Protein AF-0000000067175599 (afdb_homodimer)

Structure (mmCIF, N/CA/C/O backbone):
data_AF-0000000067175599-model_v1
#
loop_
_entity.id
_entity.type
_entity.pdbx_description
1 polymer 'Chloride channel'
#
loop_
_atom_site.group_PDB
_atom_site.id
_atom_site.type_symbol
_atom_site.label_atom_id
_atom_site.label_alt_id
_atom_site.label_comp_id
_atom_site.label_asym_id
_atom_site.label_entity_id
_atom_site.label_seq_id
_atom_site.pdbx_PDB_ins_code
_atom_site.Cartn_x
_atom_site.Cartn_y
_atom_site.Cartn_z
_atom_site.occupancy
_atom_site.B_iso_or_equiv
_atom_site.auth_seq_id
_atom_site.auth_comp_id
_atom_site.auth_asym_id
_atom_site.auth_atom_id
_atom_site.pdbx_PDB_model_num
ATOM 1 N N . MET A 1 1 ? -32.094 18.703 28.156 1 24.56 1 MET A N 1
ATOM 2 C CA . MET A 1 1 ? -31.125 18.047 27.281 1 24.56 1 MET A CA 1
ATOM 3 C C . MET A 1 1 ? -31.828 17.094 26.312 1 24.56 1 MET A C 1
ATOM 5 O O . MET A 1 1 ? -32.188 15.977 26.688 1 24.56 1 MET A O 1
ATOM 9 N N . ARG A 1 2 ? -32.656 17.578 25.391 1 31.31 2 ARG A N 1
ATOM 10 C CA . ARG A 1 2 ? -33.656 16.891 24.578 1 31.31 2 ARG A CA 1
ATOM 11 C C . ARG A 1 2 ? -33.031 15.742 23.781 1 31.31 2 ARG A C 1
ATOM 13 O O . ARG A 1 2 ? -31.969 15.906 23.188 1 31.31 2 ARG A O 1
ATOM 20 N N . THR A 1 3 ? -33.219 14.562 24.156 1 33.94 3 THR A N 1
ATOM 21 C CA . THR A 1 3 ? -32.906 13.273 23.531 1 33.94 3 THR A CA 1
ATOM 22 C C . THR A 1 3 ? -33.031 13.359 22.016 1 33.94 3 THR A C 1
ATOM 24 O O . THR A 1 3 ? -34.125 13.672 21.5 1 33.94 3 THR A O 1
ATOM 27 N N . ARG A 1 4 ? -32.062 13.969 21.328 1 41.19 4 ARG A N 1
ATOM 28 C CA . ARG A 1 4 ? -32.125 14.094 19.875 1 41.19 4 ARG A CA 1
ATOM 29 C C . ARG A 1 4 ? -32.719 12.844 19.25 1 41.19 4 ARG A C 1
ATOM 31 O O . ARG A 1 4 ? -32.5 11.734 19.719 1 41.19 4 ARG A O 1
ATOM 38 N N . PRO A 1 5 ? -33.656 12.914 18.375 1 41.53 5 PRO A N 1
ATOM 39 C CA . PRO A 1 5 ? -34.5 11.875 17.766 1 41.53 5 PRO A CA 1
ATOM 40 C C . PRO A 1 5 ? -33.656 10.742 17.156 1 41.53 5 PRO A C 1
ATOM 42 O O . PRO A 1 5 ? -32.688 11 16.422 1 41.53 5 PRO A O 1
ATOM 45 N N . ARG A 1 6 ? -33.188 9.617 17.781 1 49.16 6 ARG A N 1
ATOM 46 C CA . ARG A 1 6 ? -32.875 8.297 17.266 1 49.16 6 ARG A CA 1
ATOM 47 C C . ARG A 1 6 ? -33.688 7.969 16.031 1 49.16 6 ARG A C 1
ATOM 49 O O . ARG A 1 6 ? -34.938 8.109 16.047 1 49.16 6 ARG A O 1
ATOM 56 N N . ILE A 1 7 ? -33.281 8.367 14.914 1 49.88 7 ILE A N 1
ATOM 57 C CA . ILE A 1 7 ? -34.031 7.797 13.812 1 49.88 7 ILE A CA 1
ATOM 58 C C . ILE A 1 7 ? -34.281 6.309 14.078 1 49.88 7 ILE A C 1
ATOM 60 O O . ILE A 1 7 ? -33.406 5.48 13.836 1 49.88 7 ILE A O 1
ATOM 64 N N . ASP A 1 8 ? -34.625 5.934 15.133 1 53.72 8 ASP A N 1
ATOM 65 C CA . ASP A 1 8 ? -35.156 4.59 15.352 1 53.72 8 ASP A CA 1
ATOM 66 C C . ASP A 1 8 ? -36 4.137 14.164 1 53.72 8 ASP A C 1
ATOM 68 O O . ASP A 1 8 ? -36.719 3.145 14.266 1 53.72 8 ASP A O 1
ATOM 72 N N . GLY A 1 9 ? -35.875 4.945 13.039 1 58.31 9 GLY A N 1
ATOM 73 C CA . GLY A 1 9 ? -36.812 4.695 11.945 1 58.31 9 GLY A CA 1
ATOM 74 C C . GLY A 1 9 ? -36.375 3.537 11.062 1 58.31 9 GLY A C 1
ATOM 75 O O . GLY A 1 9 ? -35.469 2.771 11.422 1 58.31 9 GLY A O 1
ATOM 76 N N . GLY A 1 10 ? -37.062 3.354 9.875 1 68.94 10 GLY A N 1
ATOM 77 C CA . GLY A 1 10 ? -37 2.289 8.891 1 68.94 10 GLY A CA 1
ATOM 78 C C . GLY A 1 10 ? -35.625 2.111 8.281 1 68.94 10 GLY A C 1
ATOM 79 O O . GLY A 1 10 ? -35.125 0.987 8.164 1 68.94 10 GLY A O 1
ATOM 80 N N . LEU A 1 11 ? -34.875 3.236 8.219 1 72.31 11 LEU A N 1
ATOM 81 C CA . LEU A 1 11 ? -33.562 3.148 7.582 1 72.31 11 LEU A CA 1
ATOM 82 C C . LEU A 1 11 ? -32.5 2.594 8.547 1 72.31 11 LEU A C 1
ATOM 84 O O . LEU A 1 11 ? -31.688 1.77 8.164 1 72.31 11 LEU A O 1
ATOM 88 N N . GLY A 1 12 ? -32.5 3.123 9.797 1 77.62 12 GLY A N 1
ATOM 89 C CA . GLY A 1 12 ? -31.594 2.609 10.805 1 77.62 12 GLY A CA 1
ATOM 90 C C . GLY A 1 12 ? -31.766 1.122 11.055 1 77.62 12 GLY A C 1
ATOM 91 O O . GLY A 1 12 ? -30.766 0.387 11.117 1 77.62 12 GLY A O 1
ATOM 92 N N . ASN A 1 13 ? -32.969 0.786 11.086 1 79.25 13 ASN A N 1
ATOM 93 C CA . ASN A 1 13 ? -33.25 -0.631 11.266 1 79.25 13 ASN A CA 1
ATOM 94 C C . ASN A 1 13 ? -32.812 -1.458 10.062 1 79.25 13 ASN A C 1
ATOM 96 O O . ASN A 1 13 ? -32.281 -2.561 10.227 1 79.25 13 ASN A O 1
ATOM 100 N N . PHE A 1 14 ? -33 -0.867 9 1 76.62 14 PHE A N 1
ATOM 101 C CA . PHE A 1 14 ? -32.625 -1.545 7.766 1 76.62 14 PHE A CA 1
ATOM 102 C C . PHE A 1 14 ? -31.109 -1.74 7.715 1 76.62 14 PHE A C 1
ATOM 104 O O . PHE A 1 14 ? -30.625 -2.844 7.445 1 76.62 14 PHE A O 1
ATOM 111 N N . VAL A 1 15 ? -30.359 -0.857 8.047 1 80 15 VAL A N 1
ATOM 112 C CA . VAL A 1 15 ? -28.891 -0.915 7.977 1 80 15 VAL A CA 1
ATOM 113 C C . VAL A 1 15 ? -28.359 -1.815 9.086 1 80 15 VAL A C 1
ATOM 115 O O . VAL A 1 15 ? -27.469 -2.639 8.852 1 80 15 VAL A O 1
ATOM 118 N N . ARG A 1 16 ? -29 -1.699 10.203 1 78.38 16 ARG A N 1
ATOM 119 C CA . ARG A 1 16 ? -28.531 -2.482 11.344 1 78.38 16 ARG A CA 1
ATOM 120 C C . ARG A 1 16 ? -28.766 -3.971 11.117 1 78.38 16 ARG A C 1
ATOM 122 O O . ARG A 1 16 ? -27.984 -4.809 11.578 1 78.38 16 ARG A O 1
ATOM 129 N N . ASN A 1 17 ? -29.781 -4.207 10.391 1 77.31 17 ASN A N 1
ATOM 130 C CA . ASN A 1 17 ? -30.172 -5.602 10.195 1 77.31 17 ASN A CA 1
ATOM 131 C C . ASN A 1 17 ? -29.641 -6.145 8.867 1 77.31 17 ASN A C 1
ATOM 133 O O . ASN A 1 17 ? -29.844 -7.316 8.547 1 77.31 17 ASN A O 1
ATOM 137 N N . SER A 1 18 ? -29.031 -5.281 8.273 1 80.38 18 SER A N 1
ATOM 138 C CA . SER A 1 18 ? -28.453 -5.727 7.008 1 80.38 18 SER A CA 1
ATOM 139 C C . SER A 1 18 ? -27.219 -6.582 7.238 1 80.38 18 SER A C 1
ATOM 141 O O . SER A 1 18 ? -26.531 -6.434 8.258 1 80.38 18 SER A O 1
ATOM 143 N N . GLY A 1 19 ? -27.031 -7.512 6.391 1 81.25 19 GLY A N 1
ATOM 144 C CA . GLY A 1 19 ? -25.812 -8.305 6.438 1 81.25 19 GLY A CA 1
ATOM 145 C C . GLY A 1 19 ? -24.562 -7.469 6.273 1 81.25 19 GLY A C 1
ATOM 146 O O . GLY A 1 19 ? -24.625 -6.293 5.918 1 81.25 19 GLY A O 1
ATOM 147 N N . TYR A 1 20 ? -23.484 -8.008 6.672 1 83.94 20 TYR A N 1
ATOM 148 C CA . TYR A 1 20 ? -22.188 -7.344 6.676 1 83.94 20 TYR A CA 1
ATOM 149 C C . TYR A 1 20 ? -21.938 -6.629 5.352 1 83.94 20 TYR A C 1
ATOM 151 O O . TYR A 1 20 ? -21.578 -5.453 5.336 1 83.94 20 TYR A O 1
ATOM 159 N N . VAL A 1 21 ? -22.25 -7.312 4.348 1 85.62 21 VAL A N 1
ATOM 160 C CA . VAL A 1 21 ? -21.953 -6.809 3.014 1 85.62 21 VAL A CA 1
ATOM 161 C C . VAL A 1 21 ? -22.781 -5.566 2.723 1 85.62 21 VAL A C 1
ATOM 163 O O . VAL A 1 21 ? -22.25 -4.508 2.387 1 85.62 21 VAL A O 1
ATOM 166 N N . ARG A 1 22 ? -24.031 -5.684 2.83 1 87.12 22 ARG A N 1
ATOM 167 C CA . ARG A 1 22 ? -24.938 -4.582 2.537 1 87.12 22 ARG A CA 1
ATOM 168 C C . ARG A 1 22 ? -24.703 -3.41 3.484 1 87.12 22 ARG A C 1
ATOM 170 O O . ARG A 1 22 ? -24.734 -2.252 3.066 1 87.12 22 ARG A O 1
ATOM 177 N N . LYS A 1 23 ? -24.438 -3.672 4.637 1 90.12 23 LYS A N 1
ATOM 178 C CA . LYS A 1 23 ? -24.234 -2.648 5.656 1 90.12 23 LYS A CA 1
ATOM 179 C C . LYS A 1 23 ? -23.047 -1.763 5.316 1 90.12 23 LYS A C 1
ATOM 181 O O . LYS A 1 23 ? -23.172 -0.537 5.273 1 90.12 23 LYS A O 1
ATOM 186 N N . TRP A 1 24 ? -21.969 -2.355 4.953 1 89.88 24 TRP A N 1
ATOM 187 C CA . TRP A 1 24 ? -20.734 -1.573 4.812 1 89.88 24 TRP A CA 1
ATOM 188 C C . TRP A 1 24 ? -20.609 -1.022 3.396 1 89.88 24 TRP A C 1
ATOM 190 O O . TRP A 1 24 ? -19.828 -0.091 3.158 1 89.88 24 TRP A O 1
ATOM 200 N N . LEU A 1 25 ? -21.391 -1.589 2.529 1 89.75 25 LEU A N 1
ATOM 201 C CA . LEU A 1 25 ? -21.5 -0.916 1.239 1 89.75 25 LEU A CA 1
ATOM 202 C C . LEU A 1 25 ? -22.266 0.398 1.369 1 89.75 25 LEU A C 1
ATOM 204 O O . LEU A 1 25 ? -21.828 1.429 0.851 1 89.75 25 LEU A O 1
ATOM 208 N N . ILE A 1 26 ? -23.312 0.362 2.094 1 91.5 26 ILE A N 1
ATOM 209 C CA . ILE A 1 26 ? -24.172 1.537 2.24 1 91.5 26 ILE A CA 1
ATOM 210 C C . ILE A 1 26 ? -23.484 2.557 3.154 1 91.5 26 ILE A C 1
ATOM 212 O O . ILE A 1 26 ? -23.359 3.729 2.795 1 91.5 26 ILE A O 1
ATOM 216 N N . LEU A 1 27 ? -23.047 2.076 4.27 1 93.06 27 LEU A N 1
ATOM 217 C CA . LEU A 1 27 ? -22.406 2.971 5.23 1 93.06 27 LEU A CA 1
ATOM 218 C C . LEU A 1 27 ? -21.094 3.521 4.676 1 93.06 27 LEU A C 1
ATOM 220 O O . LEU A 1 27 ? -20.781 4.691 4.891 1 93.06 27 LEU A O 1
ATOM 224 N N . GLY A 1 28 ? -20.359 2.625 4.012 1 94.25 28 GLY A N 1
ATOM 225 C CA . GLY A 1 28 ? -19.094 3.061 3.439 1 94.25 28 GLY A CA 1
ATOM 226 C C . GLY A 1 28 ? -19.25 4.164 2.412 1 94.25 28 GLY A C 1
ATOM 227 O O . GLY A 1 28 ? -18.516 5.156 2.439 1 94.25 28 GLY A O 1
ATOM 228 N N . ILE A 1 29 ? -20.203 4.004 1.566 1 94.44 29 ILE A N 1
ATOM 229 C CA . ILE A 1 29 ? -20.453 5.004 0.54 1 94.44 29 ILE A CA 1
ATOM 230 C C . ILE A 1 29 ? -20.953 6.293 1.19 1 94.44 29 ILE A C 1
ATOM 232 O O . ILE A 1 29 ? -20.516 7.387 0.833 1 94.44 29 ILE A O 1
ATOM 236 N N . ALA A 1 30 ? -21.812 6.172 2.121 1 95.44 30 ALA A N 1
ATOM 237 C CA . ALA A 1 30 ? -22.375 7.34 2.787 1 95.44 30 ALA A CA 1
ATOM 238 C C . ALA A 1 30 ? -21.297 8.133 3.518 1 95.44 30 ALA A C 1
ATOM 240 O O . ALA A 1 30 ? -21.203 9.352 3.367 1 95.44 30 ALA A O 1
ATOM 241 N N . ILE A 1 31 ? -20.516 7.43 4.277 1 96.31 31 ILE A N 1
ATOM 242 C CA . ILE A 1 31 ? -19.438 8.078 5.016 1 96.31 31 ILE A CA 1
ATOM 243 C C . ILE A 1 31 ? -18.453 8.719 4.035 1 96.31 31 ILE A C 1
ATOM 245 O O . ILE A 1 31 ? -17.984 9.836 4.262 1 96.31 31 ILE A O 1
ATOM 249 N N . GLY A 1 32 ? -18.141 8 2.975 1 97.06 32 GLY A N 1
ATOM 250 C CA . GLY A 1 32 ? -17.234 8.523 1.967 1 97.06 32 GLY A CA 1
ATOM 251 C C . GLY A 1 32 ? -17.734 9.789 1.308 1 97.06 32 GLY A C 1
ATOM 252 O O . GLY A 1 32 ? -17 10.758 1.151 1 97.06 32 GLY A O 1
ATOM 253 N N . VAL A 1 33 ? -18.953 9.805 0.951 1 96.88 33 VAL A N 1
ATOM 254 C CA . VAL A 1 33 ? -19.547 10.961 0.29 1 96.88 33 VAL A CA 1
ATOM 255 C C . VAL A 1 33 ? -19.547 12.164 1.236 1 96.88 33 VAL A C 1
ATOM 257 O O . VAL A 1 33 ? -19.156 13.266 0.845 1 96.88 33 VAL A O 1
ATOM 260 N N . ILE A 1 34 ? -19.859 11.961 2.41 1 96.56 34 ILE A N 1
ATOM 261 C CA . ILE A 1 34 ? -19.906 13.031 3.395 1 96.56 34 ILE A CA 1
ATOM 262 C C . ILE A 1 34 ? -18.5 13.531 3.695 1 96.56 34 ILE A C 1
ATOM 264 O O . ILE A 1 34 ? -18.281 14.742 3.801 1 96.56 34 ILE A O 1
ATOM 268 N N . ALA A 1 35 ? -17.641 12.578 3.82 1 96.62 35 ALA A N 1
ATOM 269 C CA . ALA A 1 35 ? -16.25 12.953 4.062 1 96.62 35 ALA A CA 1
ATOM 270 C C . ALA A 1 35 ? -15.695 13.758 2.896 1 96.62 35 ALA A C 1
ATOM 272 O O . ALA A 1 35 ? -14.969 14.734 3.102 1 96.62 35 ALA A O 1
ATOM 273 N N . GLY A 1 36 ? -15.984 13.336 1.678 1 97.31 36 GLY A N 1
ATOM 274 C CA . GLY A 1 36 ? -15.547 14.07 0.501 1 97.31 36 GLY A CA 1
ATOM 275 C C . GLY A 1 36 ? -16.094 15.484 0.437 1 97.31 36 GLY A C 1
ATOM 276 O O . GLY A 1 36 ? -15.359 16.422 0.155 1 97.31 36 GLY A O 1
ATOM 277 N N . LEU A 1 37 ? -17.312 15.641 0.738 1 97.44 37 LEU A N 1
ATOM 278 C CA . LEU A 1 37 ? -17.953 16.953 0.742 1 97.44 37 LEU A CA 1
ATOM 279 C C . LEU A 1 37 ? -17.375 17.828 1.853 1 97.44 37 LEU A C 1
ATOM 281 O O . LEU A 1 37 ? -17.156 19.031 1.655 1 97.44 37 LEU A O 1
ATOM 285 N N . GLY A 1 38 ? -17.219 17.188 3.008 1 96.75 38 GLY A N 1
ATOM 286 C CA . GLY A 1 38 ? -16.578 17.906 4.094 1 96.75 38 GLY A CA 1
ATOM 287 C C . GLY A 1 38 ? -15.188 18.406 3.74 1 96.75 38 GLY A C 1
ATOM 288 O O . GLY A 1 38 ? -14.82 19.531 4.09 1 96.75 38 GLY A O 1
ATOM 289 N N . ALA A 1 39 ? -14.477 17.594 3.078 1 97.06 39 ALA A N 1
ATOM 290 C CA . ALA A 1 39 ? -13.133 17.984 2.654 1 97.06 39 ALA A CA 1
ATOM 291 C C . ALA A 1 39 ? -13.18 19.141 1.672 1 97.06 39 ALA A C 1
ATOM 293 O O . ALA A 1 39 ? -12.328 20.031 1.717 1 97.06 39 ALA A O 1
ATOM 294 N N . VAL A 1 40 ? -14.141 19.141 0.796 1 97.5 40 VAL A N 1
ATOM 295 C CA . VAL A 1 40 ? -14.297 20.219 -0.179 1 97.5 40 VAL A CA 1
ATOM 296 C C . VAL A 1 40 ? -14.586 21.531 0.542 1 97.5 40 VAL A C 1
ATOM 298 O O . VAL A 1 40 ? -13.938 22.547 0.275 1 97.5 40 VAL A O 1
ATOM 301 N N . VAL A 1 41 ? -15.469 21.516 1.414 1 97.88 41 VAL A N 1
ATOM 302 C CA . VAL A 1 41 ? -15.859 22.703 2.152 1 97.88 41 VAL A CA 1
ATOM 303 C C . VAL A 1 41 ? -14.672 23.234 2.949 1 97.88 41 VAL A C 1
ATOM 305 O O . VAL A 1 41 ? -14.406 24.438 2.965 1 97.88 41 VAL A O 1
ATOM 308 N N . PHE A 1 42 ? -14.039 22.375 3.572 1 97.69 42 PHE A N 1
ATOM 309 C CA . PHE A 1 42 ? -12.898 22.766 4.379 1 97.69 42 PHE A CA 1
ATOM 310 C C . PHE A 1 42 ? -11.797 23.359 3.504 1 97.69 42 PHE A C 1
ATOM 312 O O . PHE A 1 42 ? -11.203 24.391 3.85 1 97.69 42 PHE A O 1
ATOM 319 N N . TYR A 1 43 ? -11.492 22.719 2.422 1 97.62 43 TYR A N 1
ATOM 320 C CA . TYR A 1 43 ? -10.469 23.219 1.515 1 97.62 43 TYR A CA 1
ATOM 321 C C . TYR A 1 43 ? -10.805 24.641 1.041 1 97.62 43 TYR A C 1
ATOM 323 O O . TYR A 1 43 ? -9.938 25.516 1.019 1 97.62 43 TYR A O 1
ATOM 331 N N . LEU A 1 44 ? -12.023 24.844 0.677 1 97.56 44 LEU A N 1
ATOM 332 C CA . LEU A 1 44 ? -12.445 26.156 0.167 1 97.56 44 LEU A CA 1
ATOM 333 C C . LEU A 1 44 ? -12.375 27.203 1.26 1 97.56 44 LEU A C 1
ATOM 335 O O . LEU A 1 44 ? -11.992 28.359 0.995 1 97.56 44 LEU A O 1
ATOM 339 N N . ALA A 1 45 ? -12.75 26.812 2.453 1 98 45 ALA A N 1
ATOM 340 C CA . ALA A 1 45 ? -12.641 27.734 3.586 1 98 45 ALA A CA 1
ATOM 341 C C . ALA A 1 45 ? -11.188 28.109 3.844 1 98 45 ALA A C 1
ATOM 343 O O . ALA A 1 45 ? -10.875 29.281 4.086 1 98 45 ALA A O 1
ATOM 344 N N . LEU A 1 46 ? -10.375 27.156 3.822 1 97.62 46 LEU A N 1
ATOM 345 C CA . LEU A 1 46 ? -8.945 27.344 4.062 1 97.62 46 LEU A CA 1
ATOM 346 C C . LEU A 1 46 ? -8.328 28.234 2.979 1 97.62 46 LEU A C 1
ATOM 348 O O . LEU A 1 46 ? -7.598 29.172 3.281 1 97.62 46 LEU A O 1
ATOM 352 N N . ASP A 1 47 ? -8.609 27.859 1.761 1 97.12 47 ASP A N 1
ATOM 353 C CA . ASP A 1 47 ? -8.086 28.609 0.625 1 97.12 47 ASP A CA 1
ATOM 354 C C . ASP A 1 47 ? -8.594 30.062 0.644 1 97.12 47 ASP A C 1
ATOM 356 O O . ASP A 1 47 ? -7.828 30.984 0.383 1 97.12 47 ASP A O 1
ATOM 360 N N . GLY A 1 48 ? -9.844 30.219 0.915 1 97.56 48 GLY A N 1
ATOM 361 C CA . GLY A 1 48 ? -10.422 31.562 1.011 1 97.56 48 GLY A CA 1
ATOM 362 C C . GLY A 1 48 ? -9.812 32.406 2.117 1 97.56 48 GLY A C 1
ATOM 363 O O . GLY A 1 48 ? -9.508 33.562 1.917 1 97.56 48 GLY A O 1
ATOM 364 N N . ALA A 1 49 ? -9.648 31.797 3.277 1 98.25 49 ALA A N 1
ATOM 365 C CA . ALA A 1 49 ? -9.031 32.5 4.398 1 98.25 49 ALA A CA 1
ATOM 366 C C . ALA A 1 49 ? -7.609 32.938 4.051 1 98.25 49 ALA A C 1
ATOM 368 O O . ALA A 1 49 ? -7.199 34.062 4.383 1 98.25 49 ALA A O 1
ATOM 369 N N . GLY A 1 50 ? -6.887 32.062 3.418 1 97.19 50 GLY A N 1
ATOM 370 C CA . GLY A 1 50 ? -5.527 32.375 3.018 1 97.19 50 GLY A CA 1
ATOM 371 C C . GLY A 1 50 ? -5.461 33.531 2.012 1 97.19 50 GLY A C 1
ATOM 372 O O . GLY A 1 50 ? -4.602 34.406 2.115 1 97.19 50 GLY A O 1
ATOM 373 N N . ARG A 1 51 ? -6.348 33.562 1.078 1 96.5 51 ARG A N 1
ATOM 374 C CA . ARG A 1 51 ? -6.375 34.594 0.037 1 96.5 51 ARG A CA 1
ATOM 375 C C . ARG A 1 51 ? -6.719 35.938 0.62 1 96.5 51 ARG A C 1
ATOM 377 O O . ARG A 1 51 ? -6.148 36.969 0.22 1 96.5 51 ARG A O 1
ATOM 384 N N . VAL A 1 52 ? -7.578 35.938 1.525 1 97.62 52 VAL A N 1
ATOM 385 C CA . VAL A 1 52 ? -8.047 37.188 2.072 1 97.62 52 VAL A CA 1
ATOM 386 C C . VAL A 1 52 ? -7.062 37.719 3.115 1 97.62 52 VAL A C 1
ATOM 388 O O . VAL A 1 52 ? -6.621 38.844 3.049 1 97.62 52 VAL A O 1
ATOM 391 N N . LEU A 1 53 ? -6.648 36.875 4.027 1 98 53 LEU A N 1
ATOM 392 C CA . LEU A 1 53 ? -5.859 37.344 5.164 1 98 53 LEU A CA 1
ATOM 393 C C . LEU A 1 53 ? -4.402 37.531 4.762 1 98 53 LEU A C 1
ATOM 395 O O . LEU A 1 53 ? -3.891 38.656 4.832 1 98 53 LEU A O 1
ATOM 399 N N . LEU A 1 54 ? -3.773 36.531 4.266 1 96.69 54 LEU A N 1
ATOM 400 C CA . LEU A 1 54 ? -2.369 36.656 3.889 1 96.69 54 LEU A CA 1
ATOM 401 C C . LEU A 1 54 ? -2.229 37.375 2.537 1 96.69 54 LEU A C 1
ATOM 403 O O . LEU A 1 54 ? -1.307 38.156 2.336 1 96.69 54 LEU A O 1
ATOM 407 N N . GLY A 1 55 ? -3.105 37 1.643 1 95.75 55 GLY A N 1
ATOM 408 C CA . GLY A 1 55 ? -3.023 37.562 0.305 1 95.75 55 GLY A CA 1
ATOM 409 C C . GLY A 1 55 ? -3.445 39.031 0.247 1 95.75 55 GLY A C 1
ATOM 410 O O . GLY A 1 55 ? -2.602 39.906 0.161 1 95.75 55 GLY A O 1
ATOM 411 N N . TYR A 1 56 ? -4.672 39.281 0.445 1 95.69 56 TYR A N 1
ATOM 412 C CA . TYR A 1 56 ? -5.219 40.625 0.279 1 95.69 56 TYR A CA 1
ATOM 413 C C . TYR A 1 56 ? -4.758 41.562 1.403 1 95.69 56 TYR A C 1
ATOM 415 O O . TYR A 1 56 ? -4.219 42.625 1.149 1 95.69 56 TYR A O 1
ATOM 423 N N . LEU A 1 57 ? -4.891 41.156 2.621 1 96.12 57 LEU A N 1
ATOM 424 C CA . LEU A 1 57 ? -4.562 42 3.754 1 96.12 57 LEU A CA 1
ATOM 425 C C . LEU A 1 57 ? -3.053 42.062 3.971 1 96.12 57 LEU A C 1
ATOM 427 O O . LEU A 1 57 ? -2.512 43.125 4.293 1 96.12 57 LEU A O 1
ATOM 431 N N . GLY A 1 58 ? -2.375 41 3.812 1 95.81 58 GLY A N 1
ATOM 432 C CA . GLY A 1 58 ? -0.95 40.938 4.09 1 95.81 58 GLY A CA 1
ATOM 433 C C . GLY A 1 58 ? -0.089 41.281 2.891 1 95.81 58 GLY A C 1
ATOM 434 O O . GLY A 1 58 ? 1.061 41.688 3.045 1 95.81 58 GLY A O 1
ATOM 435 N N . GLY A 1 59 ? -0.664 41.062 1.675 1 95.88 59 GLY A N 1
ATOM 436 C CA . GLY A 1 59 ? 0.107 41.281 0.462 1 95.88 59 GLY A CA 1
ATOM 437 C C . GLY A 1 59 ? 1.144 40.219 0.207 1 95.88 59 GLY A C 1
ATOM 438 O O . GLY A 1 59 ? 2.248 40.5 -0.259 1 95.88 59 GLY A O 1
ATOM 439 N N . TYR A 1 60 ? 0.832 39.031 0.641 1 96.88 60 TYR A N 1
ATOM 440 C CA . TYR A 1 60 ? 1.761 37.938 0.492 1 96.88 60 TYR A CA 1
ATOM 441 C C . TYR A 1 60 ? 1.03 36.656 0.053 1 96.88 60 TYR A C 1
ATOM 443 O O . TYR A 1 60 ? 0.254 36.094 0.819 1 96.88 60 TYR A O 1
ATOM 451 N N . ASP A 1 61 ? 1.346 36.25 -1.14 1 96.25 61 ASP A N 1
ATOM 452 C CA . ASP A 1 61 ? 0.809 34.969 -1.631 1 96.25 61 ASP A CA 1
ATOM 453 C C . ASP A 1 61 ? 1.774 33.812 -1.354 1 96.25 61 ASP A C 1
ATOM 455 O O . ASP A 1 61 ? 2.902 33.812 -1.854 1 96.25 61 ASP A O 1
ATOM 459 N N . ILE A 1 62 ? 1.319 32.938 -0.625 1 95.44 62 ILE A N 1
ATOM 460 C CA . ILE A 1 62 ? 2.139 31.75 -0.371 1 95.44 62 ILE A CA 1
ATOM 461 C C . ILE A 1 62 ? 2.162 30.859 -1.612 1 95.44 62 ILE A C 1
ATOM 463 O O . ILE A 1 62 ? 1.155 30.75 -2.314 1 95.44 62 ILE A O 1
ATOM 467 N N . PRO A 1 63 ? 3.287 30.297 -1.924 1 96.38 63 PRO A N 1
ATOM 468 C CA . PRO A 1 63 ? 3.281 29.344 -3.043 1 96.38 63 PRO A CA 1
ATOM 469 C C . PRO A 1 63 ? 2.33 28.172 -2.82 1 96.38 63 PRO A C 1
ATOM 471 O O . PRO A 1 63 ? 2.234 27.656 -1.705 1 96.38 63 PRO A O 1
ATOM 474 N N . LYS A 1 64 ? 1.607 27.812 -3.799 1 96.12 64 LYS A N 1
ATOM 475 C CA . LYS A 1 64 ? 0.68 26.688 -3.764 1 96.12 64 LYS A CA 1
ATOM 476 C C . LYS A 1 64 ? 1.165 25.547 -4.656 1 96.12 64 LYS A C 1
ATOM 478 O O . LYS A 1 64 ? 1.717 25.781 -5.73 1 96.12 64 LYS A O 1
ATOM 483 N N . PRO A 1 65 ? 0.992 24.359 -4.164 1 95.62 65 PRO A N 1
ATOM 484 C CA . PRO A 1 65 ? 1.382 23.234 -5.004 1 95.62 65 PRO A CA 1
ATOM 485 C C . PRO A 1 65 ? 0.486 23.078 -6.23 1 95.62 65 PRO A C 1
ATOM 487 O O . PRO A 1 65 ? -0.595 23.656 -6.293 1 95.62 65 PRO A O 1
ATOM 490 N N . SER A 1 66 ? 0.914 22.281 -7.172 1 93.44 66 SER A N 1
ATOM 491 C CA . SER A 1 66 ? 0.24 22.094 -8.453 1 93.44 66 SER A CA 1
ATOM 492 C C . SER A 1 66 ? -1.203 21.641 -8.25 1 93.44 66 SER A C 1
ATOM 494 O O . SER A 1 66 ? -2.109 22.109 -8.938 1 93.44 66 SER A O 1
ATOM 496 N N . GLY A 1 67 ? -1.434 20.781 -7.293 1 92.5 67 GLY A N 1
ATOM 497 C CA . GLY A 1 67 ? -2.764 20.234 -7.07 1 92.5 67 GLY A CA 1
ATOM 498 C C . GLY A 1 67 ? -3.727 21.234 -6.469 1 92.5 67 GLY A C 1
ATOM 499 O O . GLY A 1 67 ? -4.941 21.031 -6.5 1 92.5 67 GLY A O 1
ATOM 500 N N . ASP A 1 68 ? -3.154 22.297 -5.883 1 93.06 68 ASP A N 1
ATOM 501 C CA . ASP A 1 68 ? -3.975 23.359 -5.305 1 93.06 68 ASP A CA 1
ATOM 502 C C . ASP A 1 68 ? -4.055 24.562 -6.238 1 93.06 68 ASP A C 1
ATOM 504 O O . ASP A 1 68 ? -4.27 25.688 -5.793 1 93.06 68 ASP A O 1
ATOM 508 N N . GLY A 1 69 ? -3.734 24.344 -7.512 1 90.44 69 GLY A N 1
ATOM 509 C CA . GLY A 1 69 ? -3.842 25.406 -8.492 1 90.44 69 GLY A CA 1
ATOM 510 C C . GLY A 1 69 ? -2.494 25.906 -8.977 1 90.44 69 GLY A C 1
ATOM 511 O O . GLY A 1 69 ? -2.414 26.625 -9.977 1 90.44 69 GLY A O 1
ATOM 512 N N . GLY A 1 70 ? -1.479 25.625 -8.406 1 90.06 70 GLY A N 1
ATOM 513 C CA . GLY A 1 70 ? -0.14 25.969 -8.859 1 90.06 70 GLY A CA 1
ATOM 514 C C . GLY A 1 70 ? 0.137 27.469 -8.82 1 90.06 70 GLY A C 1
ATOM 515 O O . GLY A 1 70 ? -0.159 28.172 -9.781 1 90.06 70 GLY A O 1
ATOM 516 N N . ASN A 1 71 ? 0.425 28.125 -7.738 1 90.75 71 ASN A N 1
ATOM 517 C CA . ASN A 1 71 ? 0.807 29.531 -7.582 1 90.75 71 ASN A CA 1
ATOM 518 C C . ASN A 1 71 ? 2.258 29.672 -7.133 1 90.75 71 ASN A C 1
ATOM 520 O O . ASN A 1 71 ? 2.645 29.125 -6.094 1 90.75 71 ASN A O 1
ATOM 524 N N . PRO A 1 72 ? 3.029 30.359 -7.941 1 93.38 72 PRO A N 1
ATOM 525 C CA . PRO A 1 72 ? 4.438 30.484 -7.566 1 93.38 72 PRO A CA 1
ATOM 526 C C . PRO A 1 72 ? 4.633 31.25 -6.258 1 93.38 72 PRO A C 1
ATOM 528 O O . PRO A 1 72 ? 5.676 31.125 -5.609 1 93.38 72 PRO A O 1
ATOM 531 N N . GLY A 1 73 ? 3.65 31.969 -5.852 1 94.06 73 GLY A N 1
ATOM 532 C CA . GLY A 1 73 ? 3.748 32.75 -4.637 1 94.06 73 GLY A CA 1
ATOM 533 C C . GLY A 1 73 ? 4.469 34.062 -4.84 1 94.06 73 GLY A C 1
ATOM 534 O O . GLY A 1 73 ? 4.945 34.375 -5.938 1 94.06 73 GLY A O 1
ATOM 535 N N . SER A 1 74 ? 4.562 34.906 -3.777 1 94.5 74 SER A N 1
ATOM 536 C CA . SER A 1 74 ? 5.227 36.188 -3.801 1 94.5 74 SER A CA 1
ATOM 537 C C . SER A 1 74 ? 6.727 36.062 -3.559 1 94.5 74 SER A C 1
ATOM 539 O O . SER A 1 74 ? 7.156 35.219 -2.777 1 94.5 74 SER A O 1
ATOM 541 N N . PRO A 1 75 ? 7.465 36.844 -4.219 1 90.81 75 PRO A N 1
ATOM 542 C CA . PRO A 1 75 ? 8.914 36.781 -3.988 1 90.81 75 PRO A CA 1
ATOM 543 C C . PRO A 1 75 ? 9.305 37.281 -2.604 1 90.81 75 PRO A C 1
ATOM 545 O O . PRO A 1 75 ? 10.398 36.969 -2.117 1 90.81 75 PRO A O 1
ATOM 548 N N . GLY A 1 76 ? 8.445 38.125 -2.02 1 91.88 76 GLY A N 1
ATOM 549 C CA . GLY A 1 76 ? 8.656 38.688 -0.7 1 91.88 76 GLY A CA 1
ATOM 550 C C . GLY A 1 76 ? 7.41 39.312 -0.117 1 91.88 76 GLY A C 1
ATOM 551 O O . GLY A 1 76 ? 6.324 39.219 -0.682 1 91.88 76 GLY A O 1
ATOM 552 N N . PHE A 1 77 ? 7.656 40 1.012 1 95.19 77 PHE A N 1
ATOM 553 C CA . PHE A 1 77 ? 6.527 40.625 1.681 1 95.19 77 PHE A CA 1
ATOM 554 C C . PHE A 1 77 ? 6.34 42.062 1.184 1 95.19 77 PHE A C 1
ATOM 556 O O . PHE A 1 77 ? 7.254 42.875 1.276 1 95.19 77 PHE A O 1
ATOM 563 N N . ASP A 1 78 ? 5.176 42.375 0.747 1 95.69 78 ASP A N 1
ATOM 564 C CA . ASP A 1 78 ? 4.844 43.75 0.411 1 95.69 78 ASP A CA 1
ATOM 565 C C . ASP A 1 78 ? 4.66 44.594 1.671 1 95.69 78 ASP A C 1
ATOM 567 O O . ASP A 1 78 ? 5.012 45.781 1.693 1 95.69 78 ASP A O 1
ATOM 571 N N . ARG A 1 79 ? 4.082 43.906 2.732 1 96.88 79 ARG A N 1
ATOM 572 C CA . ARG A 1 79 ? 3.818 44.531 4.023 1 96.88 79 ARG A CA 1
ATOM 573 C C . ARG A 1 79 ? 4.32 43.656 5.168 1 96.88 79 ARG A C 1
ATOM 575 O O . ARG A 1 79 ? 3.521 43.125 5.926 1 96.88 79 ARG A O 1
ATOM 582 N N . PRO A 1 80 ? 5.551 43.75 5.355 1 96.75 80 PRO A N 1
ATOM 583 C CA . PRO A 1 80 ? 6.137 42.844 6.355 1 96.75 80 PRO A CA 1
ATOM 584 C C . PRO A 1 80 ? 5.555 43.062 7.75 1 96.75 80 PRO A C 1
ATOM 586 O O . PRO A 1 80 ? 5.422 42.125 8.523 1 96.75 80 PRO A O 1
ATOM 589 N N . TRP A 1 81 ? 5.191 44.312 8.055 1 96.75 81 TRP A N 1
ATOM 590 C CA . TRP A 1 81 ? 4.684 44.625 9.383 1 96.75 81 TRP A CA 1
ATOM 591 C C . TRP A 1 81 ? 3.316 44 9.609 1 96.75 81 TRP A C 1
ATOM 593 O O . TRP A 1 81 ? 2.906 43.75 10.75 1 96.75 81 TRP A O 1
ATOM 603 N N . ALA A 1 82 ? 2.6 43.656 8.578 1 97.94 82 ALA A N 1
ATOM 604 C CA . ALA A 1 82 ? 1.234 43.156 8.672 1 97.94 82 ALA A CA 1
ATOM 605 C C . ALA A 1 82 ? 1.228 41.656 8.992 1 97.94 82 ALA A C 1
ATOM 607 O O . ALA A 1 82 ? 0.254 41.156 9.547 1 97.94 82 ALA A O 1
ATOM 608 N N . ILE A 1 83 ? 2.328 40.969 8.648 1 98.06 83 ILE A N 1
ATOM 609 C CA . ILE A 1 83 ? 2.35 39.531 8.695 1 98.06 83 ILE A CA 1
ATOM 610 C C . ILE A 1 83 ? 2.207 39.062 10.141 1 98.06 83 ILE A C 1
ATOM 612 O O . ILE A 1 83 ? 1.336 38.25 10.453 1 98.06 83 ILE A O 1
ATOM 616 N N . PRO A 1 84 ? 3.018 39.594 11.117 1 98.56 84 PRO A N 1
ATOM 617 C CA . PRO A 1 84 ? 2.838 39.156 12.508 1 98.56 84 PRO A CA 1
ATOM 618 C C . PRO A 1 84 ? 1.467 39.531 13.07 1 98.56 84 PRO A C 1
ATOM 620 O O . PRO A 1 84 ? 0.895 38.781 13.867 1 98.56 84 PRO A O 1
ATOM 623 N N . LEU A 1 85 ? 0.909 40.625 12.594 1 98.5 85 LEU A N 1
ATOM 624 C CA . LEU A 1 85 ? -0.391 41.062 13.086 1 98.5 85 LEU A CA 1
ATOM 625 C C . LEU A 1 85 ? -1.508 40.156 12.555 1 98.5 85 LEU A C 1
ATOM 627 O O . LEU A 1 85 ? -2.457 39.875 13.281 1 98.5 85 LEU A O 1
ATOM 631 N N . ILE A 1 86 ? -1.378 39.812 11.328 1 98.56 86 ILE A N 1
ATOM 632 C CA . ILE A 1 86 ? -2.385 38.969 10.703 1 98.56 86 ILE A CA 1
ATOM 633 C C . ILE A 1 86 ? -2.35 37.562 11.328 1 98.56 86 ILE A C 1
ATOM 635 O O . ILE A 1 86 ? -3.396 37 11.641 1 98.56 86 ILE A O 1
ATOM 639 N N . SER A 1 87 ? -1.111 37.031 11.469 1 98.62 87 SER A N 1
ATOM 640 C CA . SER A 1 87 ? -0.988 35.719 12.094 1 98.62 87 SER A CA 1
ATOM 641 C C . SER A 1 87 ? -1.476 35.75 1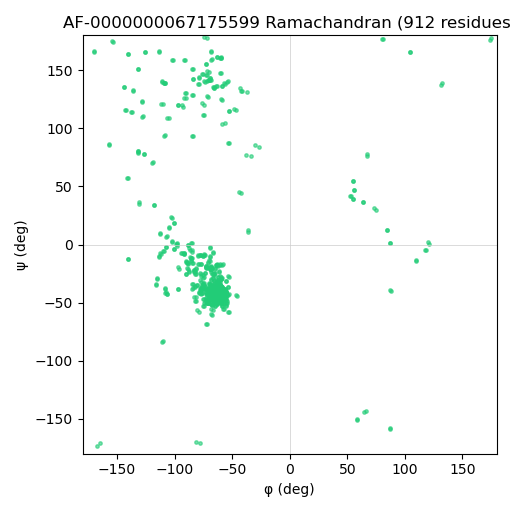3.539 1 98.62 87 SER A C 1
ATOM 643 O O . SER A 1 87 ? -2.145 34.812 13.992 1 98.62 87 SER A O 1
ATOM 645 N N . CYS A 1 88 ? -1.194 36.781 14.234 1 98.56 88 CYS A N 1
ATOM 646 C CA . CYS A 1 88 ? -1.673 36.969 15.602 1 98.56 88 CYS A CA 1
ATOM 647 C C . CYS A 1 88 ? -3.188 37.125 15.633 1 98.56 88 CYS A C 1
ATOM 649 O O . CYS A 1 88 ? -3.871 36.469 16.422 1 98.56 88 CYS A O 1
ATOM 651 N N . GLY A 1 89 ? -3.686 38.031 14.789 1 98.38 89 GLY A N 1
ATOM 652 C CA . GLY A 1 89 ? -5.113 38.281 14.734 1 98.38 89 GLY A CA 1
ATOM 653 C C . GLY A 1 89 ? -5.93 37.094 14.352 1 98.38 89 GLY A C 1
ATOM 654 O O . GLY A 1 89 ? -6.988 36.812 14.93 1 98.38 89 GLY A O 1
ATOM 655 N N . GLY A 1 90 ? -5.477 36.406 13.289 1 98.25 90 GLY A N 1
ATOM 656 C CA . GLY A 1 90 ? -6.152 35.156 12.898 1 98.25 90 GLY A CA 1
ATOM 657 C C . GLY A 1 90 ? -6.203 34.125 14.016 1 98.25 90 GLY A C 1
ATOM 658 O O . GLY A 1 90 ? -7.234 33.5 14.227 1 98.25 90 GLY A O 1
ATOM 659 N N . ALA A 1 91 ? -5.098 33.938 14.68 1 98.38 91 ALA A N 1
ATOM 660 C CA . ALA A 1 91 ? -5.035 33 15.805 1 98.38 91 ALA A CA 1
ATOM 661 C C . ALA A 1 91 ? -5.949 33.469 16.938 1 98.38 91 ALA A C 1
ATOM 663 O O . ALA A 1 91 ? -6.57 32.625 17.609 1 98.38 91 ALA A O 1
ATOM 664 N N . LEU A 1 92 ? -6.008 34.75 17.156 1 98.12 92 LEU A N 1
ATOM 665 C CA . LEU A 1 92 ? -6.836 35.312 18.203 1 98.12 92 LEU A CA 1
ATOM 666 C C . LEU A 1 92 ? -8.312 35.031 17.953 1 98.12 92 LEU A C 1
ATOM 668 O O . LEU A 1 92 ? -9.023 34.562 18.844 1 98.12 92 LEU A O 1
ATOM 672 N N . VAL A 1 93 ? -8.766 35.312 16.766 1 98 93 VAL A N 1
ATOM 673 C CA . VAL A 1 93 ? -10.164 35.094 16.422 1 98 93 VAL A CA 1
ATOM 674 C C . VAL A 1 93 ? -10.477 33.594 16.453 1 98 93 VAL A C 1
ATOM 676 O O . VAL A 1 93 ? -11.547 33.188 16.922 1 98 93 VAL A O 1
ATOM 679 N N . SER A 1 94 ? -9.555 32.844 15.906 1 97.56 94 SER A N 1
ATOM 680 C CA . SER A 1 94 ? -9.711 31.406 15.938 1 97.56 94 SER A CA 1
ATOM 681 C C . SER A 1 94 ? -9.852 30.891 17.375 1 97.56 94 SER A C 1
ATOM 683 O O . SER A 1 94 ? -10.758 30.125 17.672 1 97.56 94 SER A O 1
ATOM 685 N N . ALA A 1 95 ? -8.953 31.297 18.219 1 96.81 95 ALA A N 1
ATOM 686 C CA . ALA A 1 95 ? -8.961 30.844 19.609 1 96.81 95 ALA A CA 1
ATOM 687 C C . ALA A 1 95 ? -10.234 31.297 20.328 1 96.81 95 ALA A C 1
ATOM 689 O O . ALA A 1 95 ? -10.766 30.562 21.156 1 96.81 95 ALA A O 1
ATOM 690 N N . TRP A 1 96 ? -10.617 32.469 20.016 1 96.31 96 TRP A N 1
ATOM 691 C CA . TRP A 1 96 ? -11.859 32.969 20.594 1 96.31 96 TRP A CA 1
ATOM 692 C C . TRP A 1 96 ? -13.047 32.125 20.172 1 96.31 96 TRP A C 1
ATOM 694 O O . TRP A 1 96 ? -13.898 31.766 20.984 1 96.31 96 TRP A O 1
ATOM 704 N N . PHE A 1 97 ? -13.078 31.828 18.922 1 95.31 97 PHE A N 1
ATOM 705 C CA . PHE A 1 97 ? -14.156 31.016 18.359 1 95.31 97 PHE A CA 1
ATOM 706 C C . PHE A 1 97 ? -14.188 29.641 19.016 1 95.31 97 PHE A C 1
ATOM 708 O O . PHE A 1 97 ? -15.266 29.125 19.359 1 95.31 97 PHE A O 1
ATOM 715 N N . VAL A 1 98 ? -13.062 29.031 19.188 1 94.81 98 VAL A N 1
ATOM 716 C CA . VAL A 1 98 ? -12.938 27.703 19.781 1 94.81 98 VAL A CA 1
ATOM 717 C C . VAL A 1 98 ? -13.352 27.766 21.25 1 94.81 98 VAL A C 1
ATOM 719 O O . VAL A 1 98 ? -14.133 26.922 21.719 1 94.81 98 VAL A O 1
ATOM 722 N N . ALA A 1 99 ? -12.844 28.719 21.969 1 93.94 99 ALA A N 1
ATOM 723 C CA . ALA A 1 99 ? -13.125 28.844 23.391 1 93.94 99 ALA A CA 1
ATOM 724 C C . ALA A 1 99 ? -14.617 29.047 23.656 1 93.94 99 ALA A C 1
ATOM 726 O O . ALA A 1 99 ? -15.164 28.547 24.625 1 93.94 99 ALA A O 1
ATOM 727 N N . LYS A 1 100 ? -15.195 29.719 22.797 1 94.19 100 LYS A N 1
ATOM 728 C CA . LYS A 1 100 ? -16.594 30.109 23.016 1 94.19 100 LYS A CA 1
ATOM 729 C C . LYS A 1 100 ? -17.547 29 22.578 1 94.19 100 LYS A C 1
ATOM 731 O O . LYS A 1 100 ? -18.562 28.766 23.234 1 94.19 100 LYS A O 1
ATOM 736 N N . PHE A 1 101 ? -17.188 28.281 21.547 1 93.56 101 PHE A N 1
ATOM 737 C CA . PHE A 1 101 ? -18.234 27.469 20.938 1 93.56 101 PHE A CA 1
ATOM 738 C C . PHE A 1 101 ? -17.922 25.984 21.062 1 93.56 101 PHE A C 1
ATOM 740 O O . PHE A 1 101 ? -18.812 25.141 21.109 1 93.56 101 PHE A O 1
ATOM 747 N N . ALA A 1 102 ? -16.641 25.641 21 1 91.75 102 ALA A N 1
ATOM 748 C CA . ALA A 1 102 ? -16.266 24.219 21.047 1 91.75 102 ALA A CA 1
ATOM 749 C C . ALA A 1 102 ? -14.828 24.031 21.516 1 91.75 102 ALA A C 1
ATOM 751 O O . ALA A 1 102 ? -13.938 23.781 20.703 1 91.75 102 ALA A O 1
ATOM 752 N N . PRO A 1 103 ? -14.656 23.984 22.734 1 84.12 103 PRO A N 1
ATOM 753 C CA . PRO A 1 103 ? -13.297 23.844 23.281 1 84.12 103 PRO A CA 1
ATOM 754 C C . PRO A 1 103 ? -12.617 22.547 22.859 1 84.12 103 PRO A C 1
ATOM 756 O O . PRO A 1 103 ? -11.383 22.484 22.812 1 84.12 103 PRO A O 1
ATOM 759 N N . GLU A 1 104 ? -13.375 21.594 22.422 1 81.25 104 GLU A N 1
ATOM 760 C CA . GLU A 1 104 ? -12.812 20.312 21.984 1 81.25 104 GLU A CA 1
ATOM 761 C C . GLU A 1 104 ? -12.141 20.453 20.609 1 81.25 104 GLU A C 1
ATOM 763 O O . GLU A 1 104 ? -11.414 19.547 20.188 1 81.25 104 GLU A O 1
ATOM 768 N N . ALA A 1 105 ? -12.344 21.531 20.016 1 79.25 105 ALA A N 1
ATOM 769 C CA . ALA A 1 105 ? -11.734 21.797 18.719 1 79.25 105 ALA A CA 1
ATOM 770 C C . ALA A 1 105 ? -10.32 22.344 18.875 1 79.25 105 ALA A C 1
ATOM 772 O O . ALA A 1 105 ? -9.625 22.562 17.875 1 79.25 105 ALA A O 1
ATOM 773 N N . GLU A 1 106 ? -9.93 22.438 20.062 1 81.88 106 GLU A N 1
ATOM 774 C CA . GLU A 1 106 ? -8.555 22.859 20.328 1 81.88 106 GLU A CA 1
ATOM 775 C C . GLU A 1 106 ? -7.559 21.781 19.906 1 81.88 106 GLU A C 1
ATOM 777 O O . GLU A 1 106 ? -7.852 20.594 19.984 1 81.88 106 GLU A O 1
ATOM 782 N N . GLY A 1 107 ? -6.379 22.25 19.328 1 79.88 107 GLY A N 1
ATOM 783 C CA . GLY A 1 107 ? -5.32 21.312 19 1 79.88 107 GLY A CA 1
ATOM 784 C C . GLY A 1 107 ? -5.469 20.703 17.625 1 79.88 107 GLY A C 1
ATOM 785 O O . GLY A 1 107 ? -6.039 21.312 16.719 1 79.88 107 GLY A O 1
ATOM 786 N N . HIS A 1 108 ? -4.848 19.562 17.422 1 80.38 108 HIS A N 1
ATOM 787 C CA . HIS A 1 108 ? -4.684 19.078 16.062 1 80.38 108 HIS A CA 1
ATOM 788 C C . HIS A 1 108 ? -5.836 18.172 15.648 1 80.38 108 HIS A C 1
ATOM 790 O O . HIS A 1 108 ? -6.016 17.891 14.469 1 80.38 108 HIS A O 1
ATOM 796 N N . GLY A 1 109 ? -6.707 17.766 16.422 1 81 109 GLY A N 1
ATOM 797 C CA . GLY A 1 109 ? -7.969 17.141 16.047 1 81 109 GLY A CA 1
ATOM 798 C C . GLY A 1 109 ? -7.859 15.641 15.883 1 81 109 GLY A C 1
ATOM 799 O O . GLY A 1 109 ? -8.789 14.906 16.219 1 81 109 GLY A O 1
ATOM 800 N N . THR A 1 110 ? -6.754 15.133 15.281 1 86.5 110 THR A N 1
ATOM 801 C CA . THR A 1 110 ? -6.602 13.711 15.008 1 86.5 110 THR A CA 1
ATOM 802 C C . THR A 1 110 ? -6.617 12.906 16.312 1 86.5 110 THR A C 1
ATOM 804 O O . THR A 1 110 ? -7.215 11.828 16.375 1 86.5 110 THR A O 1
ATOM 807 N N . ASP A 1 111 ? -6.043 13.422 17.266 1 89.94 111 ASP A N 1
ATOM 808 C CA . ASP A 1 111 ? -6.004 12.727 18.547 1 89.94 111 ASP A CA 1
ATOM 809 C C . ASP A 1 111 ? -7.406 12.578 19.141 1 89.94 111 ASP A C 1
ATOM 811 O O . ASP A 1 111 ? -7.73 11.547 19.734 1 89.94 111 ASP A O 1
ATOM 815 N N . ASP A 1 112 ? -8.156 13.625 18.984 1 89.38 112 ASP A N 1
ATOM 816 C CA . ASP A 1 112 ? -9.531 13.57 19.453 1 89.38 112 ASP A CA 1
ATOM 817 C C . ASP A 1 112 ? -10.336 12.516 18.703 1 89.38 112 ASP A C 1
ATOM 819 O O . ASP A 1 112 ? -11.164 11.812 19.297 1 89.38 112 ASP A O 1
ATOM 823 N N . ALA A 1 113 ? -10.094 12.461 17.5 1 92.62 113 ALA A N 1
ATOM 824 C CA . ALA A 1 113 ? -10.781 11.469 16.672 1 92.62 113 ALA A CA 1
ATOM 825 C C . ALA A 1 113 ? -10.367 10.055 17.062 1 92.62 113 ALA A C 1
ATOM 827 O O . ALA A 1 113 ? -11.219 9.164 17.172 1 92.62 113 ALA A O 1
ATOM 828 N N . ILE A 1 114 ? -9.102 9.852 17.281 1 94.81 114 ILE A N 1
ATOM 829 C CA . ILE A 1 114 ? -8.594 8.547 17.688 1 94.81 114 ILE A CA 1
ATOM 830 C C . ILE A 1 114 ? -9.172 8.172 19.047 1 94.81 114 ILE A C 1
ATOM 832 O O . ILE A 1 114 ? -9.562 7.02 19.266 1 94.81 114 ILE A O 1
ATOM 836 N N . GLU A 1 115 ? -9.242 9.109 19.906 1 93.62 115 GLU A N 1
ATOM 837 C CA . GLU A 1 115 ? -9.812 8.867 21.234 1 93.62 115 GLU A CA 1
ATOM 838 C C . GLU A 1 115 ? -11.273 8.438 21.141 1 93.62 115 GLU A C 1
ATOM 840 O O . GLU A 1 115 ? -11.727 7.586 21.906 1 93.62 115 GLU A O 1
ATOM 845 N N . ALA A 1 116 ? -11.969 9.07 20.266 1 94 116 ALA A N 1
ATOM 846 C CA . ALA A 1 116 ? -13.367 8.711 20.078 1 94 116 ALA A CA 1
ATOM 847 C C . ALA A 1 116 ? -13.508 7.254 19.625 1 94 116 ALA A C 1
ATOM 849 O O . ALA A 1 116 ? -14.453 6.566 20.016 1 94 116 ALA A O 1
ATOM 850 N N . VAL A 1 117 ? -12.641 6.773 18.828 1 95.25 117 VAL A N 1
ATOM 851 C CA . VAL A 1 117 ? -12.664 5.387 18.375 1 95.25 117 VAL A CA 1
ATOM 852 C C . VAL A 1 117 ? -12.5 4.449 19.562 1 95.25 117 VAL A C 1
ATOM 854 O O . VAL A 1 117 ? -13.188 3.428 19.656 1 95.25 117 VAL A O 1
ATOM 857 N N . HIS A 1 118 ? -11.672 4.801 20.5 1 94.69 118 HIS A N 1
ATOM 858 C CA . HIS A 1 118 ? -11.312 3.895 21.594 1 94.69 118 HIS A CA 1
ATOM 859 C C . HIS A 1 118 ? -12.289 4.012 22.75 1 94.69 118 HIS A C 1
ATOM 861 O O . HIS A 1 118 ? -12.406 3.094 23.562 1 94.69 118 HIS A O 1
ATOM 867 N N . THR A 1 119 ? -12.961 5.094 22.859 1 94.19 119 THR A N 1
ATOM 868 C CA . THR A 1 119 ? -13.836 5.297 24.016 1 94.19 119 THR A CA 1
ATOM 869 C C . THR A 1 119 ? -15.305 5.266 23.578 1 94.19 119 THR A C 1
ATOM 871 O O . THR A 1 119 ? -15.898 4.191 23.469 1 94.19 119 THR A O 1
ATOM 874 N N . ASP A 1 120 ? -15.812 6.488 23.078 1 95.31 120 ASP A N 1
ATOM 875 C CA . ASP A 1 120 ? -17.203 6.59 22.656 1 95.31 120 ASP A CA 1
ATOM 876 C C . ASP A 1 120 ? -17.297 7.152 21.234 1 95.31 120 ASP A C 1
ATOM 878 O O . ASP A 1 120 ? -17.094 8.352 21.031 1 95.31 120 ASP A O 1
ATOM 882 N N . PRO A 1 121 ? -17.688 6.293 20.359 1 95.69 121 PRO A N 1
ATOM 883 C CA . PRO A 1 121 ? -17.75 6.723 18.953 1 95.69 121 PRO A CA 1
ATOM 884 C C . PRO A 1 121 ? -18.859 7.734 18.703 1 95.69 121 PRO A C 1
ATOM 886 O O . PRO A 1 121 ? -18.953 8.289 17.594 1 95.69 121 PRO A O 1
ATOM 889 N N . ARG A 1 122 ? -19.656 8.07 19.688 1 95.44 122 ARG A N 1
ATOM 890 C CA . ARG A 1 122 ? -20.766 9.008 19.547 1 95.44 122 ARG A CA 1
ATOM 891 C C . ARG A 1 122 ? -20.391 10.375 20.109 1 95.44 122 ARG A C 1
ATOM 893 O O . ARG A 1 122 ? -21.172 11.32 20.031 1 95.44 122 ARG A O 1
ATOM 900 N N . LYS A 1 123 ? -19.234 10.539 20.547 1 92.44 123 LYS A N 1
ATOM 901 C CA . LYS A 1 123 ? -18.906 11.648 21.438 1 92.44 123 LYS A CA 1
ATOM 902 C C . LYS A 1 123 ? -18.641 12.93 20.641 1 92.44 123 LYS A C 1
ATOM 904 O O . LYS A 1 123 ? -18.734 14.031 21.188 1 92.44 123 LYS A O 1
ATOM 909 N N . ILE A 1 124 ? -18.281 12.875 19.406 1 92.62 124 ILE A N 1
ATOM 910 C CA . ILE A 1 124 ? -17.922 14.07 18.641 1 92.62 124 ILE A CA 1
ATOM 911 C C . ILE A 1 124 ? -19.172 14.859 18.281 1 92.62 124 ILE A C 1
ATOM 913 O O . ILE A 1 124 ? -20.016 14.383 17.516 1 92.62 124 ILE A O 1
ATOM 917 N N . ARG A 1 125 ? -19.25 16.062 18.703 1 92.12 125 ARG A N 1
ATOM 918 C CA . ARG A 1 125 ? -20.438 16.906 18.5 1 92.12 125 ARG A CA 1
ATOM 919 C C . ARG A 1 125 ? -20.406 17.578 17.125 1 92.12 125 ARG A C 1
ATOM 921 O O . ARG A 1 125 ? -19.344 17.938 16.625 1 92.12 125 ARG A O 1
ATOM 928 N N . VAL A 1 126 ? -21.516 17.828 16.625 1 91.56 126 VAL A N 1
ATOM 929 C CA . VAL A 1 126 ? -21.641 18.484 15.32 1 91.56 126 VAL A CA 1
ATOM 930 C C . VAL A 1 126 ? -21.062 19.891 15.391 1 91.56 126 VAL A C 1
ATOM 932 O O . VAL A 1 126 ? -20.422 20.359 14.43 1 91.56 126 VAL A O 1
ATOM 935 N N . ARG A 1 127 ? -21.234 20.562 16.422 1 93.62 127 ARG A N 1
ATOM 936 C CA . ARG A 1 127 ? -20.703 21.906 16.625 1 93.62 127 ARG A CA 1
ATOM 937 C C . ARG A 1 127 ? -19.188 21.906 16.516 1 93.62 127 ARG A C 1
ATOM 939 O O . ARG A 1 127 ? -18.594 22.875 16.016 1 93.62 127 ARG A O 1
ATOM 946 N N . ALA A 1 128 ? -18.594 20.891 16.984 1 92.56 128 ALA A N 1
ATOM 947 C CA . ALA A 1 128 ? -17.141 20.797 16.938 1 92.56 128 ALA A CA 1
ATOM 948 C C . ALA A 1 128 ? -16.656 20.703 15.492 1 92.56 128 ALA A C 1
ATOM 950 O O . ALA A 1 128 ? -15.57 21.203 15.164 1 92.56 128 ALA A O 1
ATOM 951 N N . ILE A 1 129 ? -17.469 20.125 14.664 1 92.69 129 ILE A N 1
ATOM 952 C CA . ILE A 1 129 ? -17.125 20 13.25 1 92.69 129 ILE A CA 1
ATOM 953 C C . ILE A 1 129 ? -17.078 21.375 12.602 1 92.69 129 ILE A C 1
ATOM 955 O O . ILE A 1 129 ? -16.125 21.719 11.906 1 92.69 129 ILE A O 1
ATOM 959 N N . VAL A 1 130 ? -18.016 22.156 12.852 1 95.12 130 VAL A N 1
ATOM 960 C CA . VAL A 1 130 ? -18.141 23.484 12.266 1 95.12 130 VAL A CA 1
ATOM 961 C C . VAL A 1 130 ? -17.047 24.406 12.812 1 95.12 130 VAL A C 1
ATOM 963 O O . VAL A 1 130 ? -16.391 25.109 12.047 1 95.12 130 VAL A O 1
ATOM 966 N N . VAL A 1 131 ? -16.844 24.375 14.078 1 96.25 131 VAL A N 1
ATOM 967 C CA . VAL A 1 131 ? -15.867 25.234 14.727 1 96.25 131 VAL A CA 1
ATOM 968 C C . VAL A 1 131 ? -14.461 24.844 14.258 1 96.25 131 VAL A C 1
ATOM 970 O O . VAL A 1 131 ? -13.633 25.719 13.992 1 96.25 131 VAL A O 1
ATOM 973 N N . LYS A 1 132 ? -14.211 23.531 14.203 1 95.5 132 LYS A N 1
ATOM 974 C CA . LYS A 1 132 ? -12.914 23.078 13.719 1 95.5 132 LYS A CA 1
ATOM 975 C C . LYS A 1 132 ? -12.656 23.578 12.297 1 95.5 132 LYS A C 1
ATOM 977 O O . LYS A 1 132 ? -11.531 23.969 11.969 1 95.5 132 LYS A O 1
ATOM 982 N N . THR A 1 133 ? -13.633 23.547 11.445 1 96.44 133 THR A N 1
ATOM 983 C CA . THR A 1 133 ? -13.523 24 10.062 1 96.44 133 THR A CA 1
ATOM 984 C C . THR A 1 133 ? -13.141 25.484 10.008 1 96.44 133 THR A C 1
ATOM 986 O O . THR A 1 133 ? -12.164 25.859 9.352 1 96.44 133 THR A O 1
ATOM 989 N N . ILE A 1 134 ? -13.797 26.266 10.727 1 97.31 134 ILE A N 1
ATOM 990 C CA . ILE A 1 134 ? -13.609 27.719 10.68 1 97.31 134 ILE A CA 1
ATOM 991 C C . ILE A 1 134 ? -12.312 28.094 11.398 1 97.31 134 ILE A C 1
ATOM 993 O O . ILE A 1 134 ? -11.516 28.875 10.875 1 97.31 134 ILE A O 1
ATOM 997 N N . ALA A 1 135 ? -12.133 27.531 12.57 1 97.69 135 ALA A N 1
ATOM 998 C CA . ALA A 1 135 ? -10.977 27.875 13.398 1 97.69 135 ALA A CA 1
ATOM 999 C C . ALA A 1 135 ? -9.672 27.484 12.703 1 97.69 135 ALA A C 1
ATOM 1001 O O . ALA A 1 135 ? -8.703 28.234 12.719 1 97.69 135 ALA A O 1
ATOM 1002 N N . SER A 1 136 ? -9.656 26.297 12.148 1 97.81 136 SER A N 1
ATOM 1003 C CA . SER A 1 136 ? -8.453 25.844 11.461 1 97.81 136 SER A CA 1
ATOM 1004 C C . SER A 1 136 ? -8.188 26.688 10.219 1 97.81 136 SER A C 1
ATOM 1006 O O . SER A 1 136 ? -7.031 26.984 9.898 1 97.81 136 SER A O 1
ATOM 1008 N N . ALA A 1 137 ? -9.25 27.047 9.492 1 98.12 137 ALA A N 1
ATOM 1009 C CA . ALA A 1 137 ? -9.102 27.906 8.32 1 98.12 137 ALA A CA 1
ATOM 1010 C C . ALA A 1 137 ? -8.5 29.25 8.703 1 98.12 137 ALA A C 1
ATOM 1012 O O . ALA A 1 137 ? -7.648 29.781 7.988 1 98.12 137 ALA A O 1
ATOM 1013 N N . LEU A 1 138 ? -8.93 29.781 9.812 1 98.19 138 LEU A N 1
ATOM 1014 C CA . LEU A 1 138 ? -8.438 31.062 10.273 1 98.19 138 LEU A CA 1
ATOM 1015 C C . LEU A 1 138 ? -6.98 30.969 10.719 1 98.19 138 LEU A C 1
ATOM 1017 O O . LEU A 1 138 ? -6.156 31.812 10.367 1 98.19 138 LEU A O 1
ATOM 1021 N N . THR A 1 139 ? -6.66 29.953 11.477 1 98.12 139 THR A N 1
ATOM 1022 C CA . THR A 1 139 ? -5.309 29.766 11.992 1 98.12 139 THR A CA 1
ATOM 1023 C C . THR A 1 139 ? -4.316 29.562 10.852 1 98.12 139 THR A C 1
ATOM 1025 O O . THR A 1 139 ? -3.309 30.281 10.766 1 98.12 139 THR A O 1
ATOM 1028 N N . ILE A 1 140 ? -4.617 28.672 9.977 1 98.25 140 ILE A N 1
ATOM 1029 C CA . ILE A 1 140 ? -3.699 28.328 8.891 1 98.25 140 ILE A CA 1
ATOM 1030 C C . ILE A 1 140 ? -3.744 29.406 7.816 1 98.25 140 ILE A C 1
ATOM 1032 O O . ILE A 1 140 ? -2.705 29.797 7.277 1 98.25 140 ILE A O 1
ATOM 1036 N N . GLY A 1 141 ? -4.914 29.922 7.555 1 98.12 141 GLY A N 1
ATOM 1037 C CA . GLY A 1 141 ? -5.098 30.922 6.527 1 98.12 141 GLY A CA 1
ATOM 1038 C C . GLY A 1 141 ? -4.418 32.25 6.855 1 98.12 141 GLY A C 1
ATOM 1039 O O . GLY A 1 141 ? -4.043 33 5.957 1 98.12 141 GLY A O 1
ATOM 1040 N N . SER A 1 142 ? -4.289 32.531 8.133 1 98.44 142 SER A N 1
ATOM 1041 C CA . SER A 1 142 ? -3.639 33.781 8.547 1 98.44 142 SER A CA 1
ATOM 1042 C C . SER A 1 142 ? -2.123 33.594 8.602 1 98.44 142 SER A C 1
ATOM 1044 O O . SER A 1 142 ? -1.398 34.562 8.859 1 98.44 142 SER A O 1
ATOM 1046 N N . GLY A 1 143 ? -1.709 32.406 8.391 1 98.06 143 GLY A N 1
ATOM 1047 C CA . GLY A 1 143 ? -0.271 32.188 8.32 1 98.06 143 GLY A CA 1
ATOM 1048 C C . GLY A 1 143 ? 0.25 31.266 9.406 1 98.06 143 GLY A C 1
ATOM 1049 O O . GLY A 1 143 ? 1.434 30.922 9.422 1 98.06 143 GLY A O 1
ATOM 1050 N N . GLY A 1 144 ? -0.607 30.859 10.312 1 98.44 144 GLY A N 1
ATOM 1051 C CA . GLY A 1 144 ? -0.185 29.859 11.281 1 98.44 144 GLY A CA 1
ATOM 1052 C C . GLY A 1 144 ? 0.337 28.594 10.648 1 98.44 144 GLY A C 1
ATOM 1053 O O . GLY A 1 144 ? -0.202 28.125 9.641 1 98.44 144 GLY A O 1
ATOM 1054 N N . SER A 1 145 ? 1.408 28.062 11.195 1 98.62 145 SER A N 1
ATOM 1055 C CA . SER A 1 145 ? 1.986 26.828 10.688 1 98.62 145 SER A CA 1
ATOM 1056 C C . SER A 1 145 ? 1.145 25.625 11.086 1 98.62 145 SER A C 1
ATOM 1058 O O . SER A 1 145 ? 1.039 25.297 12.266 1 98.62 145 SER A O 1
ATOM 1060 N N . GLY A 1 146 ? 0.534 25.047 10.117 1 97.5 146 GLY A N 1
ATOM 1061 C CA . GLY A 1 146 ? -0.341 23.906 10.359 1 97.5 146 GLY A CA 1
ATOM 1062 C C . GLY A 1 146 ? -0.78 23.219 9.086 1 97.5 146 GLY A C 1
ATOM 1063 O O . GLY A 1 146 ? -0.596 23.734 7.988 1 97.5 146 GLY A O 1
ATOM 1064 N N . GLY A 1 147 ? -1.302 22.078 9.266 1 96.44 147 GLY A N 1
ATOM 1065 C CA . GLY A 1 147 ? -1.78 21.297 8.125 1 96.44 147 GLY A CA 1
ATOM 1066 C C . GLY A 1 147 ? -3.287 21.125 8.117 1 96.44 147 GLY A C 1
ATOM 1067 O O . GLY A 1 147 ? -3.955 21.391 9.117 1 96.44 147 GLY A O 1
ATOM 1068 N N . ARG A 1 148 ? -3.791 20.703 7.035 1 96.44 148 ARG A N 1
ATOM 1069 C CA . ARG A 1 148 ? -5.234 20.562 6.867 1 96.44 148 ARG A CA 1
ATOM 1070 C C . ARG A 1 148 ? -5.684 19.141 7.191 1 96.44 148 ARG A C 1
ATOM 1072 O O . ARG A 1 148 ? -6.879 18.891 7.367 1 96.44 148 ARG A O 1
ATOM 1079 N N . GLU A 1 149 ? -4.789 18.203 7.426 1 94.44 149 GLU A N 1
ATOM 1080 C CA . GLU A 1 149 ? -5.102 16.781 7.605 1 94.44 149 GLU A CA 1
ATOM 1081 C C . GLU A 1 149 ? -5.824 16.531 8.922 1 94.44 149 GLU A C 1
ATOM 1083 O O . GLU A 1 149 ? -6.809 15.797 8.969 1 94.44 149 GLU A O 1
ATOM 1088 N N . GLY A 1 150 ? -5.258 17.125 9.961 1 93.75 150 GLY A N 1
ATOM 1089 C CA . GLY A 1 150 ? -5.863 16.953 11.273 1 93.75 150 GLY A CA 1
ATOM 1090 C C . GLY A 1 150 ? -7.312 17.406 11.32 1 93.75 150 GLY A C 1
ATOM 1091 O O . GLY A 1 150 ? -8.195 16.625 11.703 1 93.75 150 GLY A O 1
ATOM 1092 N N . PRO A 1 151 ? -7.516 18.609 10.945 1 95.38 151 PRO A N 1
ATOM 1093 C CA . PRO A 1 151 ? -8.898 19.078 10.898 1 95.38 151 PRO A CA 1
ATOM 1094 C C . PRO A 1 151 ? -9.789 18.234 10 1 95.38 151 PRO A C 1
ATOM 1096 O O . PRO A 1 151 ? -10.93 17.938 10.352 1 95.38 151 PRO A O 1
ATOM 1099 N N . ALA A 1 152 ? -9.25 17.828 8.82 1 95.94 152 ALA A N 1
ATOM 1100 C CA . ALA A 1 152 ? -10.031 16.984 7.922 1 95.94 152 ALA A CA 1
ATOM 1101 C C . ALA A 1 152 ? -10.398 15.664 8.594 1 95.94 152 ALA A C 1
ATOM 1103 O O . ALA A 1 152 ? -11.508 15.156 8.422 1 95.94 152 ALA A O 1
ATOM 1104 N N . ALA A 1 153 ? -9.469 15.125 9.289 1 95.44 153 ALA A N 1
ATOM 1105 C CA . ALA A 1 153 ? -9.711 13.898 10.039 1 95.44 153 ALA A CA 1
ATOM 1106 C C . ALA A 1 153 ? -10.812 14.094 11.078 1 95.44 153 ALA A C 1
ATOM 1108 O O . ALA A 1 153 ? -11.719 13.266 11.195 1 95.44 153 ALA A O 1
ATOM 1109 N N . HIS A 1 154 ? -10.695 15.164 11.805 1 94.94 154 HIS A N 1
ATOM 1110 C CA . HIS A 1 154 ? -11.656 15.438 12.867 1 94.94 154 HIS A CA 1
ATOM 1111 C C . HIS A 1 154 ? -13.047 15.688 12.297 1 94.94 154 HIS A C 1
ATOM 1113 O O . HIS A 1 154 ? -14.047 15.18 12.82 1 94.94 154 HIS A O 1
ATOM 1119 N N . ILE A 1 155 ? -13.086 16.438 11.289 1 94.31 155 ILE A N 1
ATOM 1120 C CA . ILE A 1 155 ? -14.352 16.766 10.633 1 94.31 155 ILE A CA 1
ATOM 1121 C C . ILE A 1 155 ? -15.016 15.484 10.133 1 94.31 155 ILE A C 1
ATOM 1123 O O . ILE A 1 155 ? -16.188 15.227 10.43 1 94.31 155 ILE A O 1
ATOM 1127 N N . SER A 1 156 ? -14.289 14.695 9.453 1 96.31 156 SER A N 1
ATOM 1128 C CA . SER A 1 156 ? -14.844 13.484 8.859 1 96.31 156 SER A CA 1
ATOM 1129 C C . SER A 1 156 ? -15.172 12.445 9.93 1 96.31 156 SER A C 1
ATOM 1131 O O . SER A 1 156 ? -16.156 11.711 9.812 1 96.31 156 SER A O 1
ATOM 1133 N N . ALA A 1 157 ? -14.297 12.328 10.906 1 96.25 157 ALA A N 1
ATOM 1134 C CA . ALA A 1 157 ? -14.625 11.484 12.047 1 96.25 157 ALA A CA 1
ATOM 1135 C C . ALA A 1 157 ? -15.93 11.922 12.703 1 96.25 157 ALA A C 1
ATOM 1137 O O . ALA A 1 157 ? -16.703 11.086 13.172 1 96.25 157 ALA A O 1
ATOM 1138 N N . GLY A 1 158 ? -16.094 13.211 12.812 1 94.31 158 GLY A N 1
ATOM 1139 C CA . GLY A 1 158 ? -17.328 13.75 13.367 1 94.31 158 GLY A CA 1
ATOM 1140 C C . GLY A 1 158 ? -18.562 13.281 12.633 1 94.31 158 GLY A C 1
ATOM 1141 O O . GLY A 1 158 ? -19.594 13.008 13.25 1 94.31 158 GLY A O 1
ATOM 1142 N N . PHE A 1 159 ? -18.438 13.188 11.398 1 92.81 159 PHE A N 1
ATOM 1143 C CA . PHE A 1 159 ? -19.578 12.703 10.625 1 92.81 159 PHE A CA 1
ATOM 1144 C C . PHE A 1 159 ? -19.797 11.219 10.875 1 92.81 159 PHE A C 1
ATOM 1146 O O . PHE A 1 159 ? -20.938 10.75 10.867 1 92.81 159 PHE A O 1
ATOM 1153 N N . GLY A 1 160 ? -18.734 10.453 10.984 1 93.88 160 GLY A N 1
ATOM 1154 C CA . GLY A 1 160 ? -18.891 9.078 11.438 1 93.88 160 GLY A CA 1
ATOM 1155 C C . GLY A 1 160 ? -19.625 8.969 12.758 1 93.88 160 GLY A C 1
ATOM 1156 O O . GLY A 1 160 ? -20.5 8.109 12.922 1 93.88 160 GLY A O 1
ATOM 1157 N N . SER A 1 161 ? -19.25 9.844 13.641 1 95.31 161 SER A N 1
ATOM 1158 C CA . SER A 1 161 ? -19.906 9.891 14.953 1 95.31 161 SER A CA 1
ATOM 1159 C C . SER A 1 161 ? -21.375 10.25 14.828 1 95.31 161 SER A C 1
ATOM 1161 O O . SER A 1 161 ? -22.219 9.672 15.516 1 95.31 161 SER A O 1
ATOM 1163 N N . LEU A 1 162 ? -21.656 11.18 14.039 1 92.88 162 LEU A N 1
ATOM 1164 C CA . LEU A 1 162 ? -23.031 11.609 13.805 1 92.88 162 LEU A CA 1
ATOM 1165 C C . LEU A 1 162 ? -23.875 10.469 13.242 1 92.88 162 LEU A C 1
ATOM 1167 O O . LEU A 1 162 ? -25.016 10.25 13.688 1 92.88 162 LEU A O 1
ATOM 1171 N N . LEU A 1 163 ? -23.344 9.75 12.258 1 93.62 163 LEU A N 1
ATOM 1172 C CA . LEU A 1 163 ? -24.062 8.633 11.656 1 93.62 163 LEU A CA 1
ATOM 1173 C C . LEU A 1 163 ? -24.297 7.523 12.68 1 93.62 163 LEU A C 1
ATOM 1175 O O . LEU A 1 163 ? -25.312 6.836 12.633 1 93.62 163 LEU A O 1
ATOM 1179 N N . THR A 1 164 ? -23.281 7.348 13.484 1 94.81 164 THR A N 1
ATOM 1180 C CA . THR A 1 164 ? -23.438 6.355 14.547 1 94.81 164 THR A CA 1
ATOM 1181 C C . THR A 1 164 ? -24.609 6.691 15.445 1 94.81 164 THR A C 1
ATOM 1183 O O . THR A 1 164 ? -25.391 5.809 15.82 1 94.81 164 THR A O 1
ATOM 1186 N N . ARG A 1 165 ? -24.766 7.918 15.789 1 94.31 165 ARG A N 1
ATOM 1187 C CA . ARG A 1 165 ? -25.875 8.367 16.625 1 94.31 165 ARG A CA 1
ATOM 1188 C C . ARG A 1 165 ? -27.203 8.281 15.867 1 94.31 165 ARG A C 1
ATOM 1190 O O . ARG A 1 165 ? -28.188 7.746 16.375 1 94.31 165 ARG A O 1
ATOM 1197 N N . TRP A 1 166 ? -27.188 8.758 14.688 1 92.88 166 TRP A N 1
ATOM 1198 C CA . TRP A 1 166 ? -28.422 8.859 13.906 1 92.88 166 TRP A CA 1
ATOM 1199 C C . TRP A 1 166 ? -28.969 7.473 13.578 1 92.88 166 TRP A C 1
ATOM 1201 O O . TRP A 1 166 ? -30.188 7.281 13.523 1 92.88 166 TRP A O 1
ATOM 1211 N N . LEU A 1 167 ? -28.109 6.547 13.328 1 93.12 167 LEU A N 1
ATOM 1212 C CA . LEU A 1 167 ? -28.547 5.215 12.914 1 93.12 167 LEU A CA 1
ATOM 1213 C C . LEU A 1 167 ? -28.5 4.242 14.094 1 93.12 167 LEU A C 1
ATOM 1215 O O . LEU A 1 167 ? -28.859 3.072 13.945 1 93.12 167 LEU A O 1
ATOM 1219 N N . ASN A 1 168 ? -28.031 4.699 15.18 1 93 168 ASN A N 1
ATOM 1220 C CA . ASN A 1 168 ? -27.922 3.891 16.391 1 93 168 ASN A CA 1
ATOM 1221 C C . ASN A 1 168 ? -27.125 2.611 16.141 1 93 168 ASN A C 1
ATOM 1223 O O . ASN A 1 168 ? -27.609 1.512 16.422 1 93 168 ASN A O 1
ATOM 1227 N N . LEU A 1 169 ? -26.016 2.84 15.656 1 93.88 169 LEU A N 1
ATOM 1228 C CA . LEU A 1 169 ? -25.141 1.703 15.359 1 93.88 169 LEU A CA 1
ATOM 1229 C C . LEU A 1 169 ? -24.594 1.099 16.641 1 93.88 169 LEU A C 1
ATOM 1231 O O . LEU A 1 169 ? -24.547 1.766 17.688 1 93.88 169 LEU A O 1
ATOM 1235 N N . SER A 1 170 ? -24.219 -0.19 16.578 1 94.06 170 SER A N 1
ATOM 1236 C CA . SER A 1 170 ? -23.484 -0.78 17.703 1 94.06 170 SER A CA 1
ATOM 1237 C C . SER A 1 170 ? -22.172 -0.059 17.938 1 94.06 170 SER A C 1
ATOM 1239 O O . SER A 1 170 ? -21.656 0.622 17.047 1 94.06 170 SER A O 1
ATOM 1241 N N . ASP A 1 171 ? -21.578 -0.179 19.094 1 94.75 171 ASP A N 1
ATOM 1242 C CA . ASP A 1 171 ? -20.312 0.463 19.406 1 94.75 171 ASP A CA 1
ATOM 1243 C C . ASP A 1 171 ? -19.219 -0.004 18.453 1 94.75 171 ASP A C 1
ATOM 1245 O O . ASP A 1 171 ? -18.359 0.789 18.047 1 94.75 171 ASP A O 1
ATOM 1249 N N . GLU A 1 172 ? -19.297 -1.247 18.172 1 93.5 172 GLU A N 1
ATOM 1250 C CA . GLU A 1 172 ? -18.297 -1.799 17.266 1 93.5 172 GLU A CA 1
ATOM 1251 C C . GLU A 1 172 ? -18.406 -1.173 15.875 1 93.5 172 GLU A C 1
ATOM 1253 O O . GLU A 1 172 ? -17.391 -0.767 15.297 1 93.5 172 GLU A O 1
ATOM 1258 N N . ASP A 1 173 ? -19.578 -1.105 15.422 1 94.88 173 ASP A N 1
ATOM 1259 C CA . ASP A 1 173 ? -19.812 -0.498 14.117 1 94.88 173 ASP A CA 1
ATOM 1260 C C . ASP A 1 173 ? -19.516 1 14.148 1 94.88 173 ASP A C 1
ATOM 1262 O O . ASP A 1 173 ? -19.016 1.562 13.172 1 94.88 173 ASP A O 1
ATOM 1266 N N . GLY A 1 174 ? -19.844 1.6 15.25 1 96.31 174 GLY A N 1
ATOM 1267 C CA . GLY A 1 174 ? -19.562 3.018 15.406 1 96.31 174 GLY A CA 1
ATOM 1268 C C . GLY A 1 174 ? -18.094 3.336 15.406 1 96.31 174 GLY A C 1
ATOM 1269 O O . GLY A 1 174 ? -17.656 4.309 14.789 1 96.31 174 GLY A O 1
ATOM 1270 N N . ARG A 1 175 ? -17.312 2.525 16.125 1 96.88 175 ARG A N 1
ATOM 1271 C CA . ARG A 1 175 ? -15.867 2.699 16.141 1 96.88 175 ARG A CA 1
ATOM 1272 C C . ARG A 1 175 ? -15.281 2.572 14.742 1 96.88 175 ARG A C 1
ATOM 1274 O O . ARG A 1 175 ? -14.406 3.346 14.359 1 96.88 175 ARG A O 1
ATOM 1281 N N . LEU A 1 176 ? -15.805 1.639 14.055 1 96.56 176 LEU A N 1
ATOM 1282 C CA . LEU A 1 176 ? -15.367 1.439 12.68 1 96.56 176 LEU A CA 1
ATOM 1283 C C . LEU A 1 176 ? -15.758 2.627 11.805 1 96.56 176 LEU A C 1
ATOM 1285 O O . LEU A 1 176 ? -14.953 3.088 10.984 1 96.56 176 LEU A O 1
ATOM 1289 N N . ALA A 1 177 ? -16.922 3.102 11.984 1 97.12 177 ALA A N 1
ATOM 1290 C CA . ALA A 1 177 ? -17.406 4.242 11.211 1 97.12 177 ALA A CA 1
ATOM 1291 C C . ALA A 1 177 ? -16.531 5.473 11.445 1 97.12 177 ALA A C 1
ATOM 1293 O O . ALA A 1 177 ? -16.203 6.195 10.5 1 97.12 177 ALA A O 1
ATOM 1294 N N . VAL A 1 178 ? -16.172 5.707 12.648 1 97.81 178 VAL A N 1
ATOM 1295 C CA . VAL A 1 178 ? -15.359 6.863 13 1 97.81 178 VAL A CA 1
ATOM 1296 C C . VAL A 1 178 ? -13.953 6.691 12.414 1 97.81 178 VAL A C 1
ATOM 1298 O O . VAL A 1 178 ? -13.391 7.637 11.852 1 97.81 178 VAL A O 1
ATOM 1301 N N . SER A 1 179 ? -13.438 5.504 12.508 1 97.75 179 SER A N 1
ATOM 1302 C CA . SER A 1 179 ? -12.117 5.227 11.953 1 97.75 179 SER A CA 1
ATOM 1303 C C . SER A 1 179 ? -12.109 5.398 10.438 1 97.75 179 SER A C 1
ATOM 1305 O O . SER A 1 179 ? -11.172 5.969 9.875 1 97.75 179 SER A O 1
ATOM 1307 N N . LEU A 1 180 ? -13.141 4.902 9.812 1 97.94 180 LEU A N 1
ATOM 1308 C CA . LEU A 1 180 ? -13.281 5.074 8.375 1 97.94 180 LEU A CA 1
ATOM 1309 C C . LEU A 1 180 ? -13.383 6.551 8.008 1 97.94 180 LEU A C 1
ATOM 1311 O O . LEU A 1 180 ? -12.836 6.977 6.984 1 97.94 180 LEU A O 1
ATOM 1315 N N . GLY A 1 181 ? -14.008 7.262 8.82 1 97.69 181 GLY A N 1
ATOM 1316 C CA . GLY A 1 181 ? -14.078 8.703 8.625 1 97.69 181 GLY A CA 1
ATOM 1317 C C . GLY A 1 181 ? -12.719 9.367 8.664 1 97.69 181 GLY A C 1
ATOM 1318 O O . GLY A 1 181 ? -12.398 10.195 7.801 1 97.69 181 GLY A O 1
ATOM 1319 N N . ILE A 1 182 ? -11.914 9.016 9.641 1 97.5 182 ILE A N 1
ATOM 1320 C CA . ILE A 1 182 ? -10.57 9.578 9.773 1 97.5 182 ILE A CA 1
ATOM 1321 C C . ILE A 1 182 ? -9.789 9.352 8.484 1 97.5 182 ILE A C 1
ATOM 1323 O O . ILE A 1 182 ? -9.273 10.305 7.891 1 97.5 182 ILE A O 1
ATOM 1327 N N . GLY A 1 183 ? -9.805 8.141 8.039 1 97.88 183 GLY A N 1
ATOM 1328 C CA . GLY A 1 183 ? -9.047 7.777 6.855 1 97.88 183 GLY A CA 1
ATOM 1329 C C . GLY A 1 183 ? -9.57 8.422 5.586 1 97.88 183 GLY A C 1
ATOM 1330 O O . GLY A 1 183 ? -8.797 8.922 4.77 1 97.88 183 GLY A O 1
ATOM 1331 N N . ALA A 1 184 ? -10.852 8.398 5.422 1 97.88 184 ALA A N 1
ATOM 1332 C CA . ALA A 1 184 ? -11.469 8.945 4.219 1 97.88 184 ALA A CA 1
ATOM 1333 C C . ALA A 1 184 ? -11.266 10.453 4.137 1 97.88 184 ALA A C 1
ATOM 1335 O O . ALA A 1 184 ? -11.031 11 3.055 1 97.88 184 ALA A O 1
ATOM 1336 N N . GLY A 1 185 ? -11.375 11.078 5.219 1 97.25 185 GLY A N 1
ATOM 1337 C CA . GLY A 1 185 ? -11.164 12.516 5.254 1 97.25 185 GLY A CA 1
ATOM 1338 C C . GLY A 1 185 ? -9.75 12.914 4.879 1 97.25 185 GLY A C 1
ATOM 1339 O O . GLY A 1 185 ? -9.555 13.789 4.027 1 97.25 185 GLY A O 1
ATOM 1340 N N . ILE A 1 186 ? -8.82 12.273 5.539 1 96.69 186 ILE A N 1
ATOM 1341 C CA . ILE A 1 186 ? -7.426 12.578 5.25 1 96.69 186 ILE A CA 1
ATOM 1342 C C . ILE A 1 186 ? -7.094 12.18 3.814 1 96.69 186 ILE A C 1
ATOM 1344 O O . ILE A 1 186 ? -6.414 12.922 3.102 1 96.69 186 ILE A O 1
ATOM 1348 N N . GLY A 1 187 ? -7.574 11.031 3.383 1 97.06 187 GLY A N 1
ATOM 1349 C CA . GLY A 1 187 ? -7.355 10.594 2.014 1 97.06 187 GLY A CA 1
ATOM 1350 C C . GLY A 1 187 ? -7.93 11.555 0.984 1 97.06 187 GLY A C 1
ATOM 1351 O O . GLY A 1 187 ? -7.305 11.812 -0.047 1 97.06 187 GLY A O 1
ATOM 1352 N N . ALA A 1 188 ? -9.047 12.062 1.282 1 96.12 188 ALA A N 1
ATOM 1353 C CA . ALA A 1 188 ? -9.703 12.961 0.34 1 96.12 188 ALA A CA 1
ATOM 1354 C C . ALA A 1 188 ? -8.961 14.289 0.235 1 96.12 188 ALA A C 1
ATOM 1356 O O . ALA A 1 188 ? -8.648 14.75 -0.866 1 96.12 188 ALA A O 1
ATOM 1357 N N . ILE A 1 189 ? -8.617 14.852 1.353 1 95.56 189 ILE A N 1
ATOM 1358 C CA . ILE A 1 189 ? -8.07 16.203 1.354 1 95.56 189 ILE A CA 1
ATOM 1359 C C . ILE A 1 189 ? -6.695 16.203 0.687 1 95.56 189 ILE A C 1
ATOM 1361 O O . ILE A 1 189 ? -6.238 17.234 0.191 1 95.56 189 ILE A O 1
ATOM 1365 N N . PHE A 1 190 ? -6.051 15.031 0.603 1 95 190 PHE A N 1
ATOM 1366 C CA . PHE A 1 190 ? -4.73 14.922 -0.002 1 95 190 PHE A CA 1
ATOM 1367 C C . PHE A 1 190 ? -4.809 14.242 -1.362 1 95 190 PHE A C 1
ATOM 1369 O O . PHE A 1 190 ? -3.797 14.102 -2.053 1 95 190 PHE A O 1
ATOM 1376 N N . GLY A 1 191 ? -5.969 13.836 -1.734 1 94.25 191 GLY A N 1
ATOM 1377 C CA . GLY A 1 191 ? -6.086 13.07 -2.969 1 94.25 191 GLY A CA 1
ATOM 1378 C C . GLY A 1 191 ? -5.355 11.742 -2.92 1 94.25 191 GLY A C 1
ATOM 1379 O O . GLY A 1 191 ? -4.719 11.344 -3.898 1 94.25 191 GLY A O 1
ATOM 1380 N N . ALA A 1 192 ? -5.367 11.141 -1.864 1 96.69 192 ALA A N 1
ATOM 1381 C CA . ALA A 1 192 ? -4.684 9.867 -1.638 1 96.69 192 ALA A CA 1
ATOM 1382 C C . ALA A 1 192 ? -5.645 8.82 -1.091 1 96.69 192 ALA A C 1
ATOM 1384 O O . ALA A 1 192 ? -5.578 8.461 0.088 1 96.69 192 ALA A O 1
ATOM 1385 N N . PRO A 1 193 ? -6.465 8.219 -1.894 1 96.75 193 PRO A N 1
ATOM 1386 C CA . PRO A 1 193 ? -7.543 7.355 -1.411 1 96.75 193 PRO A CA 1
ATOM 1387 C C . PRO A 1 193 ? -7.023 6.059 -0.792 1 96.75 193 PRO A C 1
ATOM 1389 O O . PRO A 1 193 ? -7.508 5.637 0.263 1 96.75 193 PRO A O 1
ATOM 1392 N N . LEU A 1 194 ? -6.082 5.367 -1.419 1 97.94 194 LEU A N 1
ATOM 1393 C CA . LEU A 1 194 ? -5.586 4.121 -0.841 1 97.94 194 LEU A CA 1
ATOM 1394 C C . LEU A 1 194 ? -4.863 4.383 0.476 1 97.94 194 LEU A C 1
ATOM 1396 O O . LEU A 1 194 ? -5.023 3.631 1.438 1 97.94 194 LEU A O 1
ATOM 1400 N N . GLY A 1 195 ? -4.047 5.438 0.436 1 97.88 195 GLY A N 1
ATOM 1401 C CA . GLY A 1 195 ? -3.414 5.832 1.684 1 97.88 195 GLY A CA 1
ATOM 1402 C C . GLY A 1 195 ? -4.406 6.094 2.801 1 97.88 195 GLY A C 1
ATOM 1403 O O . GLY A 1 195 ? -4.164 5.73 3.953 1 97.88 195 GLY A O 1
ATOM 1404 N N . GLY A 1 196 ? -5.477 6.734 2.453 1 97.94 196 GLY A N 1
ATOM 1405 C CA . GLY A 1 196 ? -6.52 6.988 3.434 1 97.94 196 GLY A CA 1
ATOM 1406 C C . GLY A 1 196 ? -7.133 5.715 3.992 1 97.94 196 GLY A C 1
ATOM 1407 O O . GLY A 1 196 ? -7.383 5.621 5.195 1 97.94 196 GLY A O 1
ATOM 1408 N N . ALA A 1 197 ? -7.414 4.785 3.133 1 98.25 197 ALA A N 1
ATOM 1409 C CA . ALA A 1 197 ? -7.984 3.512 3.57 1 98.25 197 ALA A CA 1
ATOM 1410 C C . ALA A 1 197 ? -7.039 2.785 4.52 1 98.25 197 ALA A C 1
ATOM 1412 O O . ALA A 1 197 ? -7.469 2.252 5.547 1 98.25 197 ALA A O 1
ATOM 1413 N N . VAL A 1 198 ? -5.777 2.777 4.18 1 98.12 198 VAL A N 1
ATOM 1414 C CA . VAL A 1 198 ? -4.781 2.098 5.004 1 98.12 198 VAL A CA 1
ATOM 1415 C C . VAL A 1 198 ? -4.59 2.855 6.316 1 98.12 198 VAL A C 1
ATOM 1417 O O . VAL A 1 198 ? -4.371 2.246 7.363 1 98.12 198 VAL A O 1
ATOM 1420 N N . LEU A 1 199 ? -4.711 4.117 6.223 1 97.69 199 LEU A N 1
ATOM 1421 C CA . LEU A 1 199 ? -4.574 4.938 7.418 1 97.69 199 LEU A CA 1
ATOM 1422 C C . LEU A 1 199 ? -5.707 4.66 8.398 1 97.69 199 LEU A C 1
ATOM 1424 O O . LEU A 1 199 ? -5.496 4.656 9.617 1 97.69 199 LEU A O 1
ATOM 1428 N N . ALA A 1 200 ? -6.918 4.477 7.941 1 97.38 200 ALA A N 1
ATOM 1429 C CA . ALA A 1 200 ? -8.055 4.156 8.805 1 97.38 200 ALA A CA 1
ATOM 1430 C C . ALA A 1 200 ? -7.773 2.91 9.633 1 97.38 200 ALA A C 1
ATOM 1432 O O . ALA A 1 200 ? -8.219 2.807 10.781 1 97.38 200 ALA A O 1
ATOM 1433 N N . ALA A 1 201 ? -7.012 2.016 9.078 1 96.19 201 ALA A N 1
ATOM 1434 C CA . ALA A 1 201 ? -6.738 0.737 9.727 1 96.19 201 ALA A CA 1
ATOM 1435 C C . ALA A 1 201 ? -5.52 0.838 10.648 1 96.19 201 ALA A C 1
ATOM 1437 O O . ALA A 1 201 ? -5.34 0.008 11.539 1 96.19 201 ALA A O 1
ATOM 1438 N N . SER A 1 202 ? -4.73 1.883 10.477 1 95.31 202 SER A N 1
ATOM 1439 C CA . SER A 1 202 ? -3.428 1.871 11.141 1 95.31 202 SER A CA 1
ATOM 1440 C C . SER A 1 202 ? -3.33 2.973 12.188 1 95.31 202 SER A C 1
ATOM 1442 O O . SER A 1 202 ? -2.633 2.82 13.195 1 95.31 202 SER A O 1
ATOM 1444 N N . ILE A 1 203 ? -3.977 4.016 12.055 1 93.25 203 ILE A N 1
ATOM 1445 C CA . ILE A 1 203 ? -3.67 5.234 12.797 1 93.25 203 ILE A CA 1
ATOM 1446 C C . ILE A 1 203 ? -4.18 5.105 14.227 1 93.25 203 ILE A C 1
ATOM 1448 O O . ILE A 1 203 ? -3.748 5.848 15.117 1 93.25 203 ILE A O 1
ATOM 1452 N N . VAL A 1 204 ? -5.059 4.18 14.539 1 94.69 204 VAL A N 1
ATOM 1453 C CA . VAL A 1 204 ? -5.656 4.098 15.867 1 94.69 204 VAL A CA 1
ATOM 1454 C C . VAL A 1 204 ? -4.742 3.305 16.797 1 94.69 204 VAL A C 1
ATOM 1456 O O . VAL A 1 204 ? -4.879 3.379 18.031 1 94.69 204 VAL A O 1
ATOM 1459 N N . TYR A 1 205 ? -3.738 2.643 16.203 1 93.88 205 TYR A N 1
ATOM 1460 C CA . TYR A 1 205 ? -2.809 1.851 17 1 93.88 205 TYR A CA 1
ATOM 1461 C C . TYR A 1 205 ? -1.364 2.17 16.625 1 93.88 205 TYR A C 1
ATOM 1463 O O . TYR A 1 205 ? -1.067 2.477 15.469 1 93.88 205 TYR A O 1
ATOM 1471 N N . ARG A 1 206 ? -0.467 2.023 17.547 1 92.69 206 ARG A N 1
ATOM 1472 C CA . ARG A 1 206 ? 0.948 2.283 17.312 1 92.69 206 ARG A CA 1
ATOM 1473 C C . ARG A 1 206 ? 1.633 1.063 16.703 1 92.69 206 ARG A C 1
ATOM 1475 O O . ARG A 1 206 ? 2.541 1.199 15.883 1 92.69 206 ARG A O 1
ATOM 1482 N N . ASP A 1 207 ? 1.223 -0.102 17.188 1 91.56 207 ASP A N 1
ATOM 1483 C CA . ASP A 1 207 ? 1.934 -1.322 16.812 1 91.56 207 ASP A CA 1
ATOM 1484 C C . ASP A 1 207 ? 0.964 -2.4 16.344 1 91.56 207 ASP A C 1
ATOM 1486 O O . ASP A 1 207 ? 1.106 -3.572 16.688 1 91.56 207 ASP A O 1
ATOM 1490 N N . ASP A 1 208 ? -0.045 -1.93 15.672 1 92.56 208 ASP A N 1
ATOM 1491 C CA . ASP A 1 208 ? -1.039 -2.883 15.188 1 92.56 208 ASP A CA 1
ATOM 1492 C C . ASP A 1 208 ? -1.757 -2.352 13.953 1 92.56 208 ASP A C 1
ATOM 1494 O O . ASP A 1 208 ? -1.439 -1.265 13.461 1 92.56 208 ASP A O 1
ATOM 1498 N N . PHE A 1 209 ? -2.607 -3.211 13.398 1 93.25 209 PHE A N 1
ATOM 1499 C CA . PHE A 1 209 ? -3.365 -2.953 12.172 1 93.25 209 PHE A CA 1
ATOM 1500 C C . PHE A 1 209 ? -4.762 -3.557 12.266 1 93.25 209 PHE A C 1
ATOM 1502 O O . PHE A 1 209 ? -4.91 -4.773 12.422 1 93.25 209 PHE A O 1
ATOM 1509 N N . ASP A 1 210 ? -5.789 -2.699 12.242 1 93.19 210 ASP A N 1
ATOM 1510 C CA . ASP A 1 210 ? -7.16 -3.189 12.32 1 93.19 210 ASP A CA 1
ATOM 1511 C C . ASP A 1 210 ? -7.676 -3.602 10.938 1 93.19 210 ASP A C 1
ATOM 1513 O O . ASP A 1 210 ? -8.305 -2.805 10.242 1 93.19 210 ASP A O 1
ATOM 1517 N N . TYR A 1 211 ? -7.531 -4.816 10.641 1 91.62 211 TYR A N 1
ATOM 1518 C CA . TYR A 1 211 ? -7.852 -5.359 9.328 1 91.62 211 TYR A CA 1
ATOM 1519 C C . TYR A 1 211 ? -9.336 -5.184 9.016 1 91.62 211 TYR A C 1
ATOM 1521 O O . TYR A 1 211 ? -9.719 -5.109 7.844 1 91.62 211 TYR A O 1
ATOM 1529 N N . ARG A 1 212 ? -10.258 -5.031 10 1 91.69 212 ARG A N 1
ATOM 1530 C CA . ARG A 1 212 ? -11.695 -4.891 9.805 1 91.69 212 ARG A CA 1
ATOM 1531 C C . ARG A 1 212 ? -12.023 -3.592 9.07 1 91.69 212 ARG A C 1
ATOM 1533 O O . ARG A 1 212 ? -13.07 -3.48 8.438 1 91.69 212 ARG A O 1
ATOM 1540 N N . ALA A 1 213 ? -11.094 -2.695 9.133 1 94.69 213 ALA A N 1
ATOM 1541 C CA . ALA A 1 213 ? -11.336 -1.377 8.547 1 94.69 213 ALA A CA 1
ATOM 1542 C C . ALA A 1 213 ? -10.859 -1.321 7.102 1 94.69 213 ALA A C 1
ATOM 1544 O O . ALA A 1 213 ? -11.188 -0.384 6.367 1 94.69 213 ALA A O 1
ATOM 1545 N N . LEU A 1 214 ? -10.219 -2.311 6.668 1 95.12 214 LEU A N 1
ATOM 1546 C CA . LEU A 1 214 ? -9.531 -2.232 5.387 1 95.12 214 LEU A CA 1
ATOM 1547 C C . LEU A 1 214 ? -10.523 -2.309 4.23 1 95.12 214 LEU A C 1
ATOM 1549 O O . LEU A 1 214 ? -10.57 -1.407 3.391 1 95.12 214 LEU A O 1
ATOM 1553 N N . ILE A 1 215 ? -11.352 -3.305 4.23 1 94.69 215 ILE A N 1
ATOM 1554 C CA . ILE A 1 215 ? -12.234 -3.547 3.096 1 94.69 215 ILE A CA 1
ATOM 1555 C C . ILE A 1 215 ? -13.281 -2.439 3.012 1 94.69 215 ILE A C 1
ATOM 1557 O O . ILE A 1 215 ? -13.445 -1.812 1.962 1 94.69 215 ILE A O 1
ATOM 1561 N N . PRO A 1 216 ? -13.992 -2.135 4.148 1 95.75 216 PRO A N 1
ATOM 1562 C CA . PRO A 1 216 ? -14.867 -0.967 4.078 1 95.75 216 PRO A CA 1
ATOM 1563 C C . PRO A 1 216 ? -14.117 0.323 3.76 1 95.75 216 PRO A C 1
ATOM 1565 O O . PRO A 1 216 ? -14.672 1.224 3.123 1 95.75 216 PRO A O 1
ATOM 1568 N N . GLY A 1 217 ? -12.875 0.363 4.172 1 97.56 217 GLY A N 1
ATOM 1569 C CA . GLY A 1 217 ? -12.039 1.521 3.904 1 97.56 217 GLY A CA 1
ATOM 1570 C C . GLY A 1 217 ? -11.797 1.754 2.424 1 97.56 217 GLY A C 1
ATOM 1571 O O . GLY A 1 217 ? -11.734 2.898 1.972 1 97.56 217 GLY A O 1
ATOM 1572 N N . PHE A 1 218 ? -11.688 0.669 1.688 1 97.69 218 PHE A N 1
ATOM 1573 C CA . PHE A 1 218 ? -11.547 0.793 0.242 1 97.69 218 PHE A CA 1
ATOM 1574 C C . PHE A 1 218 ? -12.734 1.538 -0.356 1 97.69 218 PHE A C 1
ATOM 1576 O O . PHE A 1 218 ? -12.555 2.492 -1.116 1 97.69 218 PHE A O 1
ATOM 1583 N N . ILE A 1 219 ? -13.867 1.177 0.084 1 95.12 219 ILE A N 1
ATOM 1584 C CA . ILE A 1 219 ? -15.102 1.74 -0.461 1 95.12 219 ILE A CA 1
ATOM 1585 C C . ILE A 1 219 ? -15.258 3.182 0.015 1 95.12 219 ILE A C 1
ATOM 1587 O O . ILE A 1 219 ? -15.555 4.074 -0.782 1 95.12 219 ILE A O 1
ATOM 1591 N N . THR A 1 220 ? -15.047 3.357 1.292 1 97.31 220 THR A N 1
ATOM 1592 C CA . THR A 1 220 ? -15.25 4.664 1.905 1 97.31 220 THR A CA 1
ATOM 1593 C C . THR A 1 220 ? -14.273 5.691 1.341 1 97.31 220 THR A C 1
ATOM 1595 O O . THR A 1 220 ? -14.672 6.785 0.944 1 97.31 220 THR A O 1
ATOM 1598 N N . SER A 1 221 ? -13.031 5.371 1.273 1 97.81 221 SER A N 1
ATOM 1599 C CA . SER A 1 221 ? -12.008 6.305 0.825 1 97.81 221 SER A CA 1
ATOM 1600 C C . SER A 1 221 ? -12.117 6.566 -0.673 1 97.81 221 SER A C 1
ATOM 1602 O O . SER A 1 221 ? -11.859 7.684 -1.133 1 97.81 221 SER A O 1
ATOM 1604 N N . ALA A 1 222 ? -12.43 5.555 -1.436 1 96 222 ALA A N 1
ATOM 1605 C CA . ALA A 1 222 ? -12.633 5.75 -2.869 1 96 222 ALA A CA 1
ATOM 1606 C C . ALA A 1 222 ? -13.805 6.691 -3.133 1 96 222 ALA A C 1
ATOM 1608 O O . ALA A 1 222 ? -13.742 7.527 -4.039 1 96 222 ALA A O 1
ATOM 1609 N N . SER A 1 223 ? -14.852 6.531 -2.383 1 95.5 223 SER A N 1
ATOM 1610 C CA . SER A 1 223 ? -16.016 7.395 -2.525 1 95.5 223 SER A CA 1
ATOM 1611 C C . SER A 1 223 ? -15.68 8.844 -2.172 1 95.5 223 SER A C 1
ATOM 1613 O O . SER A 1 223 ? -16.094 9.766 -2.875 1 95.5 223 SER A O 1
ATOM 1615 N N . ALA A 1 224 ? -14.984 8.984 -1.1 1 97.5 224 ALA A N 1
ATOM 1616 C CA . ALA A 1 224 ? -14.586 10.32 -0.684 1 97.5 224 ALA A CA 1
ATOM 1617 C C . ALA A 1 224 ? -13.711 10.984 -1.741 1 97.5 224 ALA A C 1
ATOM 1619 O O . ALA A 1 224 ? -13.883 12.172 -2.051 1 97.5 224 ALA A O 1
ATOM 1620 N N . TYR A 1 225 ? -12.836 10.273 -2.271 1 95.94 225 TYR A N 1
ATOM 1621 C CA . TYR A 1 225 ? -11.938 10.758 -3.314 1 95.94 225 TYR A CA 1
ATOM 1622 C C . TYR A 1 225 ? -12.711 11.148 -4.566 1 95.94 225 TYR A C 1
ATOM 1624 O O . TYR A 1 225 ? -12.422 12.172 -5.188 1 95.94 225 TYR A O 1
ATOM 1632 N N . ALA A 1 226 ? -13.625 10.336 -4.922 1 94.38 226 ALA A N 1
ATOM 1633 C CA . ALA A 1 226 ? -14.453 10.602 -6.102 1 94.38 226 ALA A CA 1
ATOM 1634 C C . ALA A 1 226 ? -15.227 11.906 -5.941 1 94.38 226 ALA A C 1
ATOM 1636 O O . ALA A 1 226 ? -15.344 12.68 -6.891 1 94.38 226 ALA A O 1
ATOM 1637 N N . VAL A 1 227 ? -15.688 12.117 -4.77 1 95.06 227 VAL A N 1
ATOM 1638 C CA . VAL A 1 227 ? -16.469 13.328 -4.516 1 95.06 227 VAL A CA 1
ATOM 1639 C C . VAL A 1 227 ? -15.547 14.555 -4.566 1 95.06 227 VAL A C 1
ATOM 1641 O O . VAL A 1 227 ? -15.836 15.523 -5.27 1 95.06 227 VAL A O 1
ATOM 1644 N N . LEU A 1 228 ? -14.516 14.5 -3.889 1 95.06 228 LEU A N 1
ATOM 1645 C CA . LEU A 1 228 ? -13.578 15.625 -3.883 1 95.06 228 LEU A CA 1
ATOM 1646 C C . LEU A 1 228 ? -13.055 15.898 -5.285 1 95.06 228 LEU A C 1
ATOM 1648 O O . LEU A 1 228 ? -13.031 17.047 -5.734 1 95.06 228 LEU A O 1
ATOM 1652 N N . GLY A 1 229 ? -12.594 14.875 -5.918 1 93.12 229 GLY A N 1
ATOM 1653 C CA . GLY A 1 229 ? -12.016 15.016 -7.246 1 93.12 229 GLY A CA 1
ATOM 1654 C C . GLY A 1 229 ? -12.992 15.562 -8.266 1 93.12 229 GLY A C 1
ATOM 1655 O O . GLY A 1 229 ? -12.602 16.297 -9.18 1 93.12 229 GLY A O 1
ATOM 1656 N N . SER A 1 230 ? -14.258 15.242 -8.164 1 93.38 230 SER A N 1
ATOM 1657 C CA . SER A 1 230 ? -15.266 15.711 -9.109 1 93.38 230 SER A CA 1
ATOM 1658 C C . SER A 1 230 ? -15.484 17.219 -8.977 1 93.38 230 SER A C 1
ATOM 1660 O O . SER A 1 230 ? -15.945 17.875 -9.922 1 93.38 230 SER A O 1
ATOM 1662 N N . ILE A 1 231 ? -15.078 17.75 -7.859 1 94.69 231 ILE A N 1
ATOM 1663 C CA . ILE A 1 231 ? -15.336 19.172 -7.621 1 94.69 231 ILE A CA 1
ATOM 1664 C C . ILE A 1 231 ? -14.031 19.969 -7.742 1 94.69 231 ILE A C 1
ATOM 1666 O O . ILE A 1 231 ? -14 21.016 -8.383 1 94.69 231 ILE A O 1
ATOM 1670 N N . LEU A 1 232 ? -12.992 19.391 -7.199 1 94.31 232 LEU A N 1
ATOM 1671 C CA . LEU A 1 232 ? -11.758 20.156 -7.133 1 94.31 232 LEU A CA 1
ATOM 1672 C C . LEU A 1 232 ? -10.711 19.594 -8.078 1 94.31 232 LEU A C 1
ATOM 1674 O O . LEU A 1 232 ? -9.633 20.172 -8.25 1 94.31 232 LEU A O 1
ATOM 1678 N N . GLY A 1 233 ? -11.016 18.531 -8.664 1 91.06 233 GLY A N 1
ATOM 1679 C CA . GLY A 1 233 ? -10.078 17.906 -9.578 1 91.06 233 GLY A CA 1
ATOM 1680 C C . GLY A 1 233 ? -9.398 16.688 -9 1 91.06 233 GLY A C 1
ATOM 1681 O O . GLY A 1 233 ? -9.414 16.484 -7.781 1 91.06 233 GLY A O 1
ATOM 1682 N N . PHE A 1 234 ? -8.742 15.883 -9.852 1 89.75 234 PHE A N 1
ATOM 1683 C CA . PHE A 1 234 ? -8.172 14.602 -9.445 1 89.75 234 PHE A CA 1
ATOM 1684 C C . PHE A 1 234 ? -6.652 14.641 -9.508 1 89.75 234 PHE A C 1
ATOM 1686 O O . PHE A 1 234 ? -5.992 13.625 -9.297 1 89.75 234 PHE A O 1
ATOM 1693 N N . ASP A 1 235 ? -6.043 15.797 -9.711 1 89.25 235 ASP A N 1
ATOM 1694 C CA . ASP A 1 235 ? -4.59 15.891 -9.82 1 89.25 235 ASP A CA 1
ATOM 1695 C C . ASP A 1 235 ? -3.926 15.641 -8.469 1 89.25 235 ASP A C 1
ATOM 1697 O O . ASP A 1 235 ? -4.441 16.047 -7.426 1 89.25 235 ASP A O 1
ATOM 1701 N N . PRO A 1 236 ? -2.801 14.938 -8.539 1 90.81 236 PRO A N 1
ATOM 1702 C CA . PRO A 1 236 ? -2.055 14.781 -7.289 1 90.81 236 PRO A CA 1
ATOM 1703 C C . PRO A 1 236 ? -1.627 16.125 -6.688 1 90.81 236 PRO A C 1
ATOM 1705 O O . PRO A 1 236 ? -1.271 17.047 -7.418 1 90.81 236 PRO A O 1
ATOM 1708 N N . LEU A 1 237 ? -1.575 16.156 -5.426 1 93.5 237 LEU A N 1
ATOM 1709 C CA . LEU A 1 237 ? -1.318 17.391 -4.695 1 93.5 237 LEU A CA 1
ATOM 1710 C C . LEU A 1 237 ? -0.019 18.031 -5.16 1 93.5 237 LEU A C 1
ATOM 1712 O O . LEU A 1 237 ? 0.022 19.25 -5.414 1 93.5 237 LEU A O 1
ATOM 1716 N N . PHE A 1 238 ? 1.012 17.219 -5.305 1 93.94 238 PHE A N 1
ATOM 1717 C CA . PHE A 1 238 ? 2.324 17.766 -5.648 1 93.94 238 PHE A CA 1
ATOM 1718 C C . PHE A 1 238 ? 2.648 17.5 -7.113 1 93.94 238 PHE A C 1
ATOM 1720 O O . PHE A 1 238 ? 3.812 17.547 -7.516 1 93.94 238 PHE A O 1
ATOM 1727 N N . GLY A 1 239 ? 1.657 17.125 -7.914 1 86.88 239 GLY A N 1
ATOM 1728 C CA . GLY A 1 239 ? 1.923 16.781 -9.305 1 86.88 239 GLY A CA 1
ATOM 1729 C C . GLY A 1 239 ? 2.793 15.555 -9.461 1 86.88 239 GLY A C 1
ATOM 1730 O O . GLY A 1 239 ? 2.633 14.578 -8.734 1 86.88 239 GLY A O 1
ATOM 1731 N N . PHE A 1 240 ? 3.689 15.57 -10.508 1 82.06 240 PHE A N 1
ATOM 1732 C CA . PHE A 1 240 ? 4.598 14.461 -10.781 1 82.06 240 PHE A CA 1
ATOM 1733 C C . PHE A 1 240 ? 6.031 14.836 -10.43 1 82.06 240 PHE A C 1
ATOM 1735 O O . PHE A 1 240 ? 6.758 15.383 -11.266 1 82.06 240 PHE A O 1
ATOM 1742 N N . LEU A 1 241 ? 6.391 14.492 -9.258 1 79.81 241 LEU A N 1
ATOM 1743 C CA . LEU A 1 241 ? 7.656 15.016 -8.75 1 79.81 241 LEU A CA 1
ATOM 1744 C C . LEU A 1 241 ? 8.828 14.203 -9.297 1 79.81 241 LEU A C 1
ATOM 1746 O O . LEU A 1 241 ? 9.93 14.734 -9.469 1 79.81 241 LEU A O 1
ATOM 1750 N N . VAL A 1 242 ? 8.562 12.828 -9.469 1 75 242 VAL A N 1
ATOM 1751 C CA . VAL A 1 242 ? 9.688 11.977 -9.836 1 75 242 VAL A CA 1
ATOM 1752 C C . VAL A 1 242 ? 9.422 11.344 -11.203 1 75 242 VAL A C 1
ATOM 1754 O O . VAL A 1 242 ? 9.781 10.188 -11.438 1 75 242 VAL A O 1
ATOM 1757 N N . GLY A 1 243 ? 8.828 11.961 -11.992 1 64.88 243 GLY A N 1
ATOM 1758 C CA . GLY A 1 243 ? 8.398 11.383 -13.25 1 64.88 243 GLY A CA 1
ATOM 1759 C C . GLY A 1 243 ? 9.523 10.727 -14.023 1 64.88 243 GLY A C 1
ATOM 1760 O O . GLY A 1 243 ? 9.328 9.703 -14.68 1 64.88 243 GLY A O 1
ATOM 1761 N N . ASP A 1 244 ? 10.695 11.172 -13.859 1 64.69 244 ASP A N 1
ATOM 1762 C CA . ASP A 1 244 ? 11.773 10.672 -14.703 1 64.69 244 ASP A CA 1
ATOM 1763 C C . ASP A 1 244 ? 12.703 9.742 -13.93 1 64.69 244 ASP A C 1
ATOM 1765 O O . ASP A 1 244 ? 13.688 9.242 -14.469 1 64.69 244 ASP A O 1
ATOM 1769 N N . TYR A 1 245 ? 12.328 9.469 -12.812 1 69.5 245 TYR A N 1
ATOM 1770 C CA . TYR A 1 245 ? 13.234 8.648 -12.016 1 69.5 245 TYR A CA 1
ATOM 1771 C C . TYR A 1 245 ? 12.938 7.164 -12.203 1 69.5 245 TYR A C 1
ATOM 1773 O O . TYR A 1 245 ? 11.781 6.762 -12.289 1 69.5 245 TYR A O 1
ATOM 1781 N N . ARG A 1 246 ? 14.047 6.469 -12.484 1 67.56 246 ARG A N 1
ATOM 1782 C CA . ARG A 1 246 ? 13.977 5.012 -12.508 1 67.56 246 ARG A CA 1
ATOM 1783 C C . ARG A 1 246 ? 15.062 4.402 -11.633 1 67.56 246 ARG A C 1
ATOM 1785 O O . ARG A 1 246 ? 16.25 4.727 -11.781 1 67.56 246 ARG A O 1
ATOM 1792 N N . PHE A 1 247 ? 14.617 3.65 -10.734 1 70.94 247 PHE A N 1
ATOM 1793 C CA . PHE A 1 247 ? 15.578 2.963 -9.891 1 70.94 247 PHE A CA 1
ATOM 1794 C C . PHE A 1 247 ? 16.5 2.084 -10.719 1 70.94 247 PHE A C 1
ATOM 1796 O O . PHE A 1 247 ? 16.047 1.266 -11.516 1 70.94 247 PHE A O 1
ATOM 1803 N N . GLY A 1 248 ? 17.75 2.287 -10.586 1 69.44 248 GLY A N 1
ATOM 1804 C CA . GLY A 1 248 ? 18.609 1.534 -11.484 1 69.44 248 GLY A CA 1
ATOM 1805 C C . GLY A 1 248 ? 19.875 1.02 -10.805 1 69.44 248 GLY A C 1
ATOM 1806 O O . GLY A 1 248 ? 20.578 0.168 -11.352 1 69.44 248 GLY A O 1
ATOM 1807 N N . GLN A 1 249 ? 20.109 1.548 -9.617 1 74.19 249 GLN A N 1
ATOM 1808 C CA . GLN A 1 249 ? 21.328 1.101 -8.961 1 74.19 249 GLN A CA 1
ATOM 1809 C C . GLN A 1 249 ? 21.094 0.793 -7.488 1 74.19 249 GLN A C 1
ATOM 1811 O O . GLN A 1 249 ? 20.594 1.642 -6.746 1 74.19 249 GLN A O 1
ATOM 1816 N N . ALA A 1 250 ? 21.562 -0.317 -7.082 1 75.38 250 ALA A N 1
ATOM 1817 C CA . ALA A 1 250 ? 21.391 -0.789 -5.711 1 75.38 250 ALA A CA 1
ATOM 1818 C C . ALA A 1 250 ? 22.141 0.105 -4.727 1 75.38 250 ALA A C 1
ATOM 1820 O O . ALA A 1 250 ? 21.703 0.285 -3.586 1 75.38 250 ALA A O 1
ATOM 1821 N N . LEU A 1 251 ? 23.125 0.716 -5.215 1 74.69 251 LEU A N 1
ATOM 1822 C CA . LEU A 1 251 ? 23.969 1.526 -4.336 1 74.69 251 LEU A CA 1
ATOM 1823 C C . LEU A 1 251 ? 23.234 2.799 -3.916 1 74.69 251 LEU A C 1
ATOM 1825 O O . LEU A 1 251 ? 23.594 3.416 -2.908 1 74.69 251 LEU A O 1
ATOM 1829 N N . ASP A 1 252 ? 22.25 3.154 -4.652 1 78.75 252 ASP A N 1
ATOM 1830 C CA . ASP A 1 252 ? 21.453 4.32 -4.301 1 78.75 252 ASP A CA 1
ATOM 1831 C C . ASP A 1 252 ? 20.734 4.117 -2.965 1 78.75 252 ASP A C 1
ATOM 1833 O O . ASP A 1 252 ? 20.391 5.086 -2.281 1 78.75 252 ASP A O 1
ATOM 1837 N N . LEU A 1 253 ? 20.672 2.908 -2.59 1 83.38 253 LEU A N 1
ATOM 1838 C CA . LEU A 1 253 ? 19.938 2.586 -1.375 1 83.38 253 LEU A CA 1
ATOM 1839 C C . LEU A 1 253 ? 20.703 3.047 -0.136 1 83.38 253 LEU A C 1
ATOM 1841 O O . LEU A 1 253 ? 20.094 3.309 0.907 1 83.38 253 LEU A O 1
ATOM 1845 N N . ALA A 1 254 ? 21.969 3.27 -0.251 1 86.5 254 ALA A N 1
ATOM 1846 C CA . ALA A 1 254 ? 22.781 3.65 0.9 1 86.5 254 ALA A CA 1
ATOM 1847 C C . ALA A 1 254 ? 22.422 5.047 1.395 1 86.5 254 ALA A C 1
ATOM 1849 O O . ALA A 1 254 ? 22.422 5.305 2.6 1 86.5 254 ALA A O 1
ATOM 1850 N N . TRP A 1 255 ? 22.125 5.934 0.513 1 91.56 255 TRP A N 1
ATOM 1851 C CA . TRP A 1 255 ? 21.75 7.297 0.88 1 91.56 255 TRP A CA 1
ATOM 1852 C C . TRP A 1 255 ? 20.438 7.324 1.64 1 91.56 255 TRP A C 1
ATOM 1854 O O . TRP A 1 255 ? 20.188 8.227 2.441 1 91.56 255 TRP A O 1
ATOM 1864 N N . PHE A 1 256 ? 19.672 6.328 1.409 1 94.31 256 PHE A N 1
ATOM 1865 C CA . PHE A 1 256 ? 18.359 6.34 2.045 1 94.31 256 PHE A CA 1
ATOM 1866 C C . PHE A 1 256 ? 18.422 5.68 3.416 1 94.31 256 PHE A C 1
ATOM 1868 O O . PHE A 1 256 ? 17.5 5.828 4.223 1 94.31 256 PHE A O 1
ATOM 1875 N N . VAL A 1 257 ? 19.516 4.953 3.637 1 93.38 257 VAL A N 1
ATOM 1876 C CA . VAL A 1 257 ? 19.812 4.582 5.016 1 93.38 257 VAL A CA 1
ATOM 1877 C C . VAL A 1 257 ? 20.141 5.832 5.832 1 93.38 257 VAL A C 1
ATOM 1879 O O . VAL A 1 257 ? 19.594 6.031 6.918 1 93.38 257 VAL A O 1
ATOM 1882 N N . VAL A 1 258 ? 20.953 6.656 5.27 1 95.12 258 VAL A N 1
ATOM 1883 C CA . VAL A 1 258 ? 21.359 7.891 5.93 1 95.12 258 VAL A CA 1
ATOM 1884 C C . VAL A 1 258 ? 20.156 8.805 6.125 1 95.12 258 VAL A C 1
ATOM 1886 O O . VAL A 1 258 ? 19.938 9.336 7.215 1 95.12 258 VAL A O 1
ATOM 1889 N N . LEU A 1 259 ? 19.422 8.953 5.074 1 97.19 259 LEU A N 1
ATOM 1890 C CA . LEU A 1 259 ? 18.234 9.789 5.148 1 97.19 259 LEU A CA 1
ATOM 1891 C C . LEU A 1 259 ? 17.266 9.258 6.199 1 97.19 259 LEU A C 1
ATOM 1893 O O . LEU A 1 259 ? 16.641 10.039 6.926 1 97.19 259 LEU A O 1
ATOM 1897 N N . GLY A 1 260 ? 17.125 7.914 6.227 1 97.5 260 GLY A N 1
ATOM 1898 C CA . GLY A 1 260 ? 16.234 7.309 7.211 1 97.5 260 GLY A CA 1
ATOM 1899 C C . GLY A 1 260 ? 16.641 7.625 8.641 1 97.5 260 GLY A C 1
ATOM 1900 O O . GLY A 1 260 ? 15.781 7.938 9.477 1 97.5 260 GLY A O 1
ATOM 1901 N N . VAL A 1 261 ? 17.875 7.598 8.93 1 96.31 261 VAL A N 1
ATOM 1902 C CA . VAL A 1 261 ? 18.375 7.875 10.266 1 96.31 261 VAL A CA 1
ATOM 1903 C C . VAL A 1 261 ? 18.109 9.328 10.633 1 96.31 261 VAL A C 1
ATOM 1905 O O . VAL A 1 261 ? 17.578 9.617 11.711 1 96.31 261 VAL A O 1
ATOM 1908 N N . ILE A 1 262 ? 18.391 10.211 9.742 1 98.12 262 ILE A N 1
ATOM 1909 C CA . ILE A 1 262 ? 18.219 11.641 10 1 98.12 262 ILE A CA 1
ATOM 1910 C C . ILE A 1 262 ? 16.734 11.969 10.125 1 98.12 262 ILE A C 1
ATOM 1912 O O . ILE A 1 262 ? 16.328 12.688 11.039 1 98.12 262 ILE A O 1
ATOM 1916 N N . ALA A 1 263 ? 15.969 11.422 9.195 1 98.38 263 ALA A N 1
ATOM 1917 C CA . ALA A 1 263 ? 14.531 11.664 9.211 1 98.38 263 ALA A CA 1
ATOM 1918 C C . ALA A 1 263 ? 13.898 11.141 10.5 1 98.38 263 ALA A C 1
ATOM 1920 O O . ALA A 1 263 ? 13 11.766 11.055 1 98.38 263 ALA A O 1
ATOM 1921 N N . GLY A 1 264 ? 14.367 9.922 10.914 1 97.5 264 GLY A N 1
ATOM 1922 C CA . GLY A 1 264 ? 13.898 9.398 12.188 1 97.5 264 GLY A CA 1
ATOM 1923 C C . GLY A 1 264 ? 14.234 10.305 13.359 1 97.5 264 GLY A C 1
ATOM 1924 O O . GLY A 1 264 ? 13.391 10.531 14.234 1 97.5 264 GLY A O 1
ATOM 1925 N N . GLY A 1 265 ? 15.406 10.789 13.359 1 97.5 265 GLY A N 1
ATOM 1926 C CA . GLY A 1 265 ? 15.812 11.711 14.406 1 97.5 265 GLY A CA 1
ATOM 1927 C C . GLY A 1 265 ? 15.023 13.008 14.406 1 97.5 265 GLY A C 1
ATOM 1928 O O . GLY A 1 265 ? 14.625 13.5 15.461 1 97.5 265 GLY A O 1
ATOM 1929 N N . VAL A 1 266 ? 14.812 13.555 13.266 1 98.44 266 VAL A N 1
ATOM 1930 C CA . VAL A 1 266 ? 14.07 14.812 13.148 1 98.44 266 VAL A CA 1
ATOM 1931 C C . VAL A 1 266 ? 12.602 14.578 13.508 1 98.44 266 VAL A C 1
ATOM 1933 O O . VAL A 1 266 ? 11.961 15.438 14.117 1 98.44 266 VAL A O 1
ATOM 1936 N N . GLY A 1 267 ? 12.086 13.43 13.047 1 97.81 267 GLY A N 1
ATOM 1937 C CA . GLY A 1 267 ? 10.742 13.078 13.492 1 97.81 267 GLY A CA 1
ATOM 1938 C C . GLY A 1 267 ? 10.617 13.016 15.008 1 97.81 267 GLY A C 1
ATOM 1939 O O . GLY A 1 267 ? 9.648 13.523 15.578 1 97.81 267 GLY A O 1
ATOM 1940 N N . TRP A 1 268 ? 11.586 12.375 15.617 1 97.44 268 TRP A N 1
ATOM 1941 C CA . TRP A 1 268 ? 11.633 12.32 17.078 1 97.44 268 TRP A CA 1
ATOM 1942 C C . TRP A 1 268 ? 11.656 13.719 17.672 1 97.44 268 TRP A C 1
ATOM 1944 O O . TRP A 1 268 ? 10.938 14.008 18.641 1 97.44 268 TRP A O 1
ATOM 1954 N N . LEU A 1 269 ? 12.43 14.57 17.125 1 98.19 269 LEU A N 1
ATOM 1955 C CA . LEU A 1 269 ? 12.539 15.953 17.594 1 98.19 269 LEU A CA 1
ATOM 1956 C C . LEU A 1 269 ? 11.203 16.688 17.438 1 98.19 269 LEU A C 1
ATOM 1958 O O . LEU A 1 269 ? 10.82 17.469 18.297 1 98.19 269 LEU A O 1
ATOM 1962 N N . TYR A 1 270 ? 10.578 16.469 16.359 1 98.19 270 TYR A N 1
ATOM 1963 C CA . TYR A 1 270 ? 9.281 17.078 16.094 1 98.19 270 TYR A CA 1
ATOM 1964 C C . TYR A 1 270 ? 8.289 16.75 17.203 1 98.19 270 TYR A C 1
ATOM 1966 O O . TYR A 1 270 ? 7.684 17.656 17.797 1 98.19 270 TYR A O 1
ATOM 1974 N N . ALA A 1 271 ? 8.156 15.492 17.5 1 97.06 271 ALA A N 1
ATOM 1975 C CA . ALA A 1 271 ? 7.219 15.062 18.531 1 97.06 271 ALA A CA 1
ATOM 1976 C C . ALA A 1 271 ? 7.598 15.648 19.891 1 97.06 271 ALA A C 1
ATOM 1978 O O . ALA A 1 271 ? 6.73 16.109 20.641 1 97.06 271 ALA A O 1
ATOM 1979 N N . ARG A 1 272 ? 8.844 15.672 20.172 1 97.19 272 ARG A N 1
ATOM 1980 C CA . ARG A 1 272 ? 9.312 16.141 21.484 1 97.19 272 ARG A CA 1
ATOM 1981 C C . ARG A 1 272 ? 9.094 17.641 21.641 1 97.19 272 ARG A C 1
ATOM 1983 O O . ARG A 1 272 ? 8.664 18.109 22.688 1 97.19 272 ARG A O 1
ATOM 1990 N N . VAL A 1 273 ? 9.43 18.344 20.625 1 98.25 273 VAL A N 1
ATOM 1991 C CA . VAL A 1 273 ? 9.289 19.797 20.672 1 98.25 273 VAL A CA 1
ATOM 1992 C C . VAL A 1 273 ? 7.812 20.172 20.703 1 98.25 273 VAL A C 1
ATOM 1994 O O . VAL A 1 273 ? 7.414 21.094 21.422 1 98.25 273 VAL A O 1
ATOM 1997 N N . PHE A 1 274 ? 7.039 19.516 19.969 1 97.75 274 PHE A N 1
ATOM 1998 C CA . PHE A 1 274 ? 5.609 19.797 19.953 1 97.75 274 PHE A CA 1
ATOM 1999 C C . PHE A 1 274 ? 5.004 19.625 21.328 1 97.75 274 PHE A C 1
ATOM 2001 O O . PHE A 1 274 ? 4.375 20.547 21.859 1 97.75 274 PHE A O 1
ATOM 2008 N N . TYR A 1 275 ? 5.219 18.5 21.938 1 96.81 275 TYR A N 1
ATOM 2009 C CA . TYR A 1 275 ? 4.59 18.25 23.219 1 96.81 275 TYR A CA 1
ATOM 2010 C C . TYR A 1 275 ? 5.312 18.984 24.344 1 96.81 275 TYR A C 1
ATOM 2012 O O . TYR A 1 275 ? 4.727 19.266 25.391 1 96.81 275 TYR A O 1
ATOM 2020 N N . GLY A 1 276 ? 6.574 19.25 24.094 1 97.44 276 GLY A N 1
ATOM 2021 C CA . GLY A 1 276 ? 7.23 20.172 25.016 1 97.44 276 GLY A CA 1
ATOM 2022 C C . GLY A 1 276 ? 6.586 21.547 25.031 1 97.44 276 GLY A C 1
ATOM 2023 O O . GLY A 1 276 ? 6.418 22.141 26.094 1 97.44 276 GLY A O 1
ATOM 2024 N N . THR A 1 277 ? 6.254 22.016 23.875 1 97.75 277 THR A N 1
ATOM 2025 C CA . THR A 1 277 ? 5.578 23.297 23.766 1 97.75 277 THR A CA 1
ATOM 2026 C C . THR A 1 277 ? 4.203 23.25 24.422 1 97.75 277 THR A C 1
ATOM 2028 O O . THR A 1 277 ? 3.801 24.203 25.094 1 97.75 277 THR A O 1
ATOM 2031 N N . VAL A 1 278 ? 3.5 22.203 24.203 1 96.12 278 VAL A N 1
ATOM 2032 C CA . VAL A 1 278 ? 2.205 22.016 24.844 1 96.12 278 VAL A CA 1
ATOM 2033 C C . VAL A 1 278 ? 2.365 22.094 26.359 1 96.12 278 VAL A C 1
ATOM 2035 O O . VAL A 1 278 ? 1.597 22.781 27.047 1 96.12 278 VAL A O 1
ATOM 2038 N N . ALA A 1 279 ? 3.332 21.438 26.891 1 96.56 279 ALA A N 1
ATOM 2039 C CA . ALA A 1 279 ? 3.564 21.375 28.328 1 96.56 279 ALA A CA 1
ATOM 2040 C C . ALA A 1 279 ? 3.938 22.75 28.875 1 96.56 279 ALA A C 1
ATOM 2042 O O . ALA A 1 279 ? 3.439 23.156 29.922 1 96.56 279 ALA A O 1
ATOM 2043 N N . VAL A 1 280 ? 4.797 23.438 28.203 1 96.88 280 VAL A N 1
ATOM 2044 C CA . VAL A 1 280 ? 5.246 24.75 28.641 1 96.88 280 VAL A CA 1
ATOM 2045 C C . VAL A 1 280 ? 4.086 25.734 28.594 1 96.88 280 VAL A C 1
ATOM 2047 O O . VAL A 1 280 ? 3.936 26.578 29.484 1 96.88 280 VAL A O 1
ATOM 2050 N N . THR A 1 281 ? 3.34 25.672 27.531 1 96.25 281 THR A N 1
ATOM 2051 C CA . THR A 1 281 ? 2.205 26.578 27.359 1 96.25 281 THR A CA 1
ATOM 2052 C C . THR A 1 281 ? 1.199 26.391 28.5 1 96.25 281 THR A C 1
ATOM 2054 O O . THR A 1 281 ? 0.603 27.375 28.953 1 96.25 281 THR A O 1
ATOM 2057 N N . LYS A 1 282 ? 1.001 25.172 28.891 1 93.62 282 LYS A N 1
ATOM 2058 C CA . LYS A 1 282 ? 0.071 24.875 29.984 1 93.62 282 LYS A CA 1
ATOM 2059 C C . LYS A 1 282 ? 0.499 25.578 31.266 1 93.62 282 LYS A C 1
ATOM 2061 O O . LYS A 1 282 ? -0.343 25.953 32.094 1 93.62 282 LYS A O 1
ATOM 2066 N N . MET A 1 283 ? 1.739 25.812 31.391 1 94.94 283 MET A N 1
ATOM 2067 C CA . MET A 1 283 ? 2.275 26.391 32.625 1 94.94 283 MET A CA 1
ATOM 2068 C C . MET A 1 283 ? 2.27 27.922 32.562 1 94.94 283 MET A C 1
ATOM 2070 O O . MET A 1 283 ? 2.387 28.594 33.562 1 94.94 283 MET A O 1
ATOM 2074 N N . LEU A 1 284 ? 2.203 28.406 31.422 1 93.75 284 LEU A N 1
ATOM 2075 C CA . LEU A 1 284 ? 2.254 29.859 31.234 1 93.75 284 LEU A CA 1
ATOM 2076 C C . LEU A 1 284 ? 0.906 30.484 31.547 1 93.75 284 LEU A C 1
ATOM 2078 O O . LEU A 1 284 ? -0.142 29.875 31.328 1 93.75 284 LEU A O 1
ATOM 2082 N N . PRO A 1 285 ? 1.039 31.594 32.094 1 90.94 285 PRO A N 1
ATOM 2083 C CA . PRO A 1 285 ? -0.224 32.281 32.344 1 90.94 285 PRO A CA 1
ATOM 2084 C C . PRO A 1 285 ? -0.869 32.812 31.078 1 90.94 285 PRO A C 1
ATOM 2086 O O . PRO A 1 285 ? -0.182 33 30.062 1 90.94 285 PRO A O 1
ATOM 2089 N N . GLY A 1 286 ? -2.076 32.844 31.094 1 83.12 286 GLY A N 1
ATOM 2090 C CA . GLY A 1 286 ? -2.844 33.281 29.938 1 83.12 286 GLY A CA 1
ATOM 2091 C C . GLY A 1 286 ? -3.973 32.344 29.578 1 83.12 286 GLY A C 1
ATOM 2092 O O . GLY A 1 286 ? -3.908 31.141 29.859 1 83.12 286 GLY A O 1
ATOM 2093 N N . GLY A 1 287 ? -5.059 32.781 29.281 1 89.12 287 GLY A N 1
ATOM 2094 C CA . GLY A 1 287 ? -6.254 32.031 28.953 1 89.12 287 GLY A CA 1
ATOM 2095 C C . GLY A 1 287 ? -6.18 31.344 27.594 1 89.12 287 GLY A C 1
ATOM 2096 O O . GLY A 1 287 ? -5.137 31.359 26.953 1 89.12 287 GLY A O 1
ATOM 2097 N N . LYS A 1 288 ? -7.098 30.656 27.219 1 92.38 288 LYS A N 1
ATOM 2098 C CA . LYS A 1 288 ? -7.207 29.812 26.031 1 92.38 288 LYS A CA 1
ATOM 2099 C C . LYS A 1 288 ? -7.203 30.672 24.75 1 92.38 288 LYS A C 1
ATOM 2101 O O . LYS A 1 288 ? -7.016 30.141 23.656 1 92.38 288 LYS A O 1
ATOM 2106 N N . ILE A 1 289 ? -7.25 31.969 24.906 1 95.62 289 ILE A N 1
ATOM 2107 C CA . ILE A 1 289 ? -7.336 32.844 23.75 1 95.62 289 ILE A CA 1
ATOM 2108 C C . ILE A 1 289 ? -5.992 33.531 23.531 1 95.62 289 ILE A C 1
ATOM 2110 O O . ILE A 1 289 ? -5.48 33.562 22.406 1 95.62 289 ILE A O 1
ATOM 2114 N N . VAL A 1 290 ? -5.328 34 24.562 1 96.44 290 VAL A N 1
ATOM 2115 C CA . VAL A 1 290 ? -4.125 34.812 24.469 1 96.44 290 VAL A CA 1
ATOM 2116 C C . VAL A 1 290 ? -2.936 33.938 24.078 1 96.44 290 VAL A C 1
ATOM 2118 O O . VAL A 1 290 ? -2.074 34.375 23.297 1 96.44 290 VAL A O 1
ATOM 2121 N N . LYS A 1 291 ? -2.869 32.75 24.562 1 97.06 291 LYS A N 1
ATOM 2122 C CA . LYS A 1 291 ? -1.71 31.906 24.328 1 97.06 291 LYS A CA 1
ATOM 2123 C C . LYS A 1 291 ? -1.56 31.547 22.859 1 97.06 291 LYS A C 1
ATOM 2125 O O . LYS A 1 291 ? -0.495 31.75 22.266 1 97.06 291 LYS A O 1
ATOM 2130 N N . PRO A 1 292 ? -2.664 31.078 22.25 1 97 292 PRO A N 1
ATOM 2131 C CA . PRO A 1 292 ? -2.529 30.844 20.812 1 97 292 PRO A CA 1
ATOM 2132 C C . PRO A 1 292 ? -2.256 32.125 20.031 1 97 292 PRO A C 1
ATOM 2134 O O . PRO A 1 292 ? -1.549 32.094 19.016 1 97 292 PRO A O 1
ATOM 2137 N N . ALA A 1 293 ? -2.783 33.219 20.438 1 97.94 293 ALA A N 1
ATOM 2138 C CA . ALA A 1 293 ? -2.543 34.5 19.766 1 97.94 293 ALA A CA 1
ATOM 2139 C C . ALA A 1 293 ? -1.062 34.875 19.812 1 97.94 293 ALA A C 1
ATOM 2141 O O . ALA A 1 293 ? -0.505 35.312 18.812 1 97.94 293 ALA A O 1
ATOM 2142 N N . LEU A 1 294 ? -0.457 34.656 20.938 1 97.88 294 LEU A N 1
ATOM 2143 C CA . LEU A 1 294 ? 0.969 34.938 21.078 1 97.88 294 LEU A CA 1
ATOM 2144 C C . LEU A 1 294 ? 1.796 33.969 20.25 1 97.88 294 LEU A C 1
ATOM 2146 O O . LEU A 1 294 ? 2.85 34.312 19.719 1 97.88 294 LEU A O 1
ATOM 2150 N N . GLY A 1 295 ? 1.306 32.719 20.25 1 98.06 295 GLY A N 1
ATOM 2151 C CA . GLY A 1 295 ? 1.934 31.781 19.328 1 98.06 295 GLY A CA 1
ATOM 2152 C C . GLY A 1 295 ? 1.91 32.25 17.891 1 98.06 295 GLY A C 1
ATOM 2153 O O . GLY A 1 295 ? 2.916 32.156 17.188 1 98.06 295 GLY A O 1
ATOM 2154 N N . GLY A 1 296 ? 0.739 32.719 17.469 1 98.5 296 GLY A N 1
ATOM 2155 C CA . GLY A 1 296 ? 0.616 33.281 16.125 1 98.5 296 GLY A CA 1
ATOM 2156 C C . GLY A 1 296 ? 1.527 34.469 15.875 1 98.5 296 GLY A C 1
ATOM 2157 O O . GLY A 1 296 ? 2.104 34.594 14.797 1 98.5 296 GLY A O 1
ATOM 2158 N N . LEU A 1 297 ? 1.64 35.312 16.859 1 98.62 297 LEU A N 1
ATOM 2159 C CA . LEU A 1 297 ? 2.535 36.469 16.75 1 98.62 297 LEU A CA 1
ATOM 2160 C C . LEU A 1 297 ? 3.979 36 16.562 1 98.62 297 LEU A C 1
ATOM 2162 O O . LEU A 1 297 ? 4.699 36.562 15.727 1 98.62 297 LEU A O 1
ATOM 2166 N N . ALA A 1 298 ? 4.375 35.062 17.359 1 98.69 298 ALA A N 1
ATOM 2167 C CA . ALA A 1 298 ? 5.742 34.562 17.281 1 98.69 298 ALA A CA 1
ATOM 2168 C C . ALA A 1 298 ? 6.023 33.969 15.914 1 98.69 298 ALA A C 1
ATOM 2170 O O . ALA A 1 298 ? 7.113 34.156 15.359 1 98.69 298 ALA A O 1
ATOM 2171 N N . VAL A 1 299 ? 5.066 33.25 15.375 1 98.81 299 VAL A N 1
ATOM 2172 C CA . VAL A 1 299 ? 5.223 32.625 14.055 1 98.81 299 VAL A CA 1
ATOM 2173 C C . VAL A 1 299 ? 5.336 33.719 13 1 98.81 299 VAL A C 1
ATOM 2175 O O . VAL A 1 299 ? 6.168 33.625 12.094 1 98.81 299 VAL A O 1
ATOM 2178 N N . GLY A 1 300 ? 4.453 34.719 13.117 1 98.62 300 GLY A N 1
ATOM 2179 C CA . GLY A 1 300 ? 4.547 35.844 12.195 1 98.62 300 GLY A CA 1
ATOM 2180 C C . GLY A 1 300 ? 5.891 36.562 12.242 1 98.62 300 GLY A C 1
ATOM 2181 O O . GLY A 1 300 ? 6.422 36.938 11.203 1 98.62 300 GLY A O 1
ATOM 2182 N N . LEU A 1 301 ? 6.418 36.688 13.398 1 98.69 301 LEU A N 1
ATOM 2183 C CA . LEU A 1 301 ? 7.73 37.312 13.547 1 98.69 301 LEU A CA 1
ATOM 2184 C C . LEU A 1 301 ? 8.82 36.438 12.953 1 98.69 301 LEU A C 1
ATOM 2186 O O . LEU A 1 301 ? 9.734 36.906 12.289 1 98.69 301 LEU A O 1
ATOM 2190 N N . MET A 1 302 ? 8.742 35.156 13.18 1 98.56 302 MET A N 1
ATOM 2191 C CA . MET A 1 302 ? 9.672 34.219 12.594 1 98.56 302 MET A CA 1
ATOM 2192 C C . MET A 1 302 ? 9.625 34.25 11.07 1 98.56 302 MET A C 1
ATOM 2194 O O . MET A 1 302 ? 10.648 34.094 10.406 1 98.56 302 MET A O 1
ATOM 2198 N N . ALA A 1 303 ? 8.461 34.469 10.594 1 98.31 303 ALA A N 1
ATOM 2199 C CA . ALA A 1 303 ? 8.227 34.469 9.148 1 98.31 303 ALA A CA 1
ATOM 2200 C C . ALA A 1 303 ? 8.945 35.594 8.453 1 98.31 303 ALA A C 1
ATOM 2202 O O . ALA A 1 303 ? 9.234 35.531 7.258 1 98.31 303 ALA A O 1
ATOM 2203 N N . LEU A 1 304 ? 9.188 36.656 9.203 1 97.81 304 LEU A N 1
ATOM 2204 C CA . LEU A 1 304 ? 9.906 37.781 8.602 1 97.81 304 LEU A CA 1
ATOM 2205 C C . LEU A 1 304 ? 11.305 37.375 8.172 1 97.81 304 LEU A C 1
ATOM 2207 O O . LEU A 1 304 ? 11.836 37.906 7.188 1 97.81 304 LEU A O 1
ATOM 2211 N N . ALA A 1 305 ? 11.844 36.375 8.867 1 96.81 305 ALA A N 1
ATOM 2212 C CA . ALA A 1 305 ? 13.164 35.875 8.516 1 96.81 305 ALA A CA 1
ATOM 2213 C C . ALA A 1 305 ? 13.055 34.625 7.617 1 96.81 305 ALA A C 1
ATOM 2215 O O . ALA A 1 305 ? 13.883 34.438 6.723 1 96.81 305 ALA A O 1
ATOM 2216 N N . ILE A 1 306 ? 12.117 33.781 7.867 1 97.81 306 ILE A N 1
ATOM 2217 C CA . ILE A 1 306 ? 11.922 32.531 7.145 1 97.81 306 ILE A CA 1
ATOM 2218 C C . ILE A 1 306 ? 10.461 32.375 6.727 1 97.81 306 ILE A C 1
ATOM 2220 O O . ILE A 1 306 ? 9.711 31.625 7.324 1 97.81 306 ILE A O 1
ATOM 2224 N N . PRO A 1 307 ? 10.109 33.031 5.656 1 97.38 307 PRO A N 1
ATOM 2225 C CA . PRO A 1 307 ? 8.711 33.062 5.23 1 97.38 307 PRO A CA 1
ATOM 2226 C C . PRO A 1 307 ? 8.156 31.656 4.973 1 97.38 307 PRO A C 1
ATOM 2228 O O . PRO A 1 307 ? 6.941 31.453 5.02 1 97.38 307 PRO A O 1
ATOM 2231 N N . GLN A 1 308 ? 9.047 30.656 4.805 1 97.69 308 GLN A N 1
ATOM 2232 C CA . GLN A 1 308 ? 8.672 29.297 4.438 1 97.69 308 GLN A CA 1
ATOM 2233 C C . GLN A 1 308 ? 7.938 28.594 5.586 1 97.69 308 GLN A C 1
ATOM 2235 O O . GLN A 1 308 ? 7.328 27.547 5.391 1 97.69 308 GLN A O 1
ATOM 2240 N N . VAL A 1 309 ? 7.91 29.172 6.762 1 98.31 309 VAL A N 1
ATOM 2241 C CA . VAL A 1 309 ? 7.309 28.5 7.914 1 98.31 309 VAL A CA 1
ATOM 2242 C C . VAL A 1 309 ? 5.801 28.75 7.922 1 98.31 309 VAL A C 1
ATOM 2244 O O . VAL A 1 309 ? 5.059 28.062 8.633 1 98.31 309 VAL A O 1
ATOM 2247 N N . LEU A 1 310 ? 5.352 29.734 7.152 1 98.25 310 LEU A N 1
ATOM 2248 C CA . LEU A 1 310 ? 3.951 30.125 7.18 1 98.25 310 LEU A CA 1
ATOM 2249 C C . LEU A 1 310 ? 3.062 29.047 6.574 1 98.25 310 LEU A C 1
ATOM 2251 O O . LEU A 1 310 ? 3.467 28.359 5.633 1 98.25 310 LEU A O 1
ATOM 2255 N N . ALA A 1 311 ? 1.866 28.859 7.152 1 97.56 311 ALA A N 1
ATOM 2256 C CA . ALA A 1 311 ? 0.815 27.984 6.625 1 97.56 311 ALA A CA 1
ATOM 2257 C C . ALA A 1 311 ? 1.307 26.547 6.492 1 97.56 311 ALA A C 1
ATOM 2259 O O . ALA A 1 311 ? 2.088 26.078 7.316 1 97.56 311 ALA A O 1
ATOM 2260 N N . SER A 1 312 ? 0.822 25.797 5.59 1 96.19 312 SER A N 1
ATOM 2261 C CA . SER A 1 312 ? 1.121 24.359 5.508 1 96.19 312 SER A CA 1
ATOM 2262 C C . SER A 1 312 ? 2.527 24.125 4.965 1 96.19 312 SER A C 1
ATOM 2264 O O . SER A 1 312 ? 3.188 23.156 5.348 1 96.19 312 SER A O 1
ATOM 2266 N N . GLY A 1 313 ? 2.98 24.969 4.082 1 97.25 313 GLY A N 1
ATOM 2267 C CA . GLY A 1 313 ? 4.301 24.828 3.486 1 97.25 313 GLY A CA 1
ATOM 2268 C C . GLY A 1 313 ? 4.32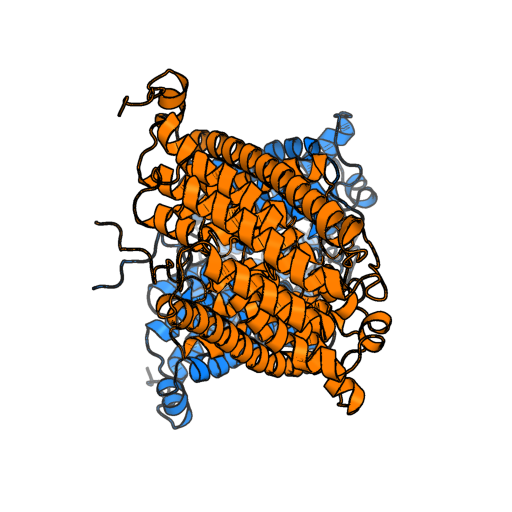4 23.891 2.293 1 97.25 313 GLY A C 1
ATOM 2269 O O . GLY A 1 313 ? 5.391 23.578 1.763 1 97.25 313 GLY A O 1
ATOM 2270 N N . TYR A 1 314 ? 3.186 23.484 1.723 1 97.5 314 TYR A N 1
ATOM 2271 C CA . TYR A 1 314 ? 3.121 22.5 0.648 1 97.5 314 TYR A CA 1
ATOM 2272 C C . TYR A 1 314 ? 3.773 23.031 -0.621 1 97.5 314 TYR A C 1
ATOM 2274 O O . TYR A 1 314 ? 4.488 22.312 -1.312 1 97.5 314 TYR A O 1
ATOM 2282 N N . GLY A 1 315 ? 3.492 24.266 -0.893 1 97.44 315 GLY A N 1
ATOM 2283 C CA . GLY A 1 315 ? 4.105 24.875 -2.066 1 97.44 315 GLY A CA 1
ATOM 2284 C C . GLY A 1 315 ? 5.621 24.891 -2.004 1 97.44 315 GLY A C 1
ATOM 2285 O O . GLY A 1 315 ? 6.293 24.656 -3.012 1 97.44 315 GLY A O 1
ATOM 2286 N N . TRP A 1 316 ? 6.117 25.172 -0.877 1 97.75 316 TRP A N 1
ATOM 2287 C CA . TRP A 1 316 ? 7.562 25.188 -0.693 1 97.75 316 TRP A CA 1
ATOM 2288 C C . TRP A 1 316 ? 8.141 23.781 -0.795 1 97.75 316 TRP A C 1
ATOM 2290 O O . TRP A 1 316 ? 9.25 23.594 -1.3 1 97.75 316 TRP A O 1
ATOM 2300 N N . ALA A 1 317 ? 7.41 22.828 -0.279 1 97.5 317 ALA A N 1
ATOM 2301 C CA . ALA A 1 317 ? 7.859 21.438 -0.396 1 97.5 317 ALA A CA 1
ATOM 2302 C C . ALA A 1 317 ? 7.961 21.016 -1.859 1 97.5 317 ALA A C 1
ATOM 2304 O O . ALA A 1 317 ? 8.914 20.344 -2.25 1 97.5 317 ALA A O 1
ATOM 2305 N N . GLU A 1 318 ? 6.957 21.391 -2.596 1 97.06 318 GLU A N 1
ATOM 2306 C CA . GLU A 1 318 ? 7.004 21.078 -4.023 1 97.06 318 GLU A CA 1
ATOM 2307 C C . GLU A 1 318 ? 8.188 21.766 -4.695 1 97.06 318 GLU A C 1
ATOM 2309 O O . GLU A 1 318 ? 8.875 21.172 -5.52 1 97.06 318 GLU A O 1
ATOM 2314 N N . LYS A 1 319 ? 8.414 23.016 -4.379 1 96.5 319 LYS A N 1
ATOM 2315 C CA . LYS A 1 319 ? 9.531 23.766 -4.949 1 96.5 319 LYS A CA 1
ATOM 2316 C C . LYS A 1 319 ? 10.867 23.141 -4.582 1 96.5 319 LYS A C 1
ATOM 2318 O O . LYS A 1 319 ? 11.82 23.188 -5.363 1 96.5 319 LYS A O 1
ATOM 2323 N N . ALA A 1 320 ? 10.914 22.531 -3.441 1 97.25 320 ALA A N 1
ATOM 2324 C CA . ALA A 1 320 ? 12.148 21.906 -2.971 1 97.25 320 ALA A CA 1
ATOM 2325 C C . ALA A 1 320 ? 12.469 20.656 -3.777 1 97.25 320 ALA A C 1
ATOM 2327 O O . ALA A 1 320 ? 13.602 20.156 -3.748 1 97.25 320 ALA A O 1
ATOM 2328 N N . ALA A 1 321 ? 11.531 20.141 -4.504 1 95.81 321 ALA A N 1
ATOM 2329 C CA . ALA A 1 321 ? 11.695 18.875 -5.219 1 95.81 321 ALA A CA 1
ATOM 2330 C C . ALA A 1 321 ? 12.336 19.094 -6.586 1 95.81 321 ALA A C 1
ATOM 2332 O O . ALA A 1 321 ? 12.789 18.156 -7.23 1 95.81 321 ALA A O 1
ATOM 2333 N N . ALA A 1 322 ? 12.406 20.297 -6.98 1 94.31 322 ALA A N 1
ATOM 2334 C CA . ALA A 1 322 ? 13.055 20.625 -8.25 1 94.31 322 ALA A CA 1
ATOM 2335 C C . ALA A 1 322 ? 14.391 21.328 -8.016 1 94.31 322 ALA A C 1
ATOM 2337 O O . ALA A 1 322 ? 14.492 22.219 -7.168 1 94.31 322 ALA A O 1
ATOM 2338 N N . THR A 1 323 ? 15.344 20.953 -8.797 1 94.44 323 THR A N 1
ATOM 2339 C CA . THR A 1 323 ? 16.688 21.484 -8.617 1 94.44 323 THR A CA 1
ATOM 2340 C C . THR A 1 323 ? 16.703 23 -8.758 1 94.44 323 THR A C 1
ATOM 2342 O O . THR A 1 323 ? 17.266 23.703 -7.918 1 94.44 323 THR A O 1
ATOM 2345 N N . GLU A 1 324 ? 16.094 23.5 -9.766 1 94.62 324 GLU A N 1
ATOM 2346 C CA . GLU A 1 324 ? 16.125 24.922 -10.062 1 94.62 324 GLU A CA 1
ATOM 2347 C C . GLU A 1 324 ? 15.523 25.734 -8.914 1 94.62 324 GLU A C 1
ATOM 2349 O O . GLU A 1 324 ? 16.125 26.719 -8.461 1 94.62 324 GLU A O 1
ATOM 2354 N N . THR A 1 325 ? 14.422 25.328 -8.445 1 95.19 325 THR A N 1
ATOM 2355 C CA . THR A 1 325 ? 13.742 26.094 -7.398 1 95.19 325 THR A CA 1
ATOM 2356 C C . THR A 1 325 ? 14.422 25.875 -6.047 1 95.19 325 THR A C 1
ATOM 2358 O O . THR A 1 325 ? 14.484 26.797 -5.227 1 95.19 325 THR A O 1
ATOM 2361 N N . LEU A 1 326 ? 14.898 24.719 -5.812 1 96.62 326 LEU A N 1
ATOM 2362 C CA . LEU A 1 326 ? 15.602 24.453 -4.562 1 96.62 326 LEU A CA 1
ATOM 2363 C C . LEU A 1 326 ? 16.859 25.312 -4.457 1 96.62 326 LEU A C 1
ATOM 2365 O O . LEU A 1 326 ? 17.172 25.844 -3.393 1 96.62 326 LEU A O 1
ATOM 2369 N N . MET A 1 327 ? 17.578 25.438 -5.578 1 95.75 327 MET A N 1
ATOM 2370 C CA . MET A 1 327 ? 18.844 26.172 -5.582 1 95.75 327 MET A CA 1
ATOM 2371 C C . MET A 1 327 ? 18.609 27.672 -5.383 1 95.75 327 MET A C 1
ATOM 2373 O O . MET A 1 327 ? 19.516 28.391 -4.98 1 95.75 327 MET A O 1
ATOM 2377 N N . ASN A 1 328 ? 17.375 28.078 -5.656 1 95.5 328 ASN A N 1
ATOM 2378 C CA . ASN A 1 328 ? 17.031 29.484 -5.469 1 95.5 328 ASN A CA 1
ATOM 2379 C C . ASN A 1 328 ? 16.766 29.797 -4.004 1 95.5 328 ASN A C 1
ATOM 2381 O O . ASN A 1 328 ? 16.734 30.969 -3.613 1 95.5 328 ASN A O 1
ATOM 2385 N N . ILE A 1 329 ? 16.547 28.828 -3.186 1 96.19 329 ILE A N 1
ATOM 2386 C CA . ILE A 1 329 ? 16.391 29.047 -1.75 1 96.19 329 ILE A CA 1
ATOM 2387 C C . ILE A 1 329 ? 17.766 29.078 -1.087 1 96.19 329 ILE A C 1
ATOM 2389 O O . ILE A 1 329 ? 18.594 28.172 -1.3 1 96.19 329 ILE A O 1
ATOM 2393 N N . PRO A 1 330 ? 18 30.125 -0.321 1 96.44 330 PRO A N 1
ATOM 2394 C CA . PRO A 1 330 ? 19.312 30.172 0.344 1 96.44 330 PRO A CA 1
ATOM 2395 C C . PRO A 1 330 ? 19.609 28.906 1.152 1 96.44 330 PRO A C 1
ATOM 2397 O O . PRO A 1 330 ? 18.719 28.375 1.815 1 96.44 330 PRO A O 1
ATOM 2400 N N . LEU A 1 331 ? 20.859 28.453 1.106 1 96.69 331 LEU A N 1
ATOM 2401 C CA . LEU A 1 331 ? 21.266 27.188 1.728 1 96.69 331 LEU A CA 1
ATOM 2402 C C . LEU A 1 331 ? 20.953 27.203 3.221 1 96.69 331 LEU A C 1
ATOM 2404 O O . LEU A 1 331 ? 20.5 26.188 3.766 1 96.69 331 LEU A O 1
ATOM 2408 N N . TRP A 1 332 ? 21.188 28.312 3.869 1 96.88 332 TRP A N 1
ATOM 2409 C CA . TRP A 1 332 ? 20.969 28.344 5.312 1 96.88 332 TRP A CA 1
ATOM 2410 C C . TRP A 1 332 ? 19.5 28.156 5.652 1 96.88 332 TRP A C 1
ATOM 2412 O O . TRP A 1 332 ? 19.156 27.562 6.672 1 96.88 332 TRP A O 1
ATOM 2422 N N . ILE A 1 333 ? 18.594 28.625 4.828 1 97.69 333 ILE A N 1
ATOM 2423 C CA . ILE A 1 333 ? 17.172 28.438 5.051 1 97.69 333 ILE A CA 1
ATOM 2424 C C . ILE A 1 333 ? 16.812 26.969 4.902 1 97.69 333 ILE A C 1
ATOM 2426 O O . ILE A 1 333 ? 16.062 26.406 5.727 1 97.69 333 ILE A O 1
ATOM 2430 N N . VAL A 1 334 ? 17.359 26.344 3.814 1 98.38 334 VAL A N 1
ATOM 2431 C CA . VAL A 1 334 ? 17.078 24.922 3.566 1 98.38 334 VAL A CA 1
ATOM 2432 C C . VAL A 1 334 ? 17.531 24.094 4.766 1 98.38 334 VAL A C 1
ATOM 2434 O O . VAL A 1 334 ? 16.844 23.156 5.172 1 98.38 334 VAL A O 1
ATOM 2437 N N . LEU A 1 335 ? 18.609 24.438 5.395 1 97.94 335 LEU A N 1
ATOM 2438 C CA . LEU A 1 335 ? 19.203 23.672 6.488 1 97.94 335 LEU A CA 1
ATOM 2439 C C . LEU A 1 335 ? 18.438 23.906 7.785 1 97.94 335 LEU A C 1
ATOM 2441 O O . LEU A 1 335 ? 18.281 22.984 8.594 1 97.94 335 LEU A O 1
ATOM 2445 N N . VAL A 1 336 ? 17.859 25.062 7.977 1 98.31 336 VAL A N 1
ATOM 2446 C CA . VAL A 1 336 ? 17.266 25.422 9.258 1 98.31 336 VAL A CA 1
ATOM 2447 C C . VAL A 1 336 ? 15.766 25.156 9.211 1 98.31 336 VAL A C 1
ATOM 2449 O O . VAL A 1 336 ? 15.117 25.016 10.258 1 98.31 336 VAL A O 1
ATOM 2452 N N . LEU A 1 337 ? 15.211 25.062 8.047 1 98.56 337 LEU A N 1
ATOM 2453 C CA . LEU A 1 337 ? 13.766 25.062 7.859 1 98.56 337 LEU A CA 1
ATOM 2454 C C . LEU A 1 337 ? 13.125 23.891 8.586 1 98.56 337 LEU A C 1
ATOM 2456 O O . LEU A 1 337 ? 12.031 24.016 9.141 1 98.56 337 LEU A O 1
ATOM 2460 N N . PRO A 1 338 ? 13.766 22.641 8.562 1 98.75 338 PRO A N 1
ATOM 2461 C CA . PRO A 1 338 ? 13.141 21.562 9.32 1 98.75 338 PRO A CA 1
ATOM 2462 C C . PRO A 1 338 ? 12.922 21.922 10.789 1 98.75 338 PRO A C 1
ATOM 2464 O O . PRO A 1 338 ? 11.828 21.703 11.328 1 98.75 338 PRO A O 1
ATOM 2467 N N . VAL A 1 339 ? 13.828 22.547 11.398 1 98.69 339 VAL A N 1
ATOM 2468 C CA . VAL A 1 339 ? 13.727 22.922 12.805 1 98.69 339 VAL A CA 1
ATOM 2469 C C . VAL A 1 339 ? 12.797 24.125 12.961 1 98.69 339 VAL A C 1
ATOM 2471 O O . VAL A 1 339 ? 11.984 24.172 13.891 1 98.69 339 VAL A O 1
ATOM 2474 N N . ALA A 1 340 ? 12.938 25.078 12.062 1 98.81 340 ALA A N 1
ATOM 2475 C CA . ALA A 1 340 ? 12.086 26.266 12.109 1 98.81 340 ALA A CA 1
ATOM 2476 C C . ALA A 1 340 ? 10.609 25.891 11.969 1 98.81 340 ALA A C 1
ATOM 2478 O O . ALA A 1 340 ? 9.75 26.453 12.641 1 98.81 340 ALA A O 1
ATOM 2479 N N . LYS A 1 341 ? 10.328 24.953 11.047 1 98.81 341 LYS A N 1
ATOM 2480 C CA . LYS A 1 341 ? 8.953 24.5 10.844 1 98.81 341 LYS A CA 1
ATOM 2481 C C . LYS A 1 341 ? 8.43 23.75 12.062 1 98.81 341 LYS A C 1
ATOM 2483 O O . LYS A 1 341 ? 7.25 23.844 12.398 1 98.81 341 LYS A O 1
ATOM 2488 N N . ILE A 1 342 ? 9.305 22.969 12.688 1 98.81 342 ILE A N 1
ATOM 2489 C CA . ILE A 1 342 ? 8.93 22.281 13.922 1 98.81 342 ILE A CA 1
ATOM 2490 C C . ILE A 1 342 ? 8.523 23.312 14.969 1 98.81 342 ILE A C 1
ATOM 2492 O O . ILE A 1 342 ? 7.465 23.172 15.594 1 98.81 342 ILE A O 1
ATOM 2496 N N . VAL A 1 343 ? 9.289 24.328 15.125 1 98.81 343 VAL A N 1
ATOM 2497 C CA . VAL A 1 343 ? 9.031 25.359 16.125 1 98.81 343 VAL A CA 1
ATOM 2498 C C . VAL A 1 343 ? 7.766 26.125 15.773 1 98.81 343 VAL A C 1
ATOM 2500 O O . VAL A 1 343 ? 6.906 26.344 16.625 1 98.81 343 VAL A O 1
ATOM 2503 N N . ALA A 1 344 ? 7.641 26.531 14.555 1 98.88 344 ALA A N 1
ATOM 2504 C CA . ALA A 1 344 ? 6.488 27.297 14.109 1 98.88 344 ALA A CA 1
ATOM 2505 C C . ALA A 1 344 ? 5.191 26.516 14.297 1 98.88 344 ALA A C 1
ATOM 2507 O O . ALA A 1 344 ? 4.184 27.078 14.742 1 98.88 344 ALA A O 1
ATOM 2508 N N . THR A 1 345 ? 5.227 25.234 13.93 1 98.62 345 THR A N 1
ATOM 2509 C CA . THR A 1 345 ? 4.043 24.406 14.078 1 98.62 345 THR A CA 1
ATOM 2510 C C . THR A 1 345 ? 3.693 24.219 15.555 1 98.62 345 THR A C 1
ATOM 2512 O O . THR A 1 345 ? 2.52 24.266 15.93 1 98.62 345 THR A O 1
ATOM 2515 N N . SER A 1 346 ? 4.715 24.031 16.359 1 98.56 346 SER A N 1
ATOM 2516 C CA . SER A 1 346 ? 4.504 23.891 17.781 1 98.56 346 SER A CA 1
ATOM 2517 C C . SER A 1 346 ? 3.916 25.156 18.391 1 98.56 346 SER A C 1
ATOM 2519 O O . SER A 1 346 ? 3.061 25.094 19.281 1 98.56 346 SER A O 1
ATOM 2521 N N . LEU A 1 347 ? 4.316 26.266 17.906 1 98.38 347 LEU A N 1
ATOM 2522 C CA . LEU A 1 347 ? 3.818 27.547 18.406 1 98.38 347 LEU A CA 1
ATOM 2523 C C . LEU A 1 347 ? 2.393 27.797 17.922 1 98.38 347 LEU A C 1
ATOM 2525 O O . LEU A 1 347 ? 1.589 28.391 18.641 1 98.38 347 LEU A O 1
ATOM 2529 N N . SER A 1 348 ? 2.064 27.375 16.75 1 98.38 348 SER A N 1
ATOM 2530 C CA . SER A 1 348 ? 0.744 27.609 16.188 1 98.38 348 SER A CA 1
ATOM 2531 C C . SER A 1 348 ? -0.301 26.688 16.797 1 98.38 348 SER A C 1
ATOM 2533 O O . SER A 1 348 ? -1.413 27.125 17.109 1 98.38 348 SER A O 1
ATOM 2535 N N . ILE A 1 349 ? 0.076 25.438 16.969 1 97 349 ILE A N 1
ATOM 2536 C CA . ILE A 1 349 ? -0.902 24.422 17.328 1 97 349 ILE A CA 1
ATOM 2537 C C . ILE A 1 349 ? -0.683 24 18.781 1 97 349 ILE A C 1
ATOM 2539 O O . ILE A 1 349 ? -1.644 23.781 19.516 1 97 349 ILE A O 1
ATOM 2543 N N . GLY A 1 350 ? 0.533 23.906 19.203 1 96.25 350 GLY A N 1
ATOM 2544 C CA . GLY A 1 350 ? 0.871 23.453 20.547 1 96.25 350 GLY A CA 1
ATOM 2545 C C . GLY A 1 350 ? 0.454 24.438 21.625 1 96.25 350 GLY A C 1
ATOM 2546 O O . GLY A 1 350 ? 0.312 24.062 22.797 1 96.25 350 GLY A O 1
ATOM 2547 N N . THR A 1 351 ? 0.255 25.672 21.266 1 96.69 351 THR A N 1
ATOM 2548 C CA . THR A 1 351 ? -0.171 26.688 22.234 1 96.69 351 THR A CA 1
ATOM 2549 C C . THR A 1 351 ? -1.692 26.703 22.359 1 96.69 351 THR A C 1
ATOM 2551 O O . THR A 1 351 ? -2.248 27.5 23.109 1 96.69 351 THR A O 1
ATOM 2554 N N . GLY A 1 352 ? -2.326 25.891 21.531 1 94.12 352 GLY A N 1
ATOM 2555 C CA . GLY A 1 352 ? -3.773 25.781 21.625 1 94.12 352 GLY A CA 1
ATOM 2556 C C . GLY A 1 352 ? -4.477 26.156 20.328 1 94.12 352 GLY A C 1
ATOM 2557 O O . GLY A 1 352 ? -5.707 26.156 20.266 1 94.12 352 GLY A O 1
ATOM 2558 N N . GLY A 1 353 ? -3.748 26.5 19.328 1 95.56 353 GLY A N 1
ATOM 2559 C CA . GLY A 1 353 ? -4.348 26.812 18.047 1 95.56 353 GLY A CA 1
ATOM 2560 C C . GLY A 1 353 ? -4.973 25.609 17.359 1 95.56 353 GLY A C 1
ATOM 2561 O O . GLY A 1 353 ? -4.66 24.469 17.703 1 95.56 353 GLY A O 1
ATOM 2562 N N . SER A 1 354 ? -5.859 25.891 16.438 1 95.44 354 SER A N 1
ATOM 2563 C CA . SER A 1 354 ? -6.559 24.828 15.719 1 95.44 354 SER A CA 1
ATOM 2564 C C . SER A 1 354 ? -5.902 24.547 14.375 1 95.44 354 SER A C 1
ATOM 2566 O O . SER A 1 354 ? -5.734 25.469 13.562 1 95.44 354 SER A O 1
ATOM 2568 N N . GLY A 1 355 ? -5.449 23.391 14.156 1 95.38 355 GLY A N 1
ATOM 2569 C CA . GLY A 1 355 ? -4.789 22.969 12.93 1 95.38 355 GLY A CA 1
ATOM 2570 C C . GLY A 1 355 ? -4.23 21.562 13 1 95.38 355 GLY A C 1
ATOM 2571 O O . GLY A 1 355 ? -4.34 20.906 14.031 1 95.38 355 GLY A O 1
ATOM 2572 N N . GLY A 1 356 ? -3.689 21.141 11.93 1 95.5 356 GLY A N 1
ATOM 2573 C CA . GLY A 1 356 ? -3.129 19.797 11.867 1 95.5 356 GLY A CA 1
ATOM 2574 C C . GLY A 1 356 ? -1.616 19.781 11.977 1 95.5 356 GLY A C 1
ATOM 2575 O O . GLY A 1 356 ? -0.956 20.781 11.68 1 95.5 356 GLY A O 1
ATOM 2576 N N . ILE A 1 357 ? -1.135 18.625 12.352 1 96.44 357 ILE A N 1
ATOM 2577 C CA . ILE A 1 357 ? 0.309 18.531 12.531 1 96.44 357 ILE A CA 1
ATOM 2578 C C . ILE A 1 357 ? 0.893 17.594 11.477 1 96.44 357 ILE A C 1
ATOM 2580 O O . ILE A 1 357 ? 2.111 17.531 11.297 1 96.44 357 ILE A O 1
ATOM 2584 N N . PHE A 1 358 ? 0.049 16.859 10.719 1 95.12 358 PHE A N 1
ATOM 2585 C CA . PHE A 1 358 ? 0.487 15.93 9.688 1 95.12 358 PHE A CA 1
ATOM 2586 C C . PHE A 1 358 ? 1.19 16.672 8.555 1 95.12 358 PHE A C 1
ATOM 2588 O O . PHE A 1 358 ? 2.307 16.312 8.172 1 95.12 358 PHE A O 1
ATOM 2595 N N . GLY A 1 359 ? 0.554 17.656 8.016 1 95.75 359 GLY A N 1
ATOM 2596 C CA . GLY A 1 359 ? 1.082 18.422 6.895 1 95.75 359 GLY A CA 1
ATOM 2597 C C . GLY A 1 359 ? 2.475 18.969 7.152 1 95.75 359 GLY A C 1
ATOM 2598 O O . GLY A 1 359 ? 3.41 18.672 6.41 1 95.75 359 GLY A O 1
ATOM 2599 N N . PRO A 1 360 ? 2.572 19.734 8.203 1 97.56 360 PRO A N 1
ATOM 2600 C CA . PRO A 1 360 ? 3.908 20.219 8.555 1 97.56 360 PRO A CA 1
ATOM 2601 C C . PRO A 1 360 ? 4.93 19.094 8.695 1 97.56 360 PRO A C 1
ATOM 2603 O O . PRO A 1 360 ? 6.098 19.266 8.344 1 97.56 360 PRO A O 1
ATOM 2606 N N . GLY A 1 361 ? 4.465 17.953 9.242 1 97.88 361 GLY A N 1
ATOM 2607 C CA . GLY A 1 361 ? 5.367 16.812 9.344 1 97.88 361 GLY A CA 1
ATOM 2608 C C . GLY A 1 361 ? 5.918 16.359 8.008 1 97.88 361 GLY A C 1
ATOM 2609 O O . GLY A 1 361 ? 7.105 16.062 7.891 1 97.88 361 GLY A O 1
ATOM 2610 N N . VAL A 1 362 ? 5.082 16.375 7.062 1 97.75 362 VAL A N 1
ATOM 2611 C CA . VAL A 1 362 ? 5.477 16 5.711 1 97.75 362 VAL A CA 1
ATOM 2612 C C . VAL A 1 362 ? 6.434 17.047 5.141 1 97.75 362 VAL A C 1
ATOM 2614 O O . VAL A 1 362 ? 7.434 16.703 4.504 1 97.75 362 VAL A O 1
ATOM 2617 N N . VAL A 1 363 ? 6.16 18.328 5.414 1 98.56 363 VAL A N 1
ATOM 2618 C CA . VAL A 1 363 ? 6.992 19.406 4.914 1 98.56 363 VAL A CA 1
ATOM 2619 C C . VAL A 1 363 ? 8.352 19.391 5.609 1 98.56 363 VAL A C 1
ATOM 2621 O O . VAL A 1 363 ? 9.383 19.609 4.977 1 98.56 363 VAL A O 1
ATOM 2624 N N . ILE A 1 364 ? 8.328 19.156 6.891 1 98.81 364 ILE A N 1
ATOM 2625 C CA . ILE A 1 364 ? 9.57 19 7.633 1 98.81 364 ILE A CA 1
ATOM 2626 C C . ILE A 1 364 ? 10.422 17.906 7 1 98.81 364 ILE A C 1
ATOM 2628 O O . ILE A 1 364 ? 11.609 18.109 6.734 1 98.81 364 ILE A O 1
ATOM 2632 N N . GLY A 1 365 ? 9.797 16.797 6.727 1 98.81 365 GLY A N 1
ATOM 2633 C CA . GLY A 1 365 ? 10.5 15.695 6.074 1 98.81 365 GLY A CA 1
ATOM 2634 C C . GLY A 1 365 ? 11.016 16.062 4.691 1 98.81 365 GLY A C 1
ATOM 2635 O O . GLY A 1 365 ? 12.125 15.672 4.32 1 98.81 365 GLY A O 1
ATOM 2636 N N . ALA A 1 366 ? 10.211 16.75 3.965 1 98.69 366 ALA A N 1
ATOM 2637 C CA . ALA A 1 366 ? 10.625 17.203 2.637 1 98.69 366 ALA A CA 1
ATOM 2638 C C . ALA A 1 366 ? 11.93 18 2.705 1 98.69 366 ALA A C 1
ATOM 2640 O O . ALA A 1 366 ? 12.836 17.766 1.905 1 98.69 366 ALA A O 1
ATOM 2641 N N . PHE A 1 367 ? 12 18.828 3.668 1 98.81 367 PHE A N 1
ATOM 2642 C CA . PHE A 1 367 ? 13.164 19.703 3.734 1 98.81 367 PHE A CA 1
ATOM 2643 C C . PHE A 1 367 ? 14.344 19 4.391 1 98.81 367 PHE A C 1
ATOM 2645 O O . PHE A 1 367 ? 15.492 19.391 4.215 1 98.81 367 PHE A O 1
ATOM 2652 N N . VAL A 1 368 ? 14.094 17.969 5.172 1 98.81 368 VAL A N 1
ATOM 2653 C CA . VAL A 1 368 ? 15.195 17.109 5.598 1 98.81 368 VAL A CA 1
ATOM 2654 C C . VAL A 1 368 ? 15.844 16.453 4.379 1 98.81 368 VAL A C 1
ATOM 2656 O O . VAL A 1 368 ? 17.078 16.438 4.258 1 98.81 368 VAL A O 1
ATOM 2659 N N . GLY A 1 369 ? 15.047 15.922 3.504 1 98.44 369 GLY A N 1
ATOM 2660 C CA . GLY A 1 369 ? 15.555 15.367 2.26 1 98.44 369 GLY A CA 1
ATOM 2661 C C . GLY A 1 369 ? 16.266 16.391 1.397 1 98.44 369 GLY A C 1
ATOM 2662 O O . GLY A 1 369 ? 17.359 16.125 0.878 1 98.44 369 GLY A O 1
ATOM 2663 N N . ALA A 1 370 ? 15.664 17.562 1.305 1 98.38 370 ALA A N 1
ATOM 2664 C CA . ALA A 1 370 ? 16.25 18.641 0.509 1 98.38 370 ALA A CA 1
ATOM 2665 C C . ALA A 1 370 ? 17.609 19.062 1.081 1 98.38 370 ALA A C 1
ATOM 2667 O O . ALA A 1 370 ? 18.547 19.328 0.333 1 98.38 370 ALA A O 1
ATOM 2668 N N . ALA A 1 371 ? 17.656 19.203 2.361 1 98.5 371 ALA A N 1
ATOM 2669 C CA . ALA A 1 371 ? 18.891 19.609 3.023 1 98.5 371 ALA A CA 1
ATOM 2670 C C . ALA A 1 371 ? 20.016 18.609 2.777 1 98.5 371 ALA A C 1
ATOM 2672 O O . ALA A 1 371 ? 21.141 19 2.484 1 98.5 371 ALA A O 1
ATOM 2673 N N . LEU A 1 372 ? 19.703 17.344 2.916 1 97.12 372 LEU A N 1
ATOM 2674 C CA . LEU A 1 372 ? 20.719 16.312 2.686 1 97.12 372 LEU A CA 1
ATOM 2675 C C . LEU A 1 372 ? 21.188 16.328 1.239 1 97.12 372 LEU A C 1
ATOM 2677 O O . LEU A 1 372 ? 22.391 16.203 0.977 1 97.12 372 LEU A O 1
ATOM 2681 N N . TRP A 1 373 ? 20.297 16.453 0.326 1 96.38 373 TRP A N 1
ATOM 2682 C CA . TRP A 1 373 ? 20.656 16.5 -1.085 1 96.38 373 TRP A CA 1
ATOM 2683 C C . TRP A 1 373 ? 21.547 17.719 -1.377 1 96.38 373 TRP A C 1
ATOM 2685 O O . TRP A 1 373 ? 22.547 17.609 -2.084 1 96.38 373 TRP A O 1
ATOM 2695 N N . ARG A 1 374 ? 21.078 18.891 -0.829 1 96.81 374 ARG A N 1
ATOM 2696 C CA . ARG A 1 374 ? 21.828 20.125 -1.055 1 96.81 374 ARG A CA 1
ATOM 2697 C C . ARG A 1 374 ? 23.25 20.016 -0.507 1 96.81 374 ARG A C 1
ATOM 2699 O O . ARG A 1 374 ? 24.203 20.484 -1.13 1 96.81 374 ARG A O 1
ATOM 2706 N N . LEU A 1 375 ? 23.391 19.484 0.624 1 95.81 375 LEU A N 1
ATOM 2707 C CA . LEU A 1 375 ? 24.719 19.281 1.223 1 95.81 375 LEU A CA 1
ATOM 2708 C C . LEU A 1 375 ? 25.547 18.312 0.401 1 95.81 375 LEU A C 1
ATOM 2710 O O . LEU A 1 375 ? 26.75 18.5 0.229 1 95.81 375 LEU A O 1
ATOM 2714 N N . GLY A 1 376 ? 24.953 17.25 -0.04 1 93.12 376 GLY A N 1
ATOM 2715 C CA . GLY A 1 376 ? 25.656 16.312 -0.896 1 93.12 376 GLY A CA 1
ATOM 2716 C C . GLY A 1 376 ? 26.125 16.922 -2.201 1 93.12 376 GLY A C 1
ATOM 2717 O O . GLY A 1 376 ? 27.234 16.641 -2.664 1 93.12 376 GLY A O 1
ATOM 2718 N N . ASP A 1 377 ? 25.219 17.656 -2.734 1 91.12 377 ASP A N 1
ATOM 2719 C CA . ASP A 1 377 ? 25.562 18.344 -3.975 1 91.12 377 ASP A CA 1
ATOM 2720 C C . ASP A 1 377 ? 26.703 19.344 -3.758 1 91.12 377 ASP A C 1
ATOM 2722 O O . ASP A 1 377 ? 27.641 19.406 -4.555 1 91.12 377 ASP A O 1
ATOM 2726 N N . ALA A 1 378 ? 26.609 20.109 -2.73 1 91.94 378 ALA A N 1
ATOM 2727 C CA . ALA A 1 378 ? 27.609 21.125 -2.428 1 91.94 378 ALA A CA 1
ATOM 2728 C C . ALA A 1 378 ? 28.969 20.5 -2.16 1 91.94 378 ALA A C 1
ATOM 2730 O O . ALA A 1 378 ? 30.016 21.078 -2.512 1 91.94 378 ALA A O 1
ATOM 2731 N N . LEU A 1 379 ? 28.969 19.328 -1.616 1 92.81 379 LEU A N 1
ATOM 2732 C CA . LEU A 1 379 ? 30.219 18.656 -1.252 1 92.81 379 LEU A CA 1
ATOM 2733 C C . LEU A 1 379 ? 30.625 17.672 -2.328 1 92.81 379 LEU A C 1
ATOM 2735 O O . LEU A 1 379 ? 31.625 16.953 -2.168 1 92.81 379 LEU A O 1
ATOM 2739 N N . ALA A 1 380 ? 29.922 17.531 -3.367 1 89.94 380 ALA A N 1
ATOM 2740 C CA . ALA A 1 380 ? 30.188 16.641 -4.496 1 89.94 380 ALA A CA 1
ATOM 2741 C C . ALA A 1 380 ? 30.344 15.203 -4.035 1 89.94 380 ALA A C 1
ATOM 2743 O O . ALA A 1 380 ? 31.312 14.531 -4.387 1 89.94 380 ALA A O 1
ATOM 2744 N N . LEU A 1 381 ? 29.438 14.836 -3.232 1 87.62 381 LEU A N 1
ATOM 2745 C CA . LEU A 1 381 ? 29.5 13.469 -2.729 1 87.62 381 LEU A CA 1
ATOM 2746 C C . LEU A 1 381 ? 29.125 12.469 -3.814 1 87.62 381 LEU A C 1
ATOM 2748 O O . LEU A 1 381 ? 28.25 12.742 -4.641 1 87.62 381 LEU A O 1
ATOM 2752 N N . PRO A 1 382 ? 29.734 11.344 -3.789 1 85.06 382 PRO A N 1
ATOM 2753 C CA . PRO A 1 382 ? 29.469 10.359 -4.84 1 85.06 382 PRO A CA 1
ATOM 2754 C C . PRO A 1 382 ? 28.078 9.719 -4.703 1 85.06 382 PRO A C 1
ATOM 2756 O O . PRO A 1 382 ? 27.625 9.469 -3.586 1 85.06 382 PRO A O 1
ATOM 2759 N N . GLY A 1 383 ? 27.406 9.492 -5.812 1 81.31 383 GLY A N 1
ATOM 2760 C CA . GLY A 1 383 ? 26.188 8.711 -5.848 1 81.31 383 GLY A CA 1
ATOM 2761 C C . GLY A 1 383 ? 24.938 9.531 -5.586 1 81.31 383 GLY A C 1
ATOM 2762 O O . GLY A 1 383 ? 23.844 8.992 -5.488 1 81.31 383 GLY A O 1
ATOM 2763 N N . ILE A 1 384 ? 25.125 10.805 -5.402 1 82.56 384 ILE A N 1
ATOM 2764 C CA . ILE A 1 384 ? 23.953 11.656 -5.207 1 82.56 384 ILE A CA 1
ATOM 2765 C C . ILE A 1 384 ? 23.203 11.797 -6.523 1 82.56 384 ILE A C 1
ATOM 2767 O O . ILE A 1 384 ? 23.781 12.125 -7.559 1 82.56 384 ILE A O 1
ATOM 2771 N N . PRO A 1 385 ? 21.969 11.516 -6.445 1 83.25 385 PRO A N 1
ATOM 2772 C CA . PRO A 1 385 ? 21.188 11.656 -7.672 1 83.25 385 PRO A CA 1
ATOM 2773 C C . PRO A 1 385 ? 21.141 13.094 -8.18 1 83.25 385 PRO A C 1
ATOM 2775 O O . PRO A 1 385 ? 21.359 14.031 -7.414 1 83.25 385 PRO A O 1
ATOM 2778 N N . ASP A 1 386 ? 20.797 13.242 -9.477 1 82.94 386 ASP A N 1
ATOM 2779 C CA . ASP A 1 386 ? 20.781 14.555 -10.117 1 82.94 386 ASP A CA 1
ATOM 2780 C C . ASP A 1 386 ? 19.641 15.414 -9.586 1 82.94 386 ASP A C 1
ATOM 2782 O O . ASP A 1 386 ? 19.781 16.625 -9.453 1 82.94 386 ASP A O 1
ATOM 2786 N N . SER A 1 387 ? 18.578 14.758 -9.258 1 89.81 387 SER A N 1
ATOM 2787 C CA . SER A 1 387 ? 17.406 15.492 -8.812 1 89.81 387 SER A CA 1
ATOM 2788 C C . SER A 1 387 ? 17.156 15.289 -7.32 1 89.81 387 SER A C 1
ATOM 2790 O O . SER A 1 387 ? 17.312 14.18 -6.805 1 89.81 387 SER A O 1
ATOM 2792 N N . PRO A 1 388 ? 16.781 16.406 -6.605 1 94.88 388 PRO A N 1
ATOM 2793 C CA . PRO A 1 388 ? 16.469 16.281 -5.18 1 94.88 388 PRO A CA 1
ATOM 2794 C C . PRO A 1 388 ? 15.133 15.609 -4.918 1 94.88 388 PRO A C 1
ATOM 2796 O O . PRO A 1 388 ? 14.828 15.258 -3.773 1 94.88 388 PRO A O 1
ATOM 2799 N N . ALA A 1 389 ? 14.383 15.406 -5.984 1 94.94 389 ALA A N 1
ATOM 2800 C CA . ALA A 1 389 ? 12.992 14.961 -5.863 1 94.94 389 ALA A CA 1
ATOM 2801 C C . ALA A 1 389 ? 12.898 13.672 -5.047 1 94.94 389 ALA A C 1
ATOM 2803 O O . ALA A 1 389 ? 12.039 13.547 -4.176 1 94.94 389 ALA A O 1
ATOM 2804 N N . ILE A 1 390 ? 13.781 12.758 -5.27 1 93.62 390 ILE A N 1
ATOM 2805 C CA . ILE A 1 390 ? 13.711 11.461 -4.602 1 93.62 390 ILE A CA 1
ATOM 2806 C C . ILE A 1 390 ? 14.031 11.625 -3.117 1 93.62 390 ILE A C 1
ATOM 2808 O O . ILE A 1 390 ? 13.422 10.969 -2.271 1 93.62 390 ILE A O 1
ATOM 2812 N N . PHE A 1 391 ? 14.953 12.484 -2.795 1 96 391 PHE A N 1
ATOM 2813 C CA . PHE A 1 391 ? 15.297 12.758 -1.403 1 96 391 PHE A CA 1
ATOM 2814 C C . PHE A 1 391 ? 14.141 13.445 -0.687 1 96 391 PHE A C 1
ATOM 2816 O O . PHE A 1 391 ? 13.82 13.102 0.454 1 96 391 PHE A O 1
ATOM 2823 N N . VAL A 1 392 ? 13.539 14.367 -1.374 1 97.69 392 VAL A N 1
ATOM 2824 C CA . VAL A 1 392 ? 12.438 15.141 -0.81 1 97.69 392 VAL A CA 1
ATOM 2825 C C . VAL A 1 392 ? 11.258 14.219 -0.526 1 97.69 392 VAL A C 1
ATOM 2827 O O . VAL A 1 392 ? 10.719 14.211 0.584 1 97.69 392 VAL A O 1
ATOM 2830 N N . VAL A 1 393 ? 10.914 13.375 -1.484 1 97.25 393 VAL A N 1
ATOM 2831 C CA . VAL A 1 393 ? 9.742 12.516 -1.376 1 97.25 393 VAL A CA 1
ATOM 2832 C C . VAL A 1 393 ? 9.977 11.453 -0.302 1 97.25 393 VAL A C 1
ATOM 2834 O O . VAL A 1 393 ? 9.117 11.219 0.547 1 97.25 393 VAL A O 1
ATOM 2837 N N . VAL A 1 394 ? 11.117 10.836 -0.294 1 97.12 394 VAL A N 1
ATOM 2838 C CA . VAL A 1 394 ? 11.422 9.82 0.704 1 97.12 394 VAL A CA 1
ATOM 2839 C C . VAL A 1 394 ? 11.516 10.461 2.086 1 97.12 394 VAL A C 1
ATOM 2841 O O . VAL A 1 394 ? 11.117 9.859 3.086 1 97.12 394 VAL A O 1
ATOM 2844 N N . GLY A 1 395 ? 12.023 11.648 2.133 1 98.38 395 GLY A N 1
ATOM 2845 C CA . GLY A 1 395 ? 12.047 12.375 3.391 1 98.38 395 GLY A CA 1
ATOM 2846 C C . GLY A 1 395 ? 10.664 12.633 3.953 1 98.38 395 GLY A C 1
ATOM 2847 O O . GLY A 1 395 ? 10.445 12.5 5.16 1 98.38 395 GLY A O 1
ATOM 2848 N N . MET A 1 396 ? 9.727 13.055 3.094 1 98.25 396 MET A N 1
ATOM 2849 C CA . MET A 1 396 ? 8.336 13.25 3.488 1 98.25 396 MET A CA 1
ATOM 2850 C C . MET A 1 396 ? 7.773 12 4.156 1 98.25 396 MET A C 1
ATOM 2852 O O . MET A 1 396 ? 7.102 12.086 5.188 1 98.25 396 MET A O 1
ATOM 2856 N N . MET A 1 397 ? 8.117 10.859 3.549 1 98.25 397 MET A N 1
ATOM 2857 C CA . MET A 1 397 ? 7.582 9.578 4 1 98.25 397 MET A CA 1
ATOM 2858 C C . MET A 1 397 ? 8.203 9.172 5.332 1 98.25 397 MET A C 1
ATOM 2860 O O . MET A 1 397 ? 7.492 8.781 6.258 1 98.25 397 MET A O 1
ATOM 2864 N N . ALA A 1 398 ? 9.492 9.273 5.398 1 98.25 398 ALA A N 1
ATOM 2865 C CA . ALA A 1 398 ? 10.258 8.703 6.508 1 98.25 398 ALA A CA 1
ATOM 2866 C C . ALA A 1 398 ? 10.055 9.516 7.785 1 98.25 398 ALA A C 1
ATOM 2868 O O . ALA A 1 398 ? 9.844 8.945 8.859 1 98.25 398 ALA A O 1
ATOM 2869 N N . CYS A 1 399 ? 10.07 10.781 7.672 1 97.56 399 CYS A N 1
ATOM 2870 C CA . CYS A 1 399 ? 10.031 11.641 8.852 1 97.56 399 CYS A CA 1
ATOM 2871 C C . CYS A 1 399 ? 8.695 11.539 9.562 1 97.56 399 CYS A C 1
ATOM 2873 O O . CYS A 1 399 ? 8.641 11.25 10.758 1 97.56 399 CYS A O 1
ATOM 2875 N N . PHE A 1 400 ? 7.664 11.719 8.836 1 96.75 400 PHE A N 1
ATOM 2876 C CA . PHE A 1 400 ? 6.359 11.703 9.484 1 96.75 400 PHE A CA 1
ATOM 2877 C C . PHE A 1 400 ? 5.867 10.273 9.68 1 96.75 400 PHE A C 1
ATOM 2879 O O . PHE A 1 400 ? 5.199 9.977 10.672 1 96.75 400 PHE A O 1
ATOM 2886 N N . GLY A 1 401 ? 6.152 9.398 8.75 1 96.38 401 GLY A N 1
ATOM 2887 C CA . GLY A 1 401 ? 5.68 8.023 8.828 1 96.38 401 GLY A CA 1
ATOM 2888 C C . GLY A 1 401 ? 6.121 7.312 10.086 1 96.38 401 GLY A C 1
ATOM 2889 O O . GLY A 1 401 ? 5.352 6.547 10.672 1 96.38 401 GLY A O 1
ATOM 2890 N N . CYS A 1 402 ? 7.309 7.562 10.508 1 95.06 4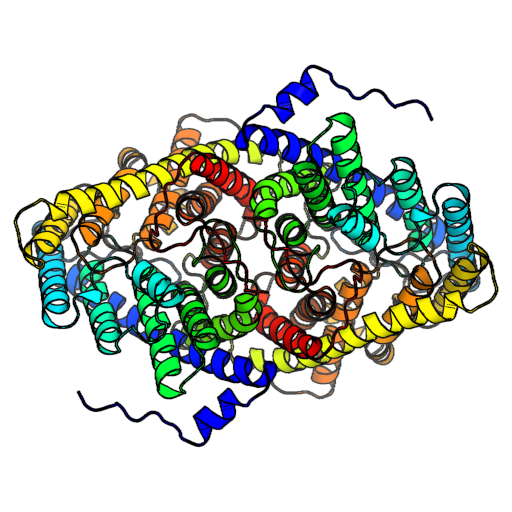02 CYS A N 1
ATOM 2891 C CA . CYS A 1 402 ? 7.84 6.828 11.648 1 95.06 402 CYS A CA 1
ATOM 2892 C C . CYS A 1 402 ? 7.27 7.367 12.961 1 95.06 402 CYS A C 1
ATOM 2894 O O . CYS A 1 402 ? 6.906 6.594 13.844 1 95.06 402 CYS A O 1
ATOM 2896 N N . VAL A 1 403 ? 7.086 8.68 13.07 1 95.5 403 VAL A N 1
ATOM 2897 C CA . VAL A 1 403 ? 6.652 9.25 14.344 1 95.5 403 VAL A CA 1
ATOM 2898 C C . VAL A 1 403 ? 5.137 9.125 14.477 1 95.5 403 VAL A C 1
ATOM 2900 O O . VAL A 1 403 ? 4.605 9.078 15.586 1 95.5 403 VAL A O 1
ATOM 2903 N N . ALA A 1 404 ? 4.457 9.047 13.375 1 96 404 ALA A N 1
ATOM 2904 C CA . ALA A 1 404 ? 3.014 8.82 13.383 1 96 404 ALA A CA 1
ATOM 2905 C C . ALA A 1 404 ? 2.689 7.344 13.594 1 96 404 ALA A C 1
ATOM 2907 O O . ALA A 1 404 ? 1.528 6.98 13.805 1 96 404 ALA A O 1
ATOM 2908 N N . HIS A 1 405 ? 3.666 6.496 13.555 1 96 405 HIS A N 1
ATOM 2909 C CA . HIS A 1 405 ? 3.512 5.051 13.672 1 96 405 HIS A CA 1
ATOM 2910 C C . HIS A 1 405 ? 2.52 4.516 12.641 1 96 405 HIS A C 1
ATOM 2912 O O . HIS A 1 405 ? 1.652 3.703 12.977 1 96 405 HIS A O 1
ATOM 2918 N N . ALA A 1 406 ? 2.543 4.988 11.531 1 96.31 406 ALA A N 1
ATOM 2919 C CA . ALA A 1 406 ? 1.756 4.562 10.375 1 96.31 406 ALA A CA 1
ATOM 2920 C C . ALA A 1 406 ? 2.586 4.617 9.094 1 96.31 406 ALA A C 1
ATOM 2922 O O . ALA A 1 406 ? 2.18 5.242 8.109 1 96.31 406 ALA A O 1
ATOM 2923 N N . PRO A 1 407 ? 3.697 3.92 9.078 1 97.06 407 PRO A N 1
ATOM 2924 C CA . PRO A 1 407 ? 4.664 4.055 7.988 1 97.06 407 PRO A CA 1
ATOM 2925 C C . PRO A 1 407 ? 4.098 3.611 6.641 1 97.06 407 PRO A C 1
ATOM 2927 O O . PRO A 1 407 ? 4.344 4.258 5.621 1 97.06 407 PRO A O 1
ATOM 2930 N N . LEU A 1 408 ? 3.324 2.518 6.605 1 97.75 408 LEU A N 1
ATOM 2931 C CA . LEU A 1 408 ? 2.771 2.021 5.348 1 97.75 408 LEU A CA 1
ATOM 2932 C C . LEU A 1 408 ? 1.77 3.014 4.77 1 97.75 408 LEU A C 1
ATOM 2934 O O . LEU A 1 408 ? 1.817 3.326 3.576 1 97.75 408 LEU A O 1
ATOM 2938 N N . ALA A 1 409 ? 0.902 3.494 5.617 1 97.69 409 ALA A N 1
ATOM 2939 C CA . ALA A 1 409 ? -0.121 4.445 5.18 1 97.69 409 ALA A CA 1
ATOM 2940 C C . ALA A 1 409 ? 0.512 5.723 4.645 1 97.69 409 ALA A C 1
ATOM 2942 O O . ALA A 1 409 ? 0.121 6.219 3.584 1 97.69 409 ALA A O 1
ATOM 2943 N N . VAL A 1 410 ? 1.472 6.238 5.32 1 97.69 410 VAL A N 1
ATOM 2944 C CA . VAL A 1 410 ? 2.102 7.496 4.934 1 97.69 410 VAL A CA 1
ATOM 2945 C C . VAL A 1 410 ? 2.898 7.301 3.646 1 97.69 410 VAL A C 1
ATOM 2947 O O . VAL A 1 410 ? 2.92 8.18 2.783 1 97.69 410 VAL A O 1
ATOM 2950 N N . MET A 1 411 ? 3.541 6.184 3.549 1 97.69 411 MET A N 1
ATOM 2951 C CA . MET A 1 411 ? 4.289 5.887 2.33 1 97.69 411 MET A CA 1
ATOM 2952 C C . MET A 1 411 ? 3.369 5.871 1.115 1 97.69 411 MET A C 1
ATOM 2954 O O . MET A 1 411 ? 3.658 6.512 0.103 1 97.69 411 MET A O 1
ATOM 2958 N N . ILE A 1 412 ? 2.256 5.195 1.247 1 97.19 412 ILE A N 1
ATOM 2959 C CA . ILE A 1 412 ? 1.31 5.094 0.141 1 97.19 412 ILE A CA 1
ATOM 2960 C C . ILE A 1 412 ? 0.698 6.465 -0.14 1 97.19 412 ILE A C 1
ATOM 2962 O O . ILE A 1 412 ? 0.573 6.871 -1.298 1 97.19 412 ILE A O 1
ATOM 2966 N N . MET A 1 413 ? 0.399 7.164 0.879 1 97 413 MET A N 1
ATOM 2967 C CA . MET A 1 413 ? -0.218 8.477 0.726 1 97 413 MET A CA 1
ATOM 2968 C C . MET A 1 413 ? 0.716 9.438 -0.006 1 97 413 MET A C 1
ATOM 2970 O O . MET A 1 413 ? 0.291 10.148 -0.916 1 97 413 MET A O 1
ATOM 2974 N N . VAL A 1 414 ? 1.934 9.477 0.391 1 97.44 414 VAL A N 1
ATOM 2975 C CA . VAL A 1 414 ? 2.887 10.398 -0.219 1 97.44 414 VAL A CA 1
ATOM 2976 C C . VAL A 1 414 ? 3.145 9.992 -1.668 1 97.44 414 VAL A C 1
ATOM 2978 O O . VAL A 1 414 ? 3.334 10.844 -2.535 1 97.44 414 VAL A O 1
ATOM 2981 N N . CYS A 1 415 ? 3.143 8.68 -1.934 1 95.38 415 CYS A N 1
ATOM 2982 C CA . CYS A 1 415 ? 3.252 8.227 -3.316 1 95.38 415 CYS A CA 1
ATOM 2983 C C . CYS A 1 415 ? 2.086 8.742 -4.152 1 95.38 415 CYS A C 1
ATOM 2985 O O . CYS A 1 415 ? 2.275 9.188 -5.285 1 95.38 415 CYS A O 1
ATOM 2987 N N . GLU A 1 416 ? 0.936 8.688 -3.592 1 94.88 416 GLU A N 1
ATOM 2988 C CA . GLU A 1 416 ? -0.255 9.141 -4.309 1 94.88 416 GLU A CA 1
ATOM 2989 C C . GLU A 1 416 ? -0.253 10.648 -4.492 1 94.88 416 GLU A C 1
ATOM 2991 O O . GLU A 1 416 ? -0.586 11.156 -5.566 1 94.88 416 GLU A O 1
ATOM 2996 N N . MET A 1 417 ? 0.241 11.359 -3.467 1 94.81 417 MET A N 1
ATOM 2997 C CA . MET A 1 417 ? 0.227 12.812 -3.506 1 94.81 417 MET A CA 1
ATOM 2998 C C . MET A 1 417 ? 1.277 13.344 -4.477 1 94.81 417 MET A C 1
ATOM 3000 O O . MET A 1 417 ? 1.157 14.461 -4.977 1 94.81 417 MET A O 1
ATOM 3004 N N . THR A 1 418 ? 2.264 12.555 -4.699 1 94.19 418 THR A N 1
ATOM 3005 C CA . THR A 1 418 ? 3.385 13.023 -5.508 1 94.19 418 THR A CA 1
ATOM 3006 C C . THR A 1 418 ? 3.445 12.273 -6.832 1 94.19 418 THR A C 1
ATOM 3008 O O . THR A 1 418 ? 4.297 12.555 -7.676 1 94.19 418 THR A O 1
ATOM 3011 N N . SER A 1 419 ? 2.598 11.234 -6.969 1 89.81 419 SER A N 1
ATOM 3012 C CA . SER A 1 419 ? 2.639 10.336 -8.117 1 89.81 419 SER A CA 1
ATOM 3013 C C . SER A 1 419 ? 4.039 9.773 -8.328 1 89.81 419 SER A C 1
ATOM 3015 O O . SER A 1 419 ? 4.566 9.805 -9.445 1 89.81 419 SER A O 1
ATOM 3017 N N . SER A 1 420 ? 4.672 9.414 -7.242 1 89.44 420 SER A N 1
ATOM 3018 C CA . SER A 1 420 ? 6.059 8.961 -7.281 1 89.44 420 SER A CA 1
ATOM 3019 C C . SER A 1 420 ? 6.188 7.531 -6.758 1 89.44 420 SER A C 1
ATOM 3021 O O . SER A 1 420 ? 6.93 7.273 -5.809 1 89.44 420 SER A O 1
ATOM 3023 N N . PHE A 1 421 ? 5.691 6.609 -7.535 1 87.31 421 PHE A N 1
ATOM 3024 C CA . PHE A 1 421 ? 5.699 5.234 -7.055 1 87.31 421 PHE A CA 1
ATOM 3025 C C . PHE A 1 421 ? 7.027 4.555 -7.375 1 87.31 421 PHE A C 1
ATOM 3027 O O . PHE A 1 421 ? 7.363 3.529 -6.781 1 87.31 421 PHE A O 1
ATOM 3034 N N . ALA A 1 422 ? 7.828 5.141 -8.211 1 86.31 422 ALA A N 1
ATOM 3035 C CA . ALA A 1 422 ? 9.133 4.594 -8.57 1 86.31 422 ALA A CA 1
ATOM 3036 C C . ALA A 1 422 ? 10.102 4.68 -7.395 1 86.31 422 ALA A C 1
ATOM 3038 O O . ALA A 1 422 ? 11.125 3.994 -7.375 1 86.31 422 ALA A O 1
ATOM 3039 N N . VAL A 1 423 ? 9.742 5.445 -6.383 1 90.19 423 VAL A N 1
ATOM 3040 C CA . VAL A 1 423 ? 10.656 5.688 -5.27 1 90.19 423 VAL A CA 1
ATOM 3041 C C . VAL A 1 423 ? 10.477 4.598 -4.215 1 90.19 423 VAL A C 1
ATOM 3043 O O . VAL A 1 423 ? 11.219 4.555 -3.227 1 90.19 423 VAL A O 1
ATOM 3046 N N . ILE A 1 424 ? 9.633 3.703 -4.414 1 93 424 ILE A N 1
ATOM 3047 C CA . ILE A 1 424 ? 9.164 2.756 -3.408 1 93 424 ILE A CA 1
ATOM 3048 C C . ILE A 1 424 ? 10.344 1.962 -2.857 1 93 424 ILE A C 1
ATOM 3050 O O . ILE A 1 424 ? 10.5 1.836 -1.64 1 93 424 ILE A O 1
ATOM 3054 N N . PRO A 1 425 ? 11.242 1.479 -3.707 1 91.81 425 PRO A N 1
ATOM 3055 C CA . PRO A 1 425 ? 12.359 0.72 -3.139 1 91.81 425 PRO A CA 1
ATOM 3056 C C . PRO A 1 425 ? 13.219 1.555 -2.195 1 91.81 425 PRO A C 1
ATOM 3058 O O . PRO A 1 425 ? 13.625 1.074 -1.131 1 91.81 425 PRO A O 1
ATOM 3061 N N . CYS A 1 426 ? 13.453 2.76 -2.531 1 93.38 426 CYS A N 1
ATOM 3062 C CA . CYS A 1 426 ? 14.227 3.666 -1.691 1 93.38 426 CYS A CA 1
ATOM 3063 C C . CYS A 1 426 ? 13.453 4.039 -0.433 1 93.38 426 CYS A C 1
ATOM 3065 O O . CYS A 1 426 ? 14.031 4.117 0.654 1 93.38 426 CYS A O 1
ATOM 3067 N N . ALA A 1 427 ? 12.211 4.246 -0.653 1 96 427 ALA A N 1
ATOM 3068 C CA . ALA A 1 427 ? 11.344 4.625 0.458 1 96 427 ALA A CA 1
ATOM 3069 C C . ALA A 1 427 ? 11.281 3.52 1.507 1 96 427 ALA A C 1
ATOM 3071 O O . ALA A 1 427 ? 11.234 3.795 2.709 1 96 427 ALA A O 1
ATOM 3072 N N . MET A 1 428 ? 11.219 2.307 1.044 1 96.94 428 MET A N 1
ATOM 3073 C CA . MET A 1 428 ? 11.148 1.172 1.96 1 96.94 428 MET A CA 1
ATOM 3074 C C . MET A 1 428 ? 12.352 1.143 2.891 1 96.94 428 MET A C 1
ATOM 3076 O O . MET A 1 428 ? 12.211 0.916 4.094 1 96.94 428 MET A O 1
ATOM 3080 N N . VAL A 1 429 ? 13.5 1.434 2.338 1 94.94 429 VAL A N 1
ATOM 3081 C CA . VAL A 1 429 ? 14.727 1.444 3.133 1 94.94 429 VAL A CA 1
ATOM 3082 C C . VAL A 1 429 ? 14.727 2.648 4.07 1 94.94 429 VAL A C 1
ATOM 3084 O O . VAL A 1 429 ? 14.969 2.51 5.273 1 94.94 429 VAL A O 1
ATOM 3087 N N . GLY A 1 430 ? 14.461 3.809 3.518 1 96.69 430 GLY A N 1
ATOM 3088 C CA . GLY A 1 430 ? 14.445 5.02 4.32 1 96.69 430 GLY A CA 1
ATOM 3089 C C . GLY A 1 430 ? 13.438 4.977 5.449 1 96.69 430 GLY A C 1
ATOM 3090 O O . GLY A 1 430 ? 13.766 5.27 6.602 1 96.69 430 GLY A O 1
ATOM 3091 N N . VAL A 1 431 ? 12.211 4.629 5.141 1 97.94 431 VAL A N 1
ATOM 3092 C CA . VAL A 1 431 ? 11.133 4.566 6.121 1 97.94 431 VAL A CA 1
ATOM 3093 C C . VAL A 1 431 ? 11.414 3.453 7.129 1 97.94 431 VAL A C 1
ATOM 3095 O O . VAL A 1 431 ? 11.195 3.623 8.328 1 97.94 431 VAL A O 1
ATOM 3098 N N . GLY A 1 432 ? 11.875 2.293 6.586 1 96.5 432 GLY A N 1
ATOM 3099 C CA . GLY A 1 432 ? 12.227 1.205 7.484 1 96.5 432 GLY A CA 1
ATOM 3100 C C . GLY A 1 432 ? 13.266 1.6 8.523 1 96.5 432 GLY A C 1
ATOM 3101 O O . GLY A 1 432 ? 13.078 1.351 9.711 1 96.5 432 GLY A O 1
ATOM 3102 N N . VAL A 1 433 ? 14.273 2.225 8.094 1 95.12 433 VAL A N 1
ATOM 3103 C CA . VAL A 1 433 ? 15.359 2.643 8.984 1 95.12 433 VAL A CA 1
ATOM 3104 C C . VAL A 1 433 ? 14.844 3.703 9.961 1 95.12 433 VAL A C 1
ATOM 3106 O O . VAL A 1 433 ? 15.195 3.688 11.141 1 95.12 433 VAL A O 1
ATOM 3109 N N . ALA A 1 434 ? 14.062 4.617 9.469 1 97.31 434 ALA A N 1
ATOM 3110 C CA . ALA A 1 434 ? 13.484 5.645 10.336 1 97.31 434 ALA A CA 1
ATOM 3111 C C . ALA A 1 434 ? 12.641 5.016 11.438 1 97.31 434 ALA A C 1
ATOM 3113 O O . ALA A 1 434 ? 12.703 5.434 12.594 1 97.31 434 ALA A O 1
ATOM 3114 N N . CYS A 1 435 ? 11.859 4.051 11.055 1 95.62 435 CYS A N 1
ATOM 3115 C CA . CYS A 1 435 ? 11 3.373 12.023 1 95.62 435 CYS A CA 1
ATOM 3116 C C . CYS A 1 435 ? 11.828 2.621 13.055 1 95.62 435 CYS A C 1
ATOM 3118 O O . CYS A 1 435 ? 11.477 2.584 14.234 1 95.62 435 CYS A O 1
ATOM 3120 N N . LEU A 1 436 ? 12.867 2.01 12.625 1 91.31 436 LEU A N 1
ATOM 3121 C CA . LEU A 1 436 ? 13.758 1.314 13.555 1 91.31 436 LEU A CA 1
ATOM 3122 C C . LEU A 1 436 ? 14.398 2.295 14.531 1 91.31 436 LEU A C 1
ATOM 3124 O O . LEU A 1 436 ? 14.594 1.972 15.703 1 91.31 436 LEU A O 1
ATOM 3128 N N . THR A 1 437 ? 14.703 3.473 14.055 1 88.5 437 THR A N 1
ATOM 3129 C CA . THR A 1 437 ? 15.289 4.508 14.898 1 88.5 437 THR A CA 1
ATOM 3130 C C . THR A 1 437 ? 14.297 4.953 15.977 1 88.5 437 THR A C 1
ATOM 3132 O O . THR A 1 437 ? 14.672 5.102 17.141 1 88.5 437 THR A O 1
ATOM 3135 N N . ILE A 1 438 ? 13.078 5.086 15.617 1 91.62 438 ILE A N 1
ATOM 3136 C CA . ILE A 1 438 ? 12.047 5.582 16.531 1 91.62 438 ILE A CA 1
ATOM 3137 C C . ILE A 1 438 ? 11.648 4.477 17.5 1 91.62 438 ILE A C 1
ATOM 3139 O O . ILE A 1 438 ? 11.188 4.762 18.609 1 91.62 438 ILE A O 1
ATOM 3143 N N . SER A 1 439 ? 11.789 3.211 17.078 1 87.25 439 SER A N 1
ATOM 3144 C CA . SER A 1 439 ? 11.383 2.086 17.922 1 87.25 439 SER A CA 1
ATOM 3145 C C . SER A 1 439 ? 12.156 2.064 19.234 1 87.25 439 SER A C 1
ATOM 3147 O O . SER A 1 439 ? 11.727 1.436 20.203 1 87.25 439 SER A O 1
ATOM 3149 N N . ARG A 1 440 ? 13.203 2.732 19.297 1 84.88 440 ARG A N 1
ATOM 3150 C CA . ARG A 1 440 ? 14.031 2.809 20.484 1 84.88 440 ARG A CA 1
ATOM 3151 C C . ARG A 1 440 ? 13.43 3.762 21.516 1 84.88 440 ARG A C 1
ATOM 3153 O O . ARG A 1 440 ? 13.852 3.787 22.672 1 84.88 440 ARG A O 1
ATOM 3160 N N . SER A 1 441 ? 12.391 4.449 21 1 86.94 441 SER A N 1
ATOM 3161 C CA . SER A 1 441 ? 11.742 5.426 21.875 1 86.94 441 SER A CA 1
ATOM 3162 C C . SER A 1 441 ? 10.242 5.172 21.969 1 86.94 441 SER A C 1
ATOM 3164 O O . SER A 1 441 ? 9.703 4.336 21.25 1 86.94 441 SER A O 1
ATOM 3166 N N . ASP A 1 442 ? 9.648 5.77 22.891 1 86.81 442 ASP A N 1
ATOM 3167 C CA . ASP A 1 442 ? 8.203 5.648 23.047 1 86.81 442 ASP A CA 1
ATOM 3168 C C . ASP A 1 442 ? 7.48 6.891 22.531 1 86.81 442 ASP A C 1
ATOM 3170 O O . ASP A 1 442 ? 6.344 7.16 22.922 1 86.81 442 ASP A O 1
ATOM 3174 N N . VAL A 1 443 ? 8.172 7.492 21.688 1 91.94 443 VAL A N 1
ATOM 3175 C CA . VAL A 1 443 ? 7.617 8.758 21.203 1 91.94 443 VAL A CA 1
ATOM 3176 C C . VAL A 1 443 ? 6.551 8.484 20.141 1 91.94 443 VAL A C 1
ATOM 3178 O O . VAL A 1 443 ? 6.691 7.574 19.328 1 91.94 443 VAL A O 1
ATOM 3181 N N . ALA A 1 444 ? 5.434 9.242 20.234 1 92.88 444 ALA A N 1
ATOM 3182 C CA . ALA A 1 444 ? 4.352 9.227 19.25 1 92.88 444 ALA A CA 1
ATOM 3183 C C . ALA A 1 444 ? 3.75 10.617 19.062 1 92.88 444 ALA A C 1
ATOM 3185 O O . ALA A 1 444 ? 3.523 11.328 20.047 1 92.88 444 ALA A O 1
ATOM 3186 N N . ILE A 1 445 ? 3.564 10.93 17.891 1 94.75 445 ILE A N 1
ATOM 3187 C CA . ILE A 1 445 ? 3.006 12.25 17.625 1 94.75 445 ILE A CA 1
ATOM 3188 C C . ILE A 1 445 ? 1.519 12.258 17.953 1 94.75 445 ILE A C 1
ATOM 3190 O O . ILE A 1 445 ? 0.959 13.305 18.297 1 94.75 445 ILE A O 1
ATOM 3194 N N . TYR A 1 446 ? 0.874 11.164 17.891 1 94.62 446 TYR A N 1
ATOM 3195 C CA . TYR A 1 446 ? -0.505 10.992 18.328 1 94.62 446 TYR A CA 1
ATOM 3196 C C . TYR A 1 446 ? -0.563 10.211 19.641 1 94.62 446 TYR A C 1
ATOM 3198 O O . TYR A 1 446 ? -0.486 8.977 19.625 1 94.62 446 TYR A O 1
ATOM 3206 N N . ARG A 1 447 ? -0.874 10.82 20.672 1 92.12 447 ARG A N 1
ATOM 3207 C CA . ARG A 1 447 ? -0.79 10.227 22 1 92.12 447 ARG A CA 1
ATOM 3208 C C . ARG A 1 447 ? -2.01 9.359 22.297 1 92.12 447 ARG A C 1
ATOM 3210 O O . ARG A 1 447 ? -1.958 8.469 23.141 1 92.12 447 ARG A O 1
ATOM 3217 N N . ALA A 1 448 ? -3.08 9.602 21.547 1 92.62 448 ALA A N 1
ATOM 3218 C CA . ALA A 1 448 ? -4.312 8.859 21.781 1 92.62 448 ALA A CA 1
ATOM 3219 C C . ALA A 1 448 ? -4.215 7.445 21.203 1 92.62 448 ALA A C 1
ATOM 3221 O O . ALA A 1 448 ? -5.055 6.59 21.5 1 92.62 448 ALA A O 1
ATOM 3222 N N . GLN A 1 449 ? -3.137 7.176 20.422 1 94 449 GLN A N 1
ATOM 3223 C CA . GLN A 1 449 ? -2.957 5.832 19.875 1 94 449 GLN A CA 1
ATOM 3224 C C . GLN A 1 449 ? -2.75 4.812 21 1 94 449 GLN A C 1
ATOM 3226 O O . GLN A 1 449 ? -2.068 5.094 21.984 1 94 449 GLN A O 1
ATOM 3231 N N . ARG A 1 450 ? -3.402 3.729 20.859 1 93.06 450 ARG A N 1
ATOM 3232 C CA . ARG A 1 450 ? -3.121 2.613 21.75 1 93.06 450 ARG A CA 1
ATOM 3233 C C . ARG A 1 450 ? -2.051 1.697 21.172 1 93.06 450 ARG A C 1
ATOM 3235 O O . ARG A 1 450 ? -1.818 1.696 19.953 1 93.06 450 ARG A O 1
ATOM 3242 N N . ALA A 1 451 ? -1.409 0.935 21.953 1 88.88 451 ALA A N 1
ATOM 3243 C CA . ALA A 1 451 ? -0.297 0.105 21.5 1 88.88 451 ALA A CA 1
ATOM 3244 C C . ALA A 1 451 ? -0.783 -1.001 20.578 1 88.88 451 ALA A C 1
ATOM 3246 O O . ALA A 1 451 ? -0.271 -1.153 19.453 1 88.88 451 ALA A O 1
ATOM 3247 N N . ARG A 1 452 ? -1.688 -1.878 21.094 1 89.06 452 ARG A N 1
ATOM 3248 C CA . ARG A 1 452 ? -2.234 -2.99 20.328 1 89.06 452 ARG A CA 1
ATOM 3249 C C . ARG A 1 452 ? -3.717 -3.189 20.625 1 89.06 452 ARG A C 1
ATOM 3251 O O . ARG A 1 452 ? -4.23 -2.656 21.609 1 89.06 452 ARG A O 1
ATOM 3258 N N . ARG A 1 453 ? -4.418 -3.961 19.734 1 87.19 453 ARG A N 1
ATOM 3259 C CA . ARG A 1 453 ? -5.816 -4.316 19.953 1 87.19 453 ARG A CA 1
ATOM 3260 C C . ARG A 1 453 ? -5.98 -5.223 21.156 1 87.19 453 ARG A C 1
ATOM 3262 O O . ARG A 1 453 ? -5.141 -6.086 21.422 1 87.19 453 ARG A O 1
ATOM 3269 N N . GLU A 1 454 ? -7.012 -4.891 22.016 1 72.19 454 GLU A N 1
ATOM 3270 C CA . GLU A 1 454 ? -7.309 -5.781 23.141 1 72.19 454 GLU A CA 1
ATOM 3271 C C . GLU A 1 454 ? -7.828 -7.129 22.641 1 72.19 454 GLU A C 1
ATOM 3273 O O . GLU A 1 454 ? -8.508 -7.199 21.625 1 72.19 454 GLU A O 1
ATOM 3278 N N . PRO A 1 455 ? -7.266 -8.164 23.281 1 60.03 455 PRO A N 1
ATOM 3279 C CA . PRO A 1 455 ? -7.777 -9.469 22.875 1 60.03 455 PRO A CA 1
ATOM 3280 C C . PRO A 1 455 ? -9.305 -9.562 22.953 1 60.03 455 PRO A C 1
ATOM 3282 O O . PRO A 1 455 ? -9.914 -8.953 23.844 1 60.03 455 PRO A O 1
ATOM 3285 N N . GLU A 1 456 ? -10.047 -9.727 21.922 1 50.09 456 GLU A N 1
ATOM 3286 C CA . GLU A 1 456 ? -11.484 -9.977 22.016 1 50.09 456 GLU A CA 1
ATOM 3287 C C . GLU A 1 456 ? -11.789 -11.07 23.031 1 50.09 456 GLU A C 1
ATOM 3289 O O . GLU A 1 456 ? -11.086 -12.078 23.109 1 50.09 456 GLU A O 1
ATOM 3294 N N . PRO A 1 457 ? -12.508 -10.766 24.125 1 42.16 457 PRO A N 1
ATOM 3295 C CA . PRO A 1 457 ? -12.859 -11.891 24.984 1 42.16 457 PRO A CA 1
ATOM 3296 C C . PRO A 1 457 ? -13.281 -13.125 24.203 1 42.16 457 PRO A C 1
ATOM 3298 O O . PRO A 1 457 ? -13.945 -13.008 23.172 1 42.16 457 PRO A O 1
ATOM 3301 N N . ALA A 1 458 ? -12.633 -14.117 24.703 1 31.45 458 ALA A N 1
ATOM 3302 C CA . ALA A 1 458 ? -13.07 -15.398 24.172 1 31.45 458 ALA A CA 1
ATOM 3303 C C . ALA A 1 458 ? -14.562 -15.617 24.406 1 31.45 458 ALA A C 1
ATOM 3305 O O . ALA A 1 458 ? -15.078 -15.312 25.469 1 31.45 458 ALA A O 1
ATOM 3306 N N . MET B 1 1 ? 20.672 -39.781 13.445 1 24.56 1 MET B N 1
ATOM 3307 C CA . MET B 1 1 ? 20.125 -38.469 13.07 1 24.56 1 MET B CA 1
ATOM 3308 C C . MET B 1 1 ? 21 -37.344 13.602 1 24.56 1 MET B C 1
ATOM 3310 O O . MET B 1 1 ? 20.938 -37 14.789 1 24.56 1 MET B O 1
ATOM 3314 N N . ARG B 1 2 ? 22.172 -37.156 13.141 1 32.44 2 ARG B N 1
ATOM 3315 C CA . ARG B 1 2 ? 23.297 -36.375 13.656 1 32.44 2 ARG B CA 1
ATOM 3316 C C . ARG B 1 2 ? 22.906 -34.906 13.82 1 32.44 2 ARG B C 1
ATOM 3318 O O . ARG B 1 2 ? 22.297 -34.312 12.93 1 32.44 2 ARG B O 1
ATOM 3325 N N . THR B 1 3 ? 22.688 -34.531 15 1 36.47 3 THR B N 1
ATOM 3326 C CA . THR B 1 3 ? 22.391 -33.188 15.508 1 36.47 3 THR B CA 1
ATOM 3327 C C . THR B 1 3 ? 23.203 -32.125 14.758 1 36.47 3 THR B C 1
ATOM 3329 O O . THR B 1 3 ? 24.422 -32.125 14.812 1 36.47 3 THR B O 1
ATOM 3332 N N . ARG B 1 4 ? 22.766 -31.797 13.508 1 42.41 4 ARG B N 1
ATOM 3333 C CA . ARG B 1 4 ? 23.531 -30.875 12.664 1 42.41 4 ARG B CA 1
ATOM 3334 C C . ARG B 1 4 ? 24.031 -29.672 13.477 1 42.41 4 ARG B C 1
ATOM 3336 O O . ARG B 1 4 ? 23.359 -29.25 14.422 1 42.41 4 ARG B O 1
ATOM 3343 N N . PRO B 1 5 ? 25.25 -29.203 13.391 1 42.72 5 PRO B N 1
ATOM 3344 C CA . PRO B 1 5 ? 26 -28.234 14.195 1 42.72 5 PRO B CA 1
ATOM 3345 C C . PRO B 1 5 ? 25.266 -26.906 14.375 1 42.72 5 PRO B C 1
ATOM 3347 O O . PRO B 1 5 ? 24.781 -26.344 13.398 1 42.72 5 PRO B O 1
ATOM 3350 N N . ARG B 1 6 ? 24.375 -26.656 15.367 1 49.03 6 ARG B N 1
ATOM 3351 C CA . ARG B 1 6 ? 24.016 -25.375 15.961 1 49.03 6 ARG B CA 1
ATOM 3352 C C . ARG B 1 6 ? 25.188 -24.406 15.922 1 49.03 6 ARG B C 1
ATOM 3354 O O . ARG B 1 6 ? 26.297 -24.734 16.344 1 49.03 6 ARG B O 1
ATOM 3361 N N . ILE B 1 7 ? 25.344 -23.719 14.867 1 49.62 7 ILE B N 1
ATOM 3362 C CA . ILE B 1 7 ? 26.359 -22.688 15.07 1 49.62 7 ILE B CA 1
ATOM 3363 C C . ILE B 1 7 ? 26.141 -22.016 16.422 1 49.62 7 ILE B C 1
ATOM 3365 O O . ILE B 1 7 ? 25.281 -21.141 16.562 1 49.62 7 ILE B O 1
ATOM 3369 N N . ASP B 1 8 ? 25.922 -22.656 17.391 1 53.97 8 ASP B N 1
ATOM 3370 C CA . ASP B 1 8 ? 26.016 -22.078 18.734 1 53.97 8 ASP B CA 1
ATOM 3371 C C . ASP B 1 8 ? 27.156 -21.062 18.812 1 53.97 8 ASP B C 1
ATOM 3373 O O . ASP B 1 8 ? 27.578 -20.688 19.906 1 53.97 8 ASP B O 1
ATOM 3377 N N . GLY B 1 9 ? 27.688 -20.734 17.578 1 58.66 9 GLY B N 1
ATOM 3378 C CA . GLY B 1 9 ? 28.891 -19.922 17.578 1 58.66 9 GLY B CA 1
ATOM 3379 C C . GLY B 1 9 ? 28.625 -18.453 17.844 1 58.66 9 GLY B C 1
ATOM 3380 O O . GLY B 1 9 ? 27.531 -18.078 18.25 1 58.66 9 GLY B O 1
ATOM 3381 N N . GLY B 1 10 ? 29.688 -17.578 17.672 1 69.25 10 GLY B N 1
ATOM 3382 C CA . GLY B 1 10 ? 29.812 -16.172 17.953 1 69.25 10 GLY B CA 1
ATOM 3383 C C . GLY B 1 10 ? 28.812 -15.312 17.219 1 69.25 10 GLY B C 1
ATOM 3384 O O . GLY B 1 10 ? 28.188 -14.422 17.812 1 69.25 10 GLY B O 1
ATOM 3385 N N . LEU B 1 11 ? 28.391 -15.805 16.031 1 72.31 11 LEU B N 1
ATOM 3386 C CA . LEU B 1 11 ? 27.484 -14.992 15.234 1 72.31 11 LEU B CA 1
ATOM 3387 C C . LEU B 1 11 ? 26.031 -15.172 15.703 1 72.31 11 LEU B C 1
ATOM 3389 O O . LEU B 1 11 ? 25.281 -14.203 15.797 1 72.31 11 LEU B O 1
ATOM 3393 N N . GLY B 1 12 ? 25.625 -16.438 15.93 1 78.12 12 GLY B N 1
ATOM 3394 C CA . GLY B 1 12 ? 24.297 -16.703 16.438 1 78.12 12 GLY B CA 1
ATOM 3395 C C . GLY B 1 12 ? 24.016 -16.016 17.766 1 78.12 12 GLY B C 1
ATOM 3396 O O . GLY B 1 12 ? 22.953 -15.398 17.938 1 78.12 12 GLY B O 1
ATOM 3397 N N . ASN B 1 13 ? 25 -16.094 18.531 1 79.56 13 ASN B N 1
ATOM 3398 C CA . ASN B 1 13 ? 24.891 -15.422 19.828 1 79.56 13 ASN B CA 1
ATOM 3399 C C . ASN B 1 13 ? 24.812 -13.906 19.672 1 79.56 13 ASN B C 1
ATOM 3401 O O . ASN B 1 13 ? 24.047 -13.242 20.375 1 79.56 13 ASN B O 1
ATOM 3405 N N . PHE B 1 14 ? 25.562 -13.5 18.781 1 76.75 14 PHE B N 1
ATOM 3406 C CA . PHE B 1 14 ? 25.578 -12.07 18.516 1 76.75 14 PHE B CA 1
ATOM 3407 C C . PHE B 1 14 ? 24.219 -11.594 18.016 1 76.75 14 PHE B C 1
ATOM 3409 O O . PHE B 1 14 ? 23.672 -10.609 18.516 1 76.75 14 PHE B O 1
ATOM 3416 N N . VAL B 1 15 ? 23.609 -12.242 17.188 1 80.12 15 VAL B N 1
ATOM 3417 C CA . VAL B 1 15 ? 22.328 -11.844 16.594 1 80.12 15 VAL B CA 1
ATOM 3418 C C . VAL B 1 15 ? 21.203 -12.031 17.609 1 80.12 15 VAL B C 1
ATOM 3420 O O . VAL B 1 15 ? 20.344 -11.156 17.75 1 80.12 15 VAL B O 1
ATOM 3423 N N . ARG B 1 16 ? 21.328 -13.078 18.344 1 78.94 16 ARG B N 1
ATOM 3424 C CA . ARG B 1 16 ? 20.281 -13.367 19.312 1 78.94 16 ARG B CA 1
ATOM 3425 C C . ARG B 1 16 ? 20.266 -12.336 20.438 1 78.94 16 ARG B C 1
ATOM 3427 O O . ARG B 1 16 ? 19.203 -12.008 20.969 1 78.94 16 ARG B O 1
ATOM 3434 N N . ASN B 1 17 ? 21.422 -11.836 20.672 1 77.69 17 ASN B N 1
ATOM 3435 C CA . ASN B 1 17 ? 21.547 -10.914 21.797 1 77.69 17 ASN B CA 1
ATOM 3436 C C . ASN B 1 17 ? 21.516 -9.461 21.328 1 77.69 17 ASN B C 1
ATOM 3438 O O . ASN B 1 17 ? 21.578 -8.539 22.141 1 77.69 17 ASN B O 1
ATOM 3442 N N . SER B 1 18 ? 21.391 -9.414 20.125 1 80.62 18 SER B N 1
ATOM 3443 C CA . SER B 1 18 ? 21.312 -8.055 19.594 1 80.62 18 SER B CA 1
ATOM 3444 C C . SER B 1 18 ? 19.938 -7.445 19.844 1 80.62 18 SER B C 1
ATOM 3446 O O . SER B 1 18 ? 18.953 -8.172 19.953 1 80.62 18 SER B O 1
ATOM 3448 N N . GLY B 1 19 ? 19.938 -6.184 20.047 1 81.19 19 GLY B N 1
ATOM 3449 C CA . GLY B 1 19 ? 18.672 -5.48 20.172 1 81.19 19 GLY B CA 1
ATOM 3450 C C . GLY B 1 19 ? 17.812 -5.605 18.938 1 81.19 19 GLY B C 1
ATOM 3451 O O . GLY B 1 19 ? 18.266 -6.062 17.891 1 81.19 19 GLY B O 1
ATOM 3452 N N . TYR B 1 20 ? 16.594 -5.344 19.094 1 83.81 20 TYR B N 1
ATOM 3453 C CA . TYR B 1 20 ? 15.578 -5.48 18.047 1 83.81 20 TYR B CA 1
ATOM 3454 C C . TYR B 1 20 ? 16.047 -4.859 16.75 1 83.81 20 TYR B C 1
ATOM 3456 O O . TYR B 1 20 ? 15.984 -5.496 15.688 1 83.81 20 TYR B O 1
ATOM 3464 N N . VAL B 1 21 ? 16.609 -3.746 16.906 1 85.69 21 VAL B N 1
ATOM 3465 C CA . VAL B 1 21 ? 16.984 -2.977 15.719 1 85.69 21 VAL B CA 1
ATOM 3466 C C . VAL B 1 21 ? 18.125 -3.695 14.984 1 85.69 21 VAL B C 1
ATOM 3468 O O . VAL B 1 21 ? 18 -3.98 13.789 1 85.69 21 VAL B O 1
ATOM 3471 N N . ARG B 1 22 ? 19.156 -3.961 15.633 1 87.19 22 ARG B N 1
ATOM 3472 C CA . ARG B 1 22 ? 20.312 -4.605 15.031 1 87.19 22 ARG B CA 1
ATOM 3473 C C . ARG B 1 22 ? 19.969 -6 14.523 1 87.19 22 ARG B C 1
ATOM 3475 O O . ARG B 1 22 ? 20.406 -6.402 13.445 1 87.19 22 ARG B O 1
ATOM 3482 N N . LYS B 1 23 ? 19.203 -6.664 15.18 1 90.19 23 LYS B N 1
ATOM 3483 C CA . LYS B 1 23 ? 18.812 -8.031 14.828 1 90.19 23 LYS B CA 1
ATOM 3484 C C . LYS B 1 23 ? 18.078 -8.062 13.492 1 90.19 23 LYS B C 1
ATOM 3486 O O . LYS B 1 23 ? 18.469 -8.812 12.594 1 90.19 23 LYS B O 1
ATOM 3491 N N . TRP B 1 24 ? 17.141 -7.191 13.312 1 89.94 24 TRP B N 1
ATOM 3492 C CA . TRP B 1 24 ? 16.281 -7.309 12.141 1 89.94 24 TRP B CA 1
ATOM 3493 C C . TRP B 1 24 ? 16.859 -6.539 10.961 1 89.94 24 TRP B C 1
ATOM 3495 O O . TRP B 1 24 ? 16.469 -6.762 9.812 1 89.94 24 TRP B O 1
ATOM 3505 N N . LEU B 1 25 ? 17.812 -5.703 11.281 1 89.75 25 LEU B N 1
ATOM 3506 C CA . LEU B 1 25 ? 18.562 -5.16 10.164 1 89.75 25 LEU B CA 1
ATOM 3507 C C . LEU B 1 25 ? 19.469 -6.227 9.547 1 89.75 25 LEU B C 1
ATOM 3509 O O . LEU B 1 25 ? 19.516 -6.375 8.328 1 89.75 25 LEU B O 1
ATOM 3513 N N . ILE B 1 26 ? 20.094 -6.973 10.375 1 91.5 26 ILE B N 1
ATOM 3514 C CA . ILE B 1 26 ? 21.031 -7.984 9.914 1 91.5 26 ILE B CA 1
ATOM 3515 C C . ILE B 1 26 ? 20.266 -9.164 9.312 1 91.5 26 ILE B C 1
ATOM 3517 O O . ILE B 1 26 ? 20.547 -9.578 8.18 1 91.5 26 ILE B O 1
ATOM 3521 N N . LEU B 1 27 ? 19.312 -9.617 10.047 1 93.19 27 LEU B N 1
ATOM 3522 C CA . LEU B 1 27 ? 18.547 -10.766 9.586 1 93.19 27 LEU B CA 1
ATOM 3523 C C . LEU B 1 27 ? 17.734 -10.406 8.344 1 93.19 27 LEU B C 1
ATOM 3525 O O . LEU B 1 27 ? 17.594 -11.219 7.426 1 93.19 27 LEU B O 1
ATOM 3529 N N . GLY B 1 28 ? 17.156 -9.195 8.383 1 94.31 28 GLY B N 1
ATOM 3530 C CA . GLY B 1 28 ? 16.359 -8.758 7.242 1 94.31 28 GLY B CA 1
ATOM 3531 C C . GLY B 1 28 ? 17.172 -8.688 5.957 1 94.31 28 GLY B C 1
ATOM 3532 O O . GLY B 1 28 ? 16.719 -9.164 4.91 1 94.31 28 GLY B O 1
ATOM 3533 N N . ILE B 1 29 ? 18.312 -8.148 6.047 1 94.44 29 ILE B N 1
ATOM 3534 C CA . ILE B 1 29 ? 19.172 -8.031 4.879 1 94.44 29 ILE B CA 1
ATOM 3535 C C . ILE B 1 29 ? 19.625 -9.422 4.434 1 94.44 29 ILE B C 1
ATOM 3537 O O . ILE B 1 29 ? 19.609 -9.734 3.238 1 94.44 29 ILE B O 1
ATOM 3541 N N . ALA B 1 30 ? 19.969 -10.234 5.348 1 95.44 30 ALA B N 1
ATOM 3542 C CA . ALA B 1 30 ? 20.438 -11.578 5.023 1 95.44 30 ALA B CA 1
ATOM 3543 C C . ALA B 1 30 ? 19.344 -12.391 4.336 1 95.44 30 ALA B C 1
ATOM 3545 O O . ALA B 1 30 ? 19.578 -13.008 3.295 1 95.44 30 ALA B O 1
ATOM 3546 N N . ILE B 1 31 ? 18.188 -12.375 4.922 1 96.31 31 ILE B N 1
ATOM 3547 C CA . ILE B 1 31 ? 17.062 -13.109 4.352 1 96.31 31 ILE B CA 1
ATOM 3548 C C . ILE B 1 31 ? 16.734 -12.547 2.965 1 96.31 31 ILE B C 1
ATOM 3550 O O . ILE B 1 31 ? 16.469 -13.305 2.033 1 96.31 31 ILE B O 1
ATOM 3554 N N . GLY B 1 32 ? 16.75 -11.234 2.857 1 97.06 32 GLY B N 1
ATOM 3555 C CA . GLY B 1 32 ? 16.469 -10.602 1.579 1 97.06 32 GLY B CA 1
ATOM 3556 C C . GLY B 1 32 ? 17.469 -10.984 0.495 1 97.06 32 GLY B C 1
ATOM 3557 O O . GLY B 1 32 ? 17.062 -11.305 -0.628 1 97.06 32 GLY B O 1
ATOM 3558 N N . VAL B 1 33 ? 18.688 -10.984 0.81 1 96.94 33 VAL B N 1
ATOM 3559 C CA . VAL B 1 33 ? 19.734 -11.312 -0.153 1 96.94 33 VAL B CA 1
ATOM 3560 C C . VAL B 1 33 ? 19.578 -12.766 -0.595 1 96.94 33 VAL B C 1
ATOM 3562 O O . VAL B 1 33 ? 19.641 -13.07 -1.79 1 96.94 33 VAL B O 1
ATOM 3565 N N . ILE B 1 34 ? 19.344 -13.602 0.27 1 96.56 34 ILE B N 1
ATOM 3566 C CA . ILE B 1 34 ? 19.203 -15.023 -0.033 1 96.56 34 ILE B CA 1
ATOM 3567 C C . ILE B 1 34 ? 17.938 -15.266 -0.845 1 96.56 34 ILE B C 1
ATOM 3569 O O . ILE B 1 34 ? 17.938 -16.031 -1.805 1 96.56 34 ILE B O 1
ATOM 3573 N N . ALA B 1 35 ? 16.922 -14.594 -0.416 1 96.62 35 ALA B N 1
ATOM 3574 C CA . ALA B 1 35 ? 15.672 -14.719 -1.152 1 96.62 35 ALA B CA 1
ATOM 3575 C C . ALA B 1 35 ? 15.82 -14.203 -2.582 1 96.62 35 ALA B C 1
ATOM 3577 O O . ALA B 1 35 ? 15.297 -14.805 -3.521 1 96.62 35 ALA B O 1
ATOM 3578 N N . GLY B 1 36 ? 16.5 -13.078 -2.744 1 97.31 36 GLY B N 1
ATOM 3579 C CA . GLY B 1 36 ? 16.75 -12.539 -4.07 1 97.31 36 GLY B CA 1
ATOM 3580 C C . GLY B 1 36 ? 17.562 -13.477 -4.949 1 97.31 36 GLY B C 1
ATOM 3581 O O . GLY B 1 36 ? 17.219 -13.688 -6.117 1 97.31 36 GLY B O 1
ATOM 3582 N N . LEU B 1 37 ? 18.547 -14.055 -4.414 1 97.5 37 LEU B N 1
ATOM 3583 C CA . LEU B 1 37 ? 19.375 -15 -5.152 1 97.5 37 LEU B CA 1
ATOM 3584 C C . LEU B 1 37 ? 18.594 -16.266 -5.496 1 97.5 37 LEU B C 1
ATOM 3586 O O . LEU B 1 37 ? 18.734 -16.797 -6.598 1 97.5 37 LEU B O 1
ATOM 3590 N N . GLY B 1 38 ? 17.844 -16.703 -4.5 1 96.75 38 GLY B N 1
ATOM 3591 C CA . GLY B 1 38 ? 16.984 -17.844 -4.77 1 96.75 38 GLY B CA 1
ATOM 3592 C C . GLY B 1 38 ? 16 -17.594 -5.898 1 96.75 38 GLY B C 1
ATOM 3593 O O . GLY B 1 38 ? 15.766 -18.469 -6.73 1 96.75 38 GLY B O 1
ATOM 3594 N N . ALA B 1 39 ? 15.469 -16.438 -5.906 1 97.12 39 ALA B N 1
ATOM 3595 C CA . ALA B 1 39 ? 14.539 -16.062 -6.965 1 97.12 39 ALA B CA 1
ATOM 3596 C C . ALA B 1 39 ? 15.227 -16.047 -8.328 1 97.12 39 ALA B C 1
ATOM 3598 O O . ALA B 1 39 ? 14.648 -16.453 -9.336 1 97.12 39 ALA B O 1
ATOM 3599 N N . VAL B 1 40 ? 16.438 -15.578 -8.367 1 97.56 40 VAL B N 1
ATOM 3600 C CA . VAL B 1 40 ? 17.203 -15.531 -9.609 1 97.56 40 VAL B CA 1
ATOM 3601 C C . VAL B 1 40 ? 17.438 -16.953 -10.133 1 97.56 40 VAL B C 1
ATOM 3603 O O . VAL B 1 40 ? 17.188 -17.234 -11.305 1 97.56 40 VAL B O 1
ATOM 3606 N N . VAL B 1 41 ? 17.859 -17.781 -9.312 1 97.88 41 VAL B N 1
ATOM 3607 C CA . VAL B 1 41 ? 18.156 -19.156 -9.688 1 97.88 41 VAL B CA 1
ATOM 3608 C C . VAL B 1 41 ? 16.875 -19.844 -10.188 1 97.88 41 VAL B C 1
ATOM 3610 O O . VAL B 1 41 ? 16.891 -20.531 -11.203 1 97.88 41 VAL B O 1
ATOM 3613 N N . PHE B 1 42 ? 15.883 -19.656 -9.484 1 97.62 42 PHE B N 1
ATOM 3614 C CA . PHE B 1 42 ? 14.617 -20.266 -9.859 1 97.62 42 PHE B CA 1
ATOM 3615 C C . PHE B 1 42 ? 14.133 -19.734 -11.203 1 97.62 42 PHE B C 1
ATOM 3617 O O . PHE B 1 42 ? 13.68 -20.5 -12.055 1 97.62 42 PHE B O 1
ATOM 3624 N N . TYR B 1 43 ? 14.172 -18.453 -11.375 1 97.62 43 TYR B N 1
ATOM 3625 C CA . TYR B 1 43 ? 13.75 -17.859 -12.633 1 97.62 43 TYR B CA 1
ATOM 3626 C C . TYR B 1 43 ? 14.539 -18.438 -13.805 1 97.62 43 TYR B C 1
ATOM 3628 O O . TYR B 1 43 ? 13.969 -18.781 -14.844 1 97.62 43 TYR B O 1
ATOM 3636 N N . LEU B 1 44 ? 15.82 -18.547 -13.641 1 97.56 44 LEU B N 1
ATOM 3637 C CA . LEU B 1 44 ? 16.688 -19.047 -14.711 1 97.56 44 LEU B CA 1
ATOM 3638 C C . LEU B 1 44 ? 16.391 -20.516 -15 1 97.56 44 LEU B C 1
ATOM 3640 O O . LEU B 1 44 ? 16.406 -20.938 -16.156 1 97.56 44 LEU B O 1
ATOM 3644 N N . ALA B 1 45 ? 16.141 -21.266 -13.953 1 98 45 ALA B N 1
ATOM 3645 C CA . ALA B 1 45 ? 15.766 -22.656 -14.133 1 98 45 ALA B CA 1
ATOM 3646 C C . ALA B 1 45 ? 14.453 -22.781 -14.898 1 98 45 ALA B C 1
ATOM 3648 O O . ALA B 1 45 ? 14.32 -23.625 -15.797 1 98 45 ALA B O 1
ATOM 3649 N N . LEU B 1 46 ? 13.531 -22 -14.516 1 97.69 46 LEU B N 1
ATOM 3650 C CA . LEU B 1 46 ? 12.211 -22.016 -15.141 1 97.69 46 LEU B CA 1
ATOM 3651 C C . LEU B 1 46 ? 12.305 -21.594 -16.609 1 97.69 46 LEU B C 1
ATOM 3653 O O . LEU B 1 46 ? 11.727 -22.25 -17.469 1 97.69 46 LEU B O 1
ATOM 3657 N N . ASP B 1 47 ? 12.977 -20.5 -16.812 1 97.12 47 ASP B N 1
ATOM 3658 C CA . ASP B 1 47 ? 13.141 -20 -18.172 1 97.12 47 ASP B CA 1
ATOM 3659 C C . ASP B 1 47 ? 13.883 -21 -19.047 1 97.12 47 ASP B C 1
ATOM 3661 O O . ASP B 1 47 ? 13.508 -21.219 -20.203 1 97.12 47 ASP B O 1
ATOM 3665 N N . GLY B 1 48 ? 14.922 -21.578 -18.516 1 97.56 48 GLY B N 1
ATOM 3666 C CA . GLY B 1 48 ? 15.68 -22.594 -19.25 1 97.56 48 GLY B CA 1
ATOM 3667 C C . GLY B 1 48 ? 14.852 -23.812 -19.578 1 97.56 48 GLY B C 1
ATOM 3668 O O . GLY B 1 48 ? 14.914 -24.328 -20.703 1 97.56 48 GLY B O 1
ATOM 3669 N N . ALA B 1 49 ? 14.102 -24.297 -18.625 1 98.25 49 ALA B N 1
ATOM 3670 C CA . ALA B 1 49 ? 13.234 -25.453 -18.844 1 98.25 49 ALA B CA 1
ATOM 3671 C C . ALA B 1 49 ? 12.211 -25.156 -19.938 1 98.25 49 ALA B C 1
ATOM 3673 O O . ALA B 1 49 ? 11.945 -26.016 -20.797 1 98.25 49 ALA B O 1
ATOM 3674 N N . GLY B 1 50 ? 11.641 -23.984 -19.891 1 97.19 50 GLY B N 1
ATOM 3675 C CA . GLY B 1 50 ? 10.672 -23.594 -20.906 1 97.19 50 GLY B CA 1
ATOM 3676 C C . GLY B 1 50 ? 11.266 -23.516 -22.297 1 97.19 50 GLY B C 1
ATOM 3677 O O . GLY B 1 50 ? 10.648 -23.953 -23.266 1 97.19 50 GLY B O 1
ATOM 3678 N N . ARG B 1 51 ? 12.453 -23.016 -22.438 1 96.5 51 ARG B N 1
ATOM 3679 C CA . ARG B 1 51 ? 13.117 -22.844 -23.719 1 96.5 51 ARG B CA 1
ATOM 3680 C C . ARG B 1 51 ? 13.477 -24.203 -24.328 1 96.5 51 ARG B C 1
ATOM 3682 O O . ARG B 1 51 ? 13.344 -24.406 -25.531 1 96.5 51 ARG B O 1
ATOM 3689 N N . VAL B 1 52 ? 13.852 -25.062 -23.5 1 97.62 52 VAL B N 1
ATOM 3690 C CA . VAL B 1 52 ? 14.312 -26.359 -23.984 1 97.62 52 VAL B CA 1
ATOM 3691 C C . VAL B 1 52 ? 13.109 -27.266 -24.266 1 97.62 52 VAL B C 1
ATOM 3693 O O . VAL B 1 52 ? 12.984 -27.812 -25.359 1 97.62 52 VAL B O 1
ATOM 3696 N N . LEU B 1 53 ? 12.188 -27.359 -23.344 1 98 53 LEU B N 1
ATOM 3697 C CA . LEU B 1 53 ? 11.117 -28.328 -23.453 1 98 53 LEU B CA 1
ATOM 3698 C C . LEU B 1 53 ? 10.031 -27.844 -24.422 1 98 53 LEU B C 1
ATOM 3700 O O . LEU B 1 53 ? 9.781 -28.484 -25.453 1 98 53 LEU B O 1
ATOM 3704 N N . LEU B 1 54 ? 9.469 -26.734 -24.172 1 96.69 54 LEU B N 1
ATOM 3705 C CA . LEU B 1 54 ? 8.406 -26.219 -25.031 1 96.69 54 LEU B CA 1
ATOM 3706 C C . LEU B 1 54 ? 8.984 -25.594 -26.297 1 96.69 54 LEU B C 1
ATOM 3708 O O . LEU B 1 54 ? 8.406 -25.734 -27.375 1 96.69 54 LEU B O 1
ATOM 3712 N N . GLY B 1 55 ? 10.062 -24.875 -26.109 1 95.69 55 GLY B N 1
ATOM 3713 C CA . GLY B 1 55 ? 10.656 -24.188 -27.234 1 95.69 55 GLY B CA 1
ATOM 3714 C C . GLY B 1 55 ? 11.367 -25.125 -28.203 1 95.69 55 GLY B C 1
ATOM 3715 O O . GLY B 1 55 ? 10.836 -25.438 -29.266 1 95.69 55 GLY B O 1
ATOM 3716 N N . TYR B 1 56 ? 12.438 -25.703 -27.797 1 95.62 56 TYR B N 1
ATOM 3717 C CA . TYR B 1 56 ? 13.273 -26.516 -28.672 1 95.62 56 TYR B CA 1
ATOM 3718 C C . TYR B 1 56 ? 12.594 -27.828 -29.016 1 95.62 56 TYR B C 1
ATOM 3720 O O . TYR B 1 56 ? 12.445 -28.188 -30.188 1 95.62 56 TYR B O 1
ATOM 3728 N N . LEU B 1 57 ? 12.117 -28.531 -28.031 1 96.12 57 LEU B N 1
ATOM 3729 C CA . LEU B 1 57 ? 11.539 -29.859 -28.266 1 96.12 57 LEU B CA 1
ATOM 3730 C C . LEU B 1 57 ? 10.125 -29.734 -28.828 1 96.12 57 LEU B C 1
ATOM 3732 O O . LEU B 1 57 ? 9.734 -30.516 -29.688 1 96.12 57 LEU B O 1
ATOM 3736 N N . GLY B 1 58 ? 9.367 -28.828 -28.375 1 95.81 58 GLY B N 1
ATOM 3737 C CA . GLY B 1 58 ? 7.973 -28.703 -28.766 1 95.81 58 GLY B CA 1
ATOM 3738 C C . GLY B 1 58 ? 7.773 -27.812 -29.984 1 95.81 58 GLY B C 1
ATOM 3739 O O . GLY B 1 58 ? 6.777 -27.953 -30.703 1 95.81 58 GLY B O 1
ATOM 3740 N N . GLY B 1 59 ? 8.734 -26.875 -30.188 1 95.94 59 GLY B N 1
ATOM 3741 C CA . GLY B 1 59 ? 8.602 -25.938 -31.297 1 95.94 59 GLY B CA 1
ATOM 3742 C C . GLY B 1 59 ? 7.562 -24.859 -31.031 1 95.94 59 GLY B C 1
ATOM 3743 O O . GLY B 1 59 ? 6.844 -24.453 -31.938 1 95.94 59 GLY B O 1
ATOM 3744 N N . TYR B 1 60 ? 7.406 -24.547 -29.781 1 96.88 60 TYR B N 1
ATOM 3745 C CA . TYR B 1 60 ? 6.41 -23.547 -29.391 1 96.88 60 TYR B CA 1
ATOM 3746 C C . TYR B 1 60 ? 6.973 -22.594 -28.344 1 96.88 60 TYR B C 1
ATOM 3748 O O . TYR B 1 60 ? 7.215 -22.984 -27.203 1 96.88 60 TYR B O 1
ATOM 3756 N N . ASP B 1 61 ? 7.105 -21.359 -28.75 1 96.19 61 ASP B N 1
ATOM 3757 C CA . ASP B 1 61 ? 7.52 -20.328 -27.812 1 96.19 61 ASP B CA 1
ATOM 3758 C C . ASP B 1 61 ? 6.309 -19.625 -27.203 1 96.19 61 ASP B C 1
ATOM 3760 O O . ASP B 1 61 ? 5.52 -19 -27.922 1 96.19 61 ASP B O 1
ATOM 3764 N N . ILE B 1 62 ? 6.227 -19.719 -25.969 1 95.38 62 ILE B N 1
ATOM 3765 C CA . ILE B 1 62 ? 5.148 -19.016 -25.297 1 95.38 62 ILE B CA 1
ATOM 3766 C C . ILE B 1 62 ? 5.461 -17.516 -25.25 1 95.38 62 ILE B C 1
ATOM 3768 O O . ILE B 1 62 ? 6.617 -17.125 -25.094 1 95.38 62 ILE B O 1
ATOM 3772 N N . PRO B 1 63 ? 4.469 -16.688 -25.438 1 96.38 63 PRO B N 1
ATOM 3773 C CA . PRO B 1 63 ? 4.742 -15.258 -25.266 1 96.38 63 PRO B CA 1
ATOM 3774 C C . PRO B 1 63 ? 5.25 -14.906 -23.875 1 96.38 63 PRO B C 1
ATOM 3776 O O . PRO B 1 63 ? 4.766 -15.453 -22.875 1 96.38 63 PRO B O 1
ATOM 3779 N N . LYS B 1 64 ? 6.219 -14.094 -23.781 1 96.19 64 LYS B N 1
ATOM 3780 C CA . LYS B 1 64 ? 6.789 -13.625 -22.516 1 96.19 64 LYS B CA 1
ATOM 3781 C C . LYS B 1 64 ? 6.484 -12.141 -22.297 1 96.19 64 LYS B C 1
ATOM 3783 O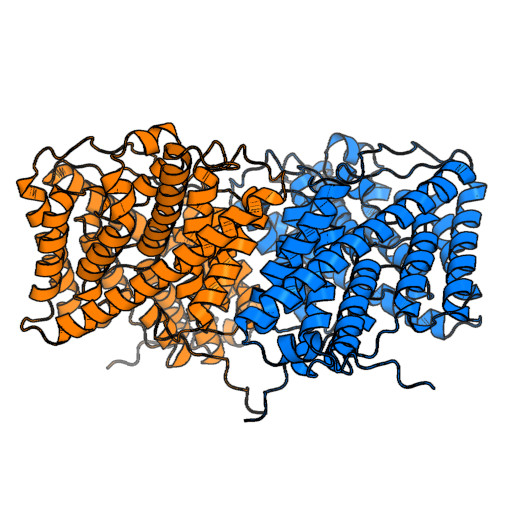 O . LYS B 1 64 ? 6.484 -11.352 -23.234 1 96.19 64 LYS B O 1
ATOM 3788 N N . PRO B 1 65 ? 6.191 -11.836 -21.078 1 95.75 65 PRO B N 1
ATOM 3789 C CA . PRO B 1 65 ? 5.957 -10.414 -20.797 1 95.75 65 PRO B CA 1
ATOM 3790 C C . PRO B 1 65 ? 7.223 -9.57 -20.922 1 95.75 65 PRO B C 1
ATOM 3792 O O . PRO B 1 65 ? 8.328 -10.109 -20.969 1 95.75 65 PRO B O 1
ATOM 3795 N N . SER B 1 66 ? 7.059 -8.281 -20.969 1 93.56 66 SER B N 1
ATOM 3796 C CA . SER B 1 66 ? 8.141 -7.328 -21.172 1 93.56 66 SER B CA 1
ATOM 3797 C C . SER B 1 66 ? 9.25 -7.508 -20.141 1 93.56 66 SER B C 1
ATOM 3799 O O . SER B 1 66 ? 10.43 -7.461 -20.469 1 93.56 66 SER B O 1
ATOM 3801 N N . GLY B 1 67 ? 8.883 -7.766 -18.906 1 92.62 67 GLY B N 1
ATOM 3802 C CA . GLY B 1 67 ? 9.859 -7.883 -17.844 1 92.62 67 GLY B CA 1
ATOM 3803 C C . GLY B 1 67 ? 10.672 -9.156 -17.906 1 92.62 67 GLY B C 1
ATOM 3804 O O . GLY B 1 67 ? 11.727 -9.273 -17.266 1 92.62 67 GLY B O 1
ATOM 3805 N N . ASP B 1 68 ? 10.148 -10.133 -18.656 1 93.25 68 ASP B N 1
ATOM 3806 C CA . ASP B 1 68 ? 10.859 -11.391 -18.844 1 93.25 68 ASP B CA 1
ATOM 3807 C C . ASP B 1 68 ? 11.562 -11.43 -20.203 1 93.25 68 ASP B C 1
ATOM 3809 O O . ASP B 1 68 ? 11.797 -12.508 -20.75 1 93.25 68 ASP B O 1
ATOM 3813 N N . GLY B 1 69 ? 11.758 -10.258 -20.797 1 90.44 69 GLY B N 1
ATOM 3814 C CA . GLY B 1 69 ? 12.477 -10.188 -22.062 1 90.44 69 GLY B CA 1
ATOM 3815 C C . GLY B 1 69 ? 11.586 -9.844 -23.234 1 90.44 69 GLY B C 1
ATOM 3816 O O . GLY B 1 69 ? 12.07 -9.492 -24.312 1 90.44 69 GLY B O 1
ATOM 3817 N N . GLY B 1 70 ? 10.391 -9.891 -23.156 1 89.94 70 GLY B N 1
ATOM 3818 C CA . GLY B 1 70 ? 9.461 -9.477 -24.203 1 89.94 70 GLY B CA 1
ATOM 3819 C C . GLY B 1 70 ? 9.508 -10.352 -25.438 1 89.94 70 GLY B C 1
ATOM 3820 O O . GLY B 1 70 ? 10.266 -10.086 -26.359 1 89.94 70 GLY B O 1
ATOM 3821 N N . ASN B 1 71 ? 8.969 -11.539 -25.516 1 90.69 71 ASN B N 1
ATOM 3822 C CA . ASN B 1 71 ? 8.859 -12.438 -26.656 1 90.69 71 ASN B CA 1
ATOM 3823 C C . ASN B 1 71 ? 7.418 -12.562 -27.141 1 90.69 71 ASN B C 1
ATOM 3825 O O . ASN B 1 71 ? 6.531 -12.93 -26.375 1 90.69 71 ASN B O 1
ATOM 3829 N N . PRO B 1 72 ? 7.215 -12.211 -28.391 1 93.31 72 PRO B N 1
ATOM 3830 C CA . PRO B 1 72 ? 5.836 -12.281 -28.891 1 93.31 72 PRO B CA 1
ATOM 3831 C C . PRO B 1 72 ? 5.289 -13.711 -28.891 1 93.31 72 PRO B C 1
ATOM 3833 O O . PRO B 1 72 ? 4.07 -13.906 -28.906 1 93.31 72 PRO B O 1
ATOM 3836 N N . GLY B 1 73 ? 6.133 -14.656 -28.812 1 94.06 73 GLY B N 1
ATOM 3837 C CA . GLY B 1 73 ? 5.707 -16.047 -28.844 1 94.06 73 GLY B CA 1
ATOM 3838 C C . GLY B 1 73 ? 5.434 -16.547 -30.25 1 94.06 73 GLY B C 1
ATOM 3839 O O . GLY B 1 73 ? 5.508 -15.789 -31.219 1 94.06 73 GLY B O 1
ATOM 3840 N N . SER B 1 74 ? 5.09 -17.859 -30.391 1 94.5 74 SER B N 1
ATOM 3841 C CA . SER B 1 74 ? 4.781 -18.5 -31.672 1 94.5 74 SER B CA 1
ATOM 3842 C C . SER B 1 74 ? 3.322 -18.281 -32.062 1 94.5 74 SER B C 1
ATOM 3844 O O . SER B 1 74 ? 2.441 -18.25 -31.203 1 94.5 74 SER B O 1
ATOM 3846 N N . PRO B 1 75 ? 3.107 -18.094 -33.281 1 90.81 75 PRO B N 1
ATOM 3847 C CA . PRO B 1 75 ? 1.721 -17.938 -33.719 1 90.81 75 PRO B CA 1
ATOM 3848 C C . PRO B 1 75 ? 0.904 -19.219 -33.594 1 90.81 75 PRO B C 1
ATOM 3850 O O . PRO B 1 75 ? -0.328 -19.172 -33.562 1 90.81 75 PRO B O 1
ATOM 3853 N N . GLY B 1 76 ? 1.599 -20.344 -33.562 1 91.88 76 GLY B N 1
ATOM 3854 C CA . GLY B 1 76 ? 0.983 -21.656 -33.438 1 91.88 76 GLY B CA 1
ATOM 3855 C C . GLY B 1 76 ? 1.979 -22.75 -33.125 1 91.88 76 GLY B C 1
ATOM 3856 O O . GLY B 1 76 ? 3.152 -22.484 -32.844 1 91.88 76 GLY B O 1
ATOM 3857 N N . PHE B 1 77 ? 1.43 -23.984 -33.156 1 95.19 77 PHE B N 1
ATOM 3858 C CA . PHE B 1 77 ? 2.285 -25.109 -32.844 1 95.19 77 PHE B CA 1
ATOM 3859 C C . PHE B 1 77 ? 2.961 -25.656 -34.094 1 95.19 77 PHE B C 1
ATOM 3861 O O . PHE B 1 77 ? 2.287 -26.031 -35.062 1 95.19 77 PHE B O 1
ATOM 3868 N N . ASP B 1 78 ? 4.234 -25.75 -34.062 1 95.75 78 ASP B N 1
ATOM 3869 C CA . ASP B 1 78 ? 4.961 -26.406 -35.125 1 95.75 78 ASP B CA 1
ATOM 3870 C C . ASP B 1 78 ? 4.781 -27.922 -35.062 1 95.75 78 ASP B C 1
ATOM 3872 O O . ASP B 1 78 ? 4.699 -28.578 -36.125 1 95.75 78 ASP B O 1
ATOM 3876 N N . ARG B 1 79 ? 4.715 -28.438 -33.812 1 96.94 79 ARG B N 1
ATOM 3877 C CA . ARG B 1 79 ? 4.547 -29.859 -33.531 1 96.94 79 ARG B CA 1
ATOM 3878 C C . ARG B 1 79 ? 3.443 -30.094 -32.5 1 96.94 79 ARG B C 1
ATOM 3880 O O . ARG B 1 79 ? 3.719 -30.5 -31.359 1 96.94 79 ARG B O 1
ATOM 3887 N N . PRO B 1 80 ? 2.289 -30.031 -32.969 1 96.81 80 PRO B N 1
ATOM 3888 C CA . PRO B 1 80 ? 1.167 -30.125 -32.031 1 96.81 80 PRO B CA 1
ATOM 3889 C C . PRO B 1 80 ? 1.152 -31.438 -31.266 1 96.81 80 PRO B C 1
ATOM 3891 O O . PRO B 1 80 ? 0.751 -31.469 -30.094 1 96.81 80 PRO B O 1
ATOM 3894 N N . TRP B 1 81 ? 1.613 -32.5 -31.906 1 96.75 81 TRP B N 1
ATOM 3895 C CA . TRP B 1 81 ? 1.574 -33.812 -31.266 1 96.75 81 TRP B CA 1
ATOM 3896 C C . TRP B 1 81 ? 2.561 -33.875 -30.109 1 96.75 81 TRP B C 1
ATOM 3898 O O . TRP B 1 81 ? 2.408 -34.688 -29.188 1 96.75 81 TRP B O 1
ATOM 3908 N N . ALA B 1 82 ? 3.553 -33.031 -30.078 1 97.94 82 ALA B N 1
ATOM 3909 C CA . ALA B 1 82 ? 4.617 -33.094 -29.078 1 97.94 82 ALA B CA 1
ATOM 3910 C C . ALA B 1 82 ? 4.176 -32.406 -27.781 1 97.94 82 ALA B C 1
ATOM 3912 O O . ALA B 1 82 ? 4.699 -32.719 -26.703 1 97.94 82 ALA B O 1
ATOM 3913 N N . ILE B 1 83 ? 3.197 -31.5 -27.891 1 98.06 83 ILE B N 1
ATOM 3914 C CA . ILE B 1 83 ? 2.85 -30.641 -26.766 1 98.06 83 ILE B CA 1
ATOM 3915 C C . ILE B 1 83 ? 2.279 -31.484 -25.625 1 98.06 83 ILE B C 1
ATOM 3917 O O . ILE B 1 83 ? 2.752 -31.406 -24.484 1 98.06 83 ILE B O 1
ATOM 3921 N N . PRO B 1 84 ? 1.275 -32.375 -25.875 1 98.56 84 PRO B N 1
ATOM 3922 C CA . PRO B 1 84 ? 0.771 -33.219 -24.781 1 98.56 84 PRO B CA 1
ATOM 3923 C C . PRO B 1 84 ? 1.833 -34.156 -24.219 1 98.56 84 PRO B C 1
ATOM 3925 O O . PRO B 1 84 ? 1.85 -34.438 -23.016 1 98.56 84 PRO B O 1
ATOM 3928 N N . LEU B 1 85 ? 2.752 -34.594 -25.047 1 98.5 85 LEU B N 1
ATOM 3929 C CA . LEU B 1 85 ? 3.797 -35.5 -24.609 1 98.5 85 LEU B CA 1
ATOM 3930 C C . LEU B 1 85 ? 4.816 -34.781 -23.734 1 98.5 85 LEU B C 1
ATOM 3932 O O . LEU B 1 85 ? 5.293 -35.344 -22.734 1 98.5 85 LEU B O 1
ATOM 3936 N N . ILE B 1 86 ? 5.129 -33.625 -24.125 1 98.56 86 ILE B N 1
ATOM 3937 C CA . ILE B 1 86 ? 6.102 -32.812 -23.375 1 98.56 86 ILE B CA 1
ATOM 3938 C C . ILE B 1 86 ? 5.516 -32.438 -22.016 1 98.56 86 ILE B C 1
ATOM 3940 O O . ILE B 1 86 ? 6.195 -32.531 -20.984 1 98.56 86 ILE B O 1
ATOM 3944 N N . SER B 1 87 ? 4.242 -31.938 -22.047 1 98.62 87 SER B N 1
ATOM 3945 C CA . SER B 1 87 ? 3.596 -31.594 -20.781 1 98.62 87 SER B CA 1
ATOM 3946 C C . SER B 1 87 ? 3.436 -32.812 -19.875 1 98.62 87 SER B C 1
ATOM 3948 O O . SER B 1 87 ? 3.643 -32.719 -18.672 1 98.62 87 SER B O 1
ATOM 3950 N N . CYS B 1 88 ? 3.123 -33.906 -20.422 1 98.56 88 CYS B N 1
ATOM 3951 C CA . CYS B 1 88 ? 3.021 -35.188 -19.688 1 98.56 88 CYS B CA 1
ATOM 3952 C C . CYS B 1 88 ? 4.387 -35.625 -19.172 1 98.56 88 CYS B C 1
ATOM 3954 O O . CYS B 1 88 ? 4.531 -35.969 -18 1 98.56 88 CYS B O 1
ATOM 3956 N N . GLY B 1 89 ? 5.363 -35.625 -20.078 1 98.38 89 GLY B N 1
ATOM 3957 C CA . GLY B 1 89 ? 6.711 -36.062 -19.719 1 98.38 89 GLY B CA 1
ATOM 3958 C C . GLY B 1 89 ? 7.336 -35.188 -18.641 1 98.38 89 GLY B C 1
ATOM 3959 O O . GLY B 1 89 ? 7.977 -35.688 -17.719 1 98.38 89 GLY B O 1
ATOM 3960 N N . GLY B 1 90 ? 7.23 -33.875 -18.859 1 98.25 90 GLY B N 1
ATOM 3961 C CA . GLY B 1 90 ? 7.73 -32.938 -17.828 1 98.25 90 GLY B CA 1
ATOM 3962 C C . GLY B 1 90 ? 7.102 -33.188 -16.469 1 98.25 90 GLY B C 1
ATOM 3963 O O . GLY B 1 90 ? 7.789 -33.156 -15.453 1 98.25 90 GLY B O 1
ATOM 3964 N N . ALA B 1 91 ? 5.789 -33.344 -16.453 1 98.38 91 ALA B N 1
ATOM 3965 C CA . ALA B 1 91 ? 5.078 -33.594 -15.203 1 98.38 91 ALA B CA 1
ATOM 3966 C C . ALA B 1 91 ? 5.508 -34.938 -14.602 1 98.38 91 ALA B C 1
ATOM 3968 O O . ALA B 1 91 ? 5.613 -35.062 -13.375 1 98.38 91 ALA B O 1
ATOM 3969 N N . LEU B 1 92 ? 5.754 -35.906 -15.438 1 98.12 92 LEU B N 1
ATOM 3970 C CA . LEU B 1 92 ? 6.168 -37.219 -15 1 98.12 92 LEU B CA 1
ATOM 3971 C C . LEU B 1 92 ? 7.523 -37.156 -14.305 1 98.12 92 LEU B C 1
ATOM 3973 O O . LEU B 1 92 ? 7.688 -37.719 -13.211 1 98.12 92 LEU B O 1
ATOM 3977 N N . VAL B 1 93 ? 8.484 -36.531 -14.93 1 98 93 VAL B N 1
ATOM 3978 C CA . VAL B 1 93 ? 9.82 -36.438 -14.359 1 98 93 VAL B CA 1
ATOM 3979 C C . VAL B 1 93 ? 9.773 -35.625 -13.078 1 98 93 VAL B C 1
ATOM 3981 O O . VAL B 1 93 ? 10.438 -35.938 -12.094 1 98 93 VAL B O 1
ATOM 3984 N N . SER B 1 94 ? 9.016 -34.531 -13.164 1 97.62 94 SER B N 1
ATOM 3985 C CA . SER B 1 94 ? 8.844 -33.719 -11.977 1 97.62 94 SER B CA 1
ATOM 3986 C C . SER B 1 94 ? 8.258 -34.5 -10.82 1 97.62 94 SER B C 1
ATOM 3988 O O . SER B 1 94 ? 8.781 -34.469 -9.703 1 97.62 94 SER B O 1
ATOM 3990 N N . ALA B 1 95 ? 7.191 -35.219 -11.07 1 96.88 95 ALA B N 1
ATOM 3991 C CA . ALA B 1 95 ? 6.527 -36 -10.031 1 96.88 95 ALA B CA 1
ATOM 3992 C C . ALA B 1 95 ? 7.457 -37.062 -9.484 1 96.88 95 ALA B C 1
ATOM 3994 O O . ALA B 1 95 ? 7.434 -37.375 -8.289 1 96.88 95 ALA B O 1
ATOM 3995 N N . TRP B 1 96 ? 8.172 -37.625 -10.375 1 96.38 96 TRP B N 1
ATOM 3996 C CA . TRP B 1 96 ? 9.133 -38.656 -9.953 1 96.38 96 TRP B CA 1
ATOM 3997 C C . TRP B 1 96 ? 10.188 -38.062 -9.031 1 96.38 96 TRP B C 1
ATOM 3999 O O . TRP B 1 96 ? 10.523 -38.656 -8 1 96.38 96 TRP B O 1
ATOM 4009 N N . PHE B 1 97 ? 10.68 -36.938 -9.414 1 95.38 97 PHE B N 1
ATOM 4010 C CA . PHE B 1 97 ? 11.695 -36.219 -8.633 1 95.38 97 PHE B CA 1
ATOM 4011 C C . PHE B 1 97 ? 11.164 -35.875 -7.242 1 95.38 97 PHE B C 1
ATOM 4013 O O . PHE B 1 97 ? 11.867 -36.062 -6.246 1 95.38 97 PHE B O 1
ATOM 4020 N N . VAL B 1 98 ? 9.961 -35.406 -7.16 1 94.81 98 VAL B N 1
ATOM 4021 C CA . VAL B 1 98 ? 9.328 -35.031 -5.902 1 94.81 98 VAL B CA 1
ATOM 4022 C C . VAL B 1 98 ? 9.102 -36.25 -5.039 1 94.81 98 VAL B C 1
ATOM 4024 O O . VAL B 1 98 ? 9.422 -36.25 -3.85 1 94.81 98 VAL B O 1
ATOM 4027 N N . ALA B 1 99 ? 8.555 -37.281 -5.617 1 93.88 99 ALA B N 1
ATOM 4028 C CA . ALA B 1 99 ? 8.242 -38.5 -4.879 1 93.88 99 ALA B CA 1
ATOM 4029 C C . ALA B 1 99 ? 9.5 -39.125 -4.301 1 93.88 99 ALA B C 1
ATOM 4031 O O . ALA B 1 99 ? 9.477 -39.688 -3.197 1 93.88 99 ALA B O 1
ATOM 4032 N N . LYS B 1 100 ? 10.508 -39.031 -4.988 1 94.12 100 LYS B N 1
ATOM 4033 C CA . LYS B 1 100 ? 11.727 -39.719 -4.609 1 94.12 100 LYS B CA 1
ATOM 4034 C C . LYS B 1 100 ? 12.531 -38.906 -3.592 1 94.12 100 LYS B C 1
ATOM 4036 O O . LYS B 1 100 ? 13.109 -39.469 -2.66 1 94.12 100 LYS B O 1
ATOM 4041 N N . PHE B 1 101 ? 12.484 -37.625 -3.699 1 93.56 101 PHE B N 1
ATOM 4042 C CA . PHE B 1 101 ? 13.492 -36.875 -2.953 1 93.56 101 PHE B CA 1
ATOM 4043 C C . PHE B 1 101 ? 12.844 -36 -1.896 1 93.56 101 PHE B C 1
ATOM 4045 O O . PHE B 1 101 ? 13.445 -35.719 -0.859 1 93.56 101 PHE B O 1
ATOM 4052 N N . ALA B 1 102 ? 11.664 -35.469 -2.182 1 91.81 102 ALA B N 1
ATOM 4053 C CA . ALA B 1 102 ? 11.031 -34.531 -1.242 1 91.81 102 ALA B CA 1
ATOM 4054 C C . ALA B 1 102 ? 9.523 -34.5 -1.462 1 91.81 102 ALA B C 1
ATOM 4056 O O . ALA B 1 102 ? 9.008 -33.531 -2.039 1 91.81 102 ALA B O 1
ATOM 4057 N N . PRO B 1 103 ? 8.844 -35.344 -0.875 1 84.12 103 PRO B N 1
ATOM 4058 C CA . PRO B 1 103 ? 7.391 -35.375 -1.068 1 84.12 103 PRO B CA 1
ATOM 4059 C C . PRO B 1 103 ? 6.691 -34.125 -0.574 1 84.12 103 PRO B C 1
ATOM 4061 O O . PRO B 1 103 ? 5.602 -33.781 -1.048 1 84.12 103 PRO B O 1
ATOM 4064 N N . GLU B 1 104 ? 7.34 -33.344 0.257 1 81.38 104 GLU B N 1
ATOM 4065 C CA . GLU B 1 104 ? 6.758 -32.094 0.771 1 81.38 104 GLU B CA 1
ATOM 4066 C C . GLU B 1 104 ? 6.762 -31.016 -0.292 1 81.38 104 GLU B C 1
ATOM 4068 O O . GLU B 1 104 ? 6.105 -29.984 -0.13 1 81.38 104 GLU B O 1
ATOM 4073 N N . ALA B 1 105 ? 7.406 -31.281 -1.341 1 79.56 105 ALA B N 1
ATOM 4074 C CA . ALA B 1 105 ? 7.465 -30.312 -2.439 1 79.56 105 ALA B CA 1
ATOM 4075 C C . ALA B 1 105 ? 6.262 -30.469 -3.365 1 79.56 105 ALA B C 1
ATOM 4077 O O . ALA B 1 105 ? 6.109 -29.719 -4.324 1 79.56 105 ALA B O 1
ATOM 4078 N N . GLU B 1 106 ? 5.438 -31.359 -3.006 1 82.06 106 GLU B N 1
ATOM 4079 C CA . GLU B 1 106 ? 4.195 -31.531 -3.754 1 82.06 106 GLU B CA 1
ATOM 4080 C C . GLU B 1 106 ? 3.268 -30.344 -3.568 1 82.06 106 GLU B C 1
ATOM 4082 O O . GLU B 1 106 ? 3.25 -29.719 -2.502 1 82.06 106 GLU B O 1
ATOM 4087 N N . GLY B 1 107 ? 2.559 -29.953 -4.695 1 80 107 GLY B N 1
ATOM 4088 C CA . GLY B 1 107 ? 1.555 -28.906 -4.582 1 80 107 GLY B CA 1
ATOM 4089 C C . GLY B 1 107 ? 2.127 -27.516 -4.734 1 80 107 GLY B C 1
ATOM 4090 O O . GLY B 1 107 ? 3.139 -27.312 -5.414 1 80 107 GLY B O 1
ATOM 4091 N N . HIS B 1 108 ? 1.427 -26.531 -4.242 1 80.31 108 HIS B N 1
ATOM 4092 C CA . HIS B 1 108 ? 1.748 -25.156 -4.617 1 80.31 108 HIS B CA 1
ATOM 4093 C C . HIS B 1 108 ? 2.736 -24.531 -3.635 1 80.31 108 HIS B C 1
ATOM 4095 O O . HIS B 1 108 ? 3.334 -23.5 -3.924 1 80.31 108 HIS B O 1
ATOM 4101 N N . GLY B 1 109 ? 3.104 -25.062 -2.576 1 80.75 109 GLY B N 1
ATOM 4102 C CA . GLY B 1 109 ? 4.238 -24.672 -1.755 1 80.75 109 GLY B CA 1
ATOM 4103 C C . GLY B 1 109 ? 3.896 -23.594 -0.744 1 80.75 109 GLY B C 1
ATOM 4104 O O . GLY B 1 109 ? 4.438 -23.578 0.364 1 80.75 109 GLY B O 1
ATOM 4105 N N . THR B 1 110 ? 3.057 -22.594 -1.129 1 86.62 110 THR B N 1
ATOM 4106 C CA . THR B 1 110 ? 2.732 -21.469 -0.248 1 86.62 110 THR B CA 1
ATOM 4107 C C . THR B 1 110 ? 2.045 -21.969 1.021 1 86.62 110 THR B C 1
ATOM 4109 O O . THR B 1 110 ? 2.324 -21.484 2.115 1 86.62 110 THR B O 1
ATOM 4112 N N . ASP B 1 111 ? 1.252 -22.891 0.882 1 89.94 111 ASP B N 1
ATOM 4113 C CA . ASP B 1 111 ? 0.542 -23.438 2.037 1 89.94 111 ASP B CA 1
ATOM 4114 C C . ASP B 1 111 ? 1.511 -24.094 3.021 1 89.94 111 ASP B C 1
ATOM 4116 O O . ASP B 1 111 ? 1.34 -23.969 4.238 1 89.94 111 ASP B O 1
ATOM 4120 N N . ASP B 1 112 ? 2.463 -24.766 2.451 1 89.5 112 ASP B N 1
ATOM 4121 C CA . ASP B 1 112 ? 3.475 -25.391 3.299 1 89.5 112 ASP B CA 1
ATOM 4122 C C . ASP B 1 112 ? 4.277 -24.344 4.059 1 89.5 112 ASP B C 1
ATOM 4124 O O . ASP B 1 112 ? 4.621 -24.531 5.227 1 89.5 112 ASP B O 1
ATOM 4128 N N . ALA B 1 113 ? 4.547 -23.344 3.389 1 92.75 113 ALA B N 1
ATOM 4129 C CA . ALA B 1 113 ? 5.289 -22.25 4.016 1 92.75 113 ALA B CA 1
ATOM 4130 C C . ALA B 1 113 ? 4.469 -21.594 5.121 1 92.75 113 ALA B C 1
ATOM 4132 O O . ALA B 1 113 ? 4.988 -21.297 6.199 1 92.75 113 ALA B O 1
ATOM 4133 N N . ILE B 1 114 ? 3.213 -21.359 4.859 1 94.81 114 ILE B N 1
ATOM 4134 C CA . ILE B 1 114 ? 2.322 -20.766 5.848 1 94.81 114 ILE B CA 1
ATOM 4135 C C . ILE B 1 114 ? 2.193 -21.688 7.055 1 94.81 114 ILE B C 1
ATOM 4137 O O . ILE B 1 114 ? 2.207 -21.234 8.203 1 94.81 114 ILE B O 1
ATOM 4141 N N . GLU B 1 115 ? 2.105 -22.938 6.797 1 93.69 115 GLU B N 1
ATOM 4142 C CA . GLU B 1 115 ? 2.008 -23.906 7.879 1 93.69 115 GLU B CA 1
ATOM 4143 C C . GLU B 1 115 ? 3.252 -23.891 8.758 1 93.69 115 GLU B C 1
ATOM 4145 O O . GLU B 1 115 ? 3.158 -24.047 9.977 1 93.69 115 GLU B O 1
ATOM 4150 N N . ALA B 1 116 ? 4.352 -23.75 8.141 1 94 116 ALA B N 1
ATOM 4151 C CA . ALA B 1 116 ? 5.598 -23.688 8.898 1 94 116 ALA B CA 1
ATOM 4152 C C . ALA B 1 116 ? 5.602 -22.484 9.836 1 94 116 ALA B C 1
ATOM 4154 O O . ALA B 1 116 ? 6.133 -22.562 10.945 1 94 116 ALA B O 1
ATOM 4155 N N . VAL B 1 117 ? 5.074 -21.391 9.438 1 95.31 117 VAL B N 1
ATOM 4156 C CA . VAL B 1 117 ? 4.988 -20.203 10.273 1 95.31 117 VAL B CA 1
ATOM 4157 C C . VAL B 1 117 ? 4.152 -20.5 11.516 1 95.31 117 VAL B C 1
ATOM 4159 O O . VAL B 1 117 ? 4.508 -20.094 12.625 1 95.31 117 VAL B O 1
ATOM 4162 N N . HIS B 1 118 ? 3.109 -21.25 11.375 1 94.75 118 HIS B N 1
ATOM 4163 C CA . HIS B 1 118 ? 2.15 -21.453 12.453 1 94.75 118 HIS B CA 1
ATOM 4164 C C . HIS B 1 118 ? 2.557 -22.609 13.352 1 94.75 118 HIS B C 1
ATOM 4166 O O . HIS B 1 118 ? 2.139 -22.688 14.508 1 94.75 118 HIS B O 1
ATOM 4172 N N . THR B 1 119 ? 3.328 -23.516 12.859 1 94.25 119 THR B N 1
ATOM 4173 C CA . THR B 1 119 ? 3.666 -24.703 13.641 1 94.25 119 THR B CA 1
ATOM 4174 C C . THR B 1 119 ? 5.133 -24.672 14.07 1 94.25 119 THR B C 1
ATOM 4176 O O . THR B 1 119 ? 5.477 -24.062 15.086 1 94.25 119 THR B O 1
ATOM 4179 N N . ASP B 1 120 ? 6.051 -25.125 13.094 1 95.38 120 ASP B N 1
ATOM 4180 C CA . ASP B 1 120 ? 7.48 -25.156 13.383 1 95.38 120 ASP B CA 1
ATOM 4181 C C . ASP B 1 120 ? 8.273 -24.438 12.281 1 95.38 120 ASP B C 1
ATOM 4183 O O . ASP B 1 120 ? 8.438 -24.984 11.188 1 95.38 120 ASP B O 1
ATOM 4187 N N . PRO B 1 121 ? 8.789 -23.328 12.656 1 95.75 121 PRO B N 1
ATOM 4188 C CA . PRO B 1 121 ? 9.516 -22.531 11.648 1 95.75 121 PRO B CA 1
ATOM 4189 C C . PRO B 1 121 ? 10.82 -23.188 11.219 1 95.75 121 PRO B C 1
ATOM 4191 O O . PRO B 1 121 ? 11.484 -22.703 10.289 1 95.75 121 PRO B O 1
ATOM 4194 N N . ARG B 1 122 ? 11.188 -24.312 11.781 1 95.5 122 ARG B N 1
ATOM 4195 C CA . ARG B 1 122 ? 12.422 -25.016 11.453 1 95.5 122 ARG B CA 1
ATOM 4196 C C . ARG B 1 122 ? 12.148 -26.203 10.539 1 95.5 122 ARG B C 1
ATOM 4198 O O . ARG B 1 122 ? 13.078 -26.891 10.109 1 95.5 122 ARG B O 1
ATOM 4205 N N . LYS B 1 123 ? 10.977 -26.406 10.164 1 92.56 123 LYS B N 1
ATOM 4206 C CA . LYS B 1 123 ? 10.547 -27.688 9.625 1 92.56 123 LYS B CA 1
ATOM 4207 C C . LYS B 1 123 ? 10.906 -27.812 8.148 1 92.56 123 LYS B C 1
ATOM 4209 O O . LYS B 1 123 ? 11 -28.922 7.617 1 92.56 123 LYS B O 1
ATOM 4214 N N . ILE B 1 124 ? 11.109 -26.766 7.418 1 92.69 124 ILE B N 1
ATOM 4215 C CA . ILE B 1 124 ? 11.344 -26.844 5.98 1 92.69 124 ILE B CA 1
ATOM 4216 C C . ILE B 1 124 ? 12.773 -27.328 5.723 1 92.69 124 ILE B C 1
ATOM 4218 O O . ILE B 1 124 ? 13.734 -26.625 6.051 1 92.69 124 ILE B O 1
ATOM 4222 N N . ARG B 1 125 ? 12.938 -28.391 5.043 1 92.31 125 ARG B N 1
ATOM 4223 C CA . ARG B 1 125 ? 14.242 -29 4.793 1 92.31 125 ARG B CA 1
ATOM 4224 C C . ARG B 1 125 ? 14.922 -28.359 3.588 1 92.31 125 ARG B C 1
ATOM 4226 O O . ARG B 1 125 ? 14.258 -27.984 2.625 1 92.31 125 ARG B O 1
ATOM 4233 N N . VAL B 1 126 ? 16.156 -28.359 3.592 1 91.75 126 VAL B N 1
ATOM 4234 C CA . VAL B 1 126 ? 16.938 -27.797 2.502 1 91.75 126 VAL B CA 1
ATOM 4235 C C . VAL B 1 126 ? 16.688 -28.594 1.221 1 91.75 126 VAL B C 1
ATOM 4237 O O . VAL B 1 126 ? 16.625 -28.016 0.132 1 91.75 126 VAL B O 1
ATOM 4240 N N . ARG B 1 127 ? 16.562 -29.828 1.298 1 93.75 127 ARG B N 1
ATOM 4241 C CA . ARG B 1 127 ? 16.297 -30.688 0.15 1 93.75 127 ARG B CA 1
ATOM 4242 C C . ARG B 1 127 ? 14.992 -30.297 -0.535 1 93.75 127 ARG B C 1
ATOM 4244 O O . ARG B 1 127 ? 14.875 -30.375 -1.759 1 93.75 127 ARG B O 1
ATOM 4251 N N . ALA B 1 128 ? 14.07 -29.906 0.234 1 92.56 128 ALA B N 1
ATOM 4252 C CA . ALA B 1 128 ? 12.781 -29.5 -0.315 1 92.56 128 ALA B CA 1
ATOM 4253 C C . ALA B 1 128 ? 12.922 -28.25 -1.172 1 92.56 128 ALA B C 1
ATOM 4255 O O . ALA B 1 128 ? 12.211 -28.078 -2.162 1 92.56 128 ALA B O 1
ATOM 4256 N N . ILE B 1 129 ? 13.852 -27.438 -0.806 1 92.88 129 ILE B N 1
ATOM 4257 C CA . ILE B 1 129 ? 14.117 -26.203 -1.552 1 92.88 129 ILE B CA 1
ATOM 4258 C C . ILE B 1 129 ? 14.633 -26.562 -2.947 1 92.88 129 ILE B C 1
ATOM 4260 O O . ILE B 1 129 ? 14.141 -26.031 -3.947 1 92.88 129 ILE B O 1
ATOM 4264 N N . VAL B 1 130 ? 15.531 -27.422 -3.031 1 95.19 130 VAL B N 1
ATOM 4265 C CA . VAL B 1 130 ? 16.156 -27.812 -4.285 1 95.19 130 VAL B CA 1
ATOM 4266 C C . VAL B 1 130 ? 15.156 -28.562 -5.16 1 95.19 130 VAL B C 1
ATOM 4268 O O . VAL B 1 130 ? 15.031 -28.281 -6.355 1 95.19 130 VAL B O 1
ATOM 4271 N N . VAL B 1 131 ? 14.445 -29.453 -4.59 1 96.25 131 VAL B N 1
ATOM 4272 C CA . VAL B 1 131 ? 13.484 -30.281 -5.324 1 96.25 131 VAL B CA 1
ATOM 4273 C C . VAL B 1 131 ? 12.359 -29.391 -5.852 1 96.25 131 VAL B C 1
ATOM 4275 O O . VAL B 1 131 ? 11.914 -29.547 -6.992 1 96.25 131 VAL B O 1
ATOM 4278 N N . LYS B 1 132 ? 11.883 -28.484 -4.977 1 95.56 132 LYS B N 1
ATOM 4279 C CA . LYS B 1 132 ? 10.844 -27.562 -5.414 1 95.56 132 LYS B CA 1
ATOM 4280 C C . LYS B 1 132 ? 11.305 -26.734 -6.617 1 95.56 132 LYS B C 1
ATOM 4282 O O . LYS B 1 132 ? 10.531 -26.484 -7.543 1 95.56 132 LYS B O 1
ATOM 4287 N N . THR B 1 133 ? 12.516 -26.281 -6.613 1 96.44 133 THR B N 1
ATOM 4288 C CA . THR B 1 133 ? 13.086 -25.484 -7.695 1 96.44 133 THR B CA 1
ATOM 4289 C C . THR B 1 133 ? 13.086 -26.266 -9.008 1 96.44 133 THR B C 1
ATOM 4291 O O . THR B 1 133 ? 12.57 -25.781 -10.016 1 96.44 133 THR B O 1
ATOM 4294 N N . ILE B 1 134 ? 13.531 -27.422 -8.977 1 97.31 134 ILE B N 1
ATOM 4295 C CA . ILE B 1 134 ? 13.688 -28.25 -10.172 1 97.31 134 ILE B CA 1
ATOM 4296 C C . ILE B 1 134 ? 12.328 -28.75 -10.641 1 97.31 134 ILE B C 1
ATOM 4298 O O . ILE B 1 134 ? 11.992 -28.656 -11.82 1 97.31 134 ILE B O 1
ATOM 4302 N N . ALA B 1 135 ? 11.555 -29.25 -9.703 1 97.75 135 ALA B N 1
ATOM 4303 C CA . ALA B 1 135 ? 10.258 -29.859 -10.031 1 97.75 135 ALA B CA 1
ATOM 4304 C C . ALA B 1 135 ? 9.305 -28.812 -10.609 1 97.75 135 ALA B C 1
ATOM 4306 O O . ALA B 1 135 ? 8.602 -29.078 -11.586 1 97.75 135 ALA B O 1
ATOM 4307 N N . SER B 1 136 ? 9.273 -27.656 -9.992 1 97.81 136 SER B N 1
ATOM 4308 C CA . SER B 1 136 ? 8.398 -26.609 -10.492 1 97.81 136 SER B CA 1
ATOM 4309 C C . SER B 1 136 ? 8.844 -26.125 -11.867 1 97.81 136 SER B C 1
ATOM 4311 O O . SER B 1 136 ? 8.016 -25.828 -12.734 1 97.81 136 SER B O 1
ATOM 4313 N N . ALA B 1 137 ? 10.18 -26.016 -12.062 1 98.12 137 ALA B N 1
ATOM 4314 C CA . ALA B 1 137 ? 10.711 -25.625 -13.359 1 98.12 137 ALA B CA 1
ATOM 4315 C C . ALA B 1 137 ? 10.305 -26.609 -14.445 1 98.12 137 ALA B C 1
ATOM 4317 O O . ALA B 1 137 ? 9.961 -26.219 -15.562 1 98.12 137 ALA B O 1
ATOM 4318 N N . LEU B 1 138 ? 10.336 -27.875 -14.109 1 98.19 138 LEU B N 1
ATOM 4319 C CA . LEU B 1 138 ? 9.977 -28.906 -15.07 1 98.19 138 LEU B CA 1
ATOM 4320 C C . LEU B 1 138 ? 8.484 -28.875 -15.367 1 98.19 138 LEU B C 1
ATOM 4322 O O . LEU B 1 138 ? 8.078 -28.953 -16.531 1 98.19 138 LEU B O 1
ATOM 4326 N N . THR B 1 139 ? 7.668 -28.766 -14.359 1 98.12 139 THR B N 1
ATOM 4327 C CA . THR B 1 139 ? 6.219 -28.766 -14.523 1 98.12 139 THR B CA 1
ATOM 4328 C C . THR B 1 139 ? 5.77 -27.562 -15.352 1 98.12 139 THR B C 1
ATOM 4330 O O . THR B 1 139 ? 5.066 -27.719 -16.359 1 98.12 139 THR B O 1
ATOM 4333 N N . ILE B 1 140 ? 6.211 -26.406 -14.984 1 98.25 140 ILE B N 1
ATOM 4334 C CA . ILE B 1 140 ? 5.773 -25.188 -15.648 1 98.25 140 ILE B CA 1
ATOM 4335 C C . ILE B 1 140 ? 6.484 -25.031 -16.984 1 98.25 140 ILE B C 1
ATOM 4337 O O . ILE B 1 140 ? 5.871 -24.641 -17.984 1 98.25 140 ILE B O 1
ATOM 4341 N N . GLY B 1 141 ? 7.742 -25.406 -17.016 1 98.12 141 GLY B N 1
ATOM 4342 C CA . GLY B 1 141 ? 8.539 -25.281 -18.219 1 98.12 141 GLY B CA 1
ATOM 4343 C C . GLY B 1 141 ? 8.086 -26.188 -19.344 1 98.12 141 GLY B C 1
ATOM 4344 O O . GLY B 1 141 ? 8.281 -25.891 -20.516 1 98.12 141 GLY B O 1
ATOM 4345 N N . SER B 1 142 ? 7.5 -27.312 -18.969 1 98.38 142 SER B N 1
ATOM 4346 C CA . SER B 1 142 ? 7.016 -28.25 -19.984 1 98.38 142 SER B CA 1
ATOM 4347 C C . SER B 1 142 ? 5.621 -27.875 -20.469 1 98.38 142 SER B C 1
ATOM 4349 O O . SER B 1 142 ? 5.082 -28.5 -21.375 1 98.38 142 SER B O 1
ATOM 4351 N N . GLY B 1 143 ? 5.078 -26.891 -19.812 1 98.06 143 GLY B N 1
ATOM 4352 C CA . GLY B 1 143 ? 3.791 -26.406 -20.281 1 98.06 143 GLY B CA 1
ATOM 4353 C C . GLY B 1 143 ? 2.688 -26.562 -19.25 1 98.06 143 GLY B C 1
ATOM 4354 O O . GLY B 1 143 ? 1.562 -26.109 -19.469 1 98.06 143 GLY B O 1
ATOM 4355 N N . GLY B 1 144 ? 2.988 -27.172 -18.141 1 98.44 144 GLY B N 1
ATOM 4356 C CA . GLY B 1 144 ? 2.002 -27.219 -17.078 1 98.44 144 GLY B CA 1
ATOM 4357 C C . GLY B 1 144 ? 1.537 -25.844 -16.641 1 98.44 144 GLY B C 1
ATOM 4358 O O . GLY B 1 144 ? 2.334 -24.906 -16.562 1 98.44 144 GLY B O 1
ATOM 4359 N N . SER B 1 145 ? 0.247 -25.719 -16.406 1 98.62 145 SER B N 1
ATOM 4360 C CA . SER B 1 145 ? -0.315 -24.453 -15.961 1 98.62 145 SER B CA 1
ATOM 4361 C C . SER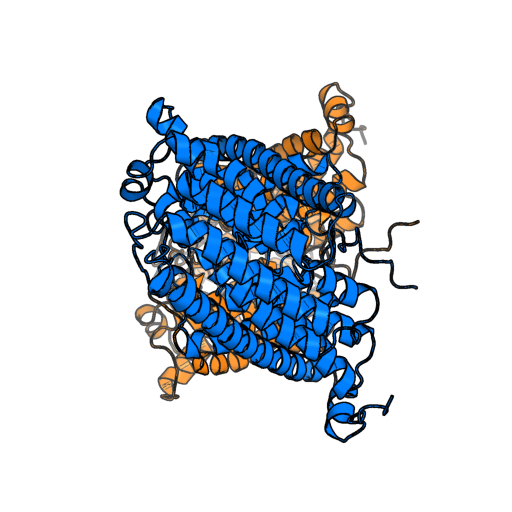 B 1 145 ? 0.01 -24.188 -14.492 1 98.62 145 SER B C 1
ATOM 4363 O O . SER B 1 145 ? -0.463 -24.891 -13.609 1 98.62 145 SER B O 1
ATOM 4365 N N . GLY B 1 146 ? 0.834 -23.219 -14.281 1 97.56 146 GLY B N 1
ATOM 4366 C CA . GLY B 1 146 ? 1.267 -22.891 -12.938 1 97.56 146 GLY B CA 1
ATOM 4367 C C . GLY B 1 146 ? 2.031 -21.578 -12.859 1 97.56 146 GLY B C 1
ATOM 4368 O O . GLY B 1 146 ? 2.418 -21.016 -13.883 1 97.56 146 GLY B O 1
ATOM 4369 N N . GLY B 1 147 ? 2.188 -21.125 -11.688 1 96.44 147 GLY B N 1
ATOM 4370 C CA . GLY B 1 147 ? 2.914 -19.891 -11.461 1 96.44 147 GLY B CA 1
ATOM 4371 C C . GLY B 1 147 ? 4.219 -20.094 -10.711 1 96.44 147 GLY B C 1
ATOM 4372 O O . GLY B 1 147 ? 4.457 -21.156 -10.148 1 96.44 147 GLY B O 1
ATOM 4373 N N . ARG B 1 148 ? 5.023 -19.109 -10.727 1 96.38 148 ARG B N 1
ATOM 4374 C CA . ARG B 1 148 ? 6.344 -19.188 -10.102 1 96.38 148 ARG B CA 1
ATOM 4375 C C . ARG B 1 148 ? 6.312 -18.656 -8.672 1 96.38 148 ARG B C 1
ATOM 4377 O O . ARG B 1 148 ? 7.242 -18.891 -7.902 1 96.38 148 ARG B O 1
ATOM 4384 N N . GLU B 1 149 ? 5.215 -18.078 -8.211 1 94.5 149 GLU B N 1
ATOM 4385 C CA . GLU B 1 149 ? 5.117 -17.406 -6.914 1 94.5 149 GLU B CA 1
ATOM 4386 C C . GLU B 1 149 ? 5.164 -18.406 -5.77 1 94.5 149 GLU B C 1
ATOM 4388 O O . GLU B 1 149 ? 5.863 -18.203 -4.773 1 94.5 149 GLU B O 1
ATOM 4393 N N . GLY B 1 150 ? 4.367 -19.453 -5.938 1 93.81 150 GLY B N 1
ATOM 4394 C CA . GLY B 1 150 ? 4.324 -20.469 -4.902 1 93.81 150 GLY B CA 1
ATOM 4395 C C . GLY B 1 150 ? 5.684 -21.078 -4.613 1 93.81 150 GLY B C 1
ATOM 4396 O O . GLY B 1 150 ? 6.141 -21.078 -3.469 1 93.81 150 GLY B O 1
ATOM 4397 N N . PRO B 1 151 ? 6.266 -21.578 -5.629 1 95.44 151 PRO B N 1
ATOM 4398 C CA . PRO B 1 151 ? 7.609 -22.125 -5.445 1 95.44 151 PRO B CA 1
ATOM 4399 C C . PRO B 1 151 ? 8.594 -21.094 -4.879 1 95.44 151 PRO B C 1
ATOM 4401 O O . PRO B 1 151 ? 9.398 -21.438 -4.004 1 95.44 151 PRO B O 1
ATOM 4404 N N . ALA B 1 152 ? 8.516 -19.844 -5.383 1 96 152 ALA B N 1
ATOM 4405 C CA . ALA B 1 152 ? 9.398 -18.812 -4.863 1 96 152 ALA B CA 1
ATOM 4406 C C . ALA B 1 152 ? 9.172 -18.594 -3.369 1 96 152 ALA B C 1
ATOM 4408 O O . ALA B 1 152 ? 10.117 -18.375 -2.613 1 96 152 ALA B O 1
ATOM 4409 N N . ALA B 1 153 ? 7.938 -18.594 -3.006 1 95.44 153 ALA B N 1
ATOM 4410 C CA . ALA B 1 153 ? 7.586 -18.469 -1.595 1 95.44 153 ALA B CA 1
ATOM 4411 C C . ALA B 1 153 ? 8.18 -19.594 -0.771 1 95.44 153 ALA B C 1
ATOM 4413 O O . ALA B 1 153 ? 8.758 -19.375 0.293 1 95.44 153 ALA B O 1
ATOM 4414 N N . HIS B 1 154 ? 8 -20.781 -1.271 1 94.94 154 HIS B N 1
ATOM 4415 C CA . HIS B 1 154 ? 8.469 -21.969 -0.548 1 94.94 154 HIS B CA 1
ATOM 4416 C C . HIS B 1 154 ? 9.992 -21.969 -0.45 1 94.94 154 HIS B C 1
ATOM 4418 O O . HIS B 1 154 ? 10.547 -22.281 0.609 1 94.94 154 HIS B O 1
ATOM 4424 N N . ILE B 1 155 ? 10.602 -21.688 -1.505 1 94.38 155 ILE B N 1
ATOM 4425 C CA . ILE B 1 155 ? 12.062 -21.656 -1.558 1 94.38 155 ILE B CA 1
ATOM 4426 C C . ILE B 1 155 ? 12.586 -20.625 -0.558 1 94.38 155 ILE B C 1
ATOM 4428 O O . ILE B 1 155 ? 13.445 -20.938 0.273 1 94.38 155 ILE B O 1
ATOM 4432 N N . SER B 1 156 ? 12.062 -19.469 -0.6 1 96.38 156 SER B N 1
ATOM 4433 C CA . SER B 1 156 ? 12.547 -18.391 0.256 1 96.38 156 SER B CA 1
ATOM 4434 C C . SER B 1 156 ? 12.172 -18.641 1.714 1 96.38 156 SER B C 1
ATOM 4436 O O . SER B 1 156 ? 12.93 -18.297 2.621 1 96.38 156 SER B O 1
ATOM 4438 N N . ALA B 1 157 ? 10.969 -19.125 1.928 1 96.38 157 ALA B N 1
ATOM 4439 C CA . ALA B 1 157 ? 10.602 -19.547 3.277 1 96.38 157 ALA B CA 1
ATOM 4440 C C . ALA B 1 157 ? 11.578 -20.578 3.812 1 96.38 157 ALA B C 1
ATOM 4442 O O . ALA B 1 157 ? 11.898 -20.594 5.004 1 96.38 157 ALA B O 1
ATOM 4443 N N . GLY B 1 158 ? 11.961 -21.484 2.965 1 94.44 158 GLY B N 1
ATOM 4444 C CA . GLY B 1 158 ? 12.938 -22.5 3.338 1 94.44 158 GLY B CA 1
ATOM 4445 C C . GLY B 1 158 ? 14.242 -21.906 3.84 1 94.44 158 GLY B C 1
ATOM 4446 O O . GLY B 1 158 ? 14.836 -22.438 4.781 1 94.44 158 GLY B O 1
ATOM 4447 N N . PHE B 1 159 ? 14.609 -20.891 3.236 1 93.06 159 PHE B N 1
ATOM 4448 C CA . PHE B 1 159 ? 15.836 -20.234 3.691 1 93.06 159 PHE B CA 1
ATOM 4449 C C . PHE B 1 159 ? 15.625 -19.578 5.047 1 93.06 159 PHE B C 1
ATOM 4451 O O . PHE B 1 159 ? 16.531 -19.516 5.867 1 93.06 159 PHE B O 1
ATOM 4458 N N . GLY B 1 160 ? 14.469 -18.969 5.238 1 94.06 160 GLY B N 1
ATOM 4459 C CA . GLY B 1 160 ? 14.141 -18.5 6.574 1 94.06 160 GLY B CA 1
ATOM 4460 C C . GLY B 1 160 ? 14.219 -19.594 7.625 1 94.06 160 GLY B C 1
ATOM 4461 O O . GLY B 1 160 ? 14.742 -19.375 8.719 1 94.06 160 GLY B O 1
ATOM 4462 N N . SER B 1 161 ? 13.711 -20.734 7.246 1 95.38 161 SER B N 1
ATOM 4463 C CA . SER B 1 161 ? 13.75 -21.891 8.133 1 95.38 161 SER B CA 1
ATOM 4464 C C . SER B 1 161 ? 15.188 -22.328 8.406 1 95.38 161 SER B C 1
ATOM 4466 O O . SER B 1 161 ? 15.531 -22.672 9.531 1 95.38 161 SER B O 1
ATOM 4468 N N . LEU B 1 162 ? 15.953 -22.344 7.422 1 93.06 162 LEU B N 1
ATOM 4469 C CA . LEU B 1 162 ? 17.359 -22.719 7.539 1 93.06 162 LEU B CA 1
ATOM 4470 C C . LEU B 1 162 ? 18.094 -21.766 8.477 1 93.06 162 LEU B C 1
ATOM 4472 O O . LEU B 1 162 ? 18.875 -22.203 9.328 1 93.06 162 LEU B O 1
ATOM 4476 N N . LEU B 1 163 ? 17.875 -20.484 8.312 1 93.62 163 LEU B N 1
ATOM 4477 C CA . LEU B 1 163 ? 18.531 -19.484 9.156 1 93.62 163 LEU B CA 1
ATOM 4478 C C . LEU B 1 163 ? 18.078 -19.625 10.609 1 93.62 163 LEU B C 1
ATOM 4480 O O . LEU B 1 163 ? 18.859 -19.391 11.531 1 93.62 163 LEU B O 1
ATOM 4484 N N . THR B 1 164 ? 16.828 -19.922 10.727 1 94.81 164 THR B N 1
ATOM 4485 C CA . THR B 1 164 ? 16.312 -20.141 12.07 1 94.81 164 THR B CA 1
ATOM 4486 C C . THR B 1 164 ? 17.062 -21.297 12.758 1 94.81 164 THR B C 1
ATOM 4488 O O . THR B 1 164 ? 17.406 -21.203 13.938 1 94.81 164 THR B O 1
ATOM 4491 N N . ARG B 1 165 ? 17.312 -22.328 12.062 1 94.31 165 ARG B N 1
ATOM 4492 C CA . ARG B 1 165 ? 18.047 -23.469 12.602 1 94.31 165 ARG B CA 1
ATOM 4493 C C . ARG B 1 165 ? 19.5 -23.125 12.828 1 94.31 165 ARG B C 1
ATOM 4495 O O . ARG B 1 165 ? 20.062 -23.391 13.898 1 94.31 165 ARG B O 1
ATOM 4502 N N . TRP B 1 166 ? 20.094 -22.516 11.867 1 92.88 166 TRP B N 1
ATOM 4503 C CA . TRP B 1 166 ? 21.516 -22.234 11.914 1 92.88 166 TRP B CA 1
ATOM 4504 C C . TRP B 1 166 ? 21.844 -21.25 13.031 1 92.88 166 TRP B C 1
ATOM 4506 O O . TRP B 1 166 ? 22.906 -21.359 13.656 1 92.88 166 TRP B O 1
ATOM 4516 N N . LEU B 1 167 ? 21 -20.312 13.258 1 93.19 167 LEU B N 1
ATOM 4517 C CA . LEU B 1 167 ? 21.281 -19.281 14.242 1 93.19 167 LEU B CA 1
ATOM 4518 C C . LEU B 1 167 ? 20.547 -19.562 15.547 1 93.19 167 LEU B C 1
ATOM 4520 O O . LEU B 1 167 ? 20.672 -18.797 16.516 1 93.19 167 LEU B O 1
ATOM 4524 N N . ASN B 1 168 ? 19.766 -20.578 15.555 1 93.12 168 ASN B N 1
ATOM 4525 C CA . ASN B 1 168 ? 19 -20.969 16.734 1 93.12 168 ASN B CA 1
ATOM 4526 C C . ASN B 1 168 ? 18.141 -19.828 17.25 1 93.12 168 ASN B C 1
ATOM 4528 O O . ASN B 1 168 ? 18.219 -19.469 18.422 1 93.12 168 ASN B O 1
ATOM 4532 N N . LEU B 1 169 ? 17.406 -19.375 16.375 1 93.94 169 LEU B N 1
ATOM 4533 C CA . LEU B 1 169 ? 16.516 -18.266 16.734 1 93.94 169 LEU B CA 1
ATOM 4534 C C . LEU B 1 169 ? 15.367 -18.766 17.609 1 93.94 169 LEU B C 1
ATOM 4536 O O . LEU B 1 169 ? 15.047 -19.953 17.609 1 93.94 169 LEU B O 1
ATOM 4540 N N . SER B 1 170 ? 14.805 -17.844 18.406 1 94.06 170 SER B N 1
ATOM 4541 C CA . SER B 1 170 ? 13.57 -18.172 19.109 1 94.06 170 SER B CA 1
ATOM 4542 C C . SER B 1 170 ? 12.453 -18.516 18.125 1 94.06 170 SER B C 1
ATOM 4544 O O . SER B 1 170 ? 12.508 -18.156 16.953 1 94.06 170 SER B O 1
ATOM 4546 N N . ASP B 1 171 ? 11.422 -19.203 18.562 1 94.75 171 ASP B N 1
ATOM 4547 C CA . ASP B 1 171 ? 10.297 -19.578 17.703 1 94.75 171 ASP B CA 1
ATOM 4548 C C . ASP B 1 171 ? 9.625 -18.328 17.125 1 94.75 171 ASP B C 1
ATOM 4550 O O . ASP B 1 171 ? 9.211 -18.328 15.961 1 94.75 171 ASP B O 1
ATOM 4554 N N . GLU B 1 172 ? 9.562 -17.359 17.969 1 93.5 172 GLU B N 1
ATOM 4555 C CA . GLU B 1 172 ? 8.93 -16.125 17.516 1 93.5 172 GLU B CA 1
ATOM 4556 C C . GLU B 1 172 ? 9.727 -15.477 16.391 1 93.5 172 GLU B C 1
ATOM 4558 O O . GLU B 1 172 ? 9.164 -15.07 15.367 1 93.5 172 GLU B O 1
ATOM 4563 N N . ASP B 1 173 ? 10.977 -15.422 16.594 1 94.88 173 ASP B N 1
ATOM 4564 C CA . ASP B 1 173 ? 11.844 -14.852 15.57 1 94.88 173 ASP B CA 1
ATOM 4565 C C . ASP B 1 173 ? 11.883 -15.734 14.328 1 94.88 173 ASP B C 1
ATOM 4567 O O . ASP B 1 173 ? 11.961 -15.227 13.203 1 94.88 173 ASP B O 1
ATOM 4571 N N . GLY B 1 174 ? 11.844 -17.016 14.57 1 96.38 174 GLY B N 1
ATOM 4572 C CA . GLY B 1 174 ? 11.828 -17.938 13.453 1 96.38 174 GLY B CA 1
ATOM 4573 C C . GLY B 1 174 ? 10.578 -17.828 12.594 1 96.38 174 GLY B C 1
ATOM 4574 O O . GLY B 1 174 ? 10.656 -17.859 11.367 1 96.38 174 GLY B O 1
ATOM 4575 N N . ARG B 1 175 ? 9.43 -17.719 13.258 1 96.94 175 ARG B N 1
ATOM 4576 C CA . ARG B 1 175 ? 8.18 -17.531 12.531 1 96.94 175 ARG B CA 1
ATOM 4577 C C . ARG B 1 175 ? 8.211 -16.266 11.688 1 96.94 175 ARG B C 1
ATOM 4579 O O . ARG B 1 175 ? 7.758 -16.266 10.539 1 96.94 175 ARG B O 1
ATOM 4586 N N . LEU B 1 176 ? 8.766 -15.266 12.273 1 96.62 176 LEU B N 1
ATOM 4587 C CA . LEU B 1 176 ? 8.898 -14.008 11.555 1 96.62 176 LEU B CA 1
ATOM 4588 C C . LEU B 1 176 ? 9.852 -14.156 10.375 1 96.62 176 LEU B C 1
ATOM 4590 O O . LEU B 1 176 ? 9.586 -13.648 9.281 1 96.62 176 LEU B O 1
ATOM 4594 N N . ALA B 1 177 ? 10.906 -14.836 10.586 1 97.19 177 ALA B N 1
ATOM 4595 C CA . ALA B 1 177 ? 11.898 -15.047 9.531 1 97.19 177 ALA B CA 1
ATOM 4596 C C . ALA B 1 177 ? 11.289 -15.797 8.352 1 97.19 177 ALA B C 1
ATOM 4598 O O . ALA B 1 177 ? 11.531 -15.453 7.191 1 97.19 177 ALA B O 1
ATOM 4599 N N . VAL B 1 178 ? 10.531 -16.781 8.625 1 97.81 178 VAL B N 1
ATOM 4600 C CA . VAL B 1 178 ? 9.898 -17.578 7.582 1 97.81 178 VAL B CA 1
ATOM 4601 C C . VAL B 1 178 ? 8.859 -16.734 6.84 1 97.81 178 VAL B C 1
ATOM 4603 O O . VAL B 1 178 ? 8.789 -16.781 5.609 1 97.81 178 VAL B O 1
ATOM 4606 N N . SER B 1 179 ? 8.109 -15.969 7.574 1 97.75 179 SER B N 1
ATOM 4607 C CA . SER B 1 179 ? 7.113 -15.094 6.961 1 97.75 179 SER B CA 1
ATOM 4608 C C . SER B 1 179 ? 7.773 -14.047 6.07 1 97.75 179 SER B C 1
ATOM 4610 O O . SER B 1 179 ? 7.293 -13.773 4.969 1 97.75 179 SER B O 1
ATOM 4612 N N . LEU B 1 180 ? 8.844 -13.484 6.574 1 98 180 LEU B N 1
ATOM 4613 C CA . LEU B 1 180 ? 9.602 -12.531 5.785 1 98 180 LEU B CA 1
ATOM 4614 C C . LEU B 1 180 ? 10.148 -13.18 4.516 1 98 180 LEU B C 1
ATOM 4616 O O . LEU B 1 180 ? 10.18 -12.547 3.455 1 98 180 LEU B O 1
ATOM 4620 N N . GLY B 1 181 ? 10.516 -14.359 4.637 1 97.69 181 GLY B N 1
ATOM 4621 C CA . GLY B 1 181 ? 10.953 -15.109 3.471 1 97.69 181 GLY B CA 1
ATOM 4622 C C . GLY B 1 181 ? 9.875 -15.266 2.418 1 97.69 181 GLY B C 1
ATOM 4623 O O . GLY B 1 181 ? 10.117 -15.055 1.23 1 97.69 181 GLY B O 1
ATOM 4624 N N . ILE B 1 182 ? 8.688 -15.633 2.838 1 97.56 182 ILE B N 1
ATOM 4625 C CA . ILE B 1 182 ? 7.559 -15.797 1.924 1 97.56 182 ILE B CA 1
ATOM 4626 C C . ILE B 1 182 ? 7.355 -14.516 1.124 1 97.56 182 ILE B C 1
ATOM 4628 O O . ILE B 1 182 ? 7.34 -14.539 -0.109 1 97.56 182 ILE B O 1
ATOM 4632 N N . GLY B 1 183 ? 7.297 -13.43 1.839 1 97.88 183 GLY B N 1
ATOM 4633 C CA . GLY B 1 183 ? 7.039 -12.141 1.208 1 97.88 183 GLY B CA 1
ATOM 4634 C C . GLY B 1 183 ? 8.164 -11.688 0.302 1 97.88 183 GLY B C 1
ATOM 4635 O O . GLY B 1 183 ? 7.922 -11.211 -0.81 1 97.88 183 GLY B O 1
ATOM 4636 N N . ALA B 1 184 ? 9.359 -11.812 0.765 1 97.94 184 ALA B N 1
ATOM 4637 C CA . ALA B 1 184 ? 10.523 -11.367 -0.001 1 97.94 184 ALA B CA 1
ATOM 4638 C C . ALA B 1 184 ? 10.688 -12.195 -1.275 1 97.94 184 ALA B C 1
ATOM 4640 O O . ALA B 1 184 ? 11.047 -11.656 -2.328 1 97.94 184 ALA B O 1
ATOM 4641 N N . GLY B 1 185 ? 10.469 -13.414 -1.16 1 97.31 185 GLY B N 1
ATOM 4642 C CA . GLY B 1 185 ? 10.57 -14.281 -2.324 1 97.31 185 GLY B CA 1
ATOM 4643 C C . GLY B 1 185 ? 9.562 -13.945 -3.404 1 97.31 185 GLY B C 1
ATOM 4644 O O . GLY B 1 185 ? 9.922 -13.789 -4.574 1 97.31 185 GLY B O 1
ATOM 4645 N N . ILE B 1 186 ? 8.328 -13.852 -2.969 1 96.69 186 ILE B N 1
ATOM 4646 C CA . ILE B 1 186 ? 7.273 -13.531 -3.92 1 96.69 186 ILE B CA 1
ATOM 4647 C C . ILE B 1 186 ? 7.492 -12.125 -4.477 1 96.69 186 ILE B C 1
ATOM 4649 O O . ILE B 1 186 ? 7.34 -11.898 -5.68 1 96.69 186 ILE B O 1
ATOM 4653 N N . GLY B 1 187 ? 7.855 -11.195 -3.617 1 97.06 187 GLY B N 1
ATOM 4654 C CA . GLY B 1 187 ? 8.141 -9.844 -4.062 1 97.06 187 GLY B CA 1
ATOM 4655 C C . GLY B 1 187 ? 9.266 -9.766 -5.07 1 97.06 187 GLY B C 1
ATOM 4656 O O . GLY B 1 187 ? 9.195 -9.016 -6.043 1 97.06 187 GLY B O 1
ATOM 4657 N N . ALA B 1 188 ? 10.242 -10.539 -4.844 1 96.19 188 ALA B N 1
ATOM 4658 C CA . ALA B 1 188 ? 11.406 -10.516 -5.73 1 96.19 188 ALA B CA 1
ATOM 4659 C C . ALA B 1 188 ? 11.062 -11.102 -7.098 1 96.19 188 ALA B C 1
ATOM 4661 O O . ALA B 1 188 ? 11.344 -10.484 -8.133 1 96.19 188 ALA B O 1
ATOM 4662 N N . ILE B 1 189 ? 10.414 -12.211 -7.105 1 95.62 189 ILE B N 1
ATOM 4663 C CA . ILE B 1 189 ? 10.211 -12.93 -8.359 1 95.62 189 ILE B CA 1
ATOM 4664 C C . ILE B 1 189 ? 9.266 -12.141 -9.258 1 95.62 189 ILE B C 1
ATOM 4666 O O . ILE B 1 189 ? 9.281 -12.305 -10.484 1 95.62 189 ILE B O 1
ATOM 4670 N N . PHE B 1 190 ? 8.484 -11.219 -8.68 1 95.06 190 PHE B N 1
ATOM 4671 C CA . PHE B 1 190 ? 7.543 -10.414 -9.445 1 95.06 190 PHE B CA 1
ATOM 4672 C C . PHE B 1 190 ? 8.031 -8.977 -9.578 1 95.06 190 PHE B C 1
ATOM 4674 O O . PHE B 1 190 ? 7.391 -8.156 -10.234 1 95.06 190 PHE B O 1
ATOM 4681 N N . GLY B 1 191 ? 9.133 -8.695 -8.977 1 94.31 191 GLY B N 1
ATOM 4682 C CA . GLY B 1 191 ? 9.586 -7.309 -8.969 1 94.31 191 GLY B CA 1
ATOM 4683 C C . GLY B 1 191 ? 8.641 -6.375 -8.234 1 94.31 191 GLY B C 1
ATOM 4684 O O . GLY B 1 191 ? 8.391 -5.254 -8.688 1 94.31 191 GLY B O 1
ATOM 4685 N N . ALA B 1 192 ? 8.094 -6.816 -7.242 1 96.75 192 ALA B N 1
ATOM 4686 C CA . ALA B 1 192 ? 7.129 -6.062 -6.445 1 96.75 192 ALA B CA 1
ATOM 4687 C C . ALA B 1 192 ? 7.531 -6.035 -4.977 1 96.75 192 ALA B C 1
ATOM 4689 O O . ALA B 1 192 ? 6.91 -6.695 -4.141 1 96.75 192 ALA B O 1
ATOM 4690 N N . PRO B 1 193 ? 8.469 -5.223 -4.582 1 96.69 193 PRO B N 1
ATOM 4691 C CA . PRO B 1 193 ? 9.039 -5.281 -3.234 1 96.69 193 PRO B CA 1
ATOM 4692 C C . PRO B 1 193 ? 8.055 -4.844 -2.154 1 96.69 193 PRO B C 1
ATOM 4694 O O . PRO B 1 193 ? 7.961 -5.488 -1.104 1 96.69 193 PRO B O 1
ATOM 4697 N N . LEU B 1 194 ? 7.332 -3.752 -2.338 1 97.94 194 LEU B N 1
ATOM 4698 C CA . LEU B 1 194 ? 6.391 -3.32 -1.309 1 97.94 194 LEU B CA 1
ATOM 4699 C C . LEU B 1 194 ? 5.262 -4.332 -1.145 1 97.94 194 LEU B C 1
ATOM 4701 O O . LEU B 1 194 ? 4.852 -4.637 -0.022 1 97.94 194 LEU B O 1
ATOM 4705 N N . GLY B 1 195 ? 4.777 -4.777 -2.299 1 97.88 195 GLY B N 1
ATOM 4706 C CA . GLY B 1 195 ? 3.783 -5.836 -2.234 1 97.88 195 GLY B CA 1
ATOM 4707 C C . GLY B 1 195 ? 4.254 -7.055 -1.464 1 97.88 195 GLY B C 1
ATOM 4708 O O . GLY B 1 195 ? 3.484 -7.656 -0.711 1 97.88 195 GLY B O 1
ATOM 4709 N N . GLY B 1 196 ? 5.48 -7.406 -1.682 1 97.94 196 GLY B N 1
ATOM 4710 C CA . GLY B 1 196 ? 6.055 -8.523 -0.951 1 97.94 196 GLY B CA 1
ATOM 4711 C C . GLY B 1 196 ? 6.098 -8.297 0.548 1 97.94 196 GLY B C 1
ATOM 4712 O O . GLY B 1 196 ? 5.805 -9.203 1.328 1 97.94 196 GLY B O 1
ATOM 4713 N N . ALA B 1 197 ? 6.512 -7.133 0.942 1 98.25 197 ALA B N 1
ATOM 4714 C CA . ALA B 1 197 ? 6.57 -6.805 2.365 1 98.25 197 ALA B CA 1
ATOM 4715 C C . ALA B 1 197 ? 5.184 -6.879 3.002 1 98.25 197 ALA B C 1
ATOM 4717 O O . ALA B 1 197 ? 5.027 -7.426 4.098 1 98.25 197 ALA B O 1
ATOM 4718 N N . VAL B 1 198 ? 4.207 -6.348 2.318 1 98.06 198 VAL B N 1
ATOM 4719 C CA . VAL B 1 198 ? 2.842 -6.348 2.834 1 98.06 198 VAL B CA 1
ATOM 4720 C C . VAL B 1 198 ? 2.291 -7.773 2.836 1 98.06 198 VAL B C 1
ATOM 4722 O O . VAL B 1 198 ? 1.538 -8.156 3.736 1 98.06 198 VAL B O 1
ATOM 4725 N N . LEU B 1 199 ? 2.697 -8.492 1.878 1 97.69 199 LEU B N 1
ATOM 4726 C CA . LEU B 1 199 ? 2.252 -9.883 1.797 1 97.69 199 LEU B CA 1
ATOM 4727 C C . LEU B 1 199 ? 2.791 -10.695 2.969 1 97.69 199 LEU B C 1
ATOM 4729 O O . LEU B 1 199 ? 2.1 -11.57 3.488 1 97.69 199 LEU B O 1
ATOM 4733 N N . ALA B 1 200 ? 4.023 -10.492 3.379 1 97.38 200 ALA B N 1
ATOM 4734 C CA . ALA B 1 200 ? 4.602 -11.188 4.523 1 97.38 200 ALA B CA 1
ATOM 4735 C C . ALA B 1 200 ? 3.744 -11 5.773 1 97.38 200 ALA B C 1
ATOM 4737 O O . ALA B 1 200 ? 3.648 -11.906 6.605 1 97.38 200 ALA B O 1
ATOM 4738 N N . ALA B 1 201 ? 3.109 -9.875 5.863 1 96.25 201 ALA B N 1
ATOM 4739 C CA . ALA B 1 201 ? 2.326 -9.523 7.047 1 96.25 201 ALA B CA 1
ATOM 4740 C C . ALA B 1 201 ? 0.892 -10.031 6.922 1 96.25 201 ALA B C 1
ATOM 4742 O O . ALA B 1 201 ? 0.187 -10.172 7.922 1 96.25 201 ALA B O 1
ATOM 4743 N N . SER B 1 202 ? 0.48 -10.375 5.715 1 95.31 202 SER B N 1
ATOM 4744 C CA . SER B 1 202 ? -0.948 -10.594 5.512 1 95.31 202 SER B CA 1
ATOM 4745 C C . SER B 1 202 ? -1.237 -12.047 5.152 1 95.31 202 SER B C 1
ATOM 4747 O O . SER B 1 202 ? -2.303 -12.578 5.484 1 95.31 202 SER B O 1
ATOM 4749 N N . ILE B 1 203 ? -0.394 -12.727 4.551 1 93.38 203 ILE B N 1
ATOM 4750 C CA . ILE B 1 203 ? -0.717 -13.969 3.867 1 93.38 203 ILE B CA 1
ATOM 4751 C C . ILE B 1 203 ? -0.888 -15.094 4.891 1 93.38 203 ILE B C 1
ATOM 4753 O O . ILE B 1 203 ? -1.479 -16.125 4.59 1 93.38 203 ILE B O 1
ATOM 4757 N N . VAL B 1 204 ? -0.427 -14.938 6.125 1 94.69 204 VAL B N 1
ATOM 4758 C CA . VAL B 1 204 ? -0.465 -16.031 7.098 1 94.69 204 VAL B CA 1
ATOM 4759 C C . VAL B 1 204 ? -1.827 -16.047 7.785 1 94.69 204 VAL B C 1
ATOM 4761 O O . VAL B 1 204 ? -2.197 -17.062 8.398 1 94.69 204 VAL B O 1
ATOM 4764 N N . TYR B 1 205 ? -2.604 -14.977 7.57 1 93.94 205 TYR B N 1
ATOM 4765 C CA . TYR B 1 205 ? -3.92 -14.898 8.188 1 93.94 205 TYR B CA 1
ATOM 4766 C C . TYR B 1 205 ? -4.98 -14.508 7.168 1 93.94 205 TYR B C 1
ATOM 4768 O O . TYR B 1 205 ? -4.707 -13.742 6.238 1 93.94 205 TYR B O 1
ATOM 4776 N N . ARG B 1 206 ? -6.191 -14.938 7.371 1 92.69 206 ARG B N 1
ATOM 4777 C CA . ARG B 1 206 ? -7.293 -14.617 6.469 1 92.69 206 ARG B CA 1
ATOM 4778 C C . ARG B 1 206 ? -7.906 -13.258 6.812 1 92.69 206 ARG B C 1
ATOM 4780 O O . ARG B 1 206 ? -8.344 -12.523 5.922 1 92.69 206 ARG B O 1
ATOM 4787 N N . ASP B 1 207 ? -7.977 -12.992 8.117 1 91.62 207 ASP B N 1
ATOM 4788 C CA . ASP B 1 207 ? -8.711 -11.82 8.57 1 91.62 207 ASP B CA 1
ATOM 4789 C C . ASP B 1 207 ? -7.879 -10.992 9.547 1 91.62 207 ASP B C 1
ATOM 4791 O O . ASP B 1 207 ? -8.398 -10.516 10.555 1 91.62 207 ASP B O 1
ATOM 4795 N N . ASP B 1 208 ? -6.605 -10.992 9.281 1 92.62 208 ASP B N 1
ATOM 4796 C CA . ASP B 1 208 ? -5.727 -10.25 10.172 1 92.62 208 ASP B CA 1
ATOM 4797 C C . ASP B 1 208 ? -4.465 -9.789 9.445 1 92.62 208 ASP B C 1
ATOM 4799 O O . ASP B 1 208 ? -4.312 -10.023 8.25 1 92.62 208 ASP B O 1
ATOM 4803 N N . PHE B 1 209 ? -3.672 -9.008 10.164 1 93.25 209 PHE B N 1
ATOM 4804 C CA . PHE B 1 209 ? -2.441 -8.398 9.672 1 93.25 209 PHE B CA 1
ATOM 4805 C C . PHE B 1 209 ? -1.37 -8.391 10.758 1 93.25 209 PHE B C 1
ATOM 4807 O O . PHE B 1 209 ? -1.557 -7.793 11.82 1 93.25 209 PHE B O 1
ATOM 4814 N N . ASP B 1 210 ? -0.274 -9.117 10.523 1 93.19 210 ASP B N 1
ATOM 4815 C CA . ASP B 1 210 ? 0.806 -9.156 11.508 1 93.19 210 ASP B CA 1
ATOM 4816 C C . ASP B 1 210 ? 1.747 -7.969 11.336 1 93.19 210 ASP B C 1
ATOM 4818 O O . ASP B 1 210 ? 2.764 -8.062 10.648 1 93.19 210 ASP B O 1
ATOM 4822 N N . TYR B 1 211 ? 1.484 -6.965 12.047 1 91.56 211 TYR B N 1
ATOM 4823 C CA . TYR B 1 211 ? 2.201 -5.703 11.938 1 91.56 211 TYR B CA 1
ATOM 4824 C C . TYR B 1 211 ? 3.68 -5.883 12.258 1 91.56 211 TYR B C 1
ATOM 4826 O O . TYR B 1 211 ? 4.523 -5.121 11.781 1 91.56 211 TYR B O 1
ATOM 4834 N N . ARG B 1 212 ? 4.121 -6.914 13.023 1 91.62 212 ARG B N 1
ATOM 4835 C CA . ARG B 1 212 ? 5.508 -7.152 13.414 1 91.62 212 ARG B CA 1
ATOM 4836 C C . ARG B 1 212 ? 6.371 -7.465 12.195 1 91.62 212 ARG B C 1
ATOM 4838 O O . ARG B 1 212 ? 7.59 -7.273 12.227 1 91.62 212 ARG B O 1
ATOM 4845 N N . ALA B 1 213 ? 5.711 -7.871 11.156 1 94.69 213 ALA B N 1
ATOM 4846 C CA . ALA B 1 213 ? 6.445 -8.289 9.961 1 94.69 213 ALA B CA 1
ATOM 4847 C C . ALA B 1 213 ? 6.637 -7.121 9 1 94.69 213 ALA B C 1
ATOM 4849 O O . ALA B 1 213 ? 7.426 -7.211 8.055 1 94.69 213 ALA B O 1
ATOM 4850 N N . LEU B 1 214 ? 6.035 -6.051 9.273 1 95.06 214 LEU B N 1
ATOM 4851 C CA . LEU B 1 214 ? 5.977 -4.977 8.289 1 95.06 214 LEU B CA 1
ATOM 4852 C C . LEU B 1 214 ? 7.316 -4.258 8.18 1 95.06 214 LEU B C 1
ATOM 4854 O O . LEU B 1 214 ? 7.902 -4.184 7.098 1 95.06 214 LEU B O 1
ATOM 4858 N N . ILE B 1 215 ? 7.84 -3.82 9.281 1 94.56 215 ILE B N 1
ATOM 4859 C CA . ILE B 1 215 ? 9.039 -2.994 9.266 1 94.56 215 ILE B CA 1
ATOM 4860 C C . ILE B 1 215 ? 10.234 -3.828 8.812 1 94.56 215 ILE B C 1
ATOM 4862 O O . ILE B 1 215 ? 10.945 -3.449 7.879 1 94.56 215 ILE B O 1
ATOM 4866 N N . PRO B 1 216 ? 10.469 -5.035 9.445 1 95.69 216 PRO B N 1
ATOM 4867 C CA . PRO B 1 216 ? 11.523 -5.879 8.883 1 95.69 216 PRO B CA 1
ATOM 4868 C C . PRO B 1 216 ? 11.258 -6.27 7.43 1 95.69 216 PRO B C 1
ATOM 4870 O O . PRO B 1 216 ? 12.195 -6.453 6.652 1 95.69 216 PRO B O 1
ATOM 4873 N N . GLY B 1 217 ? 9.984 -6.352 7.09 1 97.56 217 GLY B N 1
ATOM 4874 C CA . GLY B 1 217 ? 9.602 -6.684 5.73 1 97.56 217 GLY B CA 1
ATOM 4875 C C . GLY B 1 217 ? 10.047 -5.648 4.711 1 97.56 217 GLY B C 1
ATOM 4876 O O . GLY B 1 217 ? 10.422 -5.996 3.59 1 97.56 217 GLY B O 1
ATOM 4877 N N . PHE B 1 218 ? 10.023 -4.398 5.125 1 97.62 218 PHE B N 1
ATOM 4878 C CA . PHE B 1 218 ? 10.523 -3.346 4.25 1 97.62 218 PHE B CA 1
ATOM 4879 C C . PHE B 1 218 ? 11.984 -3.6 3.875 1 97.62 218 PHE B C 1
ATOM 4881 O O . PHE B 1 218 ? 12.336 -3.57 2.695 1 97.62 218 PHE B O 1
ATOM 4888 N N . ILE B 1 219 ? 12.734 -3.953 4.848 1 95.06 219 ILE B N 1
ATOM 4889 C CA . ILE B 1 219 ? 14.164 -4.145 4.652 1 95.06 219 ILE B CA 1
ATOM 4890 C C . ILE B 1 219 ? 14.414 -5.426 3.859 1 95.06 219 ILE B C 1
ATOM 4892 O O . ILE B 1 219 ? 15.188 -5.43 2.902 1 95.06 219 ILE B O 1
ATOM 4896 N N . THR B 1 220 ? 13.727 -6.453 4.27 1 97.38 220 THR B N 1
ATOM 4897 C CA . THR B 1 220 ? 13.93 -7.766 3.666 1 97.38 220 THR B CA 1
ATOM 4898 C C . THR B 1 220 ? 13.508 -7.762 2.197 1 97.38 220 THR B C 1
ATOM 4900 O O . THR B 1 220 ? 14.258 -8.219 1.332 1 97.38 220 THR B O 1
ATOM 4903 N N . SER B 1 221 ? 12.375 -7.254 1.894 1 97.81 221 SER B N 1
ATOM 4904 C CA . SER B 1 221 ? 11.844 -7.27 0.533 1 97.81 221 SER B CA 1
ATOM 4905 C C . SER B 1 221 ? 12.617 -6.312 -0.37 1 97.81 221 SER B C 1
ATOM 4907 O O . SER B 1 221 ? 12.82 -6.598 -1.553 1 97.81 221 SER B O 1
ATOM 4909 N N . ALA B 1 222 ? 13 -5.18 0.149 1 95.94 222 ALA B N 1
ATOM 4910 C CA . ALA B 1 222 ? 13.82 -4.25 -0.63 1 95.94 222 ALA B CA 1
ATOM 4911 C C . ALA B 1 222 ? 15.164 -4.879 -0.996 1 95.94 222 ALA B C 1
ATOM 4913 O O . ALA B 1 222 ? 15.656 -4.688 -2.107 1 95.94 222 ALA B O 1
ATOM 4914 N N . SER B 1 223 ? 15.742 -5.566 -0.061 1 95.44 223 SER B N 1
ATOM 4915 C CA . SER B 1 223 ? 17.016 -6.234 -0.307 1 95.44 223 SER B CA 1
ATOM 4916 C C . SER B 1 223 ? 16.875 -7.32 -1.368 1 95.44 223 SER B C 1
ATOM 4918 O O . SER B 1 223 ? 17.719 -7.441 -2.258 1 95.44 223 SER B O 1
ATOM 4920 N N . ALA B 1 224 ? 15.844 -8.078 -1.228 1 97.44 224 ALA B N 1
ATOM 4921 C CA . ALA B 1 224 ? 15.602 -9.141 -2.205 1 97.44 224 ALA B CA 1
ATOM 4922 C C . ALA B 1 224 ? 15.406 -8.555 -3.604 1 97.44 224 ALA B C 1
ATOM 4924 O O . ALA B 1 224 ? 15.938 -9.086 -4.582 1 97.44 224 ALA B O 1
ATOM 4925 N N . TYR B 1 225 ? 14.695 -7.523 -3.691 1 95.94 225 TYR B N 1
ATOM 4926 C CA . TYR B 1 225 ? 14.438 -6.84 -4.953 1 95.94 225 TYR B CA 1
ATOM 4927 C C . TYR B 1 225 ? 15.727 -6.293 -5.555 1 95.94 225 TYR B C 1
ATOM 4929 O O . TYR B 1 225 ? 15.945 -6.391 -6.766 1 95.94 225 TYR B O 1
ATOM 4937 N N . ALA B 1 226 ? 16.5 -5.707 -4.73 1 94.31 226 ALA B N 1
ATOM 4938 C CA . ALA B 1 226 ? 17.781 -5.148 -5.184 1 94.31 226 ALA B CA 1
ATOM 4939 C C . ALA B 1 226 ? 18.672 -6.234 -5.773 1 94.31 226 ALA B C 1
ATOM 4941 O O . ALA B 1 226 ? 19.328 -6.016 -6.793 1 94.31 226 ALA B O 1
ATOM 4942 N N . VAL B 1 227 ? 18.641 -7.355 -5.156 1 95.06 227 VAL B N 1
ATOM 4943 C CA . VAL B 1 227 ? 19.469 -8.453 -5.629 1 95.06 227 VAL B CA 1
ATOM 4944 C C . VAL B 1 227 ? 18.938 -8.977 -6.961 1 95.06 227 VAL B C 1
ATOM 4946 O O . VAL B 1 227 ? 19.703 -9.102 -7.93 1 95.06 227 VAL B O 1
ATOM 4949 N N . LEU B 1 228 ? 17.734 -9.242 -7.02 1 95 228 LEU B N 1
ATOM 4950 C CA . LEU B 1 228 ? 17.141 -9.734 -8.258 1 95 228 LEU B CA 1
ATOM 4951 C C . LEU B 1 228 ? 17.312 -8.727 -9.391 1 95 228 LEU B C 1
ATOM 4953 O O . LEU B 1 228 ? 17.719 -9.094 -10.492 1 95 228 LEU B O 1
ATOM 4957 N N . GLY B 1 229 ? 16.969 -7.523 -9.109 1 93.12 229 GLY B N 1
ATOM 4958 C CA . GLY B 1 229 ? 17.031 -6.477 -10.117 1 93.12 229 GLY B CA 1
ATOM 4959 C C . GLY B 1 229 ? 18.438 -6.25 -10.641 1 93.12 229 GLY B C 1
ATOM 4960 O O . GLY B 1 229 ? 18.625 -5.93 -11.82 1 93.12 229 GLY B O 1
ATOM 4961 N N . SER B 1 230 ? 19.453 -6.391 -9.828 1 93.31 230 SER B N 1
ATOM 4962 C CA . SER B 1 230 ? 20.828 -6.18 -10.234 1 93.31 230 SER B CA 1
ATOM 4963 C C . SER B 1 230 ? 21.297 -7.25 -11.219 1 93.31 230 SER B C 1
ATOM 4965 O O . SER B 1 230 ? 22.219 -7.027 -12 1 93.31 230 SER B O 1
ATOM 4967 N N . ILE B 1 231 ? 20.578 -8.344 -11.242 1 94.75 231 ILE B N 1
ATOM 4968 C CA . ILE B 1 231 ? 21 -9.445 -12.094 1 94.75 231 ILE B CA 1
ATOM 4969 C C . ILE B 1 231 ? 20.062 -9.57 -13.289 1 94.75 231 ILE B C 1
ATOM 4971 O O . ILE B 1 231 ? 20.531 -9.719 -14.43 1 94.75 231 ILE B O 1
ATOM 4975 N N . LEU B 1 232 ? 18.797 -9.422 -13.016 1 94.38 232 LEU B N 1
ATOM 4976 C CA . LEU B 1 232 ? 17.828 -9.68 -14.086 1 94.38 232 LEU B CA 1
ATOM 4977 C C . LEU B 1 232 ? 17.188 -8.391 -14.555 1 94.38 232 LEU B C 1
ATOM 4979 O O . LEU B 1 232 ? 16.422 -8.398 -15.531 1 94.38 232 LEU B O 1
ATOM 4983 N N . GLY B 1 233 ? 17.469 -7.359 -13.93 1 91.06 233 GLY B N 1
ATOM 4984 C CA . GLY B 1 233 ? 16.891 -6.082 -14.305 1 91.06 233 GLY B CA 1
ATOM 4985 C C . GLY B 1 233 ? 15.781 -5.629 -13.367 1 91.06 233 GLY B C 1
ATOM 4986 O O . GLY B 1 233 ? 15.25 -6.43 -12.602 1 91.06 233 GLY B O 1
ATOM 4987 N N . PHE B 1 234 ? 15.391 -4.352 -13.453 1 89.81 234 PHE B N 1
ATOM 4988 C CA . PHE B 1 234 ? 14.453 -3.754 -12.516 1 89.81 234 PHE B CA 1
ATOM 4989 C C . PHE B 1 234 ? 13.133 -3.416 -13.203 1 89.81 234 PHE B C 1
ATOM 4991 O O . PHE B 1 234 ? 12.25 -2.811 -12.602 1 89.81 234 PHE B O 1
ATOM 4998 N N . ASP B 1 235 ? 12.922 -3.838 -14.438 1 89.44 235 ASP B N 1
ATOM 4999 C CA . ASP B 1 235 ? 11.703 -3.512 -15.164 1 89.44 235 ASP B CA 1
ATOM 5000 C C . ASP B 1 235 ? 10.5 -4.242 -14.57 1 89.44 235 ASP B C 1
ATOM 5002 O O . ASP B 1 235 ? 10.609 -5.395 -14.148 1 89.44 235 ASP B O 1
ATOM 5006 N N . PRO B 1 236 ? 9.383 -3.518 -14.539 1 91 236 PRO B N 1
ATOM 5007 C CA . PRO B 1 236 ? 8.172 -4.215 -14.094 1 91 236 PRO B CA 1
ATOM 5008 C C . PRO B 1 236 ? 7.824 -5.402 -14.992 1 91 236 PRO B C 1
ATOM 5010 O O . PRO B 1 236 ? 8.008 -5.34 -16.203 1 91 236 PRO B O 1
ATOM 5013 N N . LEU B 1 237 ? 7.266 -6.375 -14.406 1 93.69 237 LEU B N 1
ATOM 5014 C CA . LEU B 1 237 ? 6.996 -7.637 -15.086 1 93.69 237 LEU B CA 1
ATOM 5015 C C . LEU B 1 237 ? 6.172 -7.406 -16.359 1 93.69 237 LEU B C 1
ATOM 5017 O O . LEU B 1 237 ? 6.492 -7.945 -17.422 1 93.69 237 LEU B O 1
ATOM 5021 N N . PHE B 1 238 ? 5.152 -6.57 -16.234 1 94.06 238 PHE B N 1
ATOM 5022 C CA . PHE B 1 238 ? 4.246 -6.359 -17.359 1 94.06 238 PHE B CA 1
ATOM 5023 C C . PHE B 1 238 ? 4.512 -5.012 -18.016 1 94.06 238 PHE B C 1
ATOM 5025 O O . PHE B 1 238 ? 3.658 -4.492 -18.734 1 94.06 238 PHE B O 1
ATOM 5032 N N . GLY B 1 239 ? 5.641 -4.375 -17.719 1 87.19 239 GLY B N 1
ATOM 5033 C CA . GLY B 1 239 ? 5.914 -3.053 -18.266 1 87.19 239 GLY B CA 1
ATOM 5034 C C . GLY B 1 239 ? 4.957 -1.991 -17.75 1 87.19 239 GLY B C 1
ATOM 5035 O O . GLY B 1 239 ? 4.617 -1.965 -16.578 1 87.19 239 GLY B O 1
ATOM 5036 N N . PHE B 1 240 ? 4.578 -1.031 -18.656 1 82.56 240 PHE B N 1
ATOM 5037 C CA . PHE B 1 240 ? 3.654 0.046 -18.328 1 82.56 240 PHE B CA 1
ATOM 5038 C C . PHE B 1 240 ? 2.316 -0.151 -19.031 1 82.56 240 PHE B C 1
ATOM 5040 O O . PHE B 1 240 ? 2.133 0.302 -20.156 1 82.56 240 PHE B O 1
ATOM 5047 N N . LEU B 1 241 ? 1.442 -0.764 -18.344 1 80.12 241 LEU B N 1
ATOM 5048 C CA . LEU B 1 241 ? 0.223 -1.195 -19.016 1 80.12 241 LEU B CA 1
ATOM 5049 C C . LEU B 1 241 ? -0.761 -0.038 -19.156 1 80.12 241 LEU B C 1
ATOM 5051 O O . LEU B 1 241 ? -1.546 0.006 -20.109 1 80.12 241 LEU B O 1
ATOM 5055 N N . VAL B 1 242 ? -0.749 0.874 -18.078 1 75.38 242 VAL B N 1
ATOM 5056 C CA . VAL B 1 242 ? -1.763 1.924 -18.078 1 75.38 242 VAL B CA 1
ATOM 5057 C C . VAL B 1 242 ? -1.09 3.291 -18.156 1 75.38 242 VAL B C 1
ATOM 5059 O O . VAL B 1 242 ? -1.545 4.254 -17.531 1 75.38 242 VAL B O 1
ATOM 5062 N N . GLY B 1 243 ? -0.099 3.375 -18.781 1 65.06 243 GLY B N 1
ATOM 5063 C CA . GLY B 1 243 ? 0.694 4.594 -18.781 1 65.06 243 GLY B CA 1
ATOM 5064 C C . GLY B 1 243 ? -0.112 5.828 -19.141 1 65.06 243 GLY B C 1
ATOM 5065 O O . GLY B 1 243 ? 0.122 6.91 -18.594 1 65.06 243 GLY B O 1
ATOM 5066 N N . ASP B 1 244 ? -1.121 5.68 -19.875 1 64.88 244 ASP B N 1
ATOM 5067 C CA . ASP B 1 244 ? -1.823 6.859 -20.375 1 64.88 244 ASP B CA 1
ATOM 5068 C C . ASP B 1 244 ? -3.164 7.035 -19.656 1 64.88 244 ASP B C 1
ATOM 5070 O O . ASP B 1 244 ? -3.916 7.965 -19.969 1 64.88 244 ASP B O 1
ATOM 5074 N N . TYR B 1 245 ? -3.357 6.281 -18.75 1 69.88 245 TYR B N 1
ATOM 5075 C CA . TYR B 1 245 ? -4.66 6.367 -18.109 1 69.88 245 TYR B CA 1
ATOM 5076 C C . TYR B 1 245 ? -4.637 7.359 -16.953 1 69.88 245 TYR B C 1
ATOM 5078 O O . TYR B 1 245 ? -3.656 7.43 -16.203 1 69.88 245 TYR B O 1
ATOM 5086 N N . ARG B 1 246 ? -5.645 8.227 -17.016 1 67.81 246 ARG B N 1
ATOM 5087 C CA . ARG B 1 246 ? -5.887 9.125 -15.883 1 67.81 246 ARG B CA 1
ATOM 5088 C C . ARG B 1 246 ? -7.34 9.062 -15.43 1 67.81 246 ARG B C 1
ATOM 5090 O O . ARG B 1 246 ? -8.258 9.219 -16.25 1 67.81 246 ARG B O 1
ATOM 5097 N N . PHE B 1 247 ? -7.48 8.758 -14.227 1 71.69 247 PHE B N 1
ATOM 5098 C CA . PHE B 1 247 ? -8.836 8.734 -13.688 1 71.69 247 PHE B CA 1
ATOM 5099 C C . PHE B 1 247 ? -9.492 10.102 -13.812 1 71.69 247 PHE B C 1
ATOM 5101 O O . PHE B 1 247 ? -8.922 11.109 -13.391 1 71.69 247 PHE B O 1
ATOM 5108 N N . GLY B 1 248 ? -10.602 10.141 -14.414 1 69.88 248 GLY B N 1
ATOM 5109 C CA . GLY B 1 248 ? -11.156 11.461 -14.641 1 69.88 248 GLY B CA 1
ATOM 5110 C C . GLY B 1 248 ? -12.656 11.531 -14.438 1 69.88 248 GLY B C 1
ATOM 5111 O O . GLY B 1 248 ? -13.234 12.617 -14.367 1 69.88 248 GLY B O 1
ATOM 5112 N N . GLN B 1 249 ? -13.242 10.336 -14.344 1 74.5 249 GLN B N 1
ATOM 5113 C CA . GLN B 1 249 ? -14.695 10.375 -14.195 1 74.5 249 GLN B CA 1
ATOM 5114 C C . GLN B 1 249 ? -15.164 9.391 -13.133 1 74.5 249 GLN B C 1
ATOM 5116 O O . GLN B 1 249 ? -14.859 8.195 -13.203 1 74.5 249 GLN B O 1
ATOM 5121 N N . ALA B 1 250 ? -16 9.875 -12.289 1 75.69 250 ALA B N 1
ATOM 5122 C CA . ALA B 1 250 ? -16.516 9.086 -11.172 1 75.69 250 ALA B CA 1
ATOM 5123 C C . ALA B 1 250 ? -17.406 7.945 -11.672 1 75.69 250 ALA B C 1
ATOM 5125 O O . ALA B 1 250 ? -17.453 6.879 -11.055 1 75.69 250 ALA B O 1
ATOM 5126 N N . LEU B 1 251 ? -17.938 8.148 -12.789 1 74.88 251 LEU B N 1
ATOM 5127 C CA . LEU B 1 251 ? -18.875 7.16 -13.32 1 74.88 251 LEU B CA 1
ATOM 5128 C C . LEU B 1 251 ? -18.141 5.902 -13.773 1 74.88 251 LEU B C 1
ATOM 5130 O O . LEU B 1 251 ? -18.734 4.832 -13.883 1 74.88 251 LEU B O 1
ATOM 5134 N N . ASP B 1 252 ? -16.875 6.027 -14 1 79.19 252 ASP B N 1
ATOM 5135 C CA . ASP B 1 252 ? -16.078 4.875 -14.375 1 79.19 252 ASP B CA 1
ATOM 5136 C C . ASP B 1 252 ? -16.047 3.834 -13.258 1 79.19 252 ASP B C 1
ATOM 5138 O O . ASP B 1 252 ? -15.82 2.648 -13.508 1 79.19 252 ASP B O 1
ATOM 5142 N N . LEU B 1 253 ? -16.391 4.277 -12.125 1 83.88 253 LEU B N 1
ATOM 5143 C CA . LEU B 1 253 ? -16.312 3.398 -10.961 1 83.88 253 LEU B CA 1
ATOM 5144 C C . LEU B 1 253 ? -17.391 2.332 -11.008 1 83.88 253 LEU B C 1
ATOM 5146 O O . LEU B 1 253 ? -17.234 1.251 -10.438 1 83.88 253 LEU B O 1
ATOM 5150 N N . ALA B 1 254 ? -18.422 2.555 -11.766 1 86.75 254 ALA B N 1
ATOM 5151 C CA . ALA B 1 254 ? -19.547 1.614 -11.812 1 86.75 254 ALA B CA 1
ATOM 5152 C C . ALA B 1 254 ? -19.125 0.305 -12.477 1 86.75 254 ALA B C 1
ATOM 5154 O O . ALA B 1 254 ? -19.578 -0.772 -12.078 1 86.75 254 ALA B O 1
ATOM 5155 N N . TRP B 1 255 ? -18.328 0.372 -13.469 1 91.69 255 TRP B N 1
ATOM 5156 C CA . TRP B 1 255 ? -17.859 -0.821 -14.172 1 91.69 255 TRP B CA 1
ATOM 5157 C C . TRP B 1 255 ? -17 -1.694 -13.266 1 91.69 255 TRP B C 1
ATOM 5159 O O . TRP B 1 255 ? -16.938 -2.912 -13.445 1 91.69 255 TRP B O 1
ATOM 5169 N N . PHE B 1 256 ? -16.453 -1.073 -12.312 1 94.38 256 PHE B N 1
ATOM 5170 C CA . PHE B 1 256 ? -15.547 -1.842 -11.461 1 94.38 256 PHE B CA 1
ATOM 5171 C C . PHE B 1 256 ? -16.297 -2.467 -10.297 1 94.38 256 PHE B C 1
ATOM 5173 O O . PHE B 1 256 ? -15.789 -3.365 -9.625 1 94.38 256 PHE B O 1
ATOM 5180 N N . VAL B 1 257 ? -17.516 -1.96 -10.094 1 93.44 257 VAL B N 1
ATOM 5181 C CA . VAL B 1 257 ? -18.422 -2.723 -9.242 1 93.44 257 VAL B CA 1
ATOM 5182 C C . VAL B 1 257 ? -18.797 -4.043 -9.922 1 93.44 257 VAL B C 1
ATOM 5184 O O . VAL B 1 257 ? -18.719 -5.105 -9.305 1 93.44 257 VAL B O 1
ATOM 5187 N N . VAL B 1 258 ? -19.109 -3.945 -11.172 1 95.25 258 VAL B N 1
ATOM 5188 C CA . VAL B 1 258 ? -19.484 -5.117 -11.953 1 95.25 258 VAL B CA 1
ATOM 5189 C C . VAL B 1 258 ? -18.312 -6.082 -12.047 1 95.25 258 VAL B C 1
ATOM 5191 O O . VAL B 1 258 ? -18.453 -7.285 -11.812 1 95.25 258 VAL B O 1
ATOM 5194 N N . LEU B 1 259 ? -17.188 -5.527 -12.383 1 97.25 259 LEU B N 1
ATOM 5195 C CA . LEU B 1 259 ? -15.992 -6.348 -12.484 1 97.25 259 LEU B CA 1
ATOM 5196 C C . LEU B 1 259 ? -15.68 -7.027 -11.156 1 97.25 259 LEU B C 1
ATOM 5198 O O . LEU B 1 259 ? -15.266 -8.188 -11.133 1 97.25 259 LEU B O 1
ATOM 5202 N N . GLY B 1 260 ? -15.844 -6.246 -10.062 1 97.62 260 GLY B N 1
ATOM 5203 C CA . GLY B 1 260 ? -15.594 -6.809 -8.742 1 97.62 260 GLY B CA 1
ATOM 5204 C C . GLY B 1 260 ? -16.469 -8.008 -8.43 1 97.62 260 GLY B C 1
ATOM 5205 O O . GLY B 1 260 ? -15.992 -9.008 -7.898 1 97.62 260 GLY B O 1
ATOM 5206 N N . VAL B 1 261 ? -17.703 -7.949 -8.789 1 96.5 261 VAL B N 1
ATOM 5207 C CA . VAL B 1 261 ? -18.641 -9.039 -8.531 1 96.5 261 VAL B CA 1
ATOM 5208 C C . VAL B 1 261 ? -18.234 -10.266 -9.344 1 96.5 261 VAL B C 1
ATOM 5210 O O . VAL B 1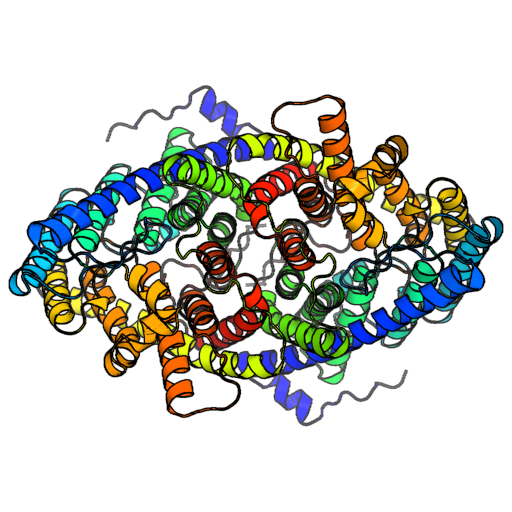 261 ? -18.156 -11.375 -8.805 1 96.5 261 VAL B O 1
ATOM 5213 N N . ILE B 1 262 ? -17.938 -10.07 -10.578 1 98.19 262 ILE B N 1
ATOM 5214 C CA . ILE B 1 262 ? -17.594 -11.18 -11.461 1 98.19 262 ILE B CA 1
ATOM 5215 C C . ILE B 1 262 ? -16.266 -11.789 -11.031 1 98.19 262 ILE B C 1
ATOM 5217 O O . ILE B 1 262 ? -16.141 -13.008 -10.953 1 98.19 262 ILE B O 1
ATOM 5221 N N . ALA B 1 263 ? -15.312 -10.906 -10.773 1 98.44 263 ALA B N 1
ATOM 5222 C CA . ALA B 1 263 ? -13.992 -11.367 -10.352 1 98.44 263 ALA B CA 1
ATOM 5223 C C . ALA B 1 263 ? -14.078 -12.156 -9.047 1 98.44 263 ALA B C 1
ATOM 5225 O O . ALA B 1 263 ? -13.383 -13.156 -8.867 1 98.44 263 ALA B O 1
ATOM 5226 N N . GLY B 1 264 ? -14.922 -11.633 -8.109 1 97.56 264 GLY B N 1
ATOM 5227 C CA . GLY B 1 264 ? -15.141 -12.375 -6.883 1 97.56 264 GLY B CA 1
ATOM 5228 C C . GLY B 1 264 ? -15.734 -13.758 -7.121 1 97.56 264 GLY B C 1
ATOM 5229 O O . GLY B 1 264 ? -15.297 -14.734 -6.512 1 97.56 264 GLY B O 1
ATOM 5230 N N . GLY B 1 265 ? -16.672 -13.805 -7.98 1 97.56 265 GLY B N 1
ATOM 5231 C CA . GLY B 1 265 ? -17.281 -15.086 -8.328 1 97.56 265 GLY B CA 1
ATOM 5232 C C . GLY B 1 265 ? -16.297 -16.047 -8.984 1 97.56 265 GLY B C 1
ATOM 5233 O O . GLY B 1 265 ? -16.281 -17.234 -8.664 1 97.56 265 GLY B O 1
ATOM 5234 N N . VAL B 1 266 ? -15.531 -15.555 -9.883 1 98.5 266 VAL B N 1
ATOM 5235 C CA . VAL B 1 266 ? -14.562 -16.391 -10.586 1 98.5 266 VAL B CA 1
ATOM 5236 C C . VAL B 1 266 ? -13.461 -16.828 -9.625 1 98.5 266 VAL B C 1
ATOM 5238 O O . VAL B 1 266 ? -12.961 -17.953 -9.711 1 98.5 266 VAL B O 1
ATOM 5241 N N . GLY B 1 267 ? -13.047 -15.883 -8.766 1 97.88 267 GLY B N 1
ATOM 5242 C CA . GLY B 1 267 ? -12.117 -16.297 -7.719 1 97.88 267 GLY B CA 1
ATOM 5243 C C . GLY B 1 267 ? -12.648 -17.422 -6.863 1 97.88 267 GLY B C 1
ATOM 5244 O O . GLY B 1 267 ? -11.922 -18.375 -6.578 1 97.88 267 GLY B O 1
ATOM 5245 N N . TRP B 1 268 ? -13.891 -17.297 -6.473 1 97.56 268 TRP B N 1
ATOM 5246 C CA . TRP B 1 268 ? -14.555 -18.359 -5.727 1 97.56 268 TRP B CA 1
ATOM 5247 C C . TRP B 1 268 ? -14.523 -19.672 -6.5 1 97.56 268 TRP B C 1
ATOM 5249 O O . TRP B 1 268 ? -14.227 -20.734 -5.941 1 97.56 268 TRP B O 1
ATOM 5259 N N . LEU B 1 269 ? -14.805 -19.625 -7.742 1 98.25 269 LEU B N 1
ATOM 5260 C CA . LEU B 1 269 ? -14.805 -20.797 -8.609 1 98.25 269 LEU B CA 1
ATOM 5261 C C . LEU B 1 269 ? -13.406 -21.406 -8.688 1 98.25 269 LEU B C 1
ATOM 5263 O O . LEU B 1 269 ? -13.258 -22.625 -8.695 1 98.25 269 LEU B O 1
ATOM 5267 N N . TYR B 1 270 ? -12.445 -20.594 -8.805 1 98.25 270 TYR B N 1
ATOM 5268 C CA . TYR B 1 270 ? -11.055 -21.031 -8.867 1 98.25 270 TYR B CA 1
ATOM 5269 C C . TYR B 1 270 ? -10.711 -21.891 -7.656 1 98.25 270 TYR B C 1
ATOM 5271 O O . TYR B 1 270 ? -10.219 -23.016 -7.805 1 98.25 270 TYR B O 1
ATOM 5279 N N . ALA B 1 271 ? -10.977 -21.359 -6.496 1 97.12 271 ALA B N 1
ATOM 5280 C CA . ALA B 1 271 ? -10.664 -22.094 -5.266 1 97.12 271 ALA B CA 1
ATOM 5281 C C . ALA B 1 271 ? -11.438 -23.406 -5.184 1 97.12 271 ALA B C 1
ATOM 5283 O O . ALA B 1 271 ? -10.883 -24.438 -4.805 1 97.12 271 ALA B O 1
ATOM 5284 N N . ARG B 1 272 ? -12.656 -23.375 -5.578 1 97.25 272 ARG B N 1
ATOM 5285 C CA . ARG B 1 272 ? -13.516 -24.547 -5.48 1 97.25 272 ARG B CA 1
ATOM 5286 C C . ARG B 1 272 ? -13.07 -25.641 -6.457 1 97.25 272 ARG B C 1
ATOM 5288 O O . ARG B 1 272 ? -13.023 -26.812 -6.105 1 97.25 272 ARG B O 1
ATOM 5295 N N . VAL B 1 273 ? -12.805 -25.234 -7.629 1 98.25 273 VAL B N 1
ATOM 5296 C CA . VAL B 1 273 ? -12.398 -26.188 -8.648 1 98.25 273 VAL B CA 1
ATOM 5297 C C . VAL B 1 273 ? -11.023 -26.75 -8.305 1 98.25 273 VAL B C 1
ATOM 5299 O O . VAL B 1 273 ? -10.773 -27.953 -8.477 1 98.25 273 VAL B O 1
ATOM 5302 N N . PHE B 1 274 ? -10.172 -25.953 -7.863 1 97.75 274 PHE B N 1
ATOM 5303 C CA . PHE B 1 274 ? -8.836 -26.406 -7.496 1 97.75 274 PHE B CA 1
ATOM 5304 C C . PHE B 1 274 ? -8.914 -27.484 -6.418 1 97.75 274 PHE B C 1
ATOM 5306 O O . PHE B 1 274 ? -8.383 -28.578 -6.594 1 97.75 274 PHE B O 1
ATOM 5313 N N . TYR B 1 275 ? -9.586 -27.203 -5.359 1 96.81 275 TYR B N 1
ATOM 5314 C CA . TYR B 1 275 ? -9.617 -28.172 -4.258 1 96.81 275 TYR B CA 1
ATOM 5315 C C . TYR B 1 275 ? -10.57 -29.312 -4.566 1 96.81 275 TYR B C 1
ATOM 5317 O O . TYR B 1 275 ? -10.43 -30.406 -4.012 1 96.81 275 TYR B O 1
ATOM 5325 N N . GLY B 1 276 ? -11.539 -29.031 -5.406 1 97.44 276 GLY B N 1
ATOM 5326 C CA . GLY B 1 276 ? -12.297 -30.156 -5.926 1 97.44 276 GLY B CA 1
ATOM 5327 C C . GLY B 1 276 ? -11.445 -31.141 -6.691 1 97.44 276 GLY B C 1
ATOM 5328 O O . GLY B 1 276 ? -11.617 -32.344 -6.543 1 97.44 276 GLY B O 1
ATOM 5329 N N . THR B 1 277 ? -10.57 -30.625 -7.492 1 97.75 277 THR B N 1
ATOM 5330 C CA . THR B 1 277 ? -9.648 -31.469 -8.25 1 97.75 277 THR B CA 1
ATOM 5331 C C . THR B 1 277 ? -8.719 -32.219 -7.309 1 97.75 277 THR B C 1
ATOM 5333 O O . THR B 1 277 ? -8.445 -33.406 -7.52 1 97.75 277 THR B O 1
ATOM 5336 N N . VAL B 1 278 ? -8.227 -31.562 -6.32 1 96.19 278 VAL B N 1
ATOM 5337 C CA . VAL B 1 278 ? -7.383 -32.219 -5.32 1 96.19 278 VAL B CA 1
ATOM 5338 C C . VAL B 1 278 ? -8.133 -33.375 -4.695 1 96.19 278 VAL B C 1
ATOM 5340 O O . VAL B 1 278 ? -7.59 -34.469 -4.562 1 96.19 278 VAL B O 1
ATOM 5343 N N . ALA B 1 279 ? -9.352 -33.156 -4.328 1 96.56 279 ALA B N 1
ATOM 5344 C CA . ALA B 1 279 ? -10.172 -34.188 -3.662 1 96.56 279 ALA B CA 1
ATOM 5345 C C . ALA B 1 279 ? -10.438 -35.375 -4.586 1 96.56 279 ALA B C 1
ATOM 5347 O O . ALA B 1 279 ? -10.336 -36.531 -4.168 1 96.56 279 ALA B O 1
ATOM 5348 N N . VAL B 1 280 ? -10.773 -35.094 -5.809 1 96.88 280 VAL B N 1
ATOM 5349 C CA . VAL B 1 280 ? -11.078 -36.156 -6.773 1 96.88 280 VAL B CA 1
ATOM 5350 C C . VAL B 1 280 ? -9.82 -36.938 -7.07 1 96.88 280 VAL B C 1
ATOM 5352 O O . VAL B 1 280 ? -9.875 -38.188 -7.203 1 96.88 280 VAL B O 1
ATOM 5355 N N . THR B 1 281 ? -8.727 -36.25 -7.234 1 96.25 281 THR B N 1
ATOM 5356 C CA . THR B 1 281 ? -7.461 -36.938 -7.531 1 96.25 281 THR B CA 1
ATOM 5357 C C . THR B 1 281 ? -7.078 -37.875 -6.414 1 96.25 281 THR B C 1
ATOM 5359 O O . THR B 1 281 ? -6.539 -38.969 -6.672 1 96.25 281 THR B O 1
ATOM 5362 N N . LYS B 1 282 ? -7.328 -37.469 -5.191 1 93.56 282 LYS B N 1
ATOM 5363 C CA . LYS B 1 282 ? -7.02 -38.312 -4.043 1 93.56 282 LYS B CA 1
ATOM 5364 C C . LYS B 1 282 ? -7.785 -39.625 -4.113 1 93.56 282 LYS B C 1
ATOM 5366 O O . LYS B 1 282 ? -7.305 -40.656 -3.639 1 93.56 282 LYS B O 1
ATOM 5371 N N . MET B 1 283 ? -8.891 -39.625 -4.742 1 94.88 283 MET B N 1
ATOM 5372 C CA . MET B 1 283 ? -9.75 -40.781 -4.801 1 94.88 283 MET B CA 1
ATOM 5373 C C . MET B 1 283 ? -9.391 -41.688 -5.992 1 94.88 283 MET B C 1
ATOM 5375 O O . MET B 1 283 ? -9.773 -42.844 -6.043 1 94.88 283 MET B O 1
ATOM 5379 N N . LEU B 1 284 ? -8.758 -41.125 -6.906 1 93.81 284 LEU B N 1
ATOM 5380 C CA . LEU B 1 284 ? -8.414 -41.875 -8.117 1 93.81 284 LEU B CA 1
ATOM 5381 C C . LEU B 1 284 ? -7.219 -42.781 -7.879 1 93.81 284 LEU B C 1
ATOM 5383 O O . LEU B 1 284 ? -6.328 -42.469 -7.094 1 93.81 284 LEU B O 1
ATOM 5387 N N . PRO B 1 285 ? -7.34 -43.875 -8.492 1 90.94 285 PRO B N 1
ATOM 5388 C CA . PRO B 1 285 ? -6.176 -44.75 -8.375 1 90.94 285 PRO B CA 1
ATOM 5389 C C . PRO B 1 285 ? -4.961 -44.219 -9.141 1 90.94 285 PRO B C 1
ATOM 5391 O O . PRO B 1 285 ? -5.109 -43.438 -10.078 1 90.94 285 PRO B O 1
ATOM 5394 N N . GLY B 1 286 ? -3.891 -44.5 -8.648 1 83.12 286 GLY B N 1
ATOM 5395 C CA . GLY B 1 286 ? -2.639 -44.062 -9.242 1 83.12 286 GLY B CA 1
ATOM 5396 C C . GLY B 1 286 ? -1.687 -43.438 -8.234 1 83.12 286 GLY B C 1
ATOM 5397 O O . GLY B 1 286 ? -2.117 -42.906 -7.203 1 83.12 286 GLY B O 1
ATOM 5398 N N . GLY B 1 287 ? -0.501 -43.688 -8.273 1 89 287 GLY B N 1
ATOM 5399 C CA . GLY B 1 287 ? 0.524 -43.219 -7.355 1 89 287 GLY B CA 1
ATOM 5400 C C . GLY B 1 287 ? 0.876 -41.781 -7.551 1 89 287 GLY B C 1
ATOM 5401 O O . GLY B 1 287 ? 0.224 -41.062 -8.32 1 89 287 GLY B O 1
ATOM 5402 N N . LYS B 1 288 ? 1.705 -41.25 -6.84 1 92.38 288 LYS B N 1
ATOM 5403 C CA . LYS B 1 288 ? 2.117 -39.844 -6.758 1 92.38 288 LYS B CA 1
ATOM 5404 C C . LYS B 1 288 ? 2.816 -39.406 -8.039 1 92.38 288 LYS B C 1
ATOM 5406 O O . LYS B 1 288 ? 3.008 -38.219 -8.266 1 92.38 288 LYS B O 1
ATOM 5411 N N . ILE B 1 289 ? 3.064 -40.344 -8.93 1 95.62 289 ILE B N 1
ATOM 5412 C CA . ILE B 1 289 ? 3.807 -40.031 -10.141 1 95.62 289 ILE B CA 1
ATOM 5413 C C . ILE B 1 289 ? 2.855 -40 -11.336 1 95.62 289 ILE B C 1
ATOM 5415 O O . ILE B 1 289 ? 2.869 -39.031 -12.125 1 95.62 289 ILE B O 1
ATOM 5419 N N . VAL B 1 290 ? 1.928 -40.938 -11.438 1 96.38 290 VAL B N 1
ATOM 5420 C CA . VAL B 1 290 ? 1.075 -41.125 -12.609 1 96.38 290 VAL B CA 1
ATOM 5421 C C . VAL B 1 290 ? 0.004 -40.031 -12.641 1 96.38 290 VAL B C 1
ATOM 5423 O O . VAL B 1 290 ? -0.347 -39.531 -13.711 1 96.38 290 VAL B O 1
ATOM 5426 N N . LYS B 1 291 ? -0.502 -39.656 -11.531 1 97.06 291 LYS B N 1
ATOM 5427 C CA . LYS B 1 291 ? -1.618 -38.719 -11.469 1 97.06 291 LYS B CA 1
ATOM 5428 C C . LYS B 1 291 ? -1.214 -37.344 -12.008 1 97.06 291 LYS B C 1
ATOM 5430 O O . LYS B 1 291 ? -1.873 -36.812 -12.891 1 97.06 291 LYS B O 1
ATOM 5435 N N . PRO B 1 292 ? -0.087 -36.812 -11.492 1 97 292 PRO B N 1
ATOM 5436 C CA . PRO B 1 292 ? 0.338 -35.562 -12.086 1 97 292 PRO B CA 1
ATOM 5437 C C . PRO B 1 292 ? 0.691 -35.688 -13.562 1 97 292 PRO B C 1
ATOM 5439 O O . PRO B 1 292 ? 0.476 -34.75 -14.336 1 97 292 PRO B O 1
ATOM 5442 N N . ALA B 1 293 ? 1.22 -36.781 -13.977 1 97.94 293 ALA B N 1
ATOM 5443 C CA . ALA B 1 293 ? 1.553 -37 -15.383 1 97.94 293 ALA B CA 1
ATOM 5444 C C . ALA B 1 293 ? 0.303 -36.969 -16.25 1 97.94 293 ALA B C 1
ATOM 5446 O O . ALA B 1 293 ? 0.32 -36.375 -17.344 1 97.94 293 ALA B O 1
ATOM 5447 N N . LEU B 1 294 ? -0.749 -37.562 -15.781 1 97.88 294 LEU B N 1
ATOM 5448 C CA . LEU B 1 294 ? -2.01 -37.531 -16.516 1 97.88 294 LEU B CA 1
ATOM 5449 C C . LEU B 1 294 ? -2.602 -36.125 -16.531 1 97.88 294 LEU B C 1
ATOM 5451 O O . LEU B 1 294 ? -3.242 -35.75 -17.516 1 97.88 294 LEU B O 1
ATOM 5455 N N . GLY B 1 295 ? -2.43 -35.469 -15.391 1 98.06 295 GLY B N 1
ATOM 5456 C CA . GLY B 1 295 ? -2.809 -34.062 -15.391 1 98.06 295 GLY B CA 1
ATOM 5457 C C . GLY B 1 295 ? -2.092 -33.25 -16.453 1 98.06 295 GLY B C 1
ATOM 5458 O O . GLY B 1 295 ? -2.713 -32.469 -17.156 1 98.06 295 GLY B O 1
ATOM 5459 N N . GLY B 1 296 ? -0.778 -33.5 -16.547 1 98.5 296 GLY B N 1
ATOM 5460 C CA . GLY B 1 296 ? 0 -32.812 -17.578 1 98.5 296 GLY B CA 1
ATOM 5461 C C . GLY B 1 296 ? -0.455 -33.188 -18.984 1 98.5 296 GLY B C 1
ATOM 5462 O O . GLY B 1 296 ? -0.492 -32.312 -19.875 1 98.5 296 GLY B O 1
ATOM 5463 N N . LEU B 1 297 ? -0.789 -34.438 -19.188 1 98.62 297 LEU B N 1
ATOM 5464 C CA . LEU B 1 297 ? -1.295 -34.875 -20.484 1 98.62 297 LEU B CA 1
ATOM 5465 C C . LEU B 1 297 ? -2.592 -34.156 -20.828 1 98.62 297 LEU B C 1
ATOM 5467 O O . LEU B 1 297 ? -2.768 -33.688 -21.969 1 98.62 297 LEU B O 1
ATOM 5471 N N . ALA B 1 298 ? -3.469 -34.094 -19.875 1 98.69 298 ALA B N 1
ATOM 5472 C CA . ALA B 1 298 ? -4.754 -33.406 -20.094 1 98.69 298 ALA B CA 1
ATOM 5473 C C . ALA B 1 298 ? -4.559 -31.953 -20.438 1 98.69 298 ALA B C 1
ATOM 5475 O O . ALA B 1 298 ? -5.254 -31.422 -21.312 1 98.69 298 ALA B O 1
ATOM 5476 N N . VAL B 1 299 ? -3.643 -31.297 -19.766 1 98.81 299 VAL B N 1
ATOM 5477 C CA . VAL B 1 299 ? -3.363 -29.891 -20.031 1 98.81 299 VAL B CA 1
ATOM 5478 C C . VAL B 1 299 ? -2.793 -29.734 -21.438 1 98.81 299 VAL B C 1
ATOM 5480 O O . VAL B 1 299 ? -3.178 -28.828 -22.172 1 98.81 299 VAL B O 1
ATOM 5483 N N . GLY B 1 300 ? -1.854 -30.625 -21.781 1 98.62 300 GLY B N 1
ATOM 5484 C CA . GLY B 1 300 ? -1.315 -30.594 -23.125 1 98.62 300 GLY B CA 1
ATOM 5485 C C . GLY B 1 300 ? -2.375 -30.781 -24.188 1 98.62 300 GLY B C 1
ATOM 5486 O O . GLY B 1 300 ? -2.336 -30.109 -25.234 1 98.62 300 GLY B O 1
ATOM 5487 N N . LEU B 1 301 ? -3.291 -31.641 -23.953 1 98.69 301 LEU B N 1
ATOM 5488 C CA . LEU B 1 301 ? -4.383 -31.859 -24.891 1 98.69 301 LEU B CA 1
ATOM 5489 C C . LEU B 1 301 ? -5.289 -30.625 -24.969 1 98.69 301 LEU B C 1
ATOM 5491 O O . LEU B 1 301 ? -5.719 -30.234 -26.047 1 98.69 301 LEU B O 1
ATOM 5495 N N . MET B 1 302 ? -5.578 -30.047 -23.859 1 98.56 302 MET B N 1
ATOM 5496 C CA . MET B 1 302 ? -6.367 -28.812 -23.812 1 98.56 302 MET B CA 1
ATOM 5497 C C . MET B 1 302 ? -5.68 -27.703 -24.594 1 98.56 302 MET B C 1
ATOM 5499 O O . MET B 1 302 ? -6.344 -26.891 -25.234 1 98.56 302 MET B O 1
ATOM 5503 N N . ALA B 1 303 ? -4.402 -27.719 -24.516 1 98.31 303 ALA B N 1
ATOM 5504 C CA . ALA B 1 303 ? -3.605 -26.656 -25.109 1 98.31 303 ALA B CA 1
ATOM 5505 C C . ALA B 1 303 ? -3.713 -26.672 -26.641 1 98.31 303 ALA B C 1
ATOM 5507 O O . ALA B 1 303 ? -3.486 -25.656 -27.297 1 98.31 303 ALA B O 1
ATOM 5508 N N . LEU B 1 304 ? -4.016 -27.828 -27.172 1 97.81 304 LEU B N 1
ATOM 5509 C CA . LEU B 1 304 ? -4.164 -27.922 -28.625 1 97.81 304 LEU B CA 1
ATOM 5510 C C . LEU B 1 304 ? -5.312 -27.047 -29.109 1 97.81 304 LEU B C 1
ATOM 5512 O O . LEU B 1 304 ? -5.262 -26.5 -30.219 1 97.81 304 LEU B O 1
ATOM 5516 N N . ALA B 1 305 ? -6.285 -26.844 -28.219 1 96.81 305 ALA B N 1
ATOM 5517 C CA . ALA B 1 305 ? -7.414 -25.984 -28.562 1 96.81 305 ALA B CA 1
ATOM 5518 C C . ALA B 1 305 ? -7.203 -24.562 -28.016 1 96.81 305 ALA B C 1
ATOM 5520 O O . ALA B 1 305 ? -7.605 -23.594 -28.656 1 96.81 305 ALA B O 1
ATOM 5521 N N . ILE B 1 306 ? -6.648 -24.438 -26.859 1 97.81 306 ILE B N 1
ATOM 5522 C CA . ILE B 1 306 ? -6.445 -23.156 -26.188 1 97.81 306 ILE B CA 1
ATOM 5523 C C . ILE B 1 306 ? -5.008 -23.062 -25.672 1 97.81 306 ILE B C 1
ATOM 5525 O O . ILE B 1 306 ? -4.75 -23.203 -24.484 1 97.81 306 ILE B O 1
ATOM 5529 N N . PRO B 1 307 ? -4.113 -22.734 -26.562 1 97.38 307 PRO B N 1
ATOM 5530 C CA . PRO B 1 307 ? -2.693 -22.719 -26.203 1 97.38 307 PRO B CA 1
ATOM 5531 C C . PRO B 1 307 ? -2.395 -21.766 -25.031 1 97.38 307 PRO B C 1
ATOM 5533 O O . PRO B 1 307 ? -1.383 -21.938 -24.344 1 97.38 307 PRO B O 1
ATOM 5536 N N . GLN B 1 308 ? -3.328 -20.844 -24.734 1 97.75 308 GLN B N 1
ATOM 5537 C CA . GLN B 1 308 ? -3.129 -19.812 -23.719 1 97.75 308 GLN B CA 1
ATOM 5538 C C . GLN B 1 308 ? -3.102 -20.406 -22.328 1 97.75 308 GLN B C 1
ATOM 5540 O O . GLN B 1 308 ? -2.705 -19.75 -21.359 1 97.75 308 GLN B O 1
ATOM 5545 N N . VAL B 1 309 ? -3.449 -21.656 -22.156 1 98.31 309 VAL B N 1
ATOM 5546 C CA . VAL B 1 309 ? -3.535 -22.25 -20.828 1 98.31 309 VAL B CA 1
ATOM 5547 C C . VAL B 1 309 ? -2.152 -22.719 -20.375 1 98.31 309 VAL B C 1
ATOM 5549 O O . VAL B 1 309 ? -1.935 -23.016 -19.203 1 98.31 309 VAL B O 1
ATOM 5552 N N . LEU B 1 310 ? -1.229 -22.828 -21.312 1 98.25 310 LEU B N 1
ATOM 5553 C CA . LEU B 1 310 ? 0.083 -23.391 -21.031 1 98.25 310 LEU B CA 1
ATOM 5554 C C . LEU B 1 310 ? 0.894 -22.453 -20.141 1 98.25 310 LEU B C 1
ATOM 5556 O O . LEU B 1 310 ? 0.772 -21.234 -20.25 1 98.25 310 LEU B O 1
ATOM 5560 N N . ALA B 1 311 ? 1.685 -23.031 -19.219 1 97.62 311 ALA B N 1
ATOM 5561 C CA . ALA B 1 311 ? 2.652 -22.312 -18.391 1 97.62 311 ALA B CA 1
ATOM 5562 C C . ALA B 1 311 ? 1.972 -21.219 -17.562 1 97.62 311 ALA B C 1
ATOM 5564 O O . ALA B 1 311 ? 0.836 -21.391 -17.109 1 97.62 311 ALA B O 1
ATOM 5565 N N . SER B 1 312 ? 2.609 -20.172 -17.234 1 96.25 312 SER B N 1
ATOM 5566 C CA . SER B 1 312 ? 2.08 -19.172 -16.312 1 96.25 312 SER B CA 1
ATOM 5567 C C . SER B 1 312 ? 1.01 -18.312 -16.969 1 96.25 312 SER B C 1
ATOM 5569 O O . SER B 1 312 ? 0.063 -17.875 -16.328 1 96.25 312 SER B O 1
ATOM 5571 N N . GLY B 1 313 ? 1.155 -18.062 -18.25 1 97.31 313 GLY B N 1
ATOM 5572 C CA . GLY B 1 313 ? 0.202 -17.25 -18.984 1 97.31 313 GLY B CA 1
ATOM 5573 C C . GLY B 1 313 ? 0.478 -15.758 -18.875 1 97.31 313 GLY B C 1
ATOM 5574 O O . GLY B 1 313 ? -0.312 -14.938 -19.344 1 97.31 313 GLY B O 1
ATOM 5575 N N . TYR B 1 314 ? 1.634 -15.32 -18.375 1 97.62 314 TYR B N 1
ATOM 5576 C CA . TYR B 1 314 ? 1.928 -13.906 -18.141 1 97.62 314 TYR B CA 1
ATOM 5577 C C . TYR B 1 314 ? 1.985 -13.133 -19.453 1 97.62 314 TYR B C 1
ATOM 5579 O O . TYR B 1 314 ? 1.48 -12.016 -19.547 1 97.62 314 TYR B O 1
ATOM 5587 N N . GLY B 1 315 ? 2.609 -13.742 -20.406 1 97.5 315 GLY B N 1
ATOM 5588 C CA . GLY B 1 315 ? 2.676 -13.086 -21.703 1 97.5 315 GLY B CA 1
ATOM 5589 C C . GLY B 1 315 ? 1.312 -12.828 -22.312 1 97.5 315 GLY B C 1
ATOM 5590 O O . GLY B 1 315 ? 1.083 -11.781 -22.922 1 97.5 315 GLY B O 1
ATOM 5591 N N . TRP B 1 316 ? 0.469 -13.758 -22.188 1 97.81 316 TRP B N 1
ATOM 5592 C CA . TRP B 1 316 ? -0.886 -13.609 -22.703 1 97.81 316 TRP B CA 1
ATOM 5593 C C . TRP B 1 316 ? -1.653 -12.547 -21.922 1 97.81 316 TRP B C 1
ATOM 5595 O O . TRP B 1 316 ? -2.465 -11.812 -22.5 1 97.81 316 TRP B O 1
ATOM 5605 N N . ALA B 1 317 ? -1.42 -12.5 -20.625 1 97.56 317 ALA B N 1
ATOM 5606 C CA . ALA B 1 317 ? -2.062 -11.469 -19.828 1 97.56 317 ALA B CA 1
ATOM 5607 C C . ALA B 1 317 ? -1.639 -10.07 -20.281 1 97.56 317 ALA B C 1
ATOM 5609 O O . ALA B 1 317 ? -2.465 -9.156 -20.359 1 97.56 317 ALA B O 1
ATOM 5610 N N . GLU B 1 318 ? -0.363 -9.953 -20.516 1 97.12 318 GLU B N 1
ATOM 5611 C CA . GLU B 1 318 ? 0.121 -8.672 -21.016 1 97.12 318 GLU B CA 1
ATOM 5612 C C . GLU B 1 318 ? -0.502 -8.336 -22.359 1 97.12 318 GLU B C 1
ATOM 5614 O O . GLU B 1 318 ? -0.904 -7.191 -22.594 1 97.12 318 GLU B O 1
ATOM 5619 N N . LYS B 1 319 ? -0.572 -9.297 -23.234 1 96.62 319 LYS B N 1
ATOM 5620 C CA . LYS B 1 319 ? -1.163 -9.086 -24.562 1 96.62 319 LYS B CA 1
ATOM 5621 C C . LYS B 1 319 ? -2.635 -8.695 -24.453 1 96.62 319 LYS B C 1
ATOM 5623 O O . LYS B 1 319 ? -3.145 -7.934 -25.266 1 96.62 319 LYS B O 1
ATOM 5628 N N . ALA B 1 320 ? -3.273 -9.18 -23.438 1 97.31 320 ALA B N 1
ATOM 5629 C CA . ALA B 1 320 ? -4.691 -8.891 -23.234 1 97.31 320 ALA B CA 1
ATOM 5630 C C . ALA B 1 320 ? -4.906 -7.441 -22.812 1 97.31 320 ALA B C 1
ATOM 5632 O O . ALA B 1 320 ? -6.023 -6.926 -22.906 1 97.31 320 ALA B O 1
ATOM 5633 N N . ALA B 1 321 ? -3.881 -6.773 -22.406 1 95.94 321 ALA B N 1
ATOM 5634 C CA . ALA B 1 321 ? -4 -5.422 -21.875 1 95.94 321 ALA B CA 1
ATOM 5635 C C . ALA B 1 321 ? -3.949 -4.383 -22.984 1 95.94 321 ALA B C 1
ATOM 5637 O O . ALA B 1 321 ? -4.285 -3.215 -22.766 1 95.94 321 ALA B O 1
ATOM 5638 N N . ALA B 1 322 ? -3.605 -4.812 -24.125 1 94.38 322 ALA B N 1
ATOM 5639 C CA . ALA B 1 322 ? -3.584 -3.91 -25.281 1 94.38 322 ALA B CA 1
ATOM 5640 C C . ALA B 1 322 ? -4.715 -4.234 -26.25 1 94.38 322 ALA B C 1
ATOM 5642 O O . ALA B 1 322 ? -4.977 -5.402 -26.531 1 94.38 322 ALA B O 1
ATOM 5643 N N . THR B 1 323 ? -5.309 -3.213 -26.75 1 94.56 323 THR B N 1
ATOM 5644 C CA . THR B 1 323 ? -6.469 -3.387 -27.625 1 94.56 323 THR B CA 1
ATOM 5645 C C . THR B 1 323 ? -6.098 -4.211 -28.844 1 94.56 323 THR B C 1
ATOM 5647 O O . THR B 1 323 ? -6.793 -5.168 -29.188 1 94.56 323 THR B O 1
ATOM 5650 N N . GLU B 1 324 ? -5.031 -3.875 -29.469 1 94.75 324 GLU B N 1
ATOM 5651 C CA . GLU B 1 324 ? -4.637 -4.523 -30.719 1 94.75 324 GLU B CA 1
ATOM 5652 C C . GLU B 1 324 ? -4.414 -6.02 -30.516 1 94.75 324 GLU B C 1
ATOM 5654 O O . GLU B 1 324 ? -4.934 -6.84 -31.281 1 94.75 324 GLU B O 1
ATOM 5659 N N . THR B 1 325 ? -3.715 -6.363 -29.516 1 95.25 325 THR B N 1
ATOM 5660 C CA . THR B 1 325 ? -3.389 -7.77 -29.297 1 95.25 325 THR B CA 1
ATOM 5661 C C . THR B 1 325 ? -4.594 -8.523 -28.734 1 95.25 325 THR B C 1
ATOM 5663 O O . THR B 1 325 ? -4.797 -9.695 -29.047 1 95.25 325 THR B O 1
ATOM 5666 N N . LEU B 1 326 ? -5.359 -7.891 -27.938 1 96.69 326 LEU B N 1
ATOM 5667 C CA . LEU B 1 326 ? -6.555 -8.531 -27.406 1 96.69 326 LEU B CA 1
ATOM 5668 C C . LEU B 1 326 ? -7.539 -8.867 -28.531 1 96.69 326 LEU B C 1
ATOM 5670 O O . LEU B 1 326 ? -8.133 -9.945 -28.531 1 96.69 326 LEU B O 1
ATOM 5674 N N . MET B 1 327 ? -7.684 -7.941 -29.484 1 95.81 327 MET B N 1
ATOM 5675 C CA . MET B 1 327 ? -8.641 -8.125 -30.562 1 95.81 327 MET B CA 1
ATOM 5676 C C . MET B 1 327 ? -8.203 -9.234 -31.516 1 95.81 327 MET B C 1
ATOM 5678 O O . MET B 1 327 ? -9.016 -9.797 -32.25 1 95.81 327 MET B O 1
ATOM 5682 N N . ASN B 1 328 ? -6.91 -9.539 -31.453 1 95.56 328 ASN B N 1
ATOM 5683 C CA . ASN B 1 328 ? -6.383 -10.617 -32.281 1 95.56 328 ASN B CA 1
ATOM 5684 C C . ASN B 1 328 ? -6.684 -11.984 -31.688 1 95.56 328 ASN B C 1
ATOM 5686 O O . ASN B 1 328 ? -6.578 -13 -32.375 1 95.56 328 ASN B O 1
ATOM 5690 N N . ILE B 1 329 ? -7.031 -12.062 -30.438 1 96.25 329 ILE B N 1
ATOM 5691 C CA . ILE B 1 329 ? -7.449 -13.312 -29.828 1 96.25 329 ILE B CA 1
ATOM 5692 C C . ILE B 1 329 ? -8.93 -13.555 -30.094 1 96.25 329 ILE B C 1
ATOM 5694 O O . ILE B 1 329 ? -9.758 -12.664 -29.859 1 96.25 329 ILE B O 1
ATOM 5698 N N . PRO B 1 330 ? -9.242 -14.727 -30.594 1 96.5 330 PRO B N 1
ATOM 5699 C CA . PRO B 1 330 ? -10.656 -14.992 -30.844 1 96.5 330 PRO B CA 1
ATOM 5700 C C . PRO B 1 330 ? -11.523 -14.766 -29.594 1 96.5 330 PRO B C 1
ATOM 5702 O O . PRO B 1 330 ? -11.117 -15.133 -28.5 1 96.5 330 PRO B O 1
ATOM 5705 N N . LEU B 1 331 ? -12.695 -14.188 -29.797 1 96.75 331 LEU B N 1
ATOM 5706 C CA . LEU B 1 331 ? -13.578 -13.805 -28.703 1 96.75 331 LEU B CA 1
ATOM 5707 C C . LEU B 1 331 ? -13.922 -15.008 -27.828 1 96.75 331 LEU B C 1
ATOM 5709 O O . LEU B 1 331 ? -13.953 -14.898 -26.594 1 96.75 331 LEU B O 1
ATOM 5713 N N . TRP B 1 332 ? -14.164 -16.141 -28.438 1 96.88 332 TRP B N 1
ATOM 5714 C CA . TRP B 1 332 ? -14.57 -17.297 -27.656 1 96.88 332 TRP B CA 1
ATOM 5715 C C . TRP B 1 332 ? -13.445 -17.75 -26.734 1 96.88 332 TRP B C 1
ATOM 5717 O O . TRP B 1 332 ? -13.688 -18.234 -25.625 1 96.88 332 TRP B O 1
ATOM 5727 N N . ILE B 1 333 ? -12.219 -17.609 -27.125 1 97.69 333 ILE B N 1
ATOM 5728 C CA . ILE B 1 333 ? -11.078 -17.969 -26.281 1 97.69 333 ILE B CA 1
ATOM 5729 C C . ILE B 1 333 ? -11.008 -17.016 -25.078 1 97.69 333 ILE B C 1
ATOM 5731 O O . ILE B 1 333 ? -10.812 -17.453 -23.953 1 97.69 333 ILE B O 1
ATOM 5735 N N . VAL B 1 334 ? -11.18 -15.688 -25.375 1 98.38 334 VAL B N 1
ATOM 5736 C CA . VAL B 1 334 ? -11.133 -14.695 -24.312 1 98.38 334 VAL B CA 1
ATOM 5737 C C . VAL B 1 334 ? -12.203 -15 -23.266 1 98.38 334 VAL B C 1
ATOM 5739 O O . VAL B 1 334 ? -11.953 -14.875 -22.062 1 98.38 334 VAL B O 1
ATOM 5742 N N . LEU B 1 335 ? -13.336 -15.461 -23.672 1 98 335 LEU B N 1
ATOM 5743 C CA . LEU B 1 335 ? -14.477 -15.703 -22.797 1 98 335 LEU B CA 1
ATOM 5744 C C . LEU B 1 335 ? -14.281 -16.984 -22 1 98 335 LEU B C 1
ATOM 5746 O O . LEU B 1 335 ? -14.672 -17.078 -20.828 1 98 335 LEU B O 1
ATOM 5750 N N . VAL B 1 336 ? -13.617 -17.969 -22.547 1 98.31 336 VAL B N 1
ATOM 5751 C CA . VAL B 1 336 ? -13.539 -19.297 -21.938 1 98.31 336 VAL B CA 1
ATOM 5752 C C . VAL B 1 336 ? -12.25 -19.406 -21.125 1 98.31 336 VAL B C 1
ATOM 5754 O O . VAL B 1 336 ? -12.141 -20.266 -20.25 1 98.31 336 VAL B O 1
ATOM 5757 N N . LEU B 1 337 ? -11.297 -18.578 -21.422 1 98.56 337 LEU B N 1
ATOM 5758 C CA . LEU B 1 337 ? -9.938 -18.734 -20.906 1 98.56 337 LEU B CA 1
ATOM 5759 C C . LEU B 1 337 ? -9.914 -18.703 -19.391 1 98.56 337 LEU B C 1
ATOM 5761 O O . LEU B 1 337 ? -9.156 -19.438 -18.75 1 98.56 337 LEU B O 1
ATOM 5765 N N . PRO B 1 338 ? -10.742 -17.781 -18.719 1 98.75 338 PRO B N 1
ATOM 5766 C CA . PRO B 1 338 ? -10.727 -17.828 -17.25 1 98.75 338 PRO B CA 1
ATOM 5767 C C . PRO B 1 338 ? -11.07 -19.203 -16.703 1 98.75 338 PRO B C 1
ATOM 5769 O O . PRO B 1 338 ? -10.383 -19.719 -15.812 1 98.75 338 PRO B O 1
ATOM 5772 N N . VAL B 1 339 ? -11.984 -19.875 -17.266 1 98.69 339 VAL B N 1
ATOM 5773 C CA . VAL B 1 339 ? -12.406 -21.203 -16.797 1 98.69 339 VAL B CA 1
ATOM 5774 C C . VAL B 1 339 ? -11.391 -22.25 -17.25 1 98.69 339 VAL B C 1
ATOM 5776 O O . VAL B 1 339 ? -11.047 -23.156 -16.484 1 98.69 339 VAL B O 1
ATOM 5779 N N . ALA B 1 340 ? -10.938 -22.125 -18.484 1 98.81 340 ALA B N 1
ATOM 5780 C CA . ALA B 1 340 ? -9.953 -23.062 -19 1 98.81 340 ALA B CA 1
ATOM 5781 C C . ALA B 1 340 ? -8.664 -23.031 -18.188 1 98.81 340 ALA B C 1
ATOM 5783 O O . ALA B 1 340 ? -8.062 -24.078 -17.922 1 98.81 340 ALA B O 1
ATOM 5784 N N . LYS B 1 341 ? -8.234 -21.828 -17.812 1 98.81 341 LYS B N 1
ATOM 5785 C CA . LYS B 1 341 ? -7.031 -21.672 -17 1 98.81 341 LYS B CA 1
ATOM 5786 C C . LYS B 1 341 ? -7.234 -22.25 -15.602 1 98.81 341 LYS B C 1
ATOM 5788 O O . LYS B 1 341 ? -6.309 -22.812 -15.016 1 98.81 341 LYS B O 1
ATOM 5793 N N . ILE B 1 342 ? -8.422 -22.062 -15.055 1 98.81 342 ILE B N 1
ATOM 5794 C CA . ILE B 1 342 ? -8.758 -22.656 -13.766 1 98.81 342 ILE B CA 1
ATOM 5795 C C . ILE B 1 342 ? -8.609 -24.172 -13.844 1 98.81 342 ILE B C 1
ATOM 5797 O O . ILE B 1 342 ? -7.961 -24.781 -13 1 98.81 342 ILE B O 1
ATOM 5801 N N . VAL B 1 343 ? -9.141 -24.75 -14.867 1 98.81 343 VAL B N 1
ATOM 5802 C CA . VAL B 1 343 ? -9.117 -26.203 -15.039 1 98.81 343 VAL B CA 1
ATOM 5803 C C . VAL B 1 343 ? -7.684 -26.672 -15.281 1 98.81 343 VAL B C 1
ATOM 5805 O O . VAL B 1 343 ? -7.227 -27.641 -14.664 1 98.81 343 VAL B O 1
ATOM 5808 N N . ALA B 1 344 ? -6.98 -26.016 -16.141 1 98.88 344 ALA B N 1
ATOM 5809 C CA . ALA B 1 344 ? -5.613 -26.391 -16.469 1 98.88 344 ALA B CA 1
ATOM 5810 C C . ALA B 1 344 ? -4.707 -26.328 -15.242 1 98.88 344 ALA B C 1
ATOM 5812 O O . ALA B 1 344 ? -3.885 -27.234 -15.031 1 98.88 344 ALA B O 1
ATOM 5813 N N . THR B 1 345 ? -4.848 -25.25 -14.477 1 98.62 345 THR B N 1
ATOM 5814 C CA . THR B 1 345 ? -4.043 -25.109 -13.273 1 98.62 345 THR B CA 1
ATOM 5815 C C . THR B 1 345 ? -4.383 -26.188 -12.258 1 98.62 345 THR B C 1
ATOM 5817 O O . THR B 1 345 ? -3.49 -26.75 -11.617 1 98.62 345 THR B O 1
ATOM 5820 N N . SER B 1 346 ? -5.66 -26.469 -12.133 1 98.56 346 SER B N 1
ATOM 5821 C CA . SER B 1 346 ? -6.098 -27.516 -11.219 1 98.56 346 SER B CA 1
ATOM 5822 C C . SER B 1 346 ? -5.562 -28.891 -11.641 1 98.56 346 SER B C 1
ATOM 5824 O O . SER B 1 346 ? -5.188 -29.703 -10.797 1 98.56 346 SER B O 1
ATOM 5826 N N . LEU B 1 347 ? -5.473 -29.109 -12.906 1 98.38 347 LEU B N 1
ATOM 5827 C CA . LEU B 1 347 ? -4.973 -30.375 -13.422 1 98.38 347 LEU B CA 1
ATOM 5828 C C . LEU B 1 347 ? -3.457 -30.469 -13.266 1 98.38 347 LEU B C 1
ATOM 5830 O O . LEU B 1 347 ? -2.918 -31.547 -13.031 1 98.38 347 LEU B O 1
ATOM 5834 N N . SER B 1 348 ? -2.771 -29.375 -13.375 1 98.38 348 SER B N 1
ATOM 5835 C CA . SER B 1 348 ? -1.315 -29.359 -13.289 1 98.38 348 SER B CA 1
ATOM 5836 C C . SER B 1 348 ? -0.841 -29.484 -11.852 1 98.38 348 SER B C 1
ATOM 5838 O O . SER B 1 348 ? 0.107 -30.219 -11.562 1 98.38 348 SER B O 1
ATOM 5840 N N . ILE B 1 349 ? -1.503 -28.766 -10.977 1 96.94 349 ILE B N 1
ATOM 5841 C CA . ILE B 1 349 ? -1.005 -28.625 -9.609 1 96.94 349 ILE B CA 1
ATOM 5842 C C . ILE B 1 349 ? -1.891 -29.422 -8.656 1 96.94 349 ILE B C 1
ATOM 5844 O O . ILE B 1 349 ? -1.395 -30.062 -7.723 1 96.94 349 ILE B O 1
ATOM 5848 N N . GLY B 1 350 ? -3.158 -29.438 -8.883 1 96.25 350 GLY B N 1
ATOM 5849 C CA . GLY B 1 350 ? -4.109 -30.109 -8.008 1 96.25 350 GLY B CA 1
ATOM 5850 C C . GLY B 1 350 ? -3.982 -31.609 -8.039 1 96.25 350 GLY B C 1
ATOM 5851 O O . GLY B 1 350 ? -4.418 -32.281 -7.113 1 96.25 350 GLY B O 1
ATOM 5852 N N . THR B 1 351 ? -3.4 -32.156 -9.078 1 96.62 351 THR B N 1
ATOM 5853 C CA . THR B 1 351 ? -3.215 -33.594 -9.18 1 96.62 351 THR B CA 1
ATOM 5854 C C . THR B 1 351 ? -1.911 -34.031 -8.508 1 96.62 351 THR B C 1
ATOM 5856 O O . THR B 1 351 ? -1.563 -35.188 -8.516 1 96.62 351 THR B O 1
ATOM 5859 N N . GLY B 1 352 ? -1.184 -33.031 -8.031 1 94.12 352 GLY B N 1
ATOM 5860 C CA . GLY B 1 352 ? 0.04 -33.312 -7.309 1 94.12 352 GLY B CA 1
ATOM 5861 C C . GLY B 1 352 ? 1.277 -32.719 -7.941 1 94.12 352 GLY B C 1
ATOM 5862 O O . GLY B 1 352 ? 2.393 -32.938 -7.461 1 94.12 352 GLY B O 1
ATOM 5863 N N . GLY B 1 353 ? 1.123 -32 -9 1 95.62 353 GLY B N 1
ATOM 5864 C CA . GLY B 1 353 ? 2.252 -31.344 -9.641 1 95.62 353 GLY B CA 1
ATOM 5865 C C . GLY B 1 353 ? 2.83 -30.219 -8.805 1 95.62 353 GLY B C 1
ATOM 5866 O O . GLY B 1 353 ? 2.166 -29.703 -7.902 1 95.62 353 GLY B O 1
ATOM 5867 N N . SER B 1 354 ? 4.055 -29.891 -9.102 1 95.44 354 SER B N 1
ATOM 5868 C CA . SER B 1 354 ? 4.75 -28.828 -8.367 1 95.44 354 SER B CA 1
ATOM 5869 C C . SER B 1 354 ? 4.668 -27.5 -9.109 1 95.44 354 SER B C 1
ATOM 5871 O O . SER B 1 354 ? 5.047 -27.406 -10.281 1 95.44 354 SER B O 1
ATOM 5873 N N . GLY B 1 355 ? 4.113 -26.531 -8.523 1 95.38 355 GLY B N 1
ATOM 5874 C CA . GLY B 1 355 ? 3.949 -25.203 -9.102 1 95.38 355 GLY B CA 1
ATOM 5875 C C . GLY B 1 355 ? 3.119 -24.281 -8.234 1 95.38 355 GLY B C 1
ATOM 5876 O O . GLY B 1 355 ? 2.609 -24.688 -7.188 1 95.38 355 GLY B O 1
ATOM 5877 N N . GLY B 1 356 ? 3.006 -23.078 -8.656 1 95.56 356 GLY B N 1
ATOM 5878 C CA . GLY B 1 356 ? 2.248 -22.094 -7.898 1 95.56 356 GLY B CA 1
ATOM 5879 C C . GLY B 1 356 ? 0.859 -21.844 -8.461 1 95.56 356 GLY B C 1
ATOM 5880 O O . GLY B 1 356 ? 0.608 -22.094 -9.641 1 95.56 356 GLY B O 1
ATOM 5881 N N . ILE B 1 357 ? 0.032 -21.328 -7.602 1 96.38 357 ILE B N 1
ATOM 5882 C CA . IL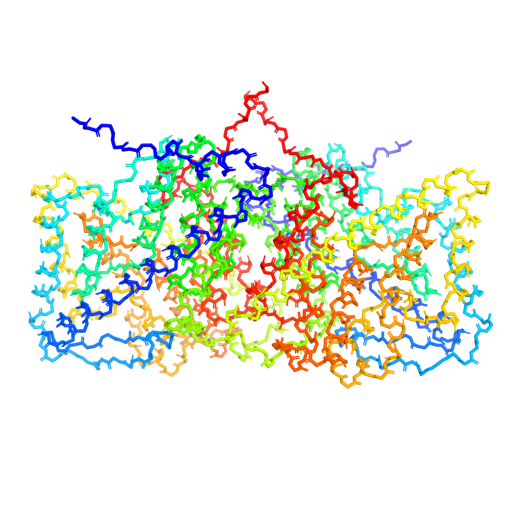E B 1 357 ? -1.343 -21.109 -8.031 1 96.38 357 ILE B CA 1
ATOM 5883 C C . ILE B 1 357 ? -1.624 -19.609 -8.086 1 96.38 357 ILE B C 1
ATOM 5885 O O . ILE B 1 357 ? -2.641 -19.172 -8.633 1 96.38 357 ILE B O 1
ATOM 5889 N N . PHE B 1 358 ? -0.711 -18.766 -7.555 1 95.06 358 PHE B N 1
ATOM 5890 C CA . PHE B 1 358 ? -0.872 -17.312 -7.539 1 95.06 358 PHE B CA 1
ATOM 5891 C C . PHE B 1 358 ? -0.869 -16.75 -8.953 1 95.06 358 PHE B C 1
ATOM 5893 O O . PHE B 1 358 ? -1.775 -16 -9.336 1 95.06 358 PHE B O 1
ATOM 5900 N N . GLY B 1 359 ? 0.13 -17.078 -9.711 1 95.81 359 GLY B N 1
ATOM 5901 C CA . GLY B 1 359 ? 0.286 -16.594 -11.07 1 95.81 359 GLY B CA 1
ATOM 5902 C C . GLY B 1 359 ? -0.937 -16.828 -11.938 1 95.81 359 GLY B C 1
ATOM 5903 O O . GLY B 1 359 ? -1.521 -15.883 -12.469 1 95.81 359 GLY B O 1
ATOM 5904 N N . PRO B 1 360 ? -1.302 -18.078 -12.039 1 97.62 360 PRO B N 1
ATOM 5905 C CA . PRO B 1 360 ? -2.527 -18.359 -12.789 1 97.62 360 PRO B CA 1
ATOM 5906 C C . PRO B 1 360 ? -3.727 -17.562 -12.281 1 97.62 360 PRO B C 1
ATOM 5908 O O . PRO B 1 360 ? -4.578 -17.156 -13.078 1 97.62 360 PRO B O 1
ATOM 5911 N N . GLY B 1 361 ? -3.789 -17.375 -10.953 1 97.88 361 GLY B N 1
ATOM 5912 C CA . GLY B 1 361 ? -4.867 -16.562 -10.406 1 97.88 361 GLY B CA 1
ATOM 5913 C C . GLY B 1 361 ? -4.895 -15.148 -10.969 1 97.88 361 GLY B C 1
ATOM 5914 O O . GLY B 1 361 ? -5.965 -14.625 -11.289 1 97.88 361 GLY B O 1
ATOM 5915 N N . VAL B 1 362 ? -3.758 -14.625 -11.102 1 97.81 362 VAL B N 1
ATOM 5916 C CA . VAL B 1 362 ? -3.627 -13.281 -11.656 1 97.81 362 VAL B CA 1
ATOM 5917 C C . VAL B 1 362 ? -4.02 -13.289 -13.125 1 97.81 362 VAL B C 1
ATOM 5919 O O . VAL B 1 362 ? -4.711 -12.383 -13.602 1 97.81 362 VAL B O 1
ATOM 5922 N N . VAL B 1 363 ? -3.621 -14.328 -13.852 1 98.56 363 VAL B N 1
ATOM 5923 C CA . VAL B 1 363 ? -3.922 -14.438 -15.273 1 98.56 363 VAL B CA 1
ATOM 5924 C C . VAL B 1 363 ? -5.418 -14.672 -15.469 1 98.56 363 VAL B C 1
ATOM 5926 O O . VAL B 1 363 ? -6.023 -14.109 -16.391 1 98.56 363 VAL B O 1
ATOM 5929 N N . ILE B 1 364 ? -5.973 -15.516 -14.648 1 98.81 364 ILE B N 1
ATOM 5930 C CA . ILE B 1 364 ? -7.418 -15.719 -14.672 1 98.81 364 ILE B CA 1
ATOM 5931 C C . ILE B 1 364 ? -8.133 -14.383 -14.508 1 98.81 364 ILE B C 1
ATOM 5933 O O . ILE B 1 364 ? -9.031 -14.055 -15.281 1 98.81 364 ILE B O 1
ATOM 5937 N N . GLY B 1 365 ? -7.707 -13.625 -13.531 1 98.81 365 GLY B N 1
ATOM 5938 C CA . GLY B 1 365 ? -8.289 -12.305 -13.312 1 98.81 365 GLY B CA 1
ATOM 5939 C C . GLY B 1 365 ? -8.094 -11.375 -14.492 1 98.81 365 GLY B C 1
ATOM 5940 O O . GLY B 1 365 ? -9.008 -10.617 -14.844 1 98.81 365 GLY B O 1
ATOM 5941 N N . ALA B 1 366 ? -6.934 -11.414 -15.062 1 98.69 366 ALA B N 1
ATOM 5942 C CA . ALA B 1 366 ? -6.656 -10.594 -16.234 1 98.69 366 ALA B CA 1
ATOM 5943 C C . ALA B 1 366 ? -7.672 -10.859 -17.344 1 98.69 366 ALA B C 1
ATOM 5945 O O . ALA B 1 366 ? -8.195 -9.922 -17.953 1 98.69 366 ALA B O 1
ATOM 5946 N N . PHE B 1 367 ? -7.961 -12.086 -17.531 1 98.81 367 PHE B N 1
ATOM 5947 C CA . PHE B 1 367 ? -8.836 -12.43 -18.641 1 98.81 367 PHE B CA 1
ATOM 5948 C C . PHE B 1 367 ? -10.305 -12.25 -18.25 1 98.81 367 PHE B C 1
ATOM 5950 O O . PHE B 1 367 ? -11.164 -12.117 -19.125 1 98.81 367 PHE B O 1
ATOM 5957 N N . VAL B 1 368 ? -10.617 -12.258 -17 1 98.81 368 VAL B N 1
ATOM 5958 C CA . VAL B 1 368 ? -11.945 -11.828 -16.578 1 98.81 368 VAL B CA 1
ATOM 5959 C C . VAL B 1 368 ? -12.156 -10.359 -16.969 1 98.81 368 VAL B C 1
ATOM 5961 O O . VAL B 1 368 ? -13.195 -10 -17.516 1 98.81 368 VAL B O 1
ATOM 5964 N N . GLY B 1 369 ? -11.195 -9.539 -16.641 1 98.5 369 GLY B N 1
ATOM 5965 C CA . GLY B 1 369 ? -11.25 -8.148 -17.062 1 98.5 369 GLY B CA 1
ATOM 5966 C C . GLY B 1 369 ? -11.312 -7.965 -18.562 1 98.5 369 GLY B C 1
ATOM 5967 O O . GLY B 1 369 ? -12.109 -7.176 -19.062 1 98.5 369 GLY B O 1
ATOM 5968 N N . ALA B 1 370 ? -10.5 -8.742 -19.25 1 98.44 370 ALA B N 1
ATOM 5969 C CA . ALA B 1 370 ? -10.469 -8.672 -20.719 1 98.44 370 ALA B CA 1
ATOM 5970 C C . ALA B 1 370 ? -11.805 -9.086 -21.312 1 98.44 370 ALA B C 1
ATOM 5972 O O . ALA B 1 370 ? -12.281 -8.477 -22.281 1 98.44 370 ALA B O 1
ATOM 5973 N N . ALA B 1 371 ? -12.352 -10.141 -20.797 1 98.5 371 ALA B N 1
ATOM 5974 C CA . ALA B 1 371 ? -13.633 -10.641 -21.297 1 98.5 371 ALA B CA 1
ATOM 5975 C C . ALA B 1 371 ? -14.734 -9.602 -21.125 1 98.5 371 ALA B C 1
ATOM 5977 O O . ALA B 1 371 ? -15.539 -9.367 -22.031 1 98.5 371 ALA B O 1
ATOM 5978 N N . LEU B 1 372 ? -14.789 -8.984 -19.969 1 97.12 372 LEU B N 1
ATOM 5979 C CA . LEU B 1 372 ? -15.805 -7.961 -19.703 1 97.12 372 LEU B CA 1
ATOM 5980 C C . LEU B 1 372 ? -15.625 -6.773 -20.641 1 97.12 372 LEU B C 1
ATOM 5982 O O . LEU B 1 372 ? -16.609 -6.238 -21.172 1 97.12 372 LEU B O 1
ATOM 5986 N N . TRP B 1 373 ? -14.422 -6.344 -20.828 1 96.44 373 TRP B N 1
ATOM 5987 C CA . TRP B 1 373 ? -14.148 -5.223 -21.719 1 96.44 373 TRP B CA 1
ATOM 5988 C C . TRP B 1 373 ? -14.547 -5.559 -23.141 1 96.44 373 TRP B C 1
ATOM 5990 O O . TRP B 1 373 ? -15.172 -4.742 -23.828 1 96.44 373 TRP B O 1
ATOM 6000 N N . ARG B 1 374 ? -14.133 -6.793 -23.578 1 96.81 374 ARG B N 1
ATOM 6001 C CA . ARG B 1 374 ? -14.445 -7.223 -24.938 1 96.81 374 ARG B CA 1
ATOM 6002 C C . ARG B 1 374 ? -15.945 -7.273 -25.172 1 96.81 374 ARG B C 1
ATOM 6004 O O . ARG B 1 374 ? -16.438 -6.891 -26.234 1 96.81 374 ARG B O 1
ATOM 6011 N N . LEU B 1 375 ? -16.656 -7.777 -24.266 1 95.88 375 LEU B N 1
ATOM 6012 C CA . LEU B 1 375 ? -18.109 -7.844 -24.359 1 95.88 375 LEU B CA 1
ATOM 6013 C C . LEU B 1 375 ? -18.719 -6.445 -24.375 1 95.88 375 LEU B C 1
ATOM 6015 O O . LEU B 1 375 ? -19.672 -6.184 -25.109 1 95.88 375 LEU B O 1
ATOM 6019 N N . GLY B 1 376 ? -18.234 -5.586 -23.531 1 93.25 376 GLY B N 1
ATOM 6020 C CA . GLY B 1 376 ? -18.703 -4.211 -23.531 1 93.25 376 GLY B CA 1
ATOM 6021 C C . GLY B 1 376 ? -18.438 -3.496 -24.859 1 93.25 376 GLY B C 1
ATOM 6022 O O . GLY B 1 376 ? -19.297 -2.738 -25.328 1 93.25 376 GLY B O 1
ATOM 6023 N N . ASP B 1 377 ? -17.281 -3.727 -25.312 1 91.19 377 ASP B N 1
ATOM 6024 C CA . ASP B 1 377 ? -16.922 -3.133 -26.594 1 91.19 377 ASP B CA 1
ATOM 6025 C C . ASP B 1 377 ? -17.797 -3.67 -27.719 1 91.19 377 ASP B C 1
ATOM 6027 O O . ASP B 1 377 ? -18.297 -2.904 -28.547 1 91.19 377 ASP B O 1
ATOM 6031 N N . ALA B 1 378 ? -17.984 -4.941 -27.75 1 91.94 378 ALA B N 1
ATOM 6032 C CA . ALA B 1 378 ? -18.781 -5.59 -28.797 1 91.94 378 ALA B CA 1
ATOM 6033 C C . ALA B 1 378 ? -20.234 -5.125 -28.75 1 91.94 378 ALA B C 1
ATOM 6035 O O . ALA B 1 378 ? -20.875 -4.996 -29.781 1 91.94 378 ALA B O 1
ATOM 6036 N N . LEU B 1 379 ? -20.688 -4.828 -27.578 1 92.88 379 LEU B N 1
ATOM 6037 C CA . LEU B 1 379 ? -22.078 -4.434 -27.406 1 92.88 379 LEU B CA 1
ATOM 6038 C C . LEU B 1 379 ? -22.219 -2.918 -27.344 1 92.88 379 LEU B C 1
ATOM 6040 O O . LEU B 1 379 ? -23.312 -2.395 -27.141 1 92.88 379 LEU B O 1
ATOM 6044 N N . ALA B 1 380 ? -21.188 -2.193 -27.469 1 89.81 380 ALA B N 1
ATOM 6045 C CA . ALA B 1 380 ? -21.141 -0.734 -27.469 1 89.81 380 ALA B CA 1
ATOM 6046 C C . ALA B 1 380 ? -21.781 -0.166 -26.203 1 89.81 380 ALA B C 1
ATOM 6048 O O . ALA B 1 380 ? -22.625 0.718 -26.281 1 89.81 380 ALA B O 1
ATOM 6049 N N . LEU B 1 381 ? -21.391 -0.743 -25.156 1 87.69 381 LEU B N 1
ATOM 6050 C CA . LEU B 1 381 ? -21.938 -0.273 -23.891 1 87.69 381 LEU B CA 1
ATOM 6051 C C . LEU B 1 381 ? -21.375 1.091 -23.516 1 87.69 381 LEU B C 1
ATOM 6053 O O . LEU B 1 381 ? -20.203 1.368 -23.781 1 87.69 381 LEU B O 1
ATOM 6057 N N . PRO B 1 382 ? -22.156 1.89 -22.906 1 85 382 PRO B N 1
ATOM 6058 C CA . PRO B 1 382 ? -21.688 3.236 -22.562 1 85 382 PRO B CA 1
ATOM 6059 C C . PRO B 1 382 ? -20.656 3.24 -21.453 1 85 382 PRO B C 1
ATOM 6061 O O . PRO B 1 382 ? -20.75 2.451 -20.5 1 85 382 PRO B O 1
ATOM 6064 N N . GLY B 1 383 ? -19.656 4.094 -21.562 1 81.12 383 GLY B N 1
ATOM 6065 C CA . GLY B 1 383 ? -18.719 4.352 -20.484 1 81.12 383 GLY B CA 1
ATOM 6066 C C . GLY B 1 383 ? -17.547 3.387 -20.469 1 81.12 383 GLY B C 1
ATOM 6067 O O . GLY B 1 383 ? -16.719 3.42 -19.547 1 81.12 383 GLY B O 1
ATOM 6068 N N . ILE B 1 384 ? -17.516 2.494 -21.406 1 82.62 384 ILE B N 1
ATOM 6069 C CA . ILE B 1 384 ? -16.375 1.581 -21.469 1 82.62 384 ILE B CA 1
ATOM 6070 C C . ILE B 1 384 ? -15.133 2.34 -21.922 1 82.62 384 ILE B C 1
ATOM 6072 O O . ILE B 1 384 ? -15.164 3.051 -22.922 1 82.62 384 ILE B O 1
ATOM 6076 N N . PRO B 1 385 ? -14.141 2.199 -21.156 1 83.38 385 PRO B N 1
ATOM 6077 C CA . PRO B 1 385 ? -12.906 2.885 -21.562 1 83.38 385 PRO B CA 1
ATOM 6078 C C . PRO B 1 385 ? -12.344 2.377 -22.891 1 83.38 385 PRO B C 1
ATOM 6080 O O . PRO B 1 385 ? -12.656 1.26 -23.297 1 83.38 385 PRO B O 1
ATOM 6083 N N . ASP B 1 386 ? -11.477 3.199 -23.5 1 83.06 386 ASP B N 1
ATOM 6084 C CA . ASP B 1 386 ? -10.914 2.875 -24.812 1 83.06 386 ASP B CA 1
ATOM 6085 C C . ASP B 1 386 ? -9.945 1.703 -24.719 1 83.06 386 ASP B C 1
ATOM 6087 O O . ASP B 1 386 ? -9.875 0.873 -25.625 1 83.06 386 ASP B O 1
ATOM 6091 N N . SER B 1 387 ? -9.273 1.638 -23.625 1 89.94 387 SER B N 1
ATOM 6092 C CA . SER B 1 387 ? -8.258 0.599 -23.469 1 89.94 387 SER B CA 1
ATOM 6093 C C . SER B 1 387 ? -8.711 -0.461 -22.469 1 89.94 387 SER B C 1
ATOM 6095 O O . SER B 1 387 ? -9.297 -0.137 -21.438 1 89.94 387 SER B O 1
ATOM 6097 N N . PRO B 1 388 ? -8.438 -1.773 -22.797 1 94.94 388 PRO B N 1
ATOM 6098 C CA . PRO B 1 388 ? -8.797 -2.844 -21.859 1 94.94 388 PRO B CA 1
ATOM 6099 C C . PRO B 1 388 ? -7.855 -2.908 -20.656 1 94.94 388 PRO B C 1
ATOM 6101 O O . PRO B 1 388 ? -8.125 -3.631 -19.703 1 94.94 388 PRO B O 1
ATOM 6104 N N . ALA B 1 389 ? -6.789 -2.127 -20.719 1 95.06 389 ALA B N 1
ATOM 6105 C CA . ALA B 1 389 ? -5.707 -2.24 -19.75 1 95.06 389 ALA B CA 1
ATOM 6106 C C . ALA B 1 389 ? -6.23 -2.094 -18.328 1 95.06 389 ALA B C 1
ATOM 6108 O O . ALA B 1 389 ? -5.855 -2.863 -17.438 1 95.06 389 ALA B O 1
ATOM 6109 N N . ILE B 1 390 ? -7.113 -1.178 -18.109 1 93.69 390 ILE B N 1
ATOM 6110 C CA . ILE B 1 390 ? -7.602 -0.903 -16.75 1 93.69 390 ILE B CA 1
ATOM 6111 C C . ILE B 1 390 ? -8.461 -2.068 -16.266 1 93.69 390 ILE B C 1
ATOM 6113 O O . ILE B 1 390 ? -8.406 -2.439 -15.094 1 93.69 390 ILE B O 1
ATOM 6117 N N . PHE B 1 391 ? -9.227 -2.652 -17.156 1 96.06 391 PHE B N 1
ATOM 6118 C CA . PHE B 1 391 ? -10.055 -3.807 -16.797 1 96.06 391 PHE B CA 1
ATOM 6119 C C . PHE B 1 391 ? -9.18 -5.016 -16.484 1 96.06 391 PHE B C 1
ATOM 6121 O O . PHE B 1 391 ? -9.438 -5.742 -15.523 1 96.06 391 PHE B O 1
ATOM 6128 N N . VAL B 1 392 ? -8.172 -5.184 -17.281 1 97.69 392 VAL B N 1
ATOM 6129 C CA . VAL B 1 392 ? -7.266 -6.32 -17.141 1 97.69 392 VAL B CA 1
ATOM 6130 C C . VAL B 1 392 ? -6.531 -6.219 -15.797 1 97.69 392 VAL B C 1
ATOM 6132 O O . VAL B 1 392 ? -6.516 -7.168 -15.016 1 97.69 392 VAL B O 1
ATOM 6135 N N . VAL B 1 393 ? -6.004 -5.047 -15.508 1 97.31 393 VAL B N 1
ATOM 6136 C CA . VAL B 1 393 ? -5.191 -4.844 -14.305 1 97.31 393 VAL B CA 1
ATOM 6137 C C . VAL B 1 393 ? -6.07 -4.961 -13.062 1 97.31 393 VAL B C 1
ATOM 6139 O O . VAL B 1 393 ? -5.707 -5.645 -12.102 1 97.31 393 VAL B O 1
ATOM 6142 N N . VAL B 1 394 ? -7.211 -4.348 -13.062 1 97.12 394 VAL B N 1
ATOM 6143 C CA . VAL B 1 394 ? -8.109 -4.418 -11.914 1 97.12 394 VAL B CA 1
ATOM 6144 C C . VAL B 1 394 ? -8.633 -5.844 -11.75 1 97.12 394 VAL B C 1
ATOM 6146 O O . VAL B 1 394 ? -8.828 -6.316 -10.625 1 97.12 394 VAL B O 1
ATOM 6149 N N . GLY B 1 395 ? -8.852 -6.5 -12.836 1 98.44 395 GLY B N 1
ATOM 6150 C CA . GLY B 1 395 ? -9.242 -7.898 -12.773 1 98.44 395 GLY B CA 1
ATOM 6151 C C . GLY B 1 395 ? -8.195 -8.781 -12.117 1 98.44 395 GLY B C 1
ATOM 6152 O O . GLY B 1 395 ? -8.531 -9.664 -11.32 1 98.44 395 GLY B O 1
ATOM 6153 N N . MET B 1 396 ? -6.922 -8.578 -12.477 1 98.25 396 MET B N 1
ATOM 6154 C CA . MET B 1 396 ? -5.812 -9.297 -11.852 1 98.25 396 MET B CA 1
ATOM 6155 C C . MET B 1 396 ? -5.859 -9.156 -10.336 1 98.25 396 MET B C 1
ATOM 6157 O O . MET B 1 396 ? -5.676 -10.133 -9.609 1 98.25 396 MET B O 1
ATOM 6161 N N . MET B 1 397 ? -6.137 -7.922 -9.914 1 98.31 397 MET B N 1
ATOM 6162 C CA . MET B 1 397 ? -6.121 -7.59 -8.492 1 98.31 397 MET B CA 1
ATOM 6163 C C . MET B 1 397 ? -7.309 -8.227 -7.77 1 98.31 397 MET B C 1
ATOM 6165 O O . MET B 1 397 ? -7.145 -8.836 -6.715 1 98.31 397 MET B O 1
ATOM 6169 N N . ALA B 1 398 ? -8.453 -8.062 -8.344 1 98.31 398 ALA B N 1
ATOM 6170 C CA . ALA B 1 398 ? -9.711 -8.391 -7.676 1 98.31 398 ALA B CA 1
ATOM 6171 C C . ALA B 1 398 ? -9.891 -9.906 -7.566 1 98.31 398 ALA B C 1
ATOM 6173 O O . ALA B 1 398 ? -10.266 -10.414 -6.512 1 98.31 398 ALA B O 1
ATOM 6174 N N . CYS B 1 399 ? -9.594 -10.594 -8.602 1 97.62 399 CYS B N 1
ATOM 6175 C CA . CYS B 1 399 ? -9.867 -12.023 -8.648 1 97.62 399 CYS B CA 1
ATOM 6176 C C . CYS B 1 399 ? -8.992 -12.781 -7.66 1 97.62 399 CYS B C 1
ATOM 6178 O O . CYS B 1 399 ? -9.508 -13.523 -6.812 1 97.62 399 CYS B O 1
ATOM 6180 N N . PHE B 1 400 ? -7.75 -12.555 -7.727 1 96.81 400 PHE B N 1
ATOM 6181 C CA . PHE B 1 400 ? -6.863 -13.312 -6.852 1 96.81 400 PHE B CA 1
ATOM 6182 C C . PHE B 1 400 ? -6.812 -12.688 -5.465 1 96.81 400 PHE B C 1
ATOM 6184 O O . PHE B 1 400 ? -6.695 -13.391 -4.461 1 96.81 400 PHE B O 1
ATOM 6191 N N . GLY B 1 401 ? -6.859 -11.383 -5.383 1 96.44 401 GLY B N 1
ATOM 6192 C CA . GLY B 1 401 ? -6.762 -10.695 -4.105 1 96.44 401 GLY B CA 1
ATOM 6193 C C . GLY B 1 401 ? -7.828 -11.125 -3.115 1 96.44 401 GLY B C 1
ATOM 6194 O O . GLY B 1 401 ? -7.555 -11.258 -1.922 1 96.44 401 GLY B O 1
ATOM 6195 N N . CYS B 1 402 ? -9.008 -11.344 -3.592 1 95.19 402 CYS B N 1
ATOM 6196 C CA . CYS B 1 402 ? -10.102 -11.656 -2.682 1 95.19 402 CYS B CA 1
ATOM 6197 C C . CYS B 1 402 ? -10.023 -13.094 -2.201 1 95.19 402 CYS B C 1
ATOM 6199 O O . CYS B 1 402 ? -10.227 -13.375 -1.017 1 95.19 402 CYS B O 1
ATOM 6201 N N . VAL B 1 403 ? -9.641 -14.031 -3.062 1 95.62 403 VAL B N 1
ATOM 6202 C CA . VAL B 1 403 ? -9.656 -15.438 -2.678 1 95.62 403 VAL B CA 1
ATOM 6203 C C . VAL B 1 403 ? -8.398 -15.781 -1.888 1 95.62 403 VAL B C 1
ATOM 6205 O O . VAL B 1 403 ? -8.398 -16.703 -1.074 1 95.62 403 VAL B O 1
ATOM 6208 N N . ALA B 1 404 ? -7.359 -15.039 -2.096 1 96 404 ALA B N 1
ATOM 6209 C CA . ALA B 1 404 ? -6.133 -15.211 -1.324 1 96 404 ALA B CA 1
ATOM 6210 C C . ALA B 1 404 ? -6.242 -14.539 0.041 1 96 404 ALA B C 1
ATOM 6212 O O . ALA B 1 404 ? -5.383 -14.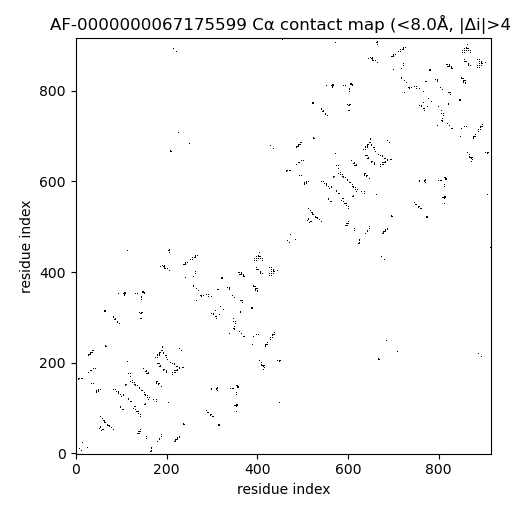727 0.903 1 96 404 ALA B O 1
ATOM 6213 N N . HIS B 1 405 ? -7.262 -13.773 0.255 1 96.06 405 HIS B N 1
ATOM 6214 C CA . HIS B 1 405 ? -7.48 -13.008 1.479 1 96.06 405 HIS B CA 1
ATOM 6215 C C . HIS B 1 405 ? -6.289 -12.109 1.784 1 96.06 405 HIS B C 1
ATOM 6217 O O . HIS B 1 405 ? -5.828 -12.047 2.926 1 96.06 405 HIS B O 1
ATOM 6223 N N . ALA B 1 406 ? -5.742 -11.555 0.862 1 96.31 406 ALA B N 1
ATOM 6224 C CA . ALA B 1 406 ? -4.656 -10.578 0.934 1 96.31 406 ALA B CA 1
ATOM 6225 C C . ALA B 1 406 ? -4.848 -9.469 -0.092 1 96.31 406 ALA B C 1
ATOM 6227 O O . ALA B 1 406 ? -3.951 -9.188 -0.895 1 96.31 406 ALA B O 1
ATOM 6228 N N . PRO B 1 407 ? -5.98 -8.781 -0.026 1 97.12 407 PRO B N 1
ATOM 6229 C CA . PRO B 1 407 ? -6.355 -7.832 -1.075 1 97.12 407 PRO B CA 1
ATOM 6230 C C . PRO B 1 407 ? -5.391 -6.656 -1.179 1 97.12 407 PRO B C 1
ATOM 6232 O O . PRO B 1 407 ? -5.051 -6.227 -2.285 1 97.12 407 PRO B O 1
ATOM 6235 N N . LEU B 1 408 ? -4.914 -6.125 -0.044 1 97.75 408 LEU B N 1
ATOM 6236 C CA . LEU B 1 408 ? -4.008 -4.984 -0.068 1 97.75 408 LEU B CA 1
ATOM 6237 C C . LEU B 1 408 ? -2.674 -5.363 -0.698 1 97.75 408 LEU B C 1
ATOM 6239 O O . LEU B 1 408 ? -2.156 -4.641 -1.553 1 97.75 408 LEU B O 1
ATOM 6243 N N . ALA B 1 409 ? -2.16 -6.48 -0.279 1 97.75 409 ALA B N 1
ATOM 6244 C CA . ALA B 1 409 ? -0.876 -6.949 -0.795 1 97.75 409 ALA B CA 1
ATOM 6245 C C . ALA B 1 409 ? -0.946 -7.195 -2.299 1 97.75 409 ALA B C 1
ATOM 6247 O O . ALA B 1 409 ? -0.056 -6.777 -3.045 1 97.75 409 ALA B O 1
ATOM 6248 N N . VAL B 1 410 ? -1.969 -7.824 -2.756 1 97.69 410 VAL B N 1
ATOM 6249 C CA . VAL B 1 410 ? -2.104 -8.172 -4.164 1 97.69 410 VAL B CA 1
ATOM 6250 C C . VAL B 1 410 ? -2.316 -6.906 -4.992 1 97.69 410 VAL B C 1
ATOM 6252 O O . VAL B 1 410 ? -1.788 -6.785 -6.102 1 97.69 410 VAL B O 1
ATOM 6255 N N . MET B 1 411 ? -3.078 -6.012 -4.457 1 97.69 411 MET B N 1
ATOM 6256 C CA . MET B 1 411 ? -3.299 -4.746 -5.152 1 97.69 411 MET B CA 1
ATOM 6257 C C . MET B 1 411 ? -1.984 -4.004 -5.367 1 97.69 411 MET B C 1
ATOM 6259 O O . MET B 1 411 ? -1.688 -3.564 -6.477 1 97.69 411 MET B O 1
ATOM 6263 N N . ILE B 1 412 ? -1.193 -3.92 -4.32 1 97.19 412 ILE B N 1
ATOM 6264 C CA . ILE B 1 412 ? 0.081 -3.217 -4.406 1 97.19 412 ILE B CA 1
ATOM 6265 C C . ILE B 1 412 ? 1.026 -3.973 -5.336 1 97.19 412 ILE B C 1
ATOM 6267 O O . ILE B 1 412 ? 1.699 -3.367 -6.172 1 97.19 412 ILE B O 1
ATOM 6271 N N . MET B 1 413 ? 1.016 -5.238 -5.234 1 97.06 413 MET B N 1
ATOM 6272 C CA . MET B 1 413 ? 1.901 -6.059 -6.055 1 97.06 413 MET B CA 1
ATOM 6273 C C . MET B 1 413 ? 1.579 -5.895 -7.539 1 97.06 413 MET B C 1
ATOM 6275 O O . MET B 1 413 ? 2.482 -5.734 -8.359 1 97.06 413 MET B O 1
ATOM 6279 N N . VAL B 1 414 ? 0.342 -5.965 -7.871 1 97.44 414 VAL B N 1
ATOM 6280 C CA . VAL B 1 414 ? -0.056 -5.867 -9.273 1 97.44 414 VAL B CA 1
ATOM 6281 C C . VAL B 1 414 ? 0.233 -4.461 -9.789 1 97.44 414 VAL B C 1
ATOM 6283 O O . VAL B 1 414 ? 0.604 -4.285 -10.953 1 97.44 414 VAL B O 1
ATOM 6286 N N . CYS B 1 415 ? 0.072 -3.459 -8.93 1 95.44 415 CYS B N 1
ATOM 6287 C CA . CYS B 1 415 ? 0.456 -2.107 -9.32 1 95.44 415 CYS B CA 1
ATOM 6288 C C . CYS B 1 415 ? 1.942 -2.035 -9.648 1 95.44 415 CYS B C 1
ATOM 6290 O O . CYS B 1 415 ? 2.338 -1.41 -10.633 1 95.44 415 CYS B O 1
ATOM 6292 N N . GLU B 1 416 ? 2.719 -2.67 -8.852 1 94.88 416 GLU B N 1
ATOM 6293 C CA . GLU B 1 416 ? 4.164 -2.648 -9.055 1 94.88 416 GLU B CA 1
ATOM 6294 C C . GLU B 1 416 ? 4.555 -3.439 -10.297 1 94.88 416 GLU B C 1
ATOM 6296 O O . GLU B 1 416 ? 5.402 -2.998 -11.078 1 94.88 416 GLU B O 1
ATOM 6301 N N . MET B 1 417 ? 3.84 -4.547 -10.531 1 94.81 417 MET B N 1
ATOM 6302 C CA . MET B 1 417 ? 4.172 -5.414 -11.656 1 94.81 417 MET B CA 1
ATOM 6303 C C . MET B 1 417 ? 3.758 -4.777 -12.977 1 94.81 417 MET B C 1
ATOM 6305 O O . MET B 1 417 ? 4.309 -5.105 -14.023 1 94.81 417 MET B O 1
ATOM 6309 N N . THR B 1 418 ? 2.811 -3.92 -12.898 1 94.31 418 THR B N 1
ATOM 6310 C CA . THR B 1 418 ? 2.25 -3.352 -14.117 1 94.31 418 THR B CA 1
ATOM 6311 C C . THR B 1 418 ? 2.59 -1.867 -14.234 1 94.31 418 THR B C 1
ATOM 6313 O O . THR B 1 418 ? 2.24 -1.219 -15.219 1 94.31 418 THR B O 1
ATOM 6316 N N . SER B 1 419 ? 3.178 -1.306 -13.164 1 89.88 419 SER B N 1
ATOM 6317 C CA . SER B 1 419 ? 3.428 0.128 -13.062 1 89.88 419 SER B CA 1
ATOM 6318 C C . SER B 1 419 ? 2.156 0.931 -13.32 1 89.88 419 SER B C 1
ATOM 6320 O O . SER B 1 419 ? 2.162 1.874 -14.117 1 89.88 419 SER B O 1
ATOM 6322 N N . SER B 1 420 ? 1.068 0.453 -12.773 1 89.5 420 SER B N 1
ATOM 6323 C CA . SER B 1 420 ? -0.24 1.053 -13.023 1 89.5 420 SER B CA 1
ATOM 6324 C C . SER B 1 420 ? -0.865 1.562 -11.727 1 89.5 420 SER B C 1
ATOM 6326 O O . SER B 1 420 ? -1.968 1.151 -11.359 1 89.5 420 SER B O 1
ATOM 6328 N N . PHE B 1 421 ? -0.3 2.617 -11.219 1 87.38 421 PHE B N 1
ATOM 6329 C CA . PHE B 1 421 ? -0.788 3.102 -9.93 1 87.38 421 PHE B CA 1
ATOM 6330 C C . PHE B 1 421 ? -1.976 4.039 -10.117 1 87.38 421 PHE B C 1
ATOM 6332 O O . PHE B 1 421 ? -2.73 4.289 -9.18 1 87.38 421 PHE B O 1
ATOM 6339 N N . ALA B 1 422 ? -2.213 4.492 -11.312 1 86.38 422 ALA B N 1
ATOM 6340 C CA . ALA B 1 422 ? -3.34 5.375 -11.617 1 86.38 422 ALA B CA 1
ATOM 6341 C C . ALA B 1 422 ? -4.668 4.629 -11.492 1 86.38 422 ALA B C 1
ATOM 6343 O O . ALA B 1 422 ? -5.727 5.25 -11.375 1 86.38 422 ALA B O 1
ATOM 6344 N N . VAL B 1 423 ? -4.605 3.311 -11.422 1 90.38 423 VAL B N 1
ATOM 6345 C CA . VAL B 1 423 ? -5.824 2.506 -11.422 1 90.38 423 VAL B CA 1
ATOM 6346 C C . VAL B 1 423 ? -6.332 2.334 -9.992 1 90.38 423 VAL B C 1
ATOM 6348 O O . VAL B 1 423 ? -7.398 1.757 -9.773 1 90.38 423 VAL B O 1
ATOM 6351 N N . ILE B 1 424 ? -5.688 2.855 -9.07 1 93.06 424 ILE B N 1
ATOM 6352 C CA . ILE B 1 424 ? -5.887 2.576 -7.648 1 93.06 424 ILE B CA 1
ATOM 6353 C C . ILE B 1 424 ? -7.328 2.891 -7.258 1 93.06 424 ILE B C 1
ATOM 6355 O O . ILE B 1 424 ? -7.996 2.074 -6.621 1 93.06 424 ILE B O 1
ATOM 6359 N N . PRO B 1 425 ? -7.871 4.02 -7.684 1 92 425 PRO B N 1
ATOM 6360 C CA . PRO B 1 425 ? -9.258 4.289 -7.285 1 92 425 PRO B CA 1
ATOM 6361 C C . PRO B 1 425 ? -10.234 3.238 -7.809 1 92 425 PRO B C 1
ATOM 6363 O O . PRO B 1 425 ? -11.125 2.801 -7.074 1 92 425 PRO B O 1
ATOM 6366 N N . CYS B 1 426 ? -10.047 2.803 -8.992 1 93.44 426 CYS B N 1
ATOM 6367 C CA . CYS B 1 426 ? -10.891 1.77 -9.586 1 93.44 426 CYS B CA 1
ATOM 6368 C C . CYS B 1 426 ? -10.648 0.421 -8.922 1 93.44 426 CYS B C 1
ATOM 6370 O O . CYS B 1 426 ? -11.586 -0.335 -8.672 1 93.44 426 CYS B O 1
ATOM 6372 N N . ALA B 1 427 ? -9.406 0.193 -8.68 1 96.12 427 ALA B N 1
ATOM 6373 C CA . ALA B 1 427 ? -9.023 -1.067 -8.047 1 96.12 427 ALA B CA 1
ATOM 6374 C C . ALA B 1 427 ? -9.633 -1.198 -6.656 1 96.12 427 ALA B C 1
ATOM 6376 O O . ALA B 1 427 ? -10.031 -2.291 -6.25 1 96.12 427 ALA B O 1
ATOM 6377 N N . MET B 1 428 ? -9.641 -0.099 -5.938 1 97 428 MET B N 1
ATOM 6378 C CA . MET B 1 428 ? -10.195 -0.115 -4.586 1 97 428 MET B CA 1
ATOM 6379 C C . MET B 1 428 ? -11.656 -0.553 -4.602 1 97 428 MET B C 1
ATOM 6381 O O . MET B 1 428 ? -12.078 -1.359 -3.77 1 97 428 MET B O 1
ATOM 6385 N N . VAL B 1 429 ? -12.383 -0.071 -5.578 1 95.06 429 VAL B N 1
ATOM 6386 C CA . VAL B 1 429 ? -13.797 -0.425 -5.699 1 95.06 429 VAL B CA 1
ATOM 6387 C C . VAL B 1 429 ? -13.922 -1.879 -6.148 1 95.06 429 VAL B C 1
ATOM 6389 O O . VAL B 1 429 ? -14.664 -2.658 -5.543 1 95.06 429 VAL B O 1
ATOM 6392 N N . GLY B 1 430 ? -13.219 -2.229 -7.195 1 96.81 430 GLY B N 1
ATOM 6393 C CA . GLY B 1 430 ? -13.281 -3.586 -7.711 1 96.81 430 GLY B CA 1
ATOM 6394 C C . GLY B 1 430 ? -12.867 -4.633 -6.695 1 96.81 430 GLY B C 1
ATOM 6395 O O . GLY B 1 430 ? -13.578 -5.617 -6.484 1 96.81 430 GLY B O 1
ATOM 6396 N N . VAL B 1 431 ? -11.727 -4.445 -6.078 1 98 431 VAL B N 1
ATOM 6397 C CA . VAL B 1 431 ? -11.195 -5.375 -5.09 1 98 431 VAL B CA 1
ATOM 6398 C C . VAL B 1 431 ? -12.102 -5.398 -3.859 1 98 431 VAL B C 1
ATOM 6400 O O . VAL B 1 431 ? -12.367 -6.461 -3.297 1 98 431 VAL B O 1
ATOM 6403 N N . GLY B 1 432 ? -12.516 -4.176 -3.438 1 96.56 432 GLY B N 1
ATOM 6404 C CA . GLY B 1 432 ? -13.43 -4.117 -2.307 1 96.56 432 GLY B CA 1
ATOM 6405 C C . GLY B 1 432 ? -14.695 -4.93 -2.518 1 96.56 432 GLY B C 1
ATOM 6406 O O . GLY B 1 432 ? -15.078 -5.719 -1.656 1 96.56 432 GLY B O 1
ATOM 6407 N N . VAL B 1 433 ? -15.289 -4.777 -3.631 1 95.31 433 VAL B N 1
ATOM 6408 C CA . VAL B 1 433 ? -16.531 -5.484 -3.949 1 95.31 433 VAL B CA 1
ATOM 6409 C C . VAL B 1 433 ? -16.25 -6.98 -4.059 1 95.31 433 VAL B C 1
ATOM 6411 O O . VAL B 1 433 ? -17.062 -7.801 -3.602 1 95.31 433 VAL B O 1
ATOM 6414 N N . ALA B 1 434 ? -15.164 -7.336 -4.68 1 97.44 434 ALA B N 1
ATOM 6415 C CA . ALA B 1 434 ? -14.805 -8.742 -4.785 1 97.44 434 ALA B CA 1
ATOM 6416 C C . ALA B 1 434 ? -14.641 -9.375 -3.406 1 97.44 434 ALA B C 1
ATOM 6418 O O . ALA B 1 434 ? -15.094 -10.5 -3.17 1 97.44 434 ALA B O 1
ATOM 6419 N N . CYS B 1 435 ? -13.984 -8.648 -2.533 1 95.75 435 CYS B N 1
ATOM 6420 C CA . CYS B 1 435 ? -13.773 -9.156 -1.182 1 95.75 435 CYS B CA 1
ATOM 6421 C C . CYS B 1 435 ? -15.094 -9.297 -0.438 1 95.75 435 CYS B C 1
ATOM 6423 O O . CYS B 1 435 ? -15.281 -10.25 0.326 1 95.75 435 CYS B O 1
ATOM 6425 N N . LEU B 1 436 ? -15.969 -8.375 -0.619 1 91.56 436 LEU B N 1
ATOM 6426 C CA . LEU B 1 436 ? -17.281 -8.469 0.006 1 91.56 436 LEU B CA 1
ATOM 6427 C C . LEU B 1 436 ? -18.062 -9.672 -0.52 1 91.56 436 LEU B C 1
ATOM 6429 O O . LEU B 1 436 ? -18.781 -10.328 0.233 1 91.56 436 LEU B O 1
ATOM 6433 N N . THR B 1 437 ? -17.875 -9.977 -1.772 1 89 437 THR B N 1
ATOM 6434 C CA . THR B 1 437 ? -18.531 -11.125 -2.383 1 89 437 THR B CA 1
ATOM 6435 C C . THR B 1 437 ? -18.016 -12.43 -1.772 1 89 437 THR B C 1
ATOM 6437 O O . THR B 1 437 ? -18.797 -13.32 -1.449 1 89 437 THR B O 1
ATOM 6440 N N . ILE B 1 438 ? -16.75 -12.508 -1.555 1 91.69 438 ILE B N 1
ATOM 6441 C CA . ILE B 1 438 ? -16.109 -13.719 -1.052 1 91.69 438 ILE B CA 1
ATOM 6442 C C . ILE B 1 438 ? -16.406 -13.875 0.439 1 91.69 438 ILE B C 1
ATOM 6444 O O . ILE B 1 438 ? -16.406 -14.992 0.965 1 91.69 438 ILE B O 1
ATOM 6448 N N . SER B 1 439 ? -16.609 -12.742 1.136 1 87.5 439 SER B N 1
ATOM 6449 C CA . SER B 1 439 ? -16.828 -12.773 2.576 1 87.5 439 SER B CA 1
ATOM 6450 C C . SER B 1 439 ? -18.078 -13.594 2.918 1 87.5 439 SER B C 1
ATOM 6452 O O . SER B 1 439 ? -18.234 -14.031 4.059 1 87.5 439 SER B O 1
ATOM 6454 N N . ARG B 1 440 ? -18.875 -13.828 2.002 1 85.5 440 ARG B N 1
ATOM 6455 C CA . ARG B 1 440 ? -20.094 -14.609 2.191 1 85.5 440 ARG B CA 1
ATOM 6456 C C . ARG B 1 440 ? -19.781 -16.109 2.236 1 85.5 440 ARG B C 1
ATOM 6458 O O . ARG B 1 440 ? -20.641 -16.906 2.617 1 85.5 440 ARG B O 1
ATOM 6465 N N . SER B 1 441 ? -18.516 -16.359 1.898 1 87.31 441 SER B N 1
ATOM 6466 C CA . SER B 1 441 ? -18.094 -17.766 1.866 1 87.31 441 SER B CA 1
ATOM 6467 C C . SER B 1 441 ? -16.859 -17.984 2.732 1 87.31 441 SER B C 1
ATOM 6469 O O . SER B 1 441 ? -16.266 -17.031 3.223 1 87.31 441 SER B O 1
ATOM 6471 N N . ASP B 1 442 ? -16.578 -19.172 2.994 1 86.94 442 ASP B N 1
ATOM 6472 C CA . ASP B 1 442 ? -15.398 -19.516 3.77 1 86.94 442 ASP B CA 1
ATOM 6473 C C . ASP B 1 442 ? -14.281 -20.031 2.865 1 86.94 442 ASP B C 1
ATOM 6475 O O . ASP B 1 442 ? -13.367 -20.734 3.326 1 86.94 442 ASP B O 1
ATOM 6479 N N . VAL B 1 443 ? -14.422 -19.625 1.686 1 91.94 443 VAL B N 1
ATOM 6480 C CA . VAL B 1 443 ? -13.469 -20.156 0.716 1 91.94 443 VAL B CA 1
ATOM 6481 C C . VAL B 1 443 ? -12.141 -19.406 0.837 1 91.94 443 VAL B C 1
ATOM 6483 O O . VAL B 1 443 ? -12.117 -18.203 1.062 1 91.94 443 VAL B O 1
ATOM 6486 N N . ALA B 1 444 ? -11.023 -20.172 0.767 1 92.94 444 ALA B N 1
ATOM 6487 C CA . ALA B 1 444 ? -9.664 -19.641 0.74 1 92.94 444 ALA B CA 1
ATOM 6488 C C . ALA B 1 444 ? -8.766 -20.484 -0.159 1 92.94 444 ALA B C 1
ATOM 6490 O O . ALA B 1 444 ? -8.812 -21.719 -0.121 1 92.94 444 ALA B O 1
ATOM 6491 N N . ILE B 1 445 ? -8.039 -19.812 -0.918 1 94.75 445 ILE B N 1
ATOM 6492 C CA . ILE B 1 445 ? -7.156 -20.547 -1.825 1 94.75 445 ILE B CA 1
ATOM 6493 C C . ILE B 1 445 ? -5.977 -21.125 -1.044 1 94.75 445 ILE B C 1
ATOM 6495 O O . ILE B 1 445 ? -5.395 -22.125 -1.444 1 94.75 445 ILE B O 1
ATOM 6499 N N . TYR B 1 446 ? -5.602 -20.516 0.021 1 94.62 446 TYR B N 1
ATOM 6500 C CA . TYR B 1 446 ? -4.602 -21.031 0.946 1 94.62 446 TYR B CA 1
ATOM 6501 C C . TYR B 1 446 ? -5.258 -21.562 2.219 1 94.62 446 TYR B C 1
ATOM 6503 O O . TYR B 1 446 ? -5.586 -20.781 3.119 1 94.62 446 TYR B O 1
ATOM 6511 N N . ARG B 1 447 ? -5.277 -22.797 2.393 1 92.19 447 ARG B N 1
ATOM 6512 C CA . ARG B 1 447 ? -6.031 -23.422 3.475 1 92.19 447 ARG B CA 1
ATOM 6513 C C . ARG B 1 447 ? -5.254 -23.359 4.785 1 92.19 447 ARG B C 1
ATOM 6515 O O . ARG B 1 447 ? -5.836 -23.469 5.863 1 92.19 447 ARG B O 1
ATOM 6522 N N . ALA B 1 448 ? -3.941 -23.188 4.68 1 92.62 448 ALA B N 1
ATOM 6523 C CA . ALA B 1 448 ? -3.104 -23.156 5.875 1 92.62 448 ALA B CA 1
ATOM 6524 C C . ALA B 1 448 ? -3.246 -21.828 6.621 1 92.62 448 ALA B C 1
ATOM 6526 O O . ALA B 1 448 ? -2.801 -21.703 7.762 1 92.62 448 ALA B O 1
ATOM 6527 N N . GLN B 1 449 ? -3.932 -20.844 5.984 1 94 449 GLN B N 1
ATOM 6528 C CA . GLN B 1 449 ? -4.152 -19.562 6.66 1 94 449 GLN B CA 1
ATOM 6529 C C . GLN B 1 449 ? -5.012 -19.75 7.91 1 94 449 GLN B C 1
ATOM 6531 O O . GLN B 1 449 ? -5.965 -20.531 7.902 1 94 449 GLN B O 1
ATOM 6536 N N . ARG B 1 450 ? -4.598 -19.109 8.945 1 93.12 450 ARG B N 1
ATOM 6537 C CA . ARG B 1 450 ? -5.453 -19.047 10.133 1 93.12 450 ARG B CA 1
ATOM 6538 C C . ARG B 1 450 ? -6.348 -17.812 10.094 1 93.12 450 ARG B C 1
ATOM 6540 O O . ARG B 1 450 ? -6.047 -16.844 9.398 1 93.12 450 ARG B O 1
ATOM 6547 N N . ALA B 1 451 ? -7.41 -17.812 10.797 1 88.88 451 ALA B N 1
ATOM 6548 C CA . ALA B 1 451 ? -8.375 -16.734 10.742 1 88.88 451 ALA B CA 1
ATOM 6549 C C . ALA B 1 451 ? -7.789 -15.445 11.32 1 88.88 451 ALA B C 1
ATOM 6551 O O . ALA B 1 451 ? -7.809 -14.398 10.664 1 88.88 451 ALA B O 1
ATOM 6552 N N . ARG B 1 452 ? -7.391 -15.492 12.625 1 89.06 452 ARG B N 1
ATOM 6553 C CA . ARG B 1 452 ? -6.816 -14.336 13.32 1 89.06 452 ARG B CA 1
ATOM 6554 C C . ARG B 1 452 ? -5.668 -14.766 14.227 1 89.06 452 ARG B C 1
ATOM 6556 O O . ARG B 1 452 ? -5.508 -15.945 14.523 1 89.06 452 ARG B O 1
ATOM 6563 N N . ARG B 1 453 ? -4.836 -13.758 14.656 1 87.06 453 ARG B N 1
ATOM 6564 C CA . ARG B 1 453 ? -3.75 -13.992 15.609 1 87.06 453 ARG B CA 1
ATOM 6565 C C . ARG B 1 453 ? -4.293 -14.398 16.969 1 87.06 453 ARG B C 1
ATOM 6567 O O . ARG B 1 453 ? -5.324 -13.883 17.422 1 87.06 453 ARG B O 1
ATOM 6574 N N . GLU B 1 454 ? -3.662 -15.469 17.562 1 72 454 GLU B N 1
ATOM 6575 C CA . GLU B 1 454 ? -4.047 -15.836 18.922 1 72 454 GLU B CA 1
ATOM 6576 C C . GLU B 1 454 ? -3.66 -14.75 19.922 1 72 454 GLU B C 1
ATOM 6578 O O . GLU B 1 454 ? -2.654 -14.062 19.734 1 72 454 GLU B O 1
ATOM 6583 N N . PRO B 1 455 ? -4.633 -14.477 20.812 1 60.03 455 PRO B N 1
ATOM 6584 C CA . PRO B 1 455 ? -4.289 -13.469 21.812 1 60.03 455 PRO B CA 1
ATOM 6585 C C . PRO B 1 455 ? -2.986 -13.789 22.547 1 60.03 455 PRO B C 1
ATOM 6587 O O . PRO B 1 455 ? -2.67 -14.969 22.766 1 60.03 455 PRO B O 1
ATOM 6590 N N . GLU B 1 456 ? -1.935 -13.07 22.453 1 50.31 456 GLU B N 1
ATOM 6591 C CA . GLU B 1 456 ? -0.742 -13.281 23.281 1 50.31 456 GLU B CA 1
ATOM 6592 C C . GLU B 1 456 ? -1.104 -13.461 24.75 1 50.31 456 GLU B C 1
ATOM 6594 O O . GLU B 1 456 ? -1.976 -12.758 25.266 1 50.31 456 GLU B O 1
ATOM 6599 N N . PRO B 1 457 ? -0.84 -14.617 25.328 1 41.81 457 PRO B N 1
ATOM 6600 C CA . PRO B 1 457 ? -1.105 -14.664 26.766 1 41.81 457 PRO B CA 1
ATOM 6601 C C . PRO B 1 457 ? -0.648 -13.398 27.5 1 41.81 457 PRO B C 1
ATOM 6603 O O . PRO B 1 457 ? 0.392 -12.828 27.156 1 41.81 457 PRO B O 1
ATOM 6606 N N . ALA B 1 458 ? -1.618 -13.031 28.25 1 31.47 458 ALA B N 1
ATOM 6607 C CA . ALA B 1 458 ? -1.262 -11.93 29.141 1 31.47 458 ALA B CA 1
ATOM 6608 C C . ALA B 1 458 ? -0.068 -12.297 30.016 1 31.47 458 ALA B C 1
ATOM 6610 O O . ALA B 1 458 ? 0.012 -13.422 30.531 1 31.47 458 ALA B O 1
#

Radius of gyration: 27.71 Å; Cα contacts (8 Å, |Δi|>4): 2231; chains: 2; bounding box: 67×89×68 Å

Solvent-accessible surface area (backbone atoms only — not comparable to full-atom values): 39600 Å² total; per-residue (Å²): 134,80,78,70,78,58,43,79,43,75,63,25,51,47,47,71,69,35,54,74,54,62,27,39,54,53,50,16,40,51,49,5,41,50,15,5,51,49,30,46,52,41,49,52,46,27,53,49,32,25,46,46,42,24,23,65,70,20,44,31,43,70,38,33,23,55,39,73,68,48,38,87,40,49,96,55,65,75,34,65,79,39,38,23,50,38,8,15,48,24,19,30,55,20,21,43,50,26,66,73,71,24,60,80,31,44,24,37,28,43,41,59,39,36,38,25,43,76,69,45,32,59,66,48,48,70,61,34,33,54,45,30,46,52,22,22,14,30,18,28,13,19,34,18,18,17,13,65,40,14,39,30,14,25,37,16,15,24,50,20,6,45,50,20,48,42,38,61,48,53,70,69,55,12,20,48,36,20,31,39,15,29,10,9,6,33,7,22,69,42,49,11,29,68,16,8,12,46,30,29,19,17,56,54,19,52,65,32,45,45,50,84,36,37,52,43,11,24,38,12,4,34,33,1,26,41,46,26,24,75,74,71,47,71,59,25,35,47,32,65,56,41,72,83,58,68,76,81,56,68,71,56,44,57,59,23,44,54,47,5,49,52,23,16,51,50,22,52,47,39,39,49,50,26,53,46,36,32,56,52,46,70,70,42,86,65,57,75,31,56,40,9,16,51,18,11,28,51,39,22,54,49,25,76,79,42,60,71,37,38,19,40,28,56,17,57,39,46,38,36,26,35,56,72,54,33,69,69,46,57,66,69,53,43,63,42,40,34,59,49,34,42,50,26,27,17,28,18,25,29,34,41,16,29,23,7,60,56,38,36,32,30,32,29,12,16,32,49,17,30,30,53,42,51,51,35,57,76,65,65,47,85,79,64,68,93,55,28,20,62,38,14,54,34,18,23,24,8,8,31,9,32,29,54,32,28,46,69,23,34,41,44,23,50,24,38,18,22,53,31,67,64,45,46,60,46,30,29,38,10,30,30,40,2,34,48,57,38,65,78,48,88,70,49,62,48,75,50,38,39,56,58,81,74,67,73,80,128,131,78,78,70,78,57,42,78,40,75,62,25,51,47,45,70,68,36,53,73,55,60,28,40,52,52,50,17,40,51,49,5,41,51,15,5,50,50,30,47,52,40,48,51,45,26,53,49,32,25,47,46,43,25,24,65,70,20,44,33,42,71,37,33,23,54,39,72,69,48,36,88,41,49,97,55,66,74,34,64,78,39,38,23,50,39,8,16,47,24,18,30,54,19,21,44,50,26,65,72,70,23,61,80,31,44,25,37,28,42,42,58,40,35,37,25,43,75,70,45,30,59,67,48,49,70,60,34,33,56,44,29,45,52,22,22,14,30,17,28,13,20,35,19,18,20,13,66,40,13,39,29,14,27,37,16,15,24,50,20,7,45,48,22,49,42,37,61,48,54,69,69,56,13,21,47,36,19,30,40,14,28,10,9,6,34,7,23,67,42,49,12,30,68,18,8,11,46,29,29,20,17,54,55,19,53,65,34,46,45,48,84,35,37,52,44,11,24,39,12,5,34,35,1,28,40,46,26,24,75,74,71,47,70,60,24,36,46,34,64,56,39,73,82,57,68,74,81,57,67,72,56,46,57,59,22,44,53,48,5,47,52,23,16,50,49,23,52,46,40,40,50,50,26,54,47,36,31,55,53,45,71,70,41,85,64,58,72,32,54,38,9,15,50,19,10,28,51,38,23,55,50,26,76,81,43,58,72,36,36,20,40,28,55,17,55,39,47,38,39,27,35,56,72,53,35,69,69,44,57,68,69,54,43,64,44,40,34,59,49,33,41,50,25,27,17,30,18,24,31,34,41,17,29,23,7,61,56,36,36,32,31,32,30,11,18,31,50,17,29,32,53,43,51,52,35,59,75,65,64,46,86,82,63,68,92,53,30,20,64,38,13,54,35,18,23,24,8,9,31,10,33,30,55,34,29,47,68,24,35,41,46,23,49,24,38,16,21,51,31,66,63,45,46,60,46,31,29,39,10,29,30,40,2,33,47,56,39,65,79,47,90,72,49,64,48,75,49,38,38,57,59,81,74,68,72,81,128

pLDDT: mean 92.51, std 10.33, range [24.56, 98.88]

Nearest PDB structures (foldseek):
  4lou-assembly1_A  TM=8.555E-01  e=2.058E-16  Escherichia coli K-12
  6ada-assembly2_B  TM=8.395E-01  e=6.317E-17  Escherichia coli K-12
  2hlf-assembly1_B  TM=8.576E-01  e=9.941E-16  Escherichia coli
  2ht4-assembly1_B  TM=8.585E-01  e=3.384E-15  Escherichia coli
  3det-assembly1_A  TM=8.404E-01  e=9.108E-16  Escherichia coli K-12

InterPro domains:
  IPR001807 Chloride channel [PF00654] (90-437)
  IPR001807 Chloride channel [PR00762] (132-151)
  IPR001807 Chloride channel [PR00762] (183-202)
  IPR001807 Chloride channel [PR00762] (353-373)
  IPR001807 Chloride channel [PR00762] (389-405)
  IPR001807 Chloride channel [PR00762] (407-426)
  IPR014743 Chloride channel, core [SSF81340] (16-453)
  IPR050368 Voltage-gated ClC-type chloride channel [PTHR43427] (22-439)

Foldseek 3Di:
DPLPDQCPDPVLVVLQPDDPVVNLLVLLLVLQLQLLVLLQLLLVLLVVLQCVQCVVQFVWFDAFAVLQPGRLIDPATPHLVSLLVLLLVLQLVLLVLCVVFPVVLWFQQLLVLLLCLVPPLQPQDQSSLVSLSNQASSNQSSFFQFAALSSSLNNSLSVLNVCCRNSVHDSNSSSLSSLLSSLLSNCQNQLQQQLSQQCSQWLSAQADGNVSSNVSSNSNNVSSNVSNCVVSNNAFRNHALCVPDADDDPVLLVVLLVLLLVLLVLLLVLLCLLVVLLVVLVVDDDDSNNQLSVLSSVLSVLCNVVVCLTHLNSSVLSLLFFPVSVVVDDLVNLVCVLVSNSSSNSSNRSNTGRHHDLSSQLSSQLSSLSNSLVVCVVVVPPPRDPTSNLSSLLSSLQNRCQQSSNNVSSNSSSCSNNVPCSSVVSSCSSNVSSNVNCVVDPHHSRPSRHHYDDDDDD/DPLPDQCPDPVLVVLQPDDPVVNLLVLLLVLQLQLLVLLQLLLVLLVVLQCVQCVVQFVWFDAFAVLQPGRLIDPATPHLVSLLVLLLVLQLVLLVLCVVFPVQLWFLQLLVLLLCLVPPLQPQDQSSLVSLSNQASSNQSSWFQFAALSSSLNNSLSVLNVCCRNSVHDSNSSSLSSLLSSLLSNCQNQLQQQLSQQCSQWLSALADGNVSSNPSSNSNNVSSNVSNCVVSNNAFRNHALCVPDADDDPVLLVVLLVLLLVLLVLLLVLLCLLVVLLVVLVVDDDDSNNQLSVLSSVLSVLCNVPVCLTHLNSSVLSLLFFPVSVVVDDLVSLVCVLVSNSSSNSSNRSNTGRHHDLSSQLSSQLSSLSNSLVVCVVVVPPPRDPTSNLSSLLSSLQNRCQQSSNNVSSNSSSCSNNVPCSSVVSSCSSNVSSNVNCVVDPHHSRPSRHHYDDDDDD

Organism: Mycolicibacterium smegmatis (strain ATCC 700084 / mc(2)155) (NCBI:txid246196)

Secondary structure (DSSP, 8-state):
--------SHHHHHHHHS-HHHHHHHHHHHHHHHHHHHHHHHHHHHHHHHIIIIIIIT--PPPB-GGGT-B---SS-S-TTHHHHHHHHHHHHHHHHHHHH-GGG-B-SHHHHHHHHHS-TT---HHHHHHHHHHHHHHHHTT-S-BSHHHHHHHHHHHHHHHHHHHT--HHHHHHHHHHHHHHHHHHHHT-HHHHHHHHHHTTBSS---GGGHHHHHHHHHHHHHHHHHHH----TT--TTTT-----GGGHHHHHHHHHHHHHHHHHHHHHHHHHHHHHHHSS--TTHHHHHHHHHHHHHHHH-GGGSS--HHHHHHHTSHHHHHHS-HHHHHHHHHHHHHHHHHHHTTS-B-BSHHHHHHHHHHHHHHHHHHHHHTT-TT--S-THHHHHHHHHHHHHHHTT-HHHHHHHHHHHHT-GGGHHHHHHHHHHHHHHHTTS---S-TT-BSS------/--------SHHHHHHHHS-HHHHHHHHHHHHHHHHHHHHHHHHHHHHHHHIIIIIIIT--PPPB-GGGT-B---SS-S-TTHHHHHHHHHHHHHHHHHHHH-GGG-B-SHHHHHHHHHS-TT---HHHHHHHHHHHHHHHHTT-S-BSHHHHHHHHHHHHHHHHHHHT--HHHHHHHHHHHHHHHHHHHHT-HHHHHHHHHHTTBSS---GGGHHHHHHHHHHHHHHHHHHH----TT--TTTT-----GGGHHHHHHHHHHHHHHHHHHHHHHHHHHHHHHHSS--TTHHHHHHHHHHHHHHHH-GGGSS--HHHHHHHTSHHHHHHS-HHHHHHHHHHHHHHHHHHHTTS-B-BSHHHHHHHHHHHHHHHHHHHHHTT-TT--S-THHHHHHHHHHHHHHHTT-HHHHHHHHHHHHT-GGGHHHHHHHHHHHHHHHTTS---S-TT-BSS------

Sequence (916 aa):
MRTRPRIDGGLGNFVRNSGYVRKWLILGIAIGVIAGLGAVVFYLALDGAGRVLLGYLGGYDIPKPSGDGGNPGSPGFDRPWAIPLISCGGALVSAWFVAKFAPEAEGHGTDDAIEAVHTDPRKIRVRAIVVKTIASALTIGSGGSGGREGPAAHISAGFGSLLTRWLNLSDEDGRLAVSLGIGAGIGAIFGAPLGGAVLAASIVYRDDFDYRALIPGFITSASAYAVLGSILGFDPLFGFLVGDYRFGQALDLAWFVVLGVIAGGVGWLYARVFYGTVAVTKMLPGGKIVKPALGGLAVGLMALAIPQVLASGYGWAEKAAATETLMNIPLWIVLVLPVAKIVATSLSIGTGGSGGIFGPGVVIGAFVGAALWRLGDALALPGIPDSPAIFVVVGMMACFGCVAHAPLAVMIMVCEMTSSFAVIPCAMVGVGVACLTISRSDVAIYRAQRARREPEPAMRTRPRIDGGLGNFVRNSGYVRKWLILGIAIGVIAGLGAVVFYLALDGAGRVLLGYLGGYDIPKPSGDGGNPGSPGFDRPWAIPLISCGGALVSAWFVAKFAPEAEGHGTDDAIEAVHTDPRKIRVRAIVVKTIASALTIGSGGSGGREGPAAHISAGFGSLLTRWLNLSDEDGRLAVSLGIGAGIGAIFGAPLGGAVLAASIVYRDDFDYRALIPGFITSASAYAVLGSILGFDPLFGFLVGDYRFGQALDLAWFVVLGVIAGGVGWLYARVFYGTVAVTKMLPGGKIVKPALGGLAVGLMALAIPQVLASGYGWAEKAAATETLMNIPLWIVLVLPVAKIVATSLSIGTGGSGGIFGPGVVIGAFVGAALWRLGDALALPGIPDSPAIFVVVGMMACFGCVAHAPLAVMIMVCEMTSSFAVIPCAMVGVGVACLTISRSDVAIYRAQRARREPEPA

=== Feature glossary ===
Feature key, reading from the visual/contextual features back to the raw sequence:

Rendered structure images. Structure images are PyMOL renders from six orthogonal camera directions. Cartoon representation draws helices as coils and strands as arrows; sticks shows the backbone as bonds; surface shows the solvent-excluded envelope. Rainbow coloring maps sequence position to hue (blue→red, N→C); chain coloring assigns a distinct color per polypeptide.

Contact-map, Ramachandran, and PAE plots. Three diagnostic plots accompany the record. The Cα contact map visualizes the tertiary structure as a 2D adjacency matrix (8 Å cutoff, sequence-local contacts suppressed). The Ramachandran plot shows the distribution of backbone (φ, ψ) torsions, with points in the α and β basins reflecting secondary structure content. The PAE plot shows AlphaFold's inter-residue confidence as a color matrix.

InterPro / GO / CATH / organism. The annotation block draws on four external resources. InterPro: which protein families and domains the sequence belongs to. GO: standardized terms for what the protein does, what process it participates in, and where in the cell it acts. CATH: which structural fold it has in the CATH hierarchy. Organism: the species of origin.

Nearest PDB structures. Structural nearest neighbors (via Foldseek easy-search vs the PDB). Reported per hit: target PDB id, E-value, and alignment TM-score. A TM-score above ~0.5 is the conventional threshold for 'same fold'.

Predicted aligned error. Predicted aligned error is AlphaFold's pairwise confidence. Unlike pLDDT (per-residue), PAE is per-residue-pair and captures whether two parts of the structure are correctly placed relative to each other. Units are ångströms of expected positional error.

Solvent-accessible surface area. SASA measures how much of the protein is reachable by solvent. It is computed by rolling a water-sized probe over the atomic surface and summing the exposed area (Å²). Per-residue SASA distinguishes core (buried, low SASA) from surface (exposed, high SASA) residues; total SASA is a whole-molecule size measure.

B-factor. Crystallographic B-factors measure how much each atom's electron density is smeared out, in Å². They rise in mobile loops and surface residues and fall in the buried interior. In AlphaFold models this column is repurposed to hold pLDDT instead.

pLDDT. For AlphaFold models, the B-factor field carries pLDDT — the model's own estimate of local accuracy on a 0–100 scale. Regions with pLDDT<50 should be treated as essentially unmodeled; they often correspond to intrinsically disordered segments.

Backbone torsions (φ/ψ). φ (phi) and ψ (psi) are the two rotatable backbone dihedrals per residue: φ is the C(i-1)–N–Cα–C torsion, ψ is the N–Cα–C–N(i+1) torsion, both in degrees on (−180°, 180°]. α-helical residues cluster near (−60°, −45°); β-strand residues near (−120°, +130°). A Ramachandran plot is simply a scatter of (φ, ψ) for every residue.

Radius of gyration, Cα contacts, bounding box. Radius of gyration (Rg) is the root-mean-square distance of Cα atoms from their centroid — a single number for overall size and compactness. A globular domain of N residues has Rg ≈ 2.2·N^0.38 Å; an extended or disordered chain has a much larger Rg. The Cα contact count is the number of residue pairs whose Cα atoms are within 8 Å and are more than four positions apart in sequence — a standard proxy for tertiary packing density. The bounding box is the smallest axis-aligned box enclosing all Cα atoms.

Secondary structure (3-state, P-SEA). Three-state secondary structure (P-SEA) collapses the eight DSSP classes into helix (a), strand (b), and coil (c). P-SEA assigns these from Cα geometry alone — distances and angles — without requiring backbone oxygens, so it works on any Cα trace.

Secondary structure (8-state, DSSP). Secondary structure is the local, repeating backbone conformation. DSSP classifies it into eight states by reading the hydrogen-bond network: three helix types (H, G, I), two β types (E, B), two non-regular types (T, S), and unstructured coil (-).

Foldseek 3Di. The Foldseek 3Di string encodes local tertiary geometry as a 20-letter alphabet — one character per residue — derived from the relative positions of nearby Cα atoms. Unlike the amino-acid sequence, 3Di is a direct function of the 3D structure, so two proteins with the same fold have similar 3Di strings even at low sequence identity.

mmCIF coordinates. Structure coordinates are given as an mmCIF _atom_site loop: one row per atom with element, residue name, chain id, sequence number, and x/y/z position in Å. Only the four main-chain atoms per residue are included here; side chains are omitted to keep the record compact.

Sequence. This is the polypeptide sequence — one letter per residue, N-terminus first. Length ranges from a few dozen residues for small domains to over a thousand for large multi-domain proteins.